Protein AF-0000000078452858 (afdb_homodimer)

pLDDT: mean 80.06, std 26.12, range [21.67, 98.94]

Secondary structure (DSSP, 8-state):
--------------------EEEEEETTTSHHHHHHHHHHHHTS--TTEEEEEE-TTT--TTSHHHHHHHHHHH--SEEEE-------HHHHHH-HHHHHHHHHHHHHHHHHHHHHHT-SEEEEE--GGGS-SS--SSB-GGGTTSS---GGGHHHHHHHHHHHHHHHHHHHHH----EEEEE-SEE-TT----TTTS-HHHHHHHHHHHHHHHT-PEEEES----EE--EEHHHHHHHHHHHHHH---SS-EEE---GGG-EEHHHHHHHHHHHHT--S-EEEETTS-SSS------THHHHHHSTT-----GGGS-----------SS---HHHHHHHHHHHTT--S-----TTS----SB-PBP-HHHHHH-TT--PPPHHHHHHHHHHHHHHTTTTS--/--------------------EEEEEETTTSHHHHHHHHHHHHTS--TTEEEEEE-TTT--TT-HHHHHHHHHHH--SEEEE-------HHHHHH-HHHHHHHHHHHHHHHHHHHHHHT-SEEEEE--GGGS-SS--SSB-GGGTTSS---GGGHHHHHHHHHHHHHHHHHHHHH----EEEEE-SEE-TT----TTTS-HHHHHHHHHHHHHHHT-PEEEES----EE--EEHHHHHHHHHHHHHH---SS-EEE---GGG-EEHHHHHHHHHHHHT--S-EEEETTS-SSS------THHHHHHSTT-----GGGS-----------SS---HHHHHHHHHHHTT--S-----TTS----SB-PBP-HHHHHH-TT--PPPHHHHHHHHHHHHHHTTTTS--

Nearest PDB structures (foldseek):
  4bl5-assembly6_C  TM=9.685E-01  e=5.593E-50  Homo sapiens
  4e5y-assembly2_D  TM=9.759E-01  e=6.721E-48  Homo sapiens
  4b8w-assembly1_B  TM=9.734E-01  e=6.156E-47  Homo sapiens
  4e5y-assembly1_A  TM=9.782E-01  e=2.298E-46  Homo sapiens
  8du0-assembly1_A  TM=9.083E-01  e=8.688E-25  Brucella ovis

Structure (mmCIF, N/CA/C/O backbone):
data_AF-0000000078452858-model_v1
#
loop_
_entity.id
_entity.type
_entity.pdbx_description
1 polymer 'GDP-L-fucose synthase'
#
loop_
_atom_site.group_PDB
_atom_site.id
_atom_site.type_symbol
_atom_site.label_atom_id
_atom_site.label_alt_id
_atom_site.label_comp_id
_atom_site.label_asym_id
_atom_site.label_entity_id
_atom_site.label_seq_id
_atom_site.pdbx_PDB_ins_code
_atom_site.Cartn_x
_atom_site.Cartn_y
_atom_site.Cartn_z
_atom_site.occupancy
_atom_site.B_iso_or_equiv
_atom_site.auth_seq_id
_atom_site.auth_comp_id
_atom_site.auth_asym_id
_atom_site.auth_atom_id
_atom_site.pdbx_PDB_model_num
ATOM 1 N N . MET A 1 1 ? -69.438 19.578 40.031 1 27.38 1 MET A N 1
ATOM 2 C CA . MET A 1 1 ? -68.125 20.203 40.312 1 27.38 1 MET A CA 1
ATOM 3 C C . MET A 1 1 ? -67 19.297 39.906 1 27.38 1 MET A C 1
ATOM 5 O O . MET A 1 1 ? -66.625 18.391 40.656 1 27.38 1 MET A O 1
ATOM 9 N N . GLY A 1 2 ? -67 18.734 38.625 1 32.91 2 GLY A N 1
ATOM 10 C CA . GLY A 1 2 ? -66.062 17.781 37.969 1 32.91 2 GLY A CA 1
ATOM 11 C C . GLY A 1 2 ? -64.688 18.266 37.844 1 32.91 2 GLY A C 1
ATOM 12 O O . GLY A 1 2 ? -64.375 19.344 37.312 1 32.91 2 GLY A O 1
ATOM 13 N N . SER A 1 3 ? -63.812 17.969 38.875 1 32.81 3 SER A N 1
ATOM 14 C CA . SER A 1 3 ? -62.406 18.344 39.031 1 32.81 3 SER A CA 1
ATOM 15 C C . SER A 1 3 ? -61.594 17.953 37.812 1 32.81 3 SER A C 1
ATOM 17 O O . SER A 1 3 ? -61.594 16.797 37.375 1 32.81 3 SER A O 1
ATOM 19 N N . GLU A 1 4 ? -61.469 18.859 36.844 1 31.59 4 GLU A N 1
ATOM 20 C CA . GLU A 1 4 ? -60.594 18.891 35.688 1 31.59 4 GLU A CA 1
ATOM 21 C C . GLU A 1 4 ? -59.125 18.797 36.094 1 31.59 4 GLU A C 1
ATOM 23 O O . GLU A 1 4 ? -58.562 19.734 36.656 1 31.59 4 GLU A O 1
ATOM 28 N N . GLN A 1 5 ? -58.688 17.609 36.656 1 31.11 5 GLN A N 1
ATOM 29 C CA . GLN A 1 5 ? -57.281 17.453 36.906 1 31.11 5 GLN A CA 1
ATOM 30 C C . GLN A 1 5 ? -56.438 17.734 35.688 1 31.11 5 GLN A C 1
ATOM 32 O O . GLN A 1 5 ? -56.688 17.141 34.625 1 31.11 5 GLN A O 1
ATOM 37 N N . SER A 1 6 ? -55.906 18.938 35.562 1 30.22 6 SER A N 1
ATOM 38 C CA . SER A 1 6 ? -54.906 19.328 34.562 1 30.22 6 SER A CA 1
ATOM 39 C C . SER A 1 6 ? -53.75 18.328 34.531 1 30.22 6 SER A C 1
ATOM 41 O O . SER A 1 6 ? -53.156 18.047 35.562 1 30.22 6 SER A O 1
ATOM 43 N N . VAL A 1 7 ? -53.75 17.312 33.656 1 35.62 7 VAL A N 1
ATOM 44 C CA . VAL A 1 7 ? -52.625 16.469 33.312 1 35.62 7 VAL A CA 1
ATOM 45 C C . VAL A 1 7 ? -51.406 17.359 33.062 1 35.62 7 VAL A C 1
ATOM 47 O O . VAL A 1 7 ? -51.375 18.141 32.125 1 35.62 7 VAL A O 1
ATOM 50 N N . GLU A 1 8 ? -50.812 17.938 34.125 1 29.05 8 GLU A N 1
ATOM 51 C CA . GLU A 1 8 ? -49.5 18.562 33.938 1 29.05 8 GLU A CA 1
ATOM 52 C C . GLU A 1 8 ? -48.625 17.719 33.031 1 29.05 8 GLU A C 1
ATOM 54 O O . GLU A 1 8 ? -48.406 16.531 33.281 1 29.05 8 GLU A O 1
ATOM 59 N N . GLU A 1 9 ? -48.656 17.969 31.734 1 33.28 9 GLU A N 1
ATOM 60 C CA . GLU A 1 9 ? -47.688 17.469 30.766 1 33.28 9 GLU A CA 1
ATOM 61 C C . GLU A 1 9 ? -46.281 17.672 31.266 1 33.28 9 GLU A C 1
ATOM 63 O O . GLU A 1 9 ? -45.812 18.797 31.453 1 33.28 9 GLU A O 1
ATOM 68 N N . SER A 1 10 ? -45.812 16.906 32.219 1 34.62 10 SER A N 1
ATOM 69 C CA . SER A 1 10 ? -44.375 16.891 32.5 1 34.62 10 SER A CA 1
ATOM 70 C C . SER A 1 10 ? -43.562 16.844 31.203 1 34.62 10 SER A C 1
ATOM 72 O O . SER A 1 10 ? -43.75 15.938 30.391 1 34.62 10 SER A O 1
ATOM 74 N N . VAL A 1 11 ? -43.281 17.938 30.609 1 32.16 11 VAL A N 1
ATOM 75 C CA . VAL A 1 11 ? -42.25 18.016 29.578 1 32.16 11 VAL A CA 1
ATOM 76 C C . VAL A 1 11 ? -41.031 17.219 30.016 1 32.16 11 VAL A C 1
ATOM 78 O O . VAL A 1 11 ? -40.344 17.578 30.984 1 32.16 11 VAL A O 1
ATOM 81 N N . VAL A 1 12 ? -41.062 15.914 30.016 1 35.16 12 VAL A N 1
ATOM 82 C CA . VAL A 1 12 ? -39.812 15.172 30.031 1 35.16 12 VAL A CA 1
ATOM 83 C C . VAL A 1 12 ? -38.781 15.906 29.188 1 35.16 12 VAL A C 1
ATOM 85 O O . VAL A 1 12 ? -38.938 16.062 27.969 1 35.16 12 VAL A O 1
ATOM 88 N N . GLU A 1 13 ? -38.281 17.031 29.734 1 33.16 13 GLU A N 1
ATOM 89 C CA . GLU A 1 13 ? -37.031 17.484 29.094 1 33.16 13 GLU A CA 1
ATOM 90 C C . GLU A 1 13 ? -36.219 16.312 28.594 1 33.16 13 GLU A C 1
ATOM 92 O O . GLU A 1 13 ? -35.812 15.445 29.375 1 33.16 13 GLU A O 1
ATOM 97 N N . GLU A 1 14 ? -36.594 15.758 27.547 1 36.5 14 GLU A N 1
ATOM 98 C CA . GLU A 1 14 ? -35.625 14.883 26.875 1 36.5 14 GLU A CA 1
ATOM 99 C C . GLU A 1 14 ? -34.219 15.438 26.938 1 36.5 14 GLU A C 1
ATOM 101 O O . GLU A 1 14 ? -33.906 16.453 26.312 1 36.5 14 GLU A O 1
ATOM 106 N N . MET A 1 15 ? -33.625 15.633 28.094 1 37.34 15 MET A N 1
ATOM 107 C CA . MET A 1 15 ? -32.188 15.828 28.125 1 37.34 15 MET A CA 1
ATOM 108 C C . MET A 1 15 ? -31.5 14.977 27.062 1 37.34 15 MET A C 1
ATOM 110 O O . MET A 1 15 ? -31.5 13.75 27.156 1 37.34 15 MET A O 1
ATOM 114 N N . THR A 1 16 ? -31.609 15.25 25.875 1 42.19 16 THR A N 1
ATOM 115 C CA . THR A 1 16 ? -30.781 14.648 24.828 1 42.19 16 THR A CA 1
ATOM 116 C C . THR A 1 16 ? -29.375 14.344 25.359 1 42.19 16 THR A C 1
ATOM 118 O O . THR A 1 16 ? -28.625 15.258 25.688 1 42.19 16 THR A O 1
ATOM 121 N N . SER A 1 17 ? -29.078 13.492 26.297 1 46.72 17 SER A N 1
ATOM 122 C CA . SER A 1 17 ? -27.859 12.977 26.891 1 46.72 17 SER A CA 1
ATOM 123 C C . SER A 1 17 ? -26.703 12.953 25.891 1 46.72 17 SER A C 1
ATOM 125 O O . SER A 1 17 ? -26.75 12.211 24.906 1 46.72 17 SER A O 1
ATOM 127 N N . THR A 1 18 ? -26.078 14.039 25.5 1 63.56 18 THR A N 1
ATOM 128 C CA . THR A 1 18 ? -24.906 14.117 24.625 1 63.56 18 THR A CA 1
ATOM 129 C C . THR A 1 18 ? -23.828 13.141 25.078 1 63.56 18 THR A C 1
ATOM 131 O O . THR A 1 18 ? -23.438 13.148 26.25 1 63.56 18 THR A O 1
ATOM 134 N N . LYS A 1 19 ? -23.562 12.109 24.469 1 77.06 19 LYS A N 1
ATOM 135 C CA . LYS A 1 19 ? -22.594 11.039 24.734 1 77.06 19 LYS A CA 1
ATOM 136 C C . LYS A 1 19 ? -21.203 11.609 24.984 1 77.06 19 LYS A C 1
ATOM 138 O O . LYS A 1 19 ? -20.75 12.484 24.234 1 77.06 19 LYS A O 1
ATOM 143 N N . ASP A 1 20 ? -20.656 11.273 26.141 1 93.38 20 ASP A N 1
ATOM 144 C CA . ASP A 1 20 ? -19.297 11.664 26.469 1 93.38 20 ASP A CA 1
ATOM 145 C C . ASP A 1 20 ? -18.312 11.203 25.391 1 93.38 20 ASP A C 1
ATOM 147 O O . ASP A 1 20 ? -18.453 10.102 24.859 1 93.38 20 ASP A O 1
ATOM 151 N N . MET A 1 21 ? -17.469 12.203 25.078 1 96.88 21 MET A N 1
ATOM 152 C CA . MET A 1 21 ? -16.484 11.914 24.062 1 96.88 21 MET A CA 1
ATOM 153 C C . MET A 1 21 ? -15.062 12.031 24.625 1 96.88 21 MET A C 1
ATOM 155 O O . MET A 1 21 ? -14.742 13.016 25.297 1 96.88 21 MET A O 1
ATOM 159 N N . ILE A 1 22 ? -14.273 10.992 24.516 1 98.62 22 ILE A N 1
ATOM 160 C CA . ILE A 1 22 ? -12.852 11.008 24.828 1 98.62 22 ILE A CA 1
ATOM 161 C C . ILE A 1 22 ? -12.031 10.938 23.547 1 98.62 22 ILE A C 1
ATOM 163 O O . ILE A 1 22 ? -12.07 9.93 22.844 1 98.62 22 ILE A O 1
ATOM 167 N N . VAL A 1 23 ? -11.289 12.016 23.266 1 98.81 23 VAL A N 1
ATOM 168 C CA . VAL A 1 23 ? -10.531 12.109 22.031 1 98.81 23 VAL A CA 1
ATOM 169 C C . VAL A 1 23 ? -9.047 11.914 22.312 1 98.81 23 VAL A C 1
ATOM 171 O O . VAL A 1 23 ? -8.445 12.695 23.047 1 98.81 23 VAL A O 1
ATOM 174 N N . LEU A 1 24 ? -8.492 10.844 21.797 1 98.88 24 LEU A N 1
ATOM 175 C CA . LEU A 1 24 ? -7.051 10.625 21.844 1 98.88 24 LEU A CA 1
ATOM 176 C C . LEU A 1 24 ? -6.371 11.164 20.594 1 98.88 24 LEU A C 1
ATOM 178 O O . LEU A 1 24 ? -6.734 10.797 19.484 1 98.88 24 LEU A O 1
ATOM 182 N N . VAL A 1 25 ? -5.438 12.078 20.766 1 98.94 25 VAL A N 1
ATOM 183 C CA . VAL A 1 25 ? -4.672 12.641 19.656 1 98.94 25 VAL A CA 1
ATOM 184 C C . VAL A 1 25 ? -3.242 12.102 19.688 1 98.94 25 VAL A C 1
ATOM 186 O O . VAL A 1 25 ? -2.434 12.523 20.531 1 98.94 25 VAL A O 1
ATOM 189 N N . THR A 1 26 ? -2.932 11.148 18.766 1 98.88 26 THR A N 1
ATOM 190 C CA . THR A 1 26 ? -1.543 10.727 18.625 1 98.88 26 THR A CA 1
ATOM 191 C C . THR A 1 26 ? -0.743 11.75 17.828 1 98.88 26 THR A C 1
ATOM 193 O O . THR A 1 26 ? -1.286 12.422 16.938 1 98.88 26 THR A O 1
ATOM 196 N N . GLY A 1 27 ? 0.575 11.852 18.156 1 98.12 27 GLY A N 1
ATOM 197 C CA . GLY A 1 27 ? 1.31 12.977 17.594 1 98.12 27 GLY A CA 1
ATOM 198 C C . GLY A 1 27 ? 0.868 14.312 18.156 1 98.12 27 GLY A C 1
ATOM 199 O O . GLY A 1 27 ? 0.977 15.344 17.484 1 98.12 27 GLY A O 1
ATOM 200 N N . GLY A 1 28 ? 0.398 14.305 19.359 1 98.25 28 GLY A N 1
ATOM 201 C CA . GLY A 1 28 ? -0.226 15.469 19.984 1 98.25 28 GLY A CA 1
ATOM 202 C C . GLY A 1 28 ? 0.769 16.547 20.359 1 98.25 28 GLY A C 1
ATOM 203 O O . GLY A 1 28 ? 0.381 17.688 20.656 1 98.25 28 GLY A O 1
ATOM 204 N N . THR A 1 29 ? 2.02 16.266 20.312 1 96.38 29 THR A N 1
ATOM 205 C CA . THR A 1 29 ? 3.041 17.203 20.734 1 96.38 29 THR A CA 1
ATOM 206 C C . THR A 1 29 ? 3.672 17.891 19.516 1 96.38 29 THR A C 1
ATOM 208 O O . THR A 1 29 ? 4.566 18.734 19.672 1 96.38 29 THR A O 1
ATOM 211 N N . GLY A 1 30 ? 3.199 17.516 18.359 1 95.94 30 GLY A N 1
ATOM 212 C CA . GLY A 1 30 ? 3.721 18.109 17.125 1 95.94 30 GLY A CA 1
ATOM 213 C C . GLY A 1 30 ? 2.963 19.359 16.688 1 95.94 30 GLY A C 1
ATOM 214 O O . GLY A 1 30 ? 2.088 19.844 17.422 1 95.94 30 GLY A O 1
ATOM 215 N N . LEU A 1 31 ? 3.307 19.859 15.523 1 96.88 31 LEU A N 1
ATOM 216 C CA . LEU A 1 31 ? 2.768 21.078 14.945 1 96.88 31 LEU A CA 1
ATOM 217 C C . LEU A 1 31 ? 1.242 21.062 14.953 1 96.88 31 LEU A C 1
ATOM 219 O O . LEU A 1 31 ? 0.603 21.938 15.531 1 96.88 31 LEU A O 1
ATOM 223 N N . VAL A 1 32 ? 0.686 20.016 14.352 1 98.19 32 VAL A N 1
ATOM 224 C CA . VAL A 1 32 ? -0.764 19.938 14.203 1 98.19 32 VAL A CA 1
ATOM 225 C C . VAL A 1 32 ? -1.411 19.609 15.539 1 98.19 32 VAL A C 1
ATOM 227 O O . VAL A 1 32 ? -2.475 20.125 15.875 1 98.19 32 VAL A O 1
ATOM 230 N N . GLY A 1 33 ? -0.796 18.734 16.344 1 98.69 33 GLY A N 1
ATOM 231 C CA . GLY A 1 33 ? -1.303 18.406 17.656 1 98.69 33 GLY A CA 1
ATOM 232 C C . GLY A 1 33 ? -1.445 19.609 18.578 1 98.69 33 GLY A C 1
ATOM 233 O O . GLY A 1 33 ? -2.5 19.812 19.172 1 98.69 33 GLY A O 1
ATOM 234 N N . LYS A 1 34 ? -0.448 20.422 18.625 1 98.5 34 LYS A N 1
ATOM 235 C CA . LYS A 1 34 ? -0.465 21.609 19.469 1 98.5 34 LYS A CA 1
ATOM 236 C C . LYS A 1 34 ? -1.488 22.625 18.953 1 98.5 34 LYS A C 1
ATOM 238 O O . LYS A 1 34 ? -2.1 23.344 19.75 1 98.5 34 LYS A O 1
ATOM 243 N N . ALA A 1 35 ? -1.609 22.688 17.641 1 98.62 35 ALA A N 1
ATOM 244 C CA . ALA A 1 35 ? -2.625 23.562 17.078 1 98.62 35 ALA A CA 1
ATOM 245 C C . ALA A 1 35 ? -4.027 23.141 17.5 1 98.62 35 ALA A C 1
ATOM 247 O O . ALA A 1 35 ? -4.855 23.969 17.875 1 98.62 35 ALA A O 1
ATOM 248 N N . ILE A 1 36 ? -4.27 21.797 17.453 1 98.75 36 ILE A N 1
ATOM 249 C CA . ILE A 1 36 ? -5.574 21.281 17.859 1 98.75 36 ILE A CA 1
ATOM 250 C C . ILE A 1 36 ? -5.805 21.562 19.344 1 98.75 36 ILE A C 1
ATOM 252 O O . ILE A 1 36 ? -6.895 21.969 19.734 1 98.75 36 ILE A O 1
ATOM 256 N N . GLU A 1 37 ? -4.797 21.375 20.125 1 98.69 37 GLU A N 1
ATOM 257 C CA . GLU A 1 37 ? -4.895 21.656 21.562 1 98.69 37 GLU A CA 1
ATOM 258 C C . GLU A 1 37 ? -5.316 23.109 21.797 1 98.69 37 GLU A C 1
ATOM 260 O O . GLU A 1 37 ? -6.199 23.359 22.625 1 98.69 37 GLU A O 1
ATOM 265 N N . LYS A 1 38 ? -4.699 24.031 21.094 1 98.12 38 LYS A N 1
ATOM 266 C CA . LYS A 1 38 ? -5.035 25.438 21.234 1 98.12 38 LYS A CA 1
ATOM 267 C C . LYS A 1 38 ? -6.484 25.703 20.844 1 98.12 38 LYS A C 1
ATOM 269 O O . LYS A 1 38 ? -7.219 26.375 21.562 1 98.12 38 LYS A O 1
ATOM 274 N N . ILE A 1 39 ? -6.898 25.156 19.734 1 97.94 39 ILE A N 1
ATOM 275 C CA . ILE A 1 39 ? -8.227 25.438 19.188 1 97.94 39 ILE A CA 1
ATOM 276 C C . ILE A 1 39 ? -9.297 24.844 20.109 1 97.94 39 ILE A C 1
ATOM 278 O O . ILE A 1 39 ? -10.289 25.516 20.406 1 97.94 39 ILE A O 1
ATOM 282 N N . VAL A 1 40 ? -9.133 23.609 20.656 1 98 40 VAL A N 1
ATOM 283 C CA . VAL A 1 40 ? -10.172 22.938 21.438 1 98 40 VAL A CA 1
ATOM 284 C C . VAL A 1 40 ? -10.234 23.562 22.828 1 98 40 VAL A C 1
ATOM 286 O O . VAL A 1 40 ? -11.25 23.438 23.516 1 98 40 VAL A O 1
ATOM 289 N N . THR A 1 41 ? -9.18 24.266 23.25 1 97.19 41 THR A N 1
ATOM 290 C CA . THR A 1 41 ? -9.18 24.859 24.578 1 97.19 41 THR A CA 1
ATOM 291 C C . THR A 1 41 ? -9.672 26.312 24.5 1 97.19 41 THR A C 1
ATOM 293 O O . THR A 1 41 ? -10.195 26.844 25.484 1 97.19 41 THR A O 1
ATOM 296 N N . THR A 1 42 ? -9.602 26.953 23.312 1 96.75 42 THR A N 1
ATOM 297 C CA . THR A 1 42 ? -9.898 28.375 23.25 1 96.75 42 THR A CA 1
ATOM 298 C C . THR A 1 42 ? -11.18 28.625 22.453 1 96.75 42 THR A C 1
ATOM 300 O O . THR A 1 42 ? -11.93 29.562 22.766 1 96.75 42 THR A O 1
ATOM 303 N N . GLU A 1 43 ? -11.383 27.812 21.406 1 94.56 43 GLU A N 1
ATOM 304 C CA . GLU A 1 43 ? -12.469 28.141 20.484 1 94.56 43 GLU A CA 1
ATOM 305 C C . GLU A 1 43 ? -13.531 27.047 20.469 1 94.56 43 GLU A C 1
ATOM 307 O O . GLU A 1 43 ? -14.719 27.328 20.312 1 94.56 43 GLU A O 1
ATOM 312 N N . GLU A 1 44 ? -13.086 25.828 20.641 1 93.69 44 GLU A N 1
ATOM 313 C CA . GLU A 1 44 ? -13.984 24.703 20.391 1 93.69 44 GLU A CA 1
ATOM 314 C C . GLU A 1 44 ? -14.172 23.875 21.656 1 93.69 44 GLU A C 1
ATOM 316 O O . GLU A 1 44 ? -14.328 22.656 21.578 1 93.69 44 GLU A O 1
ATOM 321 N N . LEU A 1 45 ? -14.18 24.5 22.781 1 91.81 45 LEU A N 1
ATOM 322 C CA . LEU A 1 45 ? -14.328 23.797 24.062 1 91.81 45 LEU A CA 1
ATOM 323 C C . LEU A 1 45 ? -15.758 23.312 24.25 1 91.81 45 LEU A C 1
ATOM 325 O O . LEU A 1 45 ? -16.719 24.062 24.016 1 91.81 45 LEU A O 1
ATOM 329 N N . ARG A 1 46 ? -15.828 22.031 24.516 1 94.31 46 ARG A N 1
ATOM 330 C CA . ARG A 1 46 ? -17.109 21.438 24.875 1 94.31 46 ARG A CA 1
ATOM 331 C C . ARG A 1 46 ? -17.016 20.656 26.172 1 94.31 46 ARG A C 1
ATOM 333 O O . ARG A 1 46 ? -16.062 19.906 26.391 1 94.31 46 ARG A O 1
ATOM 340 N N . PRO A 1 47 ? -18.016 20.812 27.062 1 93.81 47 PRO A N 1
ATOM 341 C CA . PRO A 1 47 ? -17.922 20.234 28.406 1 93.81 47 PRO A CA 1
ATOM 342 C C . PRO A 1 47 ? -17.953 18.719 28.406 1 93.81 47 PRO A C 1
ATOM 344 O O . PRO A 1 47 ? -17.422 18.078 29.312 1 93.81 47 PRO A O 1
ATOM 347 N N . ASN A 1 48 ? -18.531 18.109 27.406 1 95.75 48 ASN A N 1
ATOM 348 C CA . ASN A 1 48 ? -18.656 16.656 27.375 1 95.75 48 ASN A CA 1
ATOM 349 C C . ASN A 1 48 ? -17.5 16 26.625 1 95.75 48 ASN A C 1
ATOM 351 O O . ASN A 1 48 ? -17.547 14.812 26.328 1 95.75 48 ASN A O 1
ATOM 355 N N . GLU A 1 49 ? -16.469 16.797 26.344 1 97.62 49 GLU A N 1
ATOM 356 C CA . GLU A 1 49 ? -15.328 16.266 25.609 1 97.62 49 GLU A CA 1
ATOM 357 C C . GLU A 1 49 ? -14.047 16.344 26.422 1 97.62 49 GLU A C 1
ATOM 359 O O . GLU A 1 49 ? -13.773 17.359 27.062 1 97.62 49 GLU A O 1
ATOM 364 N N . LYS A 1 50 ? -13.383 15.25 26.484 1 98.12 50 LYS A N 1
ATOM 365 C CA . LYS A 1 50 ? -12.031 15.18 27.047 1 98.12 50 LYS A CA 1
ATOM 366 C C . LYS A 1 50 ? -11 14.898 25.953 1 98.12 50 LYS A C 1
ATOM 368 O O . LYS A 1 50 ? -11.148 13.938 25.188 1 98.12 50 LYS A O 1
ATOM 373 N N . TRP A 1 51 ? -10.055 15.711 25.891 1 98.69 51 TRP A N 1
ATOM 374 C CA . TRP A 1 51 ? -9.016 15.578 24.875 1 98.69 51 TRP A CA 1
ATOM 375 C C . TRP A 1 51 ? -7.684 15.18 25.5 1 98.69 51 TRP A C 1
ATOM 377 O O . TRP A 1 51 ? -7.238 15.797 26.469 1 98.69 51 TRP A O 1
ATOM 387 N N . ILE A 1 52 ? -7.082 14.148 25 1 98.75 52 ILE A N 1
ATOM 388 C CA . ILE A 1 52 ? -5.812 13.617 25.484 1 98.75 52 ILE A CA 1
ATOM 389 C C . ILE A 1 52 ? -4.766 13.688 24.375 1 98.75 52 ILE A C 1
ATOM 391 O O . ILE A 1 52 ? -4.938 13.086 23.312 1 98.75 52 ILE A O 1
ATOM 395 N N . PHE A 1 53 ? -3.711 14.406 24.625 1 98.81 53 PHE A N 1
ATOM 396 C CA . PHE A 1 53 ? -2.641 14.586 23.656 1 98.81 53 PHE A CA 1
ATOM 397 C C . PHE A 1 53 ? -1.401 13.797 24.047 1 98.81 53 PHE A C 1
ATOM 399 O O . PHE A 1 53 ? -0.854 14 25.141 1 98.81 53 PHE A O 1
ATOM 406 N N . VAL A 1 54 ? -0.941 12.891 23.141 1 98.56 54 VAL A N 1
ATOM 407 C CA . VAL A 1 54 ? 0.195 12.047 23.484 1 98.56 54 VAL A CA 1
ATOM 408 C C . VAL A 1 54 ? 1.273 12.156 22.406 1 98.56 54 VAL A C 1
ATOM 410 O O . VAL A 1 54 ? 0.974 12.453 21.25 1 98.56 54 VAL A O 1
ATOM 413 N N . GLY A 1 55 ? 2.514 11.969 22.828 1 97.56 55 GLY A N 1
ATOM 414 C CA . GLY A 1 55 ? 3.66 11.945 21.938 1 97.56 55 GLY A CA 1
ATOM 415 C C . GLY A 1 55 ? 4.461 10.656 22.016 1 97.56 55 GLY A C 1
ATOM 416 O O . GLY A 1 55 ? 4.031 9.695 22.656 1 97.56 55 GLY A O 1
ATOM 417 N N . SER A 1 56 ? 5.586 10.633 21.344 1 95.62 56 SER A N 1
ATOM 418 C CA . SER A 1 56 ? 6.41 9.438 21.25 1 95.62 56 SER A CA 1
ATOM 419 C C . SER A 1 56 ? 6.98 9.047 22.609 1 95.62 56 SER A C 1
ATOM 421 O O . SER A 1 56 ? 7.281 7.871 22.844 1 95.62 56 SER A O 1
ATOM 423 N N . LYS A 1 57 ? 7.109 9.977 23.516 1 95.31 57 LYS A N 1
ATOM 424 C CA . LYS A 1 57 ? 7.609 9.695 24.859 1 95.31 57 LYS A CA 1
ATOM 425 C C . LYS A 1 57 ? 6.57 8.938 25.688 1 95.31 57 LYS A C 1
ATOM 427 O O . LYS A 1 57 ? 6.922 8.211 26.625 1 95.31 57 LYS A O 1
ATOM 432 N N . ASP A 1 58 ? 5.379 9.109 25.281 1 97.5 58 ASP A N 1
ATOM 433 C CA . ASP A 1 58 ? 4.293 8.461 26.016 1 97.5 58 ASP A CA 1
ATOM 434 C C . ASP A 1 58 ? 4.117 7.016 25.547 1 97.5 58 ASP A C 1
ATOM 436 O O . ASP A 1 58 ? 3.77 6.141 26.344 1 97.5 58 ASP A O 1
ATOM 440 N N . CYS A 1 59 ? 4.328 6.781 24.219 1 97.94 59 CYS A N 1
ATOM 441 C CA . CYS A 1 59 ? 4.086 5.457 23.656 1 97.94 59 CYS A CA 1
ATOM 442 C C . CYS A 1 59 ? 4.758 5.316 22.297 1 97.94 59 CYS A C 1
ATOM 444 O O . CYS A 1 59 ? 4.617 6.191 21.438 1 97.94 59 CYS A O 1
ATOM 446 N N . ASP A 1 60 ? 5.477 4.25 22.172 1 98.19 60 ASP A N 1
ATOM 447 C CA . ASP A 1 60 ? 5.918 3.854 20.844 1 98.19 60 ASP A CA 1
ATOM 448 C C . ASP A 1 60 ? 4.812 3.119 20.094 1 98.19 60 ASP A C 1
ATOM 450 O O . ASP A 1 60 ? 4.582 1.93 20.312 1 98.19 60 ASP A O 1
ATOM 454 N N . LEU A 1 61 ? 4.254 3.768 19.125 1 98.62 61 LEU A N 1
ATOM 455 C CA . LEU A 1 61 ? 3.059 3.264 18.469 1 98.62 61 LEU A CA 1
ATOM 456 C C . LEU A 1 61 ? 3.41 2.146 17.484 1 98.62 61 LEU A C 1
ATOM 458 O O . LEU A 1 61 ? 2.521 1.457 16.984 1 98.62 61 LEU A O 1
ATOM 462 N N . SER A 1 62 ? 4.703 1.931 17.203 1 97.69 62 SER A N 1
ATOM 463 C CA . SER A 1 62 ? 5.094 0.796 16.375 1 97.69 62 SER A CA 1
ATOM 464 C C . SER A 1 62 ? 5.055 -0.507 17.156 1 97.69 62 SER A C 1
ATOM 466 O O . SER A 1 62 ? 5.148 -1.592 16.594 1 97.69 62 SER A O 1
ATOM 468 N N . ASP A 1 63 ? 4.938 -0.367 18.469 1 97.38 63 ASP A N 1
ATOM 469 C CA . ASP A 1 63 ? 4.777 -1.513 19.359 1 97.38 63 ASP A CA 1
ATOM 470 C C . ASP A 1 63 ? 3.303 -1.771 19.656 1 97.38 63 ASP A C 1
ATOM 472 O O . ASP A 1 63 ? 2.662 -0.988 20.375 1 97.38 63 ASP A O 1
ATOM 476 N N . LEU A 1 64 ? 2.826 -2.922 19.25 1 97.38 64 LEU A N 1
ATOM 477 C CA . LEU A 1 64 ? 1.405 -3.236 19.375 1 97.38 64 LEU A CA 1
ATOM 478 C C . LEU A 1 64 ? 0.984 -3.311 20.828 1 97.38 64 LEU A C 1
ATOM 480 O O . LEU A 1 64 ? -0.062 -2.777 21.203 1 97.38 64 LEU A O 1
ATOM 484 N N . ASP A 1 65 ? 1.775 -3.932 21.641 1 97.5 65 ASP A N 1
ATOM 485 C CA . ASP A 1 65 ? 1.434 -4.09 23.047 1 97.5 65 ASP A CA 1
ATOM 486 C C . ASP A 1 65 ? 1.424 -2.742 23.766 1 97.5 65 ASP A C 1
ATOM 488 O O . ASP A 1 65 ? 0.549 -2.479 24.594 1 97.5 65 ASP A O 1
ATOM 492 N N . ALA A 1 66 ? 2.379 -1.912 23.453 1 98.25 66 ALA A N 1
ATOM 493 C CA . ALA A 1 66 ? 2.412 -0.573 24.031 1 98.25 66 ALA A CA 1
ATOM 494 C C . ALA A 1 66 ? 1.192 0.24 23.609 1 98.25 66 ALA A C 1
ATOM 496 O O . ALA A 1 66 ? 0.617 0.976 24.422 1 98.25 66 ALA A O 1
ATOM 497 N N . THR A 1 67 ? 0.808 0.087 22.344 1 98.69 67 THR A N 1
ATOM 498 C CA . THR A 1 67 ? -0.363 0.787 21.828 1 98.69 67 THR A CA 1
ATOM 499 C C . THR A 1 67 ? -1.629 0.326 22.547 1 98.69 67 THR A C 1
ATOM 501 O O . THR A 1 67 ? -2.438 1.15 22.984 1 98.69 67 THR A O 1
ATOM 504 N N . ARG A 1 68 ? -1.771 -0.956 22.781 1 98.62 68 ARG A N 1
ATOM 505 C CA . ARG A 1 68 ? -2.918 -1.522 23.469 1 98.62 68 ARG A CA 1
ATOM 506 C C . ARG A 1 68 ? -3.002 -0.996 24.906 1 98.62 68 ARG A C 1
ATOM 508 O O . ARG A 1 68 ? -4.082 -0.635 25.375 1 98.62 68 ARG A O 1
ATOM 515 N N . LYS A 1 69 ? -1.875 -0.987 25.516 1 98.56 69 LYS A N 1
ATOM 516 C CA . LYS A 1 69 ? -1.831 -0.516 26.891 1 98.56 69 LYS A CA 1
ATOM 517 C C . LYS A 1 69 ? -2.27 0.943 26.984 1 98.56 69 LYS A C 1
ATOM 519 O O . LYS A 1 69 ? -3.043 1.307 27.875 1 98.56 69 LYS A O 1
ATOM 524 N N . MET A 1 70 ? -1.78 1.775 26.109 1 98.56 70 MET A N 1
ATOM 525 C CA . MET A 1 70 ? -2.129 3.193 26.109 1 98.56 70 MET A CA 1
ATOM 526 C C . MET A 1 70 ? -3.623 3.387 25.859 1 98.56 70 MET A C 1
ATOM 528 O O . MET A 1 70 ? -4.27 4.184 26.547 1 98.56 70 MET A O 1
ATOM 532 N N . PHE A 1 71 ? -4.215 2.654 24.922 1 98.75 71 PHE A N 1
ATOM 533 C CA . PHE A 1 71 ? -5.637 2.752 24.609 1 98.75 71 PHE A CA 1
ATOM 534 C C . PHE A 1 71 ? -6.473 2.256 25.781 1 98.75 71 PHE A C 1
ATOM 536 O O . PHE A 1 71 ? -7.551 2.793 26.062 1 98.75 71 PHE A O 1
ATOM 543 N N . ALA A 1 72 ? -6 1.209 26.469 1 98.38 72 ALA A N 1
ATOM 544 C CA . ALA A 1 72 ? -6.703 0.681 27.641 1 98.38 72 ALA A CA 1
ATOM 545 C C . ALA A 1 72 ? -6.719 1.695 28.781 1 98.38 72 ALA A C 1
ATOM 547 O O . ALA A 1 72 ? -7.691 1.773 29.531 1 98.38 72 ALA A O 1
ATOM 548 N N . GLU A 1 73 ? -5.688 2.398 28.875 1 98.19 73 GLU A N 1
ATOM 549 C CA . GLU A 1 73 ? -5.566 3.416 29.922 1 98.19 73 GLU A CA 1
ATOM 550 C C . GLU A 1 73 ? -6.531 4.574 29.672 1 98.19 73 GLU A C 1
ATOM 552 O O . GLU A 1 73 ? -7.18 5.051 30.609 1 98.19 73 GLU A O 1
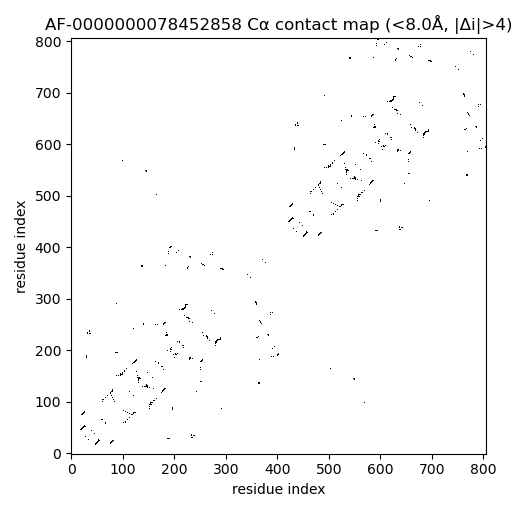ATOM 557 N N . HIS A 1 74 ? -6.691 4.992 28.406 1 98.31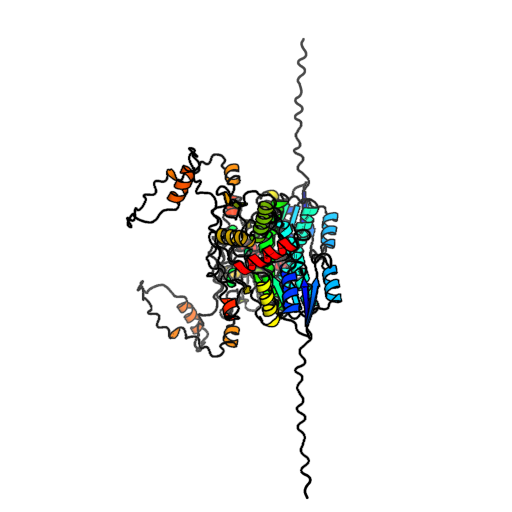 74 HIS A N 1
ATOM 558 C CA . HIS A 1 74 ? -7.418 6.223 28.125 1 98.31 74 HIS A CA 1
ATOM 559 C C . HIS A 1 74 ? -8.836 5.926 27.641 1 98.31 74 HIS A C 1
ATOM 561 O O . HIS A 1 74 ? -9.711 6.789 27.703 1 98.31 74 HIS A O 1
ATOM 567 N N . LYS A 1 75 ? -9.039 4.75 27.031 1 98.31 75 LYS A N 1
ATOM 568 C CA . LYS A 1 75 ? -10.328 4.281 26.547 1 98.31 75 LYS A CA 1
ATOM 569 C C . LYS A 1 75 ? -10.977 5.32 25.625 1 98.31 75 LYS A C 1
ATOM 571 O O . LYS A 1 75 ? -12.133 5.699 25.844 1 98.31 75 LYS A O 1
ATOM 576 N N . PRO A 1 76 ? -10.297 5.734 24.625 1 98.75 76 PRO A N 1
ATOM 577 C CA . PRO A 1 76 ? -10.836 6.766 23.75 1 98.75 76 PRO A CA 1
ATOM 578 C C . PRO A 1 76 ? -12.07 6.297 22.984 1 98.75 76 PRO A C 1
ATOM 580 O O . PRO A 1 76 ? -12.148 5.133 22.578 1 98.75 76 PRO A O 1
ATOM 583 N N . THR A 1 77 ? -13.008 7.242 22.812 1 98.62 77 THR A N 1
ATOM 584 C CA . THR A 1 77 ? -14.141 7.004 21.922 1 98.62 77 THR A CA 1
ATOM 585 C C . THR A 1 77 ? -13.828 7.492 20.516 1 98.62 77 THR A C 1
ATOM 587 O O . THR A 1 77 ? -14.438 7.031 19.547 1 98.62 77 THR A O 1
ATOM 590 N N . HIS A 1 78 ? -12.938 8.477 20.375 1 98.75 78 HIS A N 1
ATOM 591 C CA . HIS A 1 78 ? -12.492 9.078 19.125 1 98.75 78 HIS A CA 1
ATOM 592 C C . HIS A 1 78 ? -10.969 9.211 19.094 1 98.75 78 HIS A C 1
ATOM 594 O O . HIS A 1 78 ? -10.328 9.336 20.141 1 98.75 78 HIS A O 1
ATOM 600 N N . VAL A 1 79 ? -10.414 9.133 17.844 1 98.88 79 VAL A N 1
ATOM 601 C CA . VAL A 1 79 ? -8.969 9.25 17.688 1 98.88 79 VAL A CA 1
ATOM 602 C C . VAL A 1 79 ? -8.648 10.219 16.547 1 98.88 79 VAL A C 1
ATOM 604 O O . VAL A 1 79 ? -9.273 10.164 15.484 1 98.88 79 VAL A O 1
ATOM 607 N N . ILE A 1 80 ? -7.832 11.141 16.781 1 98.94 80 ILE A N 1
ATOM 608 C CA . ILE A 1 80 ? -7.117 11.859 15.734 1 98.94 80 ILE A CA 1
ATOM 609 C C . ILE A 1 80 ? -5.688 11.328 15.633 1 98.94 80 ILE A C 1
ATOM 611 O O . ILE A 1 80 ? -4.906 11.445 16.578 1 98.94 80 ILE A O 1
ATOM 615 N N . HIS A 1 81 ? -5.383 10.719 14.531 1 98.94 81 HIS A N 1
ATOM 616 C CA . HIS A 1 81 ? -4.113 10.023 14.359 1 98.94 81 HIS A CA 1
ATOM 617 C C . HIS A 1 81 ? -3.148 10.844 13.508 1 98.94 81 HIS A C 1
ATOM 619 O O . HIS A 1 81 ? -3.143 10.727 12.281 1 98.94 81 HIS A O 1
ATOM 625 N N . LEU A 1 82 ? -2.207 11.555 14.219 1 98.81 82 LEU A N 1
ATOM 626 C CA . LEU A 1 82 ? -1.258 12.438 13.547 1 98.81 82 LEU A CA 1
ATOM 627 C C . LEU A 1 82 ? 0.143 11.836 13.555 1 98.81 82 LEU A C 1
ATOM 629 O O . LEU A 1 82 ? 1.024 12.289 12.82 1 98.81 82 LEU A O 1
ATOM 633 N N . ALA A 1 83 ? 0.371 10.875 14.43 1 98.62 83 ALA A N 1
ATOM 634 C CA . ALA A 1 83 ? 1.709 10.32 14.617 1 98.62 83 ALA A CA 1
ATOM 635 C C . ALA A 1 83 ? 2.232 9.695 13.328 1 98.62 83 ALA A C 1
ATOM 637 O O . ALA A 1 83 ? 1.5 8.977 12.641 1 98.62 83 ALA A O 1
ATOM 638 N N . ALA A 1 84 ? 3.402 10.008 13.016 1 97.69 84 ALA A N 1
ATOM 639 C CA . ALA A 1 84 ? 4.082 9.461 11.836 1 97.69 84 ALA A CA 1
ATOM 640 C C . ALA A 1 84 ? 5.578 9.75 11.891 1 97.69 84 ALA A C 1
ATOM 642 O O . ALA A 1 84 ? 6.016 10.672 12.578 1 97.69 84 ALA A O 1
ATOM 643 N N . MET A 1 85 ? 6.348 8.898 11.305 1 94.75 85 MET A N 1
ATOM 644 C CA . MET A 1 85 ? 7.68 9.312 10.867 1 94.75 85 MET A CA 1
ATOM 645 C C . MET A 1 85 ? 7.59 10.25 9.664 1 94.75 85 MET A C 1
ATOM 647 O O . MET A 1 85 ? 7.035 9.883 8.633 1 94.75 85 MET A O 1
ATOM 651 N N . VAL A 1 86 ? 8.039 11.477 9.93 1 89.75 86 VAL A N 1
ATOM 652 C CA . VAL A 1 86 ? 7.961 12.508 8.891 1 89.75 86 VAL A CA 1
ATOM 653 C C . VAL A 1 86 ? 9.352 13.102 8.656 1 89.75 86 VAL A C 1
ATOM 655 O O . VAL A 1 86 ? 10.234 12.984 9.5 1 89.75 86 VAL A O 1
ATOM 658 N N . GLY A 1 87 ? 9.562 13.625 7.484 1 82.44 87 GLY A N 1
ATOM 659 C CA . GLY A 1 87 ? 10.812 14.281 7.148 1 82.44 87 GLY A CA 1
ATOM 660 C C . GLY A 1 87 ? 10.781 14.969 5.797 1 82.44 87 GLY A C 1
ATOM 661 O O . GLY A 1 87 ? 9.891 14.727 4.988 1 82.44 87 GLY A O 1
ATOM 662 N N . GLY A 1 88 ? 11.758 15.82 5.645 1 77.44 88 GLY A N 1
ATOM 663 C CA . GLY A 1 88 ? 11.875 16.516 4.371 1 77.44 88 GLY A CA 1
ATOM 664 C C . GLY A 1 88 ? 12.273 15.602 3.229 1 77.44 88 GLY A C 1
ATOM 665 O O . GLY A 1 88 ? 12.344 14.383 3.395 1 77.44 88 GLY A O 1
ATOM 666 N N . LEU A 1 89 ? 12.484 16.125 2.141 1 76.56 89 LEU A N 1
ATOM 667 C CA . LEU A 1 89 ? 12.766 15.43 0.888 1 76.56 89 LEU A CA 1
ATOM 668 C C . LEU A 1 89 ? 13.984 14.523 1.031 1 76.56 89 LEU A C 1
ATOM 670 O O . LEU A 1 89 ? 13.922 13.336 0.708 1 76.56 89 LEU A O 1
ATOM 674 N N . PHE A 1 90 ? 15 14.977 1.617 1 75.25 90 PHE A N 1
ATOM 675 C CA . PHE A 1 90 ? 16.266 14.242 1.671 1 75.25 90 PHE A CA 1
ATOM 676 C C . PHE A 1 90 ? 16.172 13.094 2.67 1 75.25 90 PHE A C 1
ATOM 678 O O . PHE A 1 90 ? 16.766 12.031 2.461 1 75.25 90 PHE A O 1
ATOM 685 N N . HIS A 1 91 ? 15.492 13.383 3.719 1 83.69 91 HIS A N 1
ATOM 686 C CA . HIS A 1 91 ? 15.297 12.32 4.695 1 83.69 91 HIS A CA 1
ATOM 687 C C . HIS A 1 91 ? 14.508 11.156 4.098 1 83.69 91 HIS A C 1
ATOM 689 O O . HIS A 1 91 ? 14.867 9.992 4.293 1 83.69 91 HIS A O 1
ATOM 695 N N . ASN A 1 92 ? 13.516 11.484 3.316 1 85.19 92 ASN A N 1
ATOM 696 C CA . ASN A 1 92 ? 12.734 10.461 2.635 1 85.19 92 ASN A CA 1
ATOM 697 C C . ASN A 1 92 ? 13.562 9.711 1.602 1 85.19 92 ASN A C 1
ATOM 699 O O . ASN A 1 92 ? 13.516 8.477 1.534 1 85.19 92 ASN A O 1
ATOM 703 N N . LEU A 1 93 ? 14.328 10.422 0.895 1 84.25 93 LEU A N 1
ATOM 704 C CA . LEU A 1 93 ? 15.133 9.836 -0.173 1 84.25 93 LEU A CA 1
ATOM 705 C C . LEU A 1 93 ? 16.094 8.797 0.38 1 84.25 93 LEU A C 1
ATOM 707 O O . LEU A 1 93 ? 16.312 7.75 -0.239 1 84.25 93 LEU A O 1
ATOM 711 N N . ARG A 1 94 ? 16.531 9.055 1.554 1 87.25 94 ARG A N 1
ATOM 712 C CA . ARG A 1 94 ? 17.578 8.203 2.119 1 87.25 94 ARG A CA 1
ATOM 713 C C . ARG A 1 94 ? 16.969 7.043 2.906 1 87.25 94 ARG A C 1
ATOM 715 O O . ARG A 1 94 ? 17.641 6.043 3.164 1 87.25 94 ARG A O 1
ATOM 722 N N . HIS A 1 95 ? 15.695 7.188 3.258 1 94.31 95 HIS A N 1
ATOM 723 C CA . HIS A 1 95 ? 15.148 6.223 4.203 1 94.31 95 HIS A CA 1
ATOM 724 C C . HIS A 1 95 ? 13.742 5.789 3.797 1 94.31 95 HIS A C 1
ATOM 726 O O . HIS A 1 95 ? 12.844 5.703 4.641 1 94.31 95 HIS A O 1
ATOM 732 N N . ASN A 1 96 ? 13.516 5.551 2.523 1 96.25 96 ASN A N 1
ATOM 733 C CA . ASN A 1 96 ? 12.195 5.168 2.045 1 96.25 96 ASN A CA 1
ATOM 734 C C . ASN A 1 96 ? 11.695 3.902 2.734 1 96.25 96 ASN A C 1
ATOM 736 O O . ASN A 1 96 ? 10.523 3.816 3.107 1 96.25 96 ASN A O 1
ATOM 740 N N . LEU A 1 97 ? 12.586 2.92 2.889 1 98.31 97 LEU A N 1
ATOM 741 C CA . LEU A 1 97 ? 12.195 1.666 3.521 1 98.31 97 LEU A CA 1
ATOM 742 C C . LEU A 1 97 ? 11.727 1.905 4.953 1 98.31 97 LEU A C 1
ATOM 744 O O . LEU A 1 97 ? 10.664 1.419 5.352 1 98.31 97 LEU A O 1
ATOM 748 N N . GLN A 1 98 ? 12.477 2.654 5.66 1 97.44 98 GLN A N 1
ATOM 749 C CA . GLN A 1 98 ? 12.141 2.945 7.051 1 97.44 98 GLN A CA 1
ATOM 750 C C . GLN A 1 98 ? 10.828 3.721 7.148 1 97.44 98 GLN A C 1
ATOM 752 O O . GLN A 1 98 ? 10 3.439 8.016 1 97.44 98 GLN A O 1
ATOM 757 N N . PHE A 1 99 ? 10.68 4.723 6.23 1 97.44 99 PHE A N 1
ATOM 758 C CA . PHE A 1 99 ? 9.445 5.5 6.211 1 97.44 99 PHE A CA 1
ATOM 759 C C . PHE A 1 99 ? 8.242 4.602 5.961 1 97.44 99 PHE A C 1
ATOM 761 O O . PHE A 1 99 ? 7.191 4.773 6.582 1 97.44 99 PHE A O 1
ATOM 768 N N . PHE A 1 100 ? 8.43 3.635 5.066 1 98.69 100 PHE A N 1
ATOM 769 C CA . PHE A 1 100 ? 7.32 2.74 4.77 1 98.69 100 PHE A CA 1
ATOM 770 C C . PHE A 1 100 ? 7.008 1.847 5.965 1 98.69 100 PHE A C 1
ATOM 772 O O . PHE A 1 100 ? 5.883 1.846 6.469 1 98.69 100 PHE A O 1
ATOM 779 N N . ARG A 1 101 ? 7.91 1.135 6.438 1 98.44 101 ARG A N 1
ATOM 780 C CA . ARG A 1 101 ? 7.68 0.092 7.43 1 98.44 101 ARG A CA 1
ATOM 781 C C . ARG A 1 101 ? 7.238 0.692 8.758 1 98.44 101 ARG A C 1
ATOM 783 O O . ARG A 1 101 ? 6.293 0.204 9.383 1 98.44 101 ARG A O 1
ATOM 790 N N . LYS A 1 102 ? 7.922 1.778 9.219 1 98.25 102 LYS A N 1
ATOM 791 C CA . LYS A 1 102 ? 7.574 2.398 10.492 1 98.25 102 LYS A CA 1
ATOM 792 C C . LYS A 1 102 ? 6.164 2.977 10.453 1 98.25 102 LYS A C 1
ATOM 794 O O . LYS A 1 102 ? 5.371 2.758 11.375 1 98.25 102 LYS A O 1
ATOM 799 N N . ASN A 1 103 ? 5.871 3.705 9.398 1 98.62 103 ASN A N 1
ATOM 800 C CA . ASN A 1 103 ? 4.543 4.305 9.32 1 98.62 103 ASN A CA 1
ATOM 801 C C . ASN A 1 103 ? 3.459 3.246 9.141 1 98.62 103 ASN A C 1
ATOM 803 O O . ASN A 1 103 ? 2.346 3.402 9.641 1 98.62 103 ASN A O 1
ATOM 807 N N . MET A 1 104 ? 3.771 2.135 8.422 1 98.75 104 MET A N 1
ATOM 808 C CA . MET A 1 104 ? 2.803 1.048 8.312 1 98.75 104 MET A CA 1
ATOM 809 C C . MET A 1 104 ? 2.506 0.445 9.68 1 98.75 104 MET A C 1
ATOM 811 O O . MET A 1 104 ? 1.353 0.153 10 1 98.75 104 MET A O 1
ATOM 815 N N . GLU A 1 105 ? 3.537 0.235 10.523 1 98.31 105 GLU A N 1
ATOM 816 C CA . GLU A 1 105 ? 3.35 -0.307 11.859 1 98.31 105 GLU A CA 1
ATOM 817 C C . GLU A 1 105 ? 2.486 0.618 12.719 1 98.31 105 GLU A C 1
ATOM 819 O O . GLU A 1 105 ? 1.53 0.17 13.352 1 98.31 105 GLU A O 1
ATOM 824 N N . ILE A 1 106 ? 2.816 1.895 12.688 1 98.75 106 ILE A N 1
ATOM 825 C CA . ILE A 1 106 ? 2.105 2.895 13.484 1 98.75 106 ILE A CA 1
ATOM 826 C C . ILE A 1 106 ? 0.638 2.936 13.062 1 98.75 106 ILE A C 1
ATOM 828 O O . ILE A 1 106 ? -0.259 2.84 13.898 1 98.75 106 ILE A O 1
ATOM 832 N N . ASN A 1 107 ? 0.412 3.039 11.758 1 98.75 107 ASN A N 1
ATOM 833 C CA . ASN A 1 107 ? -0.938 3.16 11.219 1 98.75 107 ASN A CA 1
ATOM 834 C C . ASN A 1 107 ? -1.77 1.913 11.508 1 98.75 107 ASN A C 1
ATOM 836 O O . ASN A 1 107 ? -2.912 2.014 11.953 1 98.75 107 ASN A O 1
ATOM 840 N N . ASP A 1 108 ? -1.178 0.75 11.242 1 98.69 108 ASP A N 1
ATOM 841 C CA . ASP A 1 108 ? -1.904 -0.501 11.438 1 98.69 108 ASP A CA 1
ATOM 842 C C . ASP A 1 108 ? -2.26 -0.704 12.906 1 98.69 108 ASP A C 1
ATOM 844 O O . ASP A 1 108 ? -3.379 -1.108 13.234 1 98.69 108 ASP A O 1
ATOM 848 N N . ASN A 1 109 ? -1.313 -0.43 13.805 1 98.69 109 ASN A N 1
ATOM 849 C CA . ASN A 1 109 ? -1.546 -0.619 15.234 1 98.69 109 ASN A CA 1
ATOM 850 C C . ASN A 1 109 ? -2.646 0.304 15.75 1 98.69 109 ASN A C 1
ATOM 852 O O . ASN A 1 109 ? -3.549 -0.137 16.469 1 98.69 109 ASN A O 1
ATOM 856 N N . VAL A 1 110 ? -2.617 1.537 15.352 1 98.94 110 VAL A N 1
ATOM 857 C CA . VAL A 1 110 ? -3.584 2.508 15.852 1 98.94 110 VAL A CA 1
ATOM 858 C C . VAL A 1 110 ? -4.984 2.139 15.359 1 98.94 110 VAL A C 1
ATOM 860 O O . VAL A 1 110 ? -5.934 2.111 16.141 1 98.94 110 VAL A O 1
ATOM 863 N N . LEU A 1 111 ? -5.102 1.826 14.109 1 98.88 111 LEU A N 1
ATOM 864 C CA . LEU A 1 111 ? -6.41 1.494 13.562 1 98.88 111 LEU A CA 1
ATOM 865 C C . LEU A 1 111 ? -6.91 0.162 14.117 1 98.88 111 LEU A C 1
ATOM 867 O O . LEU A 1 111 ? -8.094 0.019 14.43 1 98.88 111 LEU A O 1
ATOM 871 N N . ALA A 1 112 ? -5.988 -0.811 14.242 1 98.69 112 ALA A N 1
ATOM 872 C CA . ALA A 1 112 ? -6.375 -2.125 14.75 1 98.69 112 ALA A CA 1
ATOM 873 C C . ALA A 1 112 ? -6.871 -2.031 16.188 1 98.69 112 ALA A C 1
ATOM 875 O O . ALA A 1 112 ? -7.914 -2.594 16.531 1 98.69 112 ALA A O 1
ATOM 876 N N . VAL A 1 113 ? -6.141 -1.326 17.016 1 98.81 113 VAL A N 1
ATOM 877 C CA . VAL A 1 113 ? -6.504 -1.216 18.422 1 98.81 113 VAL A CA 1
ATOM 878 C C . VAL A 1 113 ? -7.762 -0.359 18.562 1 98.81 113 VAL A C 1
ATOM 880 O O . VAL A 1 113 ? -8.602 -0.621 19.422 1 98.81 113 VAL A O 1
ATOM 883 N N . SER A 1 114 ? -7.91 0.703 17.703 1 98.88 114 SER A N 1
ATOM 884 C CA . SER A 1 114 ? -9.156 1.465 17.672 1 98.88 114 SER A CA 1
ATOM 885 C C . SER A 1 114 ? -10.352 0.555 17.422 1 98.88 114 SER A C 1
ATOM 887 O O . SER A 1 114 ? -11.383 0.671 18.094 1 98.88 114 SER A O 1
ATOM 889 N N . ASP A 1 115 ? -10.188 -0.318 16.5 1 98.69 115 ASP A N 1
ATOM 890 C CA . ASP A 1 115 ? -11.258 -1.255 16.172 1 98.69 115 ASP A CA 1
ATOM 891 C C . ASP A 1 115 ? -11.531 -2.205 17.328 1 98.69 115 ASP A C 1
ATOM 893 O O . ASP A 1 115 ? -12.688 -2.467 17.672 1 98.69 115 ASP A O 1
ATOM 897 N N . GLU A 1 116 ? -10.5 -2.707 17.922 1 98.25 116 GLU A N 1
ATOM 898 C CA . GLU A 1 116 ? -10.586 -3.676 19.016 1 98.25 116 GLU A CA 1
ATOM 899 C C . GLU A 1 116 ? -11.414 -3.127 20.172 1 98.25 116 GLU A C 1
ATOM 901 O O . GLU A 1 116 ? -12.195 -3.859 20.781 1 98.25 116 GLU A O 1
ATOM 906 N N . ILE A 1 117 ? -11.328 -1.873 20.469 1 98.06 117 ILE A N 1
ATOM 907 C CA . ILE A 1 117 ? -11.961 -1.356 21.672 1 98.06 117 ILE A CA 1
ATOM 908 C C . ILE A 1 117 ? -13.219 -0.577 21.312 1 98.06 117 ILE A C 1
ATOM 910 O O . ILE A 1 117 ? -13.852 0.037 22.172 1 98.06 117 ILE A O 1
ATOM 914 N N . GLY A 1 118 ? -13.461 -0.486 20.031 1 97.81 118 GLY A N 1
ATOM 915 C CA . GLY A 1 118 ? -14.734 0.07 19.609 1 97.81 118 GLY A CA 1
ATOM 916 C C . GLY A 1 118 ? -14.703 1.578 19.453 1 97.81 118 GLY A C 1
ATOM 917 O O . GLY A 1 118 ? -15.688 2.258 19.734 1 97.81 118 GLY A O 1
ATOM 918 N N . VAL A 1 119 ? -13.586 2.152 19.062 1 98.44 119 VAL A N 1
ATOM 919 C CA . VAL A 1 119 ? -13.516 3.572 18.734 1 98.44 119 VAL A CA 1
ATOM 920 C C . VAL A 1 119 ? -14.547 3.902 17.656 1 98.44 119 VAL A C 1
ATOM 922 O O . VAL A 1 119 ? -14.625 3.217 16.625 1 98.44 119 VAL A O 1
ATOM 925 N N . GLU A 1 120 ? -15.281 4.949 17.906 1 97.62 120 GLU A N 1
ATOM 926 C CA . GLU A 1 120 ? -16.391 5.309 17.016 1 97.62 120 GLU A CA 1
ATOM 927 C C . GLU A 1 120 ? -15.867 5.941 15.734 1 97.62 120 GLU A C 1
ATOM 929 O O . GLU A 1 120 ? -16.406 5.695 14.648 1 97.62 120 GLU A O 1
ATOM 934 N N . LYS A 1 121 ? -14.844 6.777 15.906 1 98.12 121 LYS A N 1
ATOM 935 C CA . LYS A 1 121 ? -14.297 7.492 14.758 1 98.12 121 LYS A CA 1
ATOM 936 C C . LYS A 1 121 ? -12.805 7.734 14.914 1 98.12 121 LYS A C 1
ATOM 938 O O . LYS A 1 121 ? -12.336 8.078 16 1 98.12 121 LYS A O 1
ATOM 943 N N . CYS A 1 122 ? -12.109 7.469 13.82 1 98.81 122 CYS A N 1
ATOM 944 C CA . CYS A 1 122 ? -10.688 7.793 13.727 1 98.81 122 CYS A CA 1
ATOM 945 C C . CYS A 1 122 ? -10.406 8.664 12.508 1 98.81 122 CYS A C 1
ATOM 947 O O . CYS A 1 122 ? -10.797 8.32 11.391 1 98.81 122 CYS A O 1
ATOM 949 N N . VAL A 1 123 ? -9.82 9.828 12.727 1 98.88 123 VAL A N 1
ATOM 950 C CA . VAL A 1 123 ? -9.414 10.719 11.641 1 98.88 123 VAL A CA 1
ATOM 951 C C . VAL A 1 123 ? -7.891 10.719 11.516 1 98.88 123 VAL A C 1
ATOM 953 O O . VAL A 1 123 ? -7.191 11.273 12.375 1 98.88 123 VAL A O 1
ATOM 956 N N . SER A 1 124 ? -7.41 10.109 10.445 1 98.88 124 SER A N 1
ATOM 957 C CA . SER A 1 124 ? -5.977 10.062 10.18 1 98.88 124 SER A CA 1
ATOM 958 C C . SER A 1 124 ? -5.539 11.227 9.297 1 98.88 124 SER A C 1
ATOM 960 O O . SER A 1 124 ? -6.375 11.906 8.695 1 98.88 124 SER A O 1
ATOM 962 N N . CYS A 1 125 ? -4.246 11.453 9.297 1 98.56 125 CYS A N 1
ATOM 963 C CA . CYS A 1 125 ? -3.682 12.562 8.531 1 98.56 125 CYS A CA 1
ATOM 964 C C . CYS A 1 125 ? -2.791 12.055 7.406 1 98.56 125 CYS A C 1
ATOM 966 O O . CYS A 1 125 ? -1.767 11.414 7.66 1 98.56 125 CYS A O 1
ATOM 968 N N . LEU A 1 126 ? -3.186 12.32 6.18 1 98.06 126 LEU A N 1
ATOM 969 C CA . LEU A 1 126 ? -2.379 12.023 5 1 98.06 126 LEU A CA 1
ATOM 970 C C . LEU A 1 126 ? -1.61 13.258 4.543 1 98.06 126 LEU A C 1
ATOM 972 O O . LEU A 1 126 ? -1.191 14.07 5.367 1 98.06 126 LEU A O 1
ATOM 976 N N . SER A 1 127 ? -1.154 13.328 3.32 1 95.31 127 SER A N 1
ATOM 977 C CA . SER A 1 127 ? -0.397 14.422 2.717 1 95.31 127 SER A CA 1
ATOM 978 C C . SER A 1 127 ? -0.621 14.477 1.209 1 95.31 127 SER A C 1
ATOM 980 O O . SER A 1 127 ? -0.958 13.469 0.585 1 95.31 127 SER A O 1
ATOM 982 N N . THR A 1 128 ? -0.417 15.641 0.678 1 92.56 128 THR A N 1
ATOM 983 C CA . THR A 1 128 ? -0.564 15.75 -0.769 1 92.56 128 THR A CA 1
ATOM 984 C C . THR A 1 128 ? 0.549 14.992 -1.485 1 92.56 128 THR A C 1
ATOM 986 O O . THR A 1 128 ? 0.45 14.719 -2.684 1 92.56 128 THR A O 1
ATOM 989 N N . CYS A 1 129 ? 1.598 14.648 -0.848 1 92.31 129 CYS A N 1
ATOM 990 C CA . CYS A 1 129 ? 2.697 13.906 -1.457 1 92.31 129 CYS A CA 1
ATOM 991 C C . CYS A 1 129 ? 2.25 12.516 -1.875 1 92.31 129 CYS A C 1
ATOM 993 O O . CYS A 1 129 ? 2.945 11.836 -2.631 1 92.31 129 CYS A O 1
ATOM 995 N N . ILE A 1 130 ? 1.088 12.078 -1.441 1 96.62 130 ILE A N 1
ATOM 996 C CA . ILE A 1 130 ? 0.64 10.711 -1.689 1 96.62 130 ILE A CA 1
ATOM 997 C C . ILE A 1 130 ? 0.089 10.602 -3.109 1 96.62 130 ILE A C 1
ATOM 999 O O . ILE A 1 130 ? -0.118 9.5 -3.615 1 96.62 130 ILE A O 1
ATOM 1003 N N . PHE A 1 131 ? -0.234 11.727 -3.746 1 96.25 131 PHE A N 1
ATOM 1004 C CA . PHE A 1 131 ? -0.855 11.703 -5.066 1 96.25 131 PHE A CA 1
ATOM 1005 C C . PHE A 1 131 ? 0.146 11.258 -6.125 1 96.25 131 PHE A C 1
ATOM 1007 O O . PHE A 1 131 ? 1.357 11.328 -5.91 1 96.25 131 PHE A O 1
ATOM 1014 N N . PRO A 1 132 ? -0.375 10.812 -7.293 1 96.81 132 PRO A N 1
ATOM 1015 C CA . PRO A 1 132 ? 0.529 10.398 -8.367 1 96.81 132 PRO A CA 1
ATOM 1016 C C . PRO A 1 132 ? 1.472 11.516 -8.812 1 96.81 132 PRO A C 1
ATOM 1018 O O . PRO A 1 132 ? 1.069 12.68 -8.875 1 96.81 132 PRO A O 1
ATOM 1021 N N . ASP A 1 133 ? 2.656 11.07 -9.07 1 93.5 133 ASP A N 1
ATOM 1022 C CA . ASP A 1 133 ? 3.652 12.008 -9.578 1 93.5 133 ASP A CA 1
ATOM 1023 C C . ASP A 1 133 ? 3.248 12.547 -10.945 1 93.5 133 ASP A C 1
ATOM 1025 O O . ASP A 1 133 ? 3.295 13.758 -11.172 1 93.5 133 ASP A O 1
ATOM 1029 N N . LYS A 1 134 ? 2.9 11.664 -11.859 1 91.38 134 LYS A N 1
ATOM 1030 C CA . LYS A 1 134 ? 2.373 12.031 -13.172 1 91.38 134 LYS A CA 1
ATOM 1031 C C . LYS A 1 134 ? 0.847 12.047 -13.164 1 91.38 134 LYS A C 1
ATOM 1033 O O . LYS A 1 134 ? 0.212 10.992 -13.094 1 91.38 134 LYS A O 1
ATOM 1038 N N . THR A 1 135 ? 0.291 13.258 -13.156 1 92.31 135 THR A N 1
ATOM 1039 C CA . THR A 1 135 ? -1.157 13.406 -13.062 1 92.31 135 THR A CA 1
ATOM 1040 C C . THR A 1 135 ? -1.6 14.75 -13.633 1 92.31 135 THR A C 1
ATOM 1042 O O . THR A 1 135 ? -0.765 15.57 -14.031 1 92.31 135 THR A O 1
ATOM 1045 N N . THR A 1 136 ? -2.873 14.938 -13.766 1 89.12 136 THR A N 1
ATOM 1046 C CA . THR A 1 136 ? -3.451 16.219 -14.148 1 89.12 136 THR A CA 1
ATOM 1047 C C . THR A 1 136 ? -3.785 17.047 -12.914 1 89.12 136 THR A C 1
ATOM 1049 O O . THR A 1 136 ? -3.873 16.516 -11.805 1 89.12 136 THR A O 1
ATOM 1052 N N . TYR A 1 137 ? -3.844 18.344 -13.102 1 86.88 137 TYR A N 1
ATOM 1053 C CA . TYR A 1 137 ? -4.176 19.266 -12.016 1 86.88 137 TYR A CA 1
ATOM 1054 C C . TYR A 1 137 ? -5.438 20.062 -12.336 1 86.88 137 TYR A C 1
ATOM 1056 O O . TYR A 1 137 ? -5.715 20.359 -13.5 1 86.88 137 TYR A O 1
ATOM 1064 N N . PRO A 1 138 ? -6.184 20.453 -11.305 1 92.5 138 PRO A N 1
ATOM 1065 C CA . PRO A 1 138 ? -5.914 20.203 -9.891 1 92.5 138 PRO A CA 1
ATOM 1066 C C . PRO A 1 138 ? -6.191 18.766 -9.477 1 92.5 138 PRO A C 1
ATOM 1068 O O . PRO A 1 138 ? -7.078 18.109 -10.039 1 92.5 138 PRO A O 1
ATOM 1071 N N . ILE A 1 139 ? -5.484 18.312 -8.516 1 93.19 139 ILE A N 1
ATOM 1072 C CA . ILE A 1 139 ? -5.754 16.984 -7.969 1 93.19 139 ILE A CA 1
ATOM 1073 C C . ILE A 1 139 ? -6.969 17.047 -7.043 1 93.19 139 ILE A C 1
ATOM 1075 O O . ILE A 1 139 ? -7.234 18.078 -6.426 1 93.19 139 ILE A O 1
ATOM 1079 N N . ASP A 1 140 ? -7.664 15.953 -6.945 1 94.56 140 ASP A N 1
ATOM 1080 C CA . ASP A 1 140 ? -8.773 15.836 -6.004 1 94.56 140 ASP A CA 1
ATOM 1081 C C . ASP A 1 140 ? -8.773 14.477 -5.309 1 94.56 140 ASP A C 1
ATOM 1083 O O . ASP A 1 140 ? -7.902 13.648 -5.574 1 94.56 140 ASP A O 1
ATOM 1087 N N . GLU A 1 141 ? -9.68 14.227 -4.383 1 96.31 141 GLU A N 1
ATOM 1088 C CA . GLU A 1 141 ? -9.664 13.086 -3.469 1 96.31 141 GLU A CA 1
ATOM 1089 C C . GLU A 1 141 ? -9.766 11.766 -4.23 1 96.31 141 GLU A C 1
ATOM 1091 O O . GLU A 1 141 ? -9.297 10.734 -3.754 1 96.31 141 GLU A O 1
ATOM 1096 N N . THR A 1 142 ? -10.289 11.734 -5.477 1 95.25 142 THR A N 1
ATOM 1097 C CA . THR A 1 142 ? -10.531 10.508 -6.223 1 95.25 142 THR A CA 1
ATOM 1098 C C . THR A 1 142 ? -9.25 10.031 -6.902 1 95.25 142 THR A C 1
ATOM 1100 O O . THR A 1 142 ? -9.195 8.914 -7.434 1 95.25 142 THR A O 1
ATOM 1103 N N . MET A 1 143 ? -8.242 10.805 -6.805 1 96.31 143 MET A N 1
ATOM 1104 C CA . MET A 1 143 ? -7.078 10.57 -7.648 1 96.31 143 MET A CA 1
ATOM 1105 C C . MET A 1 143 ? -5.945 9.938 -6.852 1 96.31 143 MET A C 1
ATOM 1107 O O . MET A 1 143 ? -4.867 9.68 -7.391 1 96.31 143 MET A O 1
ATOM 1111 N N . VAL A 1 144 ? -6.102 9.602 -5.59 1 97.31 144 VAL A N 1
ATOM 1112 C CA . VAL A 1 144 ? -5.066 9.164 -4.66 1 97.31 144 VAL A CA 1
ATOM 1113 C C . VAL A 1 144 ? -4.336 7.949 -5.23 1 97.31 144 VAL A C 1
ATOM 1115 O O . VAL A 1 144 ? -3.105 7.879 -5.184 1 97.31 144 VAL A O 1
ATOM 1118 N N . HIS A 1 145 ? -5.012 7.027 -5.859 1 97.75 145 HIS A N 1
ATOM 1119 C CA . HIS A 1 145 ? -4.438 5.738 -6.242 1 97.75 145 HIS A CA 1
ATOM 1120 C C . HIS A 1 145 ? -4.266 5.641 -7.754 1 97.75 145 HIS A C 1
ATOM 1122 O O . HIS A 1 145 ? -4.016 4.555 -8.281 1 97.75 145 HIS A O 1
ATOM 1128 N N . ASN A 1 146 ? -4.348 6.762 -8.484 1 97 146 ASN A N 1
ATOM 1129 C CA . ASN A 1 146 ? -4.434 6.738 -9.938 1 97 146 ASN A CA 1
ATOM 1130 C C . ASN A 1 146 ? -3.051 6.652 -10.586 1 97 146 ASN A C 1
ATOM 1132 O O . ASN A 1 146 ? -2.908 6.848 -11.789 1 97 146 ASN A O 1
ATOM 1136 N N . GLY A 1 147 ? -2.012 6.348 -9.867 1 97.5 147 GLY A N 1
ATOM 1137 C CA . GLY A 1 147 ? -0.644 6.234 -10.352 1 97.5 147 GLY A CA 1
ATOM 1138 C C . GLY A 1 147 ? 0.381 6.195 -9.234 1 97.5 147 GLY A C 1
ATOM 1139 O O . GLY A 1 147 ? 0.04 6.395 -8.062 1 97.5 147 GLY A O 1
ATOM 1140 N N . PRO A 1 148 ? 1.611 5.938 -9.594 1 97.38 148 PRO A N 1
ATOM 1141 C CA . PRO A 1 148 ? 2.645 5.883 -8.555 1 97.38 148 PRO A CA 1
ATOM 1142 C C . PRO A 1 148 ? 3.004 7.266 -8.016 1 97.38 148 PRO A C 1
ATOM 1144 O O . PRO A 1 148 ? 2.973 8.25 -8.75 1 97.38 148 PRO A O 1
ATOM 1147 N N . PRO A 1 149 ? 3.299 7.336 -6.727 1 96.88 149 PRO A N 1
ATOM 1148 C CA . PRO A 1 149 ? 3.824 8.586 -6.184 1 96.88 149 PRO A CA 1
ATOM 1149 C C . PRO A 1 149 ? 5.242 8.891 -6.664 1 96.88 149 PRO A C 1
ATOM 1151 O O . PRO A 1 149 ? 5.84 8.086 -7.383 1 96.88 149 PRO A O 1
ATOM 1154 N N . HIS A 1 150 ? 5.711 10.039 -6.262 1 93.5 150 HIS A N 1
ATOM 1155 C CA . HIS A 1 150 ? 7.07 10.422 -6.633 1 93.5 150 HIS A CA 1
ATOM 1156 C C . HIS A 1 150 ? 8.094 9.469 -6.027 1 93.5 150 HIS A C 1
ATOM 1158 O O . HIS A 1 150 ? 7.949 9.039 -4.883 1 93.5 150 HIS A O 1
ATOM 1164 N N . ASP A 1 151 ? 9.172 9.219 -6.719 1 92 151 ASP A N 1
ATOM 1165 C CA . ASP A 1 151 ? 10.172 8.227 -6.359 1 92 151 ASP A CA 1
ATOM 1166 C C . ASP A 1 151 ? 10.922 8.633 -5.094 1 92 151 ASP A C 1
ATOM 1168 O O . ASP A 1 151 ? 11.383 7.777 -4.332 1 92 151 ASP A O 1
ATOM 1172 N N . SER A 1 152 ? 10.992 9.906 -4.785 1 90.5 152 SER A N 1
ATOM 1173 C CA . SER A 1 152 ? 11.805 10.398 -3.676 1 90.5 152 SER A CA 1
ATOM 1174 C C . SER A 1 152 ? 11.148 10.078 -2.332 1 90.5 152 SER A C 1
ATOM 1176 O O . SER A 1 152 ? 11.828 10.039 -1.303 1 90.5 152 SER A O 1
ATOM 1178 N N . ASN A 1 153 ? 9.836 9.875 -2.354 1 94.81 153 ASN A N 1
ATOM 1179 C CA . ASN A 1 153 ? 9.141 9.656 -1.089 1 94.81 153 ASN A CA 1
ATOM 1180 C C . ASN A 1 153 ? 8.156 8.492 -1.188 1 94.81 153 ASN A C 1
ATOM 1182 O O . ASN A 1 153 ? 7.078 8.539 -0.587 1 94.81 153 ASN A O 1
ATOM 1186 N N . PHE A 1 154 ? 8.484 7.496 -1.95 1 96.69 154 PHE A N 1
ATOM 1187 C CA . PHE A 1 154 ? 7.52 6.441 -2.221 1 96.69 154 PHE A CA 1
ATOM 1188 C C . PHE A 1 154 ? 7.188 5.672 -0.947 1 96.69 154 PHE A C 1
ATOM 1190 O O . PHE A 1 154 ? 6.047 5.246 -0.752 1 96.69 154 PHE A O 1
ATOM 1197 N N . GLY A 1 155 ? 8.172 5.52 -0.008 1 97.88 155 GLY A N 1
ATOM 1198 C CA . GLY A 1 155 ? 7.895 4.82 1.235 1 97.88 155 GLY A CA 1
ATOM 1199 C C . GLY A 1 155 ? 6.836 5.504 2.084 1 97.88 155 GLY A C 1
ATOM 1200 O O . GLY A 1 155 ? 5.848 4.883 2.475 1 97.88 155 GLY A O 1
ATOM 1201 N N . TYR A 1 156 ? 7.039 6.785 2.273 1 97.19 156 TYR A N 1
ATOM 1202 C CA . TYR A 1 156 ? 6.094 7.602 3.027 1 97.19 156 TYR A CA 1
ATOM 1203 C C . TYR A 1 156 ? 4.73 7.633 2.344 1 97.19 156 TYR A C 1
ATOM 1205 O O . TYR A 1 156 ? 3.701 7.426 2.988 1 97.19 156 TYR A O 1
ATOM 1213 N N . SER A 1 157 ? 4.715 7.832 1.062 1 98.06 157 SER A N 1
ATOM 1214 C CA . SER A 1 157 ? 3.49 7.98 0.284 1 98.06 157 SER A CA 1
ATOM 1215 C C . SER A 1 157 ? 2.652 6.707 0.321 1 98.06 157 SER A C 1
ATOM 1217 O O . SER A 1 157 ? 1.456 6.75 0.614 1 98.06 157 SER A O 1
ATOM 1219 N N . TYR A 1 158 ? 3.277 5.605 0.074 1 98.62 158 TYR A N 1
ATOM 1220 C CA . TYR A 1 158 ? 2.521 4.359 0.074 1 98.62 158 TYR A CA 1
ATOM 1221 C C . TYR A 1 158 ? 2.021 4.023 1.475 1 98.62 158 TYR A C 1
ATOM 1223 O O . TYR A 1 158 ? 0.907 3.525 1.64 1 98.62 158 TYR A O 1
ATOM 1231 N N . ALA A 1 159 ? 2.838 4.258 2.482 1 98.69 159 ALA A N 1
ATOM 1232 C CA . ALA A 1 159 ? 2.389 3.988 3.846 1 98.69 159 ALA A CA 1
ATOM 1233 C C . ALA A 1 159 ? 1.126 4.781 4.172 1 98.69 159 ALA A C 1
ATOM 1235 O O . ALA A 1 159 ? 0.18 4.242 4.75 1 98.69 159 ALA A O 1
ATOM 1236 N N . LYS A 1 160 ? 1.107 6.023 3.764 1 98.62 160 LYS A N 1
ATOM 1237 C CA . LYS A 1 160 ? -0.054 6.867 4.031 1 98.62 160 LYS A CA 1
ATOM 1238 C C . LYS A 1 160 ? -1.246 6.453 3.176 1 98.62 160 LYS A C 1
ATOM 1240 O O . LYS A 1 160 ? -2.389 6.477 3.637 1 98.62 160 LYS A O 1
ATOM 1245 N N . ARG A 1 161 ? -0.987 6.047 1.942 1 98.75 161 ARG A N 1
ATOM 1246 C CA . ARG A 1 161 ? -2.057 5.555 1.08 1 98.75 161 ARG A CA 1
ATOM 1247 C C . ARG A 1 161 ? -2.758 4.355 1.71 1 98.75 161 ARG A C 1
ATOM 1249 O O . ARG A 1 161 ? -3.971 4.191 1.562 1 98.75 161 ARG A O 1
ATOM 1256 N N . MET A 1 162 ? -1.983 3.557 2.375 1 98.81 162 MET A N 1
ATOM 1257 C CA . MET A 1 162 ? -2.549 2.324 2.922 1 98.81 162 MET A CA 1
ATOM 1258 C C . MET A 1 162 ? -3.512 2.629 4.066 1 98.81 162 MET A C 1
ATOM 1260 O O . MET A 1 162 ? -4.359 1.803 4.402 1 98.81 162 MET A O 1
ATOM 1264 N N . ILE A 1 163 ? -3.445 3.857 4.656 1 98.81 163 ILE A N 1
ATOM 1265 C CA . ILE A 1 163 ? -4.457 4.258 5.625 1 98.81 163 ILE A CA 1
ATOM 1266 C C . ILE A 1 163 ? -5.832 4.289 4.961 1 98.81 163 ILE A C 1
ATOM 1268 O O . ILE A 1 163 ? -6.816 3.811 5.527 1 98.81 163 ILE A O 1
ATOM 1272 N N . ASP A 1 164 ? -5.863 4.852 3.795 1 98.56 164 ASP A N 1
ATOM 1273 C CA . ASP A 1 164 ? -7.113 4.918 3.043 1 98.56 164 ASP A CA 1
ATOM 1274 C C . ASP A 1 164 ? -7.645 3.518 2.744 1 98.56 164 ASP A C 1
ATOM 1276 O O . ASP A 1 164 ? -8.852 3.268 2.859 1 98.56 164 ASP A O 1
ATOM 1280 N N . VAL A 1 165 ? -6.75 2.604 2.41 1 98.56 165 VAL A N 1
ATOM 1281 C CA . VAL A 1 165 ? -7.109 1.221 2.115 1 98.56 165 VAL A CA 1
ATOM 1282 C C . VAL A 1 165 ? -7.645 0.544 3.375 1 98.56 165 VAL A C 1
ATOM 1284 O O . VAL A 1 165 ? -8.664 -0.141 3.332 1 98.56 165 VAL A O 1
ATOM 1287 N N . LEU A 1 166 ? -6.996 0.772 4.453 1 98.81 166 LEU A N 1
ATOM 1288 C CA . LEU A 1 166 ? -7.418 0.212 5.73 1 98.81 166 LEU A CA 1
ATOM 1289 C C . LEU A 1 166 ? -8.781 0.765 6.145 1 98.81 166 LEU A C 1
ATOM 1291 O O . LEU A 1 166 ? -9.648 0.014 6.598 1 98.81 166 LEU A O 1
ATOM 1295 N N . ASN A 1 167 ? -8.938 2.078 5.957 1 98.69 167 ASN A N 1
ATOM 1296 C CA . ASN A 1 167 ? -10.227 2.682 6.289 1 98.69 167 ASN A CA 1
ATOM 1297 C C . ASN A 1 167 ? -11.367 2.021 5.52 1 98.69 167 ASN A C 1
ATOM 1299 O O . ASN A 1 167 ? -12.414 1.723 6.094 1 98.69 167 ASN A O 1
ATOM 1303 N N . ARG A 1 168 ? -11.148 1.803 4.285 1 97.81 168 ARG A N 1
ATOM 1304 C CA . ARG A 1 168 ? -12.141 1.128 3.457 1 97.81 168 ARG A CA 1
ATOM 1305 C C . ARG A 1 168 ? -12.43 -0.275 3.98 1 97.81 168 ARG A C 1
ATOM 1307 O O . ARG A 1 168 ? -13.586 -0.688 4.059 1 97.81 168 ARG A O 1
ATOM 1314 N N . GLY A 1 169 ? -11.375 -0.987 4.297 1 98.19 169 GLY A N 1
ATOM 1315 C CA . GLY A 1 169 ? -11.539 -2.324 4.848 1 98.19 169 GLY A CA 1
ATOM 1316 C C . GLY A 1 169 ? -12.328 -2.346 6.145 1 98.19 169 GLY A C 1
ATOM 1317 O O . GLY A 1 169 ? -13.234 -3.16 6.309 1 98.19 169 GLY A O 1
ATOM 1318 N N . TYR A 1 170 ? -12 -1.472 7.086 1 98.56 170 TYR A N 1
ATOM 1319 C CA . TYR A 1 170 ? -12.695 -1.415 8.367 1 98.56 170 TYR A CA 1
ATOM 1320 C C . TYR A 1 170 ? -14.156 -1.027 8.18 1 98.56 170 TYR A C 1
ATOM 1322 O O . TYR A 1 170 ? -15.023 -1.489 8.922 1 98.56 170 TYR A O 1
ATOM 1330 N N . ALA A 1 171 ? -14.438 -0.171 7.207 1 97.81 171 ALA A N 1
ATOM 1331 C CA . ALA A 1 171 ? -15.82 0.19 6.91 1 97.81 171 ALA A CA 1
ATOM 1332 C C . ALA A 1 171 ? -16.594 -1.009 6.375 1 97.81 171 ALA A C 1
ATOM 1334 O O . ALA A 1 171 ? -17.703 -1.289 6.828 1 97.81 171 ALA A O 1
ATOM 1335 N N . GLN A 1 172 ? -16 -1.74 5.461 1 96.19 172 GLN A N 1
ATOM 1336 C CA . GLN A 1 172 ? -16.656 -2.854 4.781 1 96.19 172 GLN A CA 1
ATOM 1337 C C . GLN A 1 172 ? -16.906 -4.016 5.742 1 96.19 172 GLN A C 1
ATOM 1339 O O . GLN A 1 172 ? -17.969 -4.625 5.73 1 96.19 172 GLN A O 1
ATOM 1344 N N . GLU A 1 173 ? -15.984 -4.262 6.566 1 96.12 173 GLU A N 1
ATOM 1345 C CA . GLU A 1 173 ? -16.062 -5.492 7.348 1 96.12 173 GLU A CA 1
ATOM 1346 C C . GLU A 1 173 ? -16.641 -5.23 8.734 1 96.12 173 GLU A C 1
ATOM 1348 O O . GLU A 1 173 ? -17.266 -6.105 9.328 1 96.12 173 GLU A O 1
ATOM 1353 N N . HIS A 1 174 ? -16.406 -3.979 9.273 1 96.88 174 HIS A N 1
ATOM 1354 C CA . HIS A 1 174 ? -16.781 -3.754 10.664 1 96.88 174 HIS A CA 1
ATOM 1355 C C . HIS A 1 174 ? -17.719 -2.561 10.797 1 96.88 174 HIS A C 1
ATOM 1357 O O . HIS A 1 174 ? -18.109 -2.193 11.906 1 96.88 174 HIS A O 1
ATOM 1363 N N . GLY A 1 175 ? -18.016 -1.875 9.711 1 96.56 175 GLY A N 1
ATOM 1364 C CA . GLY A 1 175 ? -18.922 -0.739 9.742 1 96.56 175 GLY A CA 1
ATOM 1365 C C . GLY A 1 175 ? -18.312 0.486 10.406 1 96.56 175 GLY A C 1
ATOM 1366 O O . GLY A 1 175 ? -19.047 1.334 10.93 1 96.56 175 GLY A O 1
ATOM 1367 N N . ARG A 1 176 ? -16.969 0.583 10.414 1 96.62 176 ARG A N 1
ATOM 1368 C CA . ARG A 1 176 ? -16.281 1.707 11.047 1 96.62 176 ARG A CA 1
ATOM 1369 C C . ARG A 1 176 ? -16.312 2.943 10.156 1 96.62 176 ARG A C 1
ATOM 1371 O O . ARG A 1 176 ? -16.375 2.828 8.93 1 96.62 176 ARG A O 1
ATOM 1378 N N . LYS A 1 177 ? -16.234 4.125 10.828 1 96.12 177 LYS A N 1
ATOM 1379 C CA . LYS A 1 177 ? -16.25 5.402 10.117 1 96.12 177 LYS A CA 1
ATOM 1380 C C . LYS A 1 177 ? -14.867 6.059 10.156 1 96.12 177 LYS A C 1
ATOM 1382 O O . LYS A 1 177 ? -14.758 7.266 10.367 1 96.12 177 LYS A O 1
ATOM 1387 N N . TYR A 1 178 ? -13.844 5.234 10.062 1 98.69 178 TYR A N 1
ATOM 1388 C CA . TYR A 1 178 ? -12.492 5.77 9.977 1 98.69 178 TYR A CA 1
ATOM 1389 C C . TYR A 1 178 ? -12.281 6.52 8.664 1 98.69 178 TYR A C 1
ATOM 1391 O O . TYR A 1 178 ? -12.773 6.098 7.617 1 98.69 178 TYR A O 1
ATOM 1399 N N . THR A 1 179 ? -11.648 7.688 8.727 1 98.69 179 THR A N 1
ATOM 1400 C CA . THR A 1 179 ? -11.375 8.5 7.543 1 98.69 179 THR A CA 1
ATOM 1401 C C . THR A 1 179 ? -10.023 9.188 7.656 1 98.69 179 THR A C 1
ATOM 1403 O O . THR A 1 179 ? -9.219 8.859 8.531 1 98.69 179 THR A O 1
ATOM 1406 N N . ALA A 1 180 ? -9.727 9.984 6.605 1 98.75 180 ALA A N 1
ATOM 1407 C CA . ALA A 1 180 ? -8.445 10.688 6.605 1 98.75 180 ALA A CA 1
ATOM 1408 C C . ALA A 1 180 ? -8.586 12.07 5.965 1 98.75 180 ALA A C 1
ATOM 1410 O O . ALA A 1 180 ? -9.484 12.297 5.156 1 98.75 180 ALA A O 1
ATOM 1411 N N . VAL A 1 181 ? -7.781 12.938 6.379 1 98.56 181 VAL A N 1
ATOM 1412 C CA . VAL A 1 181 ? -7.715 14.266 5.766 1 98.56 181 VAL A CA 1
ATOM 1413 C C . VAL A 1 181 ? -6.406 14.406 4.996 1 98.56 181 VAL A C 1
ATOM 1415 O O . VAL A 1 181 ? -5.426 13.719 5.285 1 98.56 181 VAL A O 1
ATOM 1418 N N . ILE A 1 182 ? -6.422 15.266 4.023 1 97.94 182 ILE A N 1
ATOM 1419 C CA . ILE A 1 182 ? -5.242 15.539 3.211 1 97.94 182 ILE A CA 1
ATOM 1420 C C . ILE A 1 182 ? -4.941 17.047 3.232 1 97.94 182 ILE A C 1
ATOM 1422 O O . ILE A 1 182 ? -5.488 17.797 2.43 1 97.94 182 ILE A O 1
ATOM 1426 N N . PRO A 1 183 ? -4.094 17.453 4.113 1 96.56 183 PRO A N 1
ATOM 1427 C CA . PRO A 1 183 ? -3.693 18.859 4.117 1 96.56 183 PRO A CA 1
ATOM 1428 C C . PRO A 1 183 ? -2.594 19.156 3.102 1 96.56 183 PRO A C 1
ATOM 1430 O O . PRO A 1 183 ? -1.965 18.25 2.574 1 96.56 183 PRO A O 1
ATOM 1433 N N . CYS A 1 184 ? -2.451 20.438 2.859 1 92.81 184 CYS A N 1
ATOM 1434 C CA . CYS A 1 184 ? -1.404 20.891 1.947 1 92.81 184 CYS A CA 1
ATOM 1435 C C . CYS A 1 184 ? -0.403 21.781 2.664 1 92.81 184 CYS A C 1
ATOM 1437 O O . CYS A 1 184 ? -0.769 22.844 3.176 1 92.81 184 CYS A O 1
ATOM 1439 N N . ASN A 1 185 ? 0.828 21.406 2.699 1 91.5 185 ASN A N 1
ATOM 1440 C CA . ASN A 1 185 ? 1.962 22.203 3.148 1 91.5 185 ASN A CA 1
ATOM 1441 C C . ASN A 1 185 ? 1.639 22.969 4.434 1 91.5 185 ASN A C 1
ATOM 1443 O O . ASN A 1 185 ? 1.63 24.203 4.445 1 91.5 185 ASN A O 1
ATOM 1447 N N . VAL A 1 186 ? 1.514 22.297 5.516 1 95.75 186 VAL A N 1
ATOM 1448 C CA . VAL A 1 186 ? 1.118 22.859 6.801 1 95.75 186 VAL A CA 1
ATOM 1449 C C . VAL A 1 186 ? 2.289 23.625 7.406 1 95.75 186 VAL A C 1
ATOM 1451 O O . VAL A 1 186 ? 3.439 23.188 7.316 1 95.75 186 VAL A O 1
ATOM 1454 N N . PHE A 1 187 ? 1.995 24.828 8 1 95.81 187 PHE A N 1
ATOM 1455 C CA . PHE A 1 187 ? 3.006 25.594 8.727 1 95.81 187 PHE A CA 1
ATOM 1456 C C . PHE A 1 187 ? 2.379 26.344 9.891 1 95.81 187 PHE A C 1
ATOM 1458 O O . PHE A 1 187 ? 1.163 26.547 9.93 1 95.81 187 PHE A O 1
ATOM 1465 N N . GLY A 1 188 ? 3.207 26.703 10.867 1 97.38 188 GLY A N 1
ATOM 1466 C CA . GLY A 1 188 ? 2.707 27.453 12 1 97.38 188 GLY A CA 1
ATOM 1467 C C . GLY A 1 188 ? 3.574 27.328 13.242 1 97.38 188 GLY A C 1
ATOM 1468 O O . GLY A 1 188 ? 4.695 26.812 13.164 1 97.38 188 GLY A O 1
ATOM 1469 N N . PRO A 1 189 ? 3.059 27.812 14.391 1 96.5 189 PRO A N 1
ATOM 1470 C CA . PRO A 1 189 ? 3.746 27.641 15.672 1 96.5 189 PRO A CA 1
ATOM 1471 C C . PRO A 1 189 ? 4.047 26.188 15.984 1 96.5 189 PRO A C 1
ATOM 1473 O O . PRO A 1 189 ? 3.24 25.297 15.672 1 96.5 189 PRO A O 1
ATOM 1476 N N . HIS A 1 190 ? 5.18 25.859 16.547 1 96.12 190 HIS A N 1
ATOM 1477 C CA . HIS A 1 190 ? 5.605 24.531 16.984 1 96.12 190 HIS A CA 1
ATOM 1478 C C . HIS A 1 190 ? 6.062 23.688 15.805 1 96.12 190 HIS A C 1
ATOM 1480 O O . HIS A 1 190 ? 6.223 22.469 15.938 1 96.12 190 HIS A O 1
ATOM 1486 N N . ASP A 1 191 ? 6.281 24.312 14.633 1 96 191 ASP A N 1
ATOM 1487 C CA . ASP A 1 191 ? 6.789 23.594 13.469 1 96 191 ASP A CA 1
ATOM 1488 C C . ASP A 1 191 ? 8.234 23.141 13.688 1 96 191 ASP A C 1
ATOM 1490 O O . ASP A 1 191 ? 8.828 23.438 14.727 1 96 191 ASP A O 1
ATOM 1494 N N . ASN A 1 192 ? 8.695 22.266 12.812 1 93 192 ASN A N 1
ATOM 1495 C CA . ASN A 1 192 ? 10.117 21.922 12.766 1 93 192 ASN A CA 1
ATOM 1496 C C . ASN A 1 192 ? 10.914 22.953 11.977 1 93 192 ASN A C 1
ATOM 1498 O O . ASN A 1 192 ? 10.922 22.922 10.742 1 93 192 ASN A O 1
ATOM 1502 N N . TYR A 1 193 ? 11.703 23.766 12.68 1 93.5 193 TYR A N 1
ATOM 1503 C CA . TYR A 1 193 ? 12.406 24.875 12.055 1 93.5 193 TYR A CA 1
ATOM 1504 C C . TYR A 1 193 ? 13.852 24.484 11.734 1 93.5 193 TYR A C 1
ATOM 1506 O O . TYR A 1 193 ? 14.703 25.359 11.555 1 93.5 193 TYR A O 1
ATOM 1514 N N . ASN A 1 194 ? 14.062 23.141 11.711 1 90.56 194 ASN A N 1
ATOM 1515 C CA . ASN A 1 194 ? 15.383 22.656 11.328 1 90.56 194 ASN A CA 1
ATOM 1516 C C . ASN A 1 194 ? 15.703 23 9.875 1 90.56 194 ASN A C 1
ATOM 1518 O O . ASN A 1 194 ? 14.883 22.781 8.984 1 90.56 194 ASN A O 1
ATOM 1522 N N . LEU A 1 195 ? 16.922 23.484 9.648 1 85.88 195 LEU A N 1
ATOM 1523 C CA . LEU A 1 195 ? 17.312 23.984 8.328 1 85.88 195 LEU A CA 1
ATOM 1524 C C . LEU A 1 195 ? 17.516 22.828 7.355 1 85.88 195 LEU A C 1
ATOM 1526 O O . LEU A 1 195 ? 17.281 22.969 6.152 1 85.88 195 LEU A O 1
ATOM 1530 N N . GLN A 1 196 ? 17.844 21.672 7.848 1 78.38 196 GLN A N 1
ATOM 1531 C CA . GLN A 1 196 ? 18.156 20.531 6.988 1 78.38 196 GLN A CA 1
ATOM 1532 C C . GLN A 1 196 ? 16.922 19.672 6.77 1 78.38 196 GLN A C 1
ATOM 1534 O O . GLN A 1 196 ? 16.672 19.203 5.652 1 78.38 196 GLN A O 1
ATOM 1539 N N . ASP A 1 197 ? 16.094 19.531 7.801 1 80.25 197 ASP A N 1
ATOM 1540 C CA . ASP A 1 197 ? 15.031 18.531 7.75 1 80.25 197 ASP A CA 1
ATOM 1541 C C . ASP A 1 197 ? 13.656 19.188 7.777 1 80.25 197 ASP A C 1
ATOM 1543 O O . ASP A 1 197 ? 12.633 18.516 7.676 1 80.25 197 ASP A O 1
ATOM 1547 N N . GLY A 1 198 ? 13.641 20.516 7.848 1 84.94 198 GLY A N 1
ATOM 1548 C CA . GLY A 1 198 ? 12.367 21.203 7.926 1 84.94 198 GLY A CA 1
ATOM 1549 C C . GLY A 1 198 ? 11.727 21.438 6.57 1 84.94 198 GLY A C 1
ATOM 1550 O O . GLY A 1 198 ? 12.367 21.234 5.535 1 84.94 198 GLY A O 1
ATOM 1551 N N . HIS A 1 199 ? 10.445 21.891 6.602 1 86.94 199 HIS A N 1
ATOM 1552 C CA . HIS A 1 199 ? 9.711 22.25 5.395 1 86.94 199 HIS A CA 1
ATOM 1553 C C . HIS A 1 199 ? 10.039 23.672 4.961 1 86.94 199 HIS A C 1
ATOM 1555 O O . HIS A 1 199 ? 10.711 24.406 5.688 1 86.94 199 HIS A O 1
ATOM 1561 N N . VAL A 1 200 ? 9.555 24.078 3.883 1 84 200 VAL A N 1
ATOM 1562 C CA . VAL A 1 200 ? 9.969 25.281 3.168 1 84 200 VAL A CA 1
ATOM 1563 C C . VAL A 1 200 ? 9.75 26.516 4.051 1 84 200 VAL A C 1
ATOM 1565 O O . VAL A 1 200 ? 10.672 27.297 4.277 1 84 200 VAL A O 1
ATOM 1568 N N . ILE A 1 201 ? 8.562 26.672 4.652 1 92.12 201 ILE A N 1
ATOM 1569 C CA . ILE A 1 201 ? 8.219 27.906 5.363 1 92.12 201 ILE A CA 1
ATOM 1570 C C . ILE A 1 201 ? 9.016 27.984 6.668 1 92.12 201 ILE A C 1
ATOM 1572 O O . ILE A 1 201 ? 9.688 28.984 6.934 1 92.12 201 ILE A O 1
ATOM 1576 N N . PRO A 1 202 ? 8.992 26.906 7.449 1 93.81 202 PRO A N 1
ATOM 1577 C CA . PRO A 1 202 ? 9.789 27 8.672 1 93.81 202 PRO A CA 1
ATOM 1578 C C . PRO A 1 202 ? 11.281 27.156 8.398 1 93.81 202 PRO A C 1
ATOM 1580 O O . PRO A 1 202 ? 11.984 27.844 9.148 1 93.81 202 PRO A O 1
ATOM 1583 N N . ALA A 1 203 ? 11.781 26.562 7.336 1 88.94 203 ALA A N 1
ATOM 1584 C CA . ALA A 1 203 ? 13.188 26.719 6.977 1 88.94 203 ALA A CA 1
ATOM 1585 C C . ALA A 1 203 ? 13.484 28.172 6.594 1 88.94 203 ALA A C 1
ATOM 1587 O O . ALA A 1 203 ? 14.508 28.719 7 1 88.94 203 ALA A O 1
ATOM 1588 N N . LEU A 1 204 ? 12.633 28.766 5.859 1 91.12 204 LEU A N 1
ATOM 1589 C CA . LEU A 1 204 ? 12.812 30.141 5.434 1 91.12 204 LEU A CA 1
ATOM 1590 C C . LEU A 1 204 ? 12.734 31.094 6.625 1 91.12 204 LEU A C 1
ATOM 1592 O O . LEU A 1 204 ? 13.461 32.094 6.688 1 91.12 204 LEU A O 1
ATOM 1596 N N . ILE A 1 205 ? 11.852 30.797 7.52 1 94.56 205 ILE A N 1
ATOM 1597 C CA . ILE A 1 205 ? 11.727 31.609 8.727 1 94.56 205 ILE A CA 1
ATOM 1598 C C . ILE A 1 205 ? 13.023 31.562 9.523 1 94.56 205 ILE A C 1
ATOM 1600 O O . ILE A 1 205 ? 13.555 32.594 9.93 1 94.56 205 ILE A O 1
ATOM 1604 N N . HIS A 1 206 ? 13.523 30.391 9.703 1 95.56 206 HIS A N 1
ATOM 1605 C CA . HIS A 1 206 ? 14.758 30.219 10.469 1 95.56 206 HIS A CA 1
ATOM 1606 C C . HIS A 1 206 ? 15.93 30.891 9.766 1 95.56 206 HIS A C 1
ATOM 1608 O O . HIS A 1 206 ? 16.734 31.562 10.398 1 95.56 206 HIS A O 1
ATOM 1614 N N . LYS A 1 207 ? 16.016 30.719 8.492 1 92.69 207 LYS A N 1
ATOM 1615 C CA . LYS A 1 207 ? 17.078 31.328 7.711 1 92.69 207 LYS A CA 1
ATOM 1616 C C . LYS A 1 207 ? 17.047 32.844 7.836 1 92.69 207 LYS A C 1
ATOM 1618 O O . LYS A 1 207 ? 18.094 33.5 7.961 1 92.69 207 LYS A O 1
ATOM 1623 N N . THR A 1 208 ? 15.914 33.406 7.762 1 94.19 208 THR A N 1
ATOM 1624 C CA . THR A 1 208 ? 15.758 34.844 7.859 1 94.19 208 THR A CA 1
ATOM 1625 C C . THR A 1 208 ? 16.125 35.344 9.258 1 94.19 208 THR A C 1
ATOM 1627 O O . THR A 1 208 ? 16.75 36.375 9.398 1 94.19 208 THR A O 1
ATOM 1630 N N . TYR A 1 209 ? 15.688 34.562 10.258 1 95.75 209 TYR A N 1
ATOM 1631 C CA . TYR A 1 209 ? 16.062 34.906 11.633 1 95.75 209 TYR A CA 1
ATOM 1632 C C . TYR A 1 209 ? 17.578 35 11.773 1 95.75 209 TYR A C 1
ATOM 1634 O O . TYR A 1 209 ? 18.094 35.969 12.336 1 95.75 209 TYR A O 1
ATOM 1642 N N . ILE A 1 210 ? 18.297 34 11.227 1 94.88 210 ILE A N 1
ATOM 1643 C CA . ILE A 1 210 ? 19.75 33.938 11.32 1 94.88 210 ILE A CA 1
ATOM 1644 C C . ILE A 1 210 ? 20.375 35.125 10.562 1 94.88 210 ILE A C 1
ATOM 1646 O O . ILE A 1 210 ? 21.281 35.781 11.062 1 94.88 210 ILE A O 1
ATOM 1650 N N . ALA A 1 211 ? 19.875 35.344 9.391 1 92.75 211 ALA A N 1
ATOM 1651 C CA . ALA A 1 211 ? 20.391 36.438 8.57 1 92.75 211 ALA A CA 1
ATOM 1652 C C . ALA A 1 211 ? 20.234 37.781 9.289 1 92.75 211 ALA A C 1
ATOM 1654 O O . ALA A 1 211 ? 21.141 38.625 9.289 1 92.75 211 ALA A O 1
ATOM 1655 N N . LYS A 1 212 ? 19.062 38 9.852 1 94.31 212 LYS A N 1
ATOM 1656 C CA . LYS A 1 212 ? 18.797 39.25 10.586 1 94.31 212 LYS A CA 1
ATOM 1657 C C . LYS A 1 212 ? 19.703 39.344 11.805 1 94.31 212 LYS A C 1
ATOM 1659 O O . LYS A 1 212 ? 20.281 40.406 12.055 1 94.31 212 LYS A O 1
ATOM 1664 N N . ARG A 1 213 ? 19.766 38.281 12.531 1 93.94 213 ARG A N 1
ATOM 1665 C CA . ARG A 1 213 ? 20.578 38.25 13.742 1 93.94 213 ARG A CA 1
ATOM 1666 C C . ARG A 1 213 ? 22.047 38.531 13.422 1 93.94 213 ARG A C 1
ATOM 1668 O O . ARG A 1 213 ? 22.719 39.281 14.141 1 93.94 213 ARG A O 1
ATOM 1675 N N . ASP A 1 214 ? 22.5 37.969 12.297 1 94.5 214 ASP A N 1
ATOM 1676 C CA . ASP A 1 214 ? 23.922 37.969 11.984 1 94.5 214 ASP A CA 1
ATOM 1677 C C . ASP A 1 214 ? 24.25 39.125 11.016 1 94.5 214 ASP A C 1
ATOM 1679 O O . ASP A 1 214 ? 25.422 39.375 10.727 1 94.5 214 ASP A O 1
ATOM 1683 N N . GLY A 1 215 ? 23.344 39.688 10.578 1 93.38 215 GLY A N 1
ATOM 1684 C CA . GLY A 1 215 ? 23.578 40.75 9.625 1 93.38 215 GLY A CA 1
ATOM 1685 C C . GLY A 1 215 ? 24.094 40.281 8.289 1 93.38 215 GLY A C 1
ATOM 1686 O O . GLY A 1 215 ? 25 40.906 7.707 1 93.38 215 GLY A O 1
ATOM 1687 N N . THR A 1 216 ? 23.656 39.156 7.832 1 92.88 216 THR A N 1
ATOM 1688 C CA . THR A 1 216 ? 24.062 38.594 6.559 1 92.88 216 THR A CA 1
ATOM 1689 C C . THR A 1 216 ? 22.906 38.594 5.562 1 92.88 216 THR A C 1
ATOM 1691 O O . THR A 1 216 ? 21.75 38.781 5.949 1 92.88 216 THR A O 1
ATOM 1694 N N . PRO A 1 217 ? 23.234 38.406 4.305 1 90.75 217 PRO A N 1
ATOM 1695 C CA . PRO A 1 217 ? 22.172 38.375 3.305 1 90.75 217 PRO A CA 1
ATOM 1696 C C . PRO A 1 217 ? 21.297 37.125 3.428 1 90.75 217 PRO A C 1
ATOM 1698 O O . PRO A 1 217 ? 21.766 36.094 3.914 1 90.75 217 PRO A O 1
ATOM 1701 N N . LEU A 1 218 ? 20.047 37.312 3.09 1 91.31 218 LEU A N 1
ATOM 1702 C CA . LEU A 1 218 ? 19.141 36.188 2.996 1 91.31 218 LEU A CA 1
ATOM 1703 C C . LEU A 1 218 ? 19.203 35.531 1.617 1 91.31 218 LEU A C 1
ATOM 1705 O O . LEU A 1 218 ? 18.875 36.156 0.612 1 91.31 218 LEU A O 1
ATOM 1709 N N . GLU A 1 219 ? 19.625 34.312 1.598 1 85.19 219 GLU A N 1
ATOM 1710 C CA . GLU A 1 219 ? 19.734 33.562 0.339 1 85.19 219 GLU A CA 1
ATOM 1711 C C . GLU A 1 219 ? 18.484 32.75 0.073 1 85.19 219 GLU A C 1
ATOM 1713 O O . GLU A 1 219 ? 18.062 31.953 0.925 1 85.19 219 GLU A O 1
ATOM 1718 N N . VAL A 1 220 ? 17.906 33.031 -1.035 1 82.38 220 VAL A N 1
ATOM 1719 C CA . VAL A 1 220 ? 16.734 32.25 -1.449 1 82.38 220 VAL A CA 1
ATOM 1720 C C . VAL A 1 220 ? 17.094 31.406 -2.682 1 82.38 220 VAL A C 1
ATOM 1722 O O . VAL A 1 220 ? 17.625 31.938 -3.658 1 82.38 220 VAL A O 1
ATOM 1725 N N . PHE A 1 221 ? 16.734 30.125 -2.576 1 73.62 221 PHE A N 1
ATOM 1726 C CA . PHE A 1 221 ? 17.094 29.219 -3.654 1 73.62 221 PHE A CA 1
ATOM 1727 C C . PHE A 1 221 ? 16.062 29.25 -4.766 1 73.62 221 PHE A C 1
ATOM 1729 O O . PHE A 1 221 ? 14.859 29.328 -4.492 1 73.62 221 PHE A O 1
ATOM 1736 N N . GLY A 1 222 ? 16.531 29.234 -6.02 1 71.62 222 GLY A N 1
ATOM 1737 C CA . GLY A 1 222 ? 15.68 29.125 -7.195 1 71.62 222 GLY A CA 1
ATOM 1738 C C . GLY A 1 222 ? 15.055 30.438 -7.613 1 71.62 222 GLY A C 1
ATOM 1739 O O . GLY A 1 222 ? 15.484 31.5 -7.168 1 71.62 222 GLY A O 1
ATOM 1740 N N . SER A 1 223 ? 14.109 30.281 -8.617 1 72.06 223 SER A N 1
ATOM 1741 C CA . SER A 1 223 ? 13.445 31.469 -9.148 1 72.06 223 SER A CA 1
ATOM 1742 C C . SER A 1 223 ? 12.375 31.984 -8.188 1 72.06 223 SER A C 1
ATOM 1744 O O . SER A 1 223 ? 12 33.156 -8.242 1 72.06 223 SER A O 1
ATOM 1746 N N . GLY A 1 224 ? 11.922 31.094 -7.43 1 79.19 224 GLY A N 1
ATOM 1747 C CA . GLY A 1 224 ? 10.859 31.438 -6.508 1 79.19 224 GLY A CA 1
ATOM 1748 C C . GLY A 1 224 ? 9.492 31.5 -7.172 1 79.19 224 GLY A C 1
ATOM 1749 O O . GLY A 1 224 ? 8.516 31.906 -6.547 1 79.19 224 GLY A O 1
ATOM 1750 N N . THR A 1 225 ? 9.367 30.984 -8.352 1 79.81 225 THR A N 1
ATOM 1751 C CA . THR A 1 225 ? 8.148 31.188 -9.125 1 79.81 225 THR A CA 1
ATOM 1752 C C . THR A 1 225 ? 7.152 30.062 -8.867 1 79.81 225 THR A C 1
ATOM 1754 O O . THR A 1 225 ? 5.953 30.219 -9.117 1 79.81 225 THR A O 1
ATOM 1757 N N . PRO A 1 226 ? 7.609 28.891 -8.359 1 83.12 226 PRO A N 1
ATOM 1758 C CA . PRO A 1 226 ? 6.625 27.828 -8.125 1 83.12 226 PRO A CA 1
ATOM 1759 C C . PRO A 1 226 ? 5.527 28.25 -7.145 1 83.12 226 PRO A C 1
ATOM 1761 O O . PRO A 1 226 ? 5.801 28.953 -6.172 1 83.12 226 PRO A O 1
ATOM 1764 N N . LEU A 1 227 ? 4.305 27.875 -7.512 1 85.38 227 LEU A N 1
ATOM 1765 C CA . LEU A 1 227 ? 3.141 28.156 -6.68 1 85.38 227 LEU A CA 1
ATOM 1766 C C . LEU A 1 227 ? 2.811 26.984 -5.773 1 85.38 227 LEU A C 1
ATOM 1768 O O . LEU A 1 227 ? 2.91 25.828 -6.191 1 85.38 227 LEU A O 1
ATOM 1772 N N . ARG A 1 228 ? 2.498 27.312 -4.527 1 88.94 228 ARG A N 1
ATOM 1773 C CA . ARG A 1 228 ? 2.086 26.297 -3.566 1 88.94 228 ARG A CA 1
ATOM 1774 C C . ARG A 1 228 ? 0.862 26.75 -2.779 1 88.94 228 ARG A C 1
ATOM 1776 O O . ARG A 1 228 ? 0.597 27.953 -2.676 1 88.94 228 ARG A O 1
ATOM 1783 N N . GLN A 1 229 ? 0.092 25.844 -2.424 1 90.62 229 GLN A N 1
ATOM 1784 C CA . GLN A 1 229 ? -0.939 26.047 -1.413 1 90.62 229 GLN A CA 1
ATOM 1785 C C . GLN A 1 229 ? -0.414 25.734 -0.016 1 90.62 229 GLN A C 1
ATOM 1787 O O . GLN A 1 229 ? 0.11 24.641 0.226 1 90.62 229 GLN A O 1
ATOM 1792 N N . PHE A 1 230 ? -0.49 26.734 0.884 1 92.88 230 PHE A N 1
ATOM 1793 C CA . PHE A 1 230 ? -0.092 26.547 2.275 1 92.88 230 PHE A CA 1
ATOM 1794 C C . PHE A 1 230 ? -1.296 26.672 3.201 1 92.88 230 PHE A C 1
ATOM 1796 O O . PHE A 1 230 ? -2.143 27.547 3.018 1 92.88 230 PHE A O 1
ATOM 1803 N N . ILE A 1 231 ? -1.334 25.766 4.133 1 94.62 231 ILE A N 1
ATOM 1804 C CA . ILE A 1 231 ? -2.4 25.891 5.121 1 94.62 231 ILE A CA 1
ATOM 1805 C C . ILE A 1 231 ? -1.798 26.172 6.496 1 94.62 231 ILE A C 1
ATOM 1807 O O . ILE A 1 231 ? -0.819 25.531 6.891 1 94.62 231 ILE A O 1
ATOM 1811 N N . TYR A 1 232 ? -2.404 27.188 7.168 1 97 232 TYR A N 1
ATOM 1812 C CA . TYR A 1 232 ? -2.025 27.547 8.531 1 97 232 TYR A CA 1
ATOM 1813 C C . TYR A 1 232 ? -2.48 26.484 9.523 1 97 232 TYR A C 1
ATOM 1815 O O . TYR A 1 232 ? -3.621 26.016 9.469 1 97 232 TYR A O 1
ATOM 1823 N N . SER A 1 233 ? -1.583 26.062 10.461 1 98.19 233 SER A N 1
ATOM 1824 C CA . SER A 1 233 ? -1.834 24.953 11.367 1 98.19 233 SER A CA 1
ATOM 1825 C C . SER A 1 233 ? -3.107 25.172 12.172 1 98.19 233 SER A C 1
ATOM 1827 O O . SER A 1 233 ? -3.854 24.234 12.445 1 98.19 233 SER A O 1
ATOM 1829 N N . LEU A 1 234 ? -3.416 26.438 12.602 1 97.75 234 LEU A N 1
ATOM 1830 C CA . LEU A 1 234 ? -4.617 26.703 13.391 1 97.75 234 LEU A CA 1
ATOM 1831 C C . LEU A 1 234 ? -5.871 26.531 12.539 1 97.75 234 LEU A C 1
ATOM 1833 O O . LEU A 1 234 ? -6.914 26.094 13.039 1 97.75 234 LEU A O 1
ATOM 1837 N N . ASP A 1 235 ? -5.809 26.922 11.281 1 97.69 235 ASP A N 1
ATOM 1838 C CA . ASP A 1 235 ? -6.926 26.656 10.375 1 97.69 235 ASP A CA 1
ATOM 1839 C C . ASP A 1 235 ? -7.141 25.156 10.188 1 97.69 235 ASP A C 1
ATOM 1841 O O . ASP A 1 235 ? -8.273 24.672 10.211 1 97.69 235 ASP A O 1
ATOM 1845 N N . LEU A 1 236 ? -6.031 24.438 9.961 1 98.12 236 LEU A N 1
ATOM 1846 C CA . LEU A 1 236 ? -6.121 23 9.828 1 98.12 236 LEU A CA 1
ATOM 1847 C C . LEU A 1 236 ? -6.723 22.359 11.078 1 98.12 236 LEU A C 1
ATOM 1849 O O . LEU A 1 236 ? -7.516 21.422 10.984 1 98.12 236 LEU A O 1
ATOM 1853 N N . ALA A 1 237 ? -6.336 22.859 12.25 1 98.62 237 ALA A N 1
ATOM 1854 C CA . ALA A 1 237 ? -6.859 22.359 13.523 1 98.6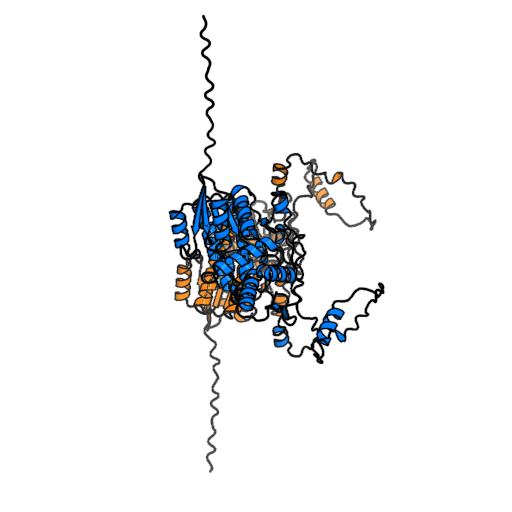2 237 ALA A CA 1
ATOM 1855 C C . ALA A 1 237 ? -8.375 22.516 13.586 1 98.62 237 ALA A C 1
ATOM 1857 O O . ALA A 1 237 ? -9.086 21.594 13.984 1 98.62 237 ALA A O 1
ATOM 1858 N N . ARG A 1 238 ? -8.875 23.734 13.219 1 97.56 238 ARG A N 1
ATOM 1859 C CA . ARG A 1 238 ? -10.312 23.969 13.18 1 97.56 238 ARG A CA 1
ATOM 1860 C C . ARG A 1 238 ? -11.008 22.953 12.273 1 97.56 238 ARG A C 1
ATOM 1862 O O . ARG A 1 238 ? -12.062 22.422 12.617 1 97.56 238 ARG A O 1
ATOM 1869 N N . LEU A 1 239 ? -10.367 22.672 11.164 1 98 239 LEU A N 1
ATOM 1870 C CA . LEU A 1 239 ? -10.945 21.75 10.195 1 98 239 LEU A CA 1
ATOM 1871 C C . LEU A 1 239 ? -10.891 20.312 10.711 1 98 239 LEU A C 1
ATOM 1873 O O . LEU A 1 239 ? -11.797 19.531 10.453 1 98 239 LEU A O 1
ATOM 1877 N N . PHE A 1 240 ? -9.828 19.891 11.43 1 98.44 240 PHE A N 1
ATOM 1878 C CA . PHE A 1 240 ? -9.75 18.562 12.047 1 98.44 240 PHE A CA 1
ATOM 1879 C C . PHE A 1 240 ? -10.906 18.359 13.016 1 98.44 240 PHE A C 1
ATOM 1881 O O . PHE A 1 240 ? -11.531 17.297 13.023 1 98.44 240 PHE A O 1
ATOM 1888 N N . VAL A 1 241 ? -11.141 19.359 13.852 1 98.19 241 VAL A N 1
ATOM 1889 C CA . VAL A 1 241 ? -12.227 19.281 14.82 1 98.19 241 VAL A CA 1
ATOM 1890 C C . VAL A 1 241 ? -13.562 19.109 14.094 1 98.19 241 VAL A C 1
ATOM 1892 O O . VAL A 1 241 ? -14.383 18.281 14.484 1 98.19 241 VAL A O 1
ATOM 1895 N N . TRP A 1 242 ? -13.758 19.844 13.008 1 97.19 242 TRP A N 1
ATOM 1896 C CA . TRP A 1 242 ? -14.992 19.734 12.227 1 97.19 242 TRP A CA 1
ATOM 1897 C C . TRP A 1 242 ? -15.125 18.328 11.625 1 97.19 242 TRP A C 1
ATOM 1899 O O . TRP A 1 242 ? -16.203 17.734 11.672 1 97.19 242 TRP A O 1
ATOM 1909 N N . VAL A 1 243 ? -14.023 17.812 11.055 1 98.31 243 VAL A N 1
ATOM 1910 C CA . VAL A 1 243 ? -14.062 16.484 10.43 1 98.31 243 VAL A CA 1
ATOM 1911 C C . VAL A 1 243 ? -14.414 15.43 11.477 1 98.31 243 VAL A C 1
ATOM 1913 O O . VAL A 1 243 ? -15.234 14.547 11.219 1 98.31 243 VAL A O 1
ATOM 1916 N N . LEU A 1 244 ? -13.789 15.531 12.633 1 98.31 244 LEU A N 1
ATOM 1917 C CA . LEU A 1 244 ? -14.047 14.578 13.703 1 98.31 244 LEU A CA 1
ATOM 1918 C C . LEU A 1 244 ? -15.523 14.57 14.094 1 98.31 244 LEU A C 1
ATOM 1920 O O . LEU A 1 244 ? -16.109 13.508 14.281 1 98.31 244 LEU A O 1
ATOM 1924 N N . ARG A 1 245 ? -16.141 15.727 14.133 1 97.12 245 ARG A N 1
ATOM 1925 C CA . ARG A 1 245 ? -17.469 15.883 14.695 1 97.12 245 ARG A CA 1
ATOM 1926 C C . ARG A 1 245 ? -18.547 15.703 13.633 1 97.12 245 ARG A C 1
ATOM 1928 O O . ARG A 1 245 ? -19.656 15.258 13.93 1 97.12 245 ARG A O 1
ATOM 1935 N N . ASN A 1 246 ? -18.156 16.062 12.32 1 95.19 246 ASN A N 1
ATOM 1936 C CA . ASN A 1 246 ? -19.281 16.266 11.398 1 95.19 246 ASN A CA 1
ATOM 1937 C C . ASN A 1 246 ? -19.109 15.461 10.117 1 95.19 246 ASN A C 1
ATOM 1939 O O . ASN A 1 246 ? -20.078 15.219 9.398 1 95.19 246 ASN A O 1
ATOM 1943 N N . TYR A 1 247 ? -17.906 15.141 9.742 1 95.94 247 TYR A N 1
ATOM 1944 C CA . TYR A 1 247 ? -17.656 14.453 8.477 1 95.94 247 TYR A CA 1
ATOM 1945 C C . TYR A 1 247 ? -17.953 12.961 8.594 1 95.94 247 TYR A C 1
ATOM 1947 O O . TYR A 1 247 ? -17.297 12.258 9.367 1 95.94 247 TYR A O 1
ATOM 1955 N N . GLU A 1 248 ? -18.812 12.383 7.809 1 95.69 248 GLU A N 1
ATOM 1956 C CA . GLU A 1 248 ? -19.297 11.023 8.031 1 95.69 248 GLU A CA 1
ATOM 1957 C C . GLU A 1 248 ? -18.828 10.086 6.922 1 95.69 248 GLU A C 1
ATOM 1959 O O . GLU A 1 248 ? -19.078 8.883 6.969 1 95.69 248 GLU A O 1
ATOM 1964 N N . GLU A 1 249 ? -18.141 10.617 5.906 1 96 249 GLU A N 1
ATOM 1965 C CA . GLU A 1 249 ? -17.672 9.766 4.812 1 96 249 GLU A CA 1
ATOM 1966 C C . GLU A 1 249 ? -16.391 9.023 5.199 1 96 249 GLU A C 1
ATOM 1968 O O . GLU A 1 249 ? -15.656 9.461 6.082 1 96 249 GLU A O 1
ATOM 1973 N N . ILE A 1 250 ? -16.172 7.895 4.523 1 97.31 250 ILE A N 1
ATOM 1974 C CA . ILE A 1 250 ? -14.961 7.094 4.711 1 97.31 250 ILE A CA 1
ATOM 1975 C C . ILE A 1 250 ? -13.844 7.625 3.816 1 97.31 250 ILE A C 1
ATOM 1977 O O . ILE A 1 250 ? -12.664 7.539 4.172 1 97.31 250 ILE A O 1
ATOM 1981 N N . GLU A 1 251 ? -14.266 8.219 2.654 1 96.5 251 GLU A N 1
ATOM 1982 C CA . GLU A 1 251 ? -13.312 8.766 1.689 1 96.5 251 GLU A CA 1
ATOM 1983 C C . GLU A 1 251 ? -12.578 9.977 2.256 1 96.5 251 GLU A C 1
ATOM 1985 O O . GLU A 1 251 ? -13.172 10.781 2.975 1 96.5 251 GLU A O 1
ATOM 1990 N N . PRO A 1 252 ? -11.352 10.102 1.864 1 97.88 252 PRO A N 1
ATOM 1991 C CA . PRO A 1 252 ? -10.578 11.227 2.391 1 97.88 252 PRO A CA 1
ATOM 1992 C C . PRO A 1 252 ? -11.125 12.578 1.92 1 97.88 252 PRO A C 1
ATOM 1994 O O . PRO A 1 252 ? -11.891 12.641 0.959 1 97.88 252 PRO A O 1
ATOM 1997 N N . ILE A 1 253 ? -10.727 13.594 2.615 1 97.44 253 ILE A N 1
ATOM 1998 C CA . ILE A 1 253 ? -11.102 14.961 2.26 1 97.44 253 ILE A CA 1
ATOM 1999 C C . ILE A 1 253 ? -9.867 15.852 2.285 1 97.44 253 ILE A C 1
ATOM 2001 O O . ILE A 1 253 ? -9.086 15.82 3.24 1 97.44 253 ILE A O 1
ATOM 2005 N N . ILE A 1 254 ? -9.672 16.562 1.209 1 96.94 254 ILE A N 1
ATOM 2006 C CA . ILE A 1 254 ? -8.578 17.531 1.116 1 96.94 254 ILE A CA 1
ATOM 2007 C C . ILE A 1 254 ? -8.914 18.766 1.938 1 96.94 254 ILE A C 1
ATOM 2009 O O . ILE A 1 254 ? -9.969 19.375 1.761 1 96.94 254 ILE A O 1
ATOM 2013 N N . LEU A 1 255 ? -8.047 19.078 2.855 1 96.88 255 LEU A N 1
ATOM 2014 C CA . LEU A 1 255 ? -8.133 20.312 3.635 1 96.88 255 LEU A CA 1
ATOM 2015 C C . LEU A 1 255 ? -7.07 21.312 3.189 1 96.88 255 LEU A C 1
ATOM 2017 O O . LEU A 1 255 ? -5.938 21.281 3.68 1 96.88 255 LEU A O 1
ATOM 2021 N N . SER A 1 256 ? -7.445 22.156 2.271 1 94.12 256 SER A N 1
ATOM 2022 C CA . SER A 1 256 ? -6.512 23.109 1.684 1 94.12 256 SER A CA 1
ATOM 2023 C C . SER A 1 256 ? -7.215 24.422 1.323 1 94.12 256 SER A C 1
ATOM 2025 O O . SER A 1 256 ? -8.43 24.453 1.146 1 94.12 256 SER A O 1
ATOM 2027 N N . VAL A 1 257 ? -6.395 25.453 1.278 1 91.31 257 VAL A N 1
ATOM 2028 C CA . VAL A 1 257 ? -6.883 26.688 0.674 1 91.31 257 VAL A CA 1
ATOM 2029 C C . VAL A 1 257 ? -7.18 26.453 -0.807 1 91.31 257 VAL A C 1
ATOM 2031 O O . VAL A 1 257 ? -6.785 25.438 -1.372 1 91.31 257 VAL A O 1
ATOM 2034 N N . GLY A 1 258 ? -7.891 27.359 -1.386 1 87.69 258 GLY A N 1
ATOM 2035 C CA . GLY A 1 258 ? -8.227 27.234 -2.793 1 87.69 258 GLY A CA 1
ATOM 2036 C C . GLY A 1 258 ? -7.105 27.656 -3.721 1 87.69 258 GLY A C 1
ATOM 2037 O O . GLY A 1 258 ? -6.109 28.234 -3.277 1 87.69 258 GLY A O 1
ATOM 2038 N N . GLU A 1 259 ? -7.316 27.344 -4.988 1 86.38 259 GLU A N 1
ATOM 2039 C CA . GLU A 1 259 ? -6.336 27.688 -6.012 1 86.38 259 GLU A CA 1
ATOM 2040 C C . GLU A 1 259 ? -6.09 29.203 -6.047 1 86.38 259 GLU A C 1
ATOM 2042 O O . GLU A 1 259 ? -4.977 29.641 -6.32 1 86.38 259 GLU A O 1
ATOM 2047 N N . GLU A 1 260 ? -7.051 29.938 -5.738 1 85.25 260 GLU A N 1
ATOM 2048 C CA . GLU A 1 260 ? -6.969 31.391 -5.77 1 85.25 260 GLU A CA 1
ATOM 2049 C C . GLU A 1 260 ? -6.043 31.922 -4.676 1 85.25 260 GLU A C 1
ATOM 2051 O O . GLU A 1 260 ? -5.59 33.062 -4.734 1 85.25 260 GLU A O 1
ATOM 2056 N N . ASP A 1 261 ? -5.777 31.078 -3.727 1 87.5 261 ASP A N 1
ATOM 2057 C CA . ASP A 1 261 ? -4.945 31.5 -2.604 1 87.5 261 ASP A CA 1
ATOM 2058 C C . ASP A 1 261 ? -3.545 30.906 -2.697 1 87.5 261 ASP A C 1
ATOM 2060 O O . ASP A 1 261 ? -2.803 30.891 -1.713 1 87.5 261 ASP A O 1
ATOM 2064 N N . GLU A 1 262 ? -3.199 30.391 -3.805 1 89.38 262 GLU A N 1
ATOM 2065 C CA . GLU A 1 262 ? -1.829 29.922 -4.012 1 89.38 262 GLU A CA 1
ATOM 2066 C C . GLU A 1 262 ? -0.836 31.078 -3.889 1 89.38 262 GLU A C 1
ATOM 2068 O O . GLU A 1 262 ? -1.143 32.219 -4.266 1 89.38 262 GLU A O 1
ATOM 2073 N N . VAL A 1 263 ? 0.342 30.766 -3.344 1 88.56 263 VAL A N 1
ATOM 2074 C CA . VAL A 1 263 ? 1.396 31.766 -3.209 1 88.56 263 VAL A CA 1
ATOM 2075 C C . VAL A 1 263 ? 2.699 31.219 -3.797 1 88.56 263 VAL A C 1
ATOM 2077 O O . VAL A 1 263 ? 2.979 30.016 -3.705 1 88.56 263 VAL A O 1
ATOM 2080 N N . SER A 1 264 ? 3.424 32.094 -4.43 1 85.94 264 SER A N 1
ATOM 2081 C CA . SER A 1 264 ? 4.746 31.688 -4.902 1 85.94 264 SER A CA 1
ATOM 2082 C C . SER A 1 264 ? 5.742 31.594 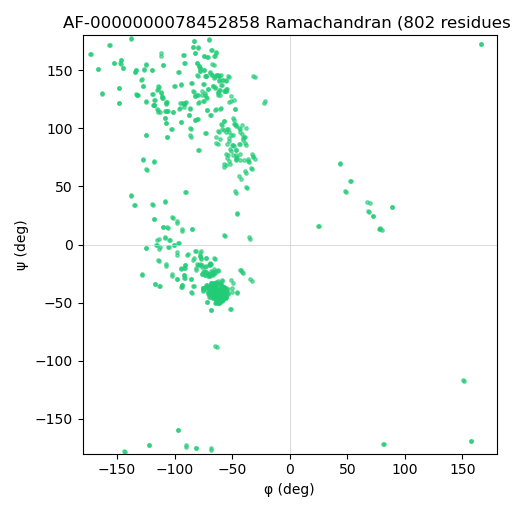-3.752 1 85.94 264 SER A C 1
ATOM 2084 O O . SER A 1 264 ? 5.504 32.125 -2.672 1 85.94 264 SER A O 1
ATOM 2086 N N . ILE A 1 265 ? 6.742 30.953 -4.008 1 87.19 265 ILE A N 1
ATOM 2087 C CA . ILE A 1 265 ? 7.797 30.891 -3 1 87.19 265 ILE A CA 1
ATOM 2088 C C . ILE A 1 265 ? 8.32 32.281 -2.701 1 87.19 265 ILE A C 1
ATOM 2090 O O . ILE A 1 265 ? 8.602 32.625 -1.548 1 87.19 265 ILE A O 1
ATOM 2094 N N . MET A 1 266 ? 8.406 33.094 -3.729 1 87.5 266 MET A N 1
ATOM 2095 C CA . MET A 1 266 ? 8.859 34.469 -3.533 1 87.5 266 MET A CA 1
ATOM 2096 C C . MET A 1 266 ? 7.867 35.25 -2.684 1 87.5 266 MET A C 1
ATOM 2098 O O . MET A 1 266 ? 8.266 36.094 -1.868 1 87.5 266 MET A O 1
ATOM 2102 N N . ASP A 1 267 ? 6.625 35.062 -2.889 1 88.44 267 ASP A N 1
ATOM 2103 C CA . ASP A 1 267 ? 5.617 35.688 -2.037 1 88.44 267 ASP A CA 1
ATOM 2104 C C . ASP A 1 267 ? 5.801 35.25 -0.578 1 88.44 267 ASP A C 1
ATOM 2106 O O . ASP A 1 267 ? 5.621 36.094 0.329 1 88.44 267 ASP A O 1
ATOM 2110 N N . ALA A 1 268 ? 6.113 34 -0.385 1 92.25 268 ALA A N 1
ATOM 2111 C CA . ALA A 1 268 ? 6.371 33.5 0.965 1 92.25 268 ALA A CA 1
ATOM 2112 C C . ALA A 1 268 ? 7.594 34.188 1.574 1 92.25 268 ALA A C 1
ATOM 2114 O O . ALA A 1 268 ? 7.562 34.625 2.732 1 92.25 268 ALA A O 1
ATOM 2115 N N . VAL A 1 269 ? 8.609 34.312 0.761 1 91.69 269 VAL A N 1
ATOM 2116 C CA . VAL A 1 269 ? 9.82 35 1.212 1 91.69 269 VAL A CA 1
ATOM 2117 C C . VAL A 1 269 ? 9.5 36.438 1.586 1 91.69 269 VAL A C 1
ATOM 2119 O O . VAL A 1 269 ? 9.906 36.906 2.65 1 91.69 269 VAL A O 1
ATOM 2122 N N . ASN A 1 270 ? 8.789 37.094 0.767 1 91.12 270 ASN A N 1
ATOM 2123 C CA . ASN A 1 270 ? 8.438 38.469 1.01 1 91.12 270 ASN A CA 1
ATOM 2124 C C . ASN A 1 270 ? 7.617 38.625 2.285 1 91.12 270 ASN A C 1
ATOM 2126 O O . ASN A 1 270 ? 7.82 39.594 3.043 1 91.12 270 ASN A O 1
ATOM 2130 N N . ALA A 1 271 ? 6.695 37.75 2.451 1 92.5 271 ALA A N 1
ATOM 2131 C CA . ALA A 1 271 ? 5.883 37.781 3.666 1 92.5 271 ALA A CA 1
ATOM 2132 C C . ALA A 1 271 ? 6.75 37.594 4.91 1 92.5 271 ALA A C 1
ATOM 2134 O O . ALA A 1 271 ? 6.539 38.281 5.922 1 92.5 271 ALA A O 1
ATOM 2135 N N . ILE A 1 272 ? 7.688 36.75 4.828 1 94.94 272 ILE A N 1
ATOM 2136 C CA . ILE A 1 272 ? 8.562 36.438 5.957 1 94.94 272 ILE A CA 1
ATOM 2137 C C . ILE A 1 272 ? 9.484 37.625 6.211 1 94.94 272 ILE A C 1
ATOM 2139 O O . ILE A 1 272 ? 9.68 38.031 7.359 1 94.94 272 ILE A O 1
ATOM 2143 N N . VAL A 1 273 ? 10.031 38.219 5.164 1 93.12 273 VAL A N 1
ATOM 2144 C CA . VAL A 1 273 ? 10.898 39.406 5.246 1 93.12 273 VAL A CA 1
ATOM 2145 C C . VAL A 1 273 ? 10.148 40.562 5.902 1 93.12 273 VAL A C 1
ATOM 2147 O O . VAL A 1 273 ? 10.688 41.25 6.77 1 93.12 273 VAL A O 1
ATOM 2150 N N . LYS A 1 274 ? 8.938 40.688 5.492 1 92.88 274 LYS A N 1
ATOM 2151 C CA . LYS A 1 274 ? 8.094 41.75 6.059 1 92.88 274 LYS A CA 1
ATOM 2152 C C . LYS A 1 274 ? 7.82 41.469 7.539 1 92.88 274 LYS A C 1
ATOM 2154 O O . LYS A 1 274 ? 7.887 42.406 8.359 1 92.88 274 LYS A O 1
ATOM 2159 N N . ALA A 1 275 ? 7.5 40.25 7.891 1 92.94 275 ALA A N 1
ATOM 2160 C CA . ALA A 1 275 ? 7.191 39.875 9.266 1 92.94 275 ALA A CA 1
ATOM 2161 C C . ALA A 1 275 ? 8.383 40.156 10.188 1 92.94 275 ALA A C 1
ATOM 2163 O O . ALA A 1 275 ? 8.211 40.531 11.344 1 92.94 275 ALA A O 1
ATOM 2164 N N . PHE A 1 276 ? 9.625 40 9.664 1 94.44 276 PHE A N 1
ATOM 2165 C CA . PHE A 1 276 ? 10.844 40.188 10.438 1 94.44 276 PHE A CA 1
ATOM 2166 C C . PHE A 1 276 ? 11.289 41.656 10.383 1 94.44 276 PHE A C 1
ATOM 2168 O O . PHE A 1 276 ? 12.18 42.062 11.133 1 94.44 276 PHE A O 1
ATOM 2175 N N . ASP A 1 277 ? 10.625 42.406 9.562 1 93.06 277 ASP A N 1
ATOM 2176 C CA . ASP A 1 277 ? 11.18 43.719 9.242 1 93.06 277 ASP A CA 1
ATOM 2177 C C . ASP A 1 277 ? 12.656 43.594 8.875 1 93.06 277 ASP A C 1
ATOM 2179 O O . ASP A 1 277 ? 13.492 44.312 9.445 1 93.06 277 ASP A O 1
ATOM 2183 N N . PHE A 1 278 ? 12.922 42.656 8.062 1 92.56 278 PHE A N 1
ATOM 2184 C CA . PHE A 1 278 ? 14.289 42.406 7.609 1 92.56 278 PHE A CA 1
ATOM 2185 C C . PHE A 1 278 ? 14.727 43.469 6.617 1 92.56 278 PHE A C 1
ATOM 2187 O O . PHE A 1 278 ? 14.078 43.656 5.59 1 92.56 278 PHE A O 1
ATOM 2194 N N . LYS A 1 279 ? 15.844 44.031 6.805 1 89.5 279 LYS A N 1
ATOM 2195 C CA . LYS A 1 279 ? 16.328 45.156 5.984 1 89.5 279 LYS A CA 1
ATOM 2196 C C . LYS A 1 279 ? 17.578 44.75 5.199 1 89.5 279 LYS A C 1
ATOM 2198 O O . LYS A 1 279 ? 18.156 45.562 4.48 1 89.5 279 LYS A O 1
ATOM 2203 N N . GLY A 1 280 ? 17.922 43.531 5.32 1 87.88 280 GLY A N 1
ATOM 2204 C CA . GLY A 1 280 ? 19.125 43.094 4.645 1 87.88 280 GLY A CA 1
ATOM 2205 C C . GLY A 1 280 ? 18.906 42.781 3.178 1 87.88 280 GLY A C 1
ATOM 2206 O O . GLY A 1 280 ? 17.797 42.938 2.664 1 87.88 280 GLY A O 1
ATOM 2207 N N . LYS A 1 281 ? 20.016 42.281 2.598 1 89.19 281 LYS A N 1
ATOM 2208 C CA . LYS A 1 281 ? 20 41.969 1.173 1 89.19 281 LYS A CA 1
ATOM 2209 C C . LYS A 1 281 ? 19.391 40.594 0.93 1 89.19 281 LYS A C 1
ATOM 2211 O O . LYS A 1 281 ? 19.672 39.656 1.669 1 89.19 281 LYS A O 1
ATOM 2216 N N . LEU A 1 282 ? 18.453 40.594 -0.021 1 88.06 282 LEU A N 1
ATOM 2217 C CA . LEU A 1 282 ? 17.922 39.344 -0.514 1 88.06 282 LEU A CA 1
ATOM 2218 C C . LEU A 1 282 ? 18.703 38.844 -1.734 1 88.06 282 LEU A C 1
ATOM 2220 O O . LEU A 1 282 ? 18.828 39.594 -2.721 1 88.06 282 LEU A O 1
ATOM 2224 N N . VAL A 1 283 ? 19.328 37.656 -1.625 1 83.56 283 VAL A N 1
ATOM 2225 C CA . VAL A 1 283 ? 20.094 37.094 -2.729 1 83.56 283 VAL A CA 1
ATOM 2226 C C . VAL A 1 283 ? 19.406 35.844 -3.264 1 83.56 283 VAL A C 1
ATOM 2228 O O . VAL A 1 283 ? 19.188 34.875 -2.523 1 83.56 283 VAL A O 1
ATOM 2231 N N . GLN A 1 284 ? 18.953 35.969 -4.477 1 78.5 284 GLN A N 1
ATOM 2232 C CA . GLN A 1 284 ? 18.344 34.781 -5.117 1 78.5 284 GLN A CA 1
ATOM 2233 C C . GLN A 1 284 ? 19.406 33.938 -5.82 1 78.5 284 GLN A C 1
ATOM 2235 O O . GLN A 1 284 ? 20.125 34.438 -6.691 1 78.5 284 GLN A O 1
ATOM 2240 N N . ASP A 1 285 ? 19.641 32.781 -5.289 1 70.12 285 ASP A N 1
ATOM 2241 C CA . ASP A 1 285 ? 20.562 31.859 -5.941 1 70.12 285 ASP A CA 1
ATOM 2242 C C . ASP A 1 285 ? 19.844 31.016 -6.996 1 70.12 285 ASP A C 1
ATOM 2244 O O . ASP A 1 285 ? 19.297 29.953 -6.688 1 70.12 285 ASP A O 1
ATOM 2248 N N . LYS A 1 286 ? 19.812 31.375 -8.141 1 62.53 286 LYS A N 1
ATOM 2249 C CA . LYS A 1 286 ? 19.062 30.766 -9.234 1 62.53 286 LYS A CA 1
ATOM 2250 C C . LYS A 1 2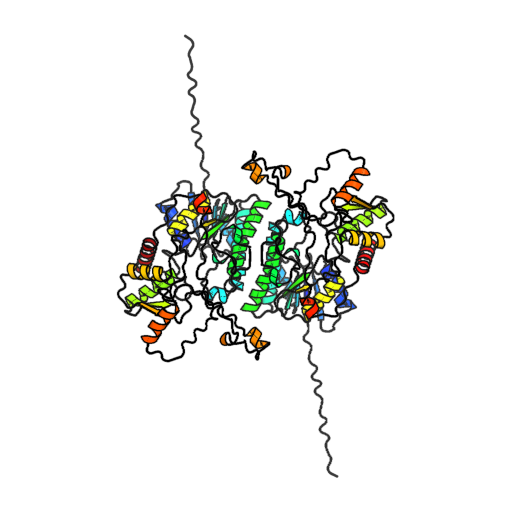86 ? 19.75 29.5 -9.734 1 62.53 286 LYS A C 1
ATOM 2252 O O . LYS A 1 286 ? 19.219 28.797 -10.602 1 62.53 286 LYS A O 1
ATOM 2257 N N . THR A 1 287 ? 20.969 29.297 -9.125 1 54.53 287 THR A N 1
ATOM 2258 C CA . THR A 1 287 ? 21.688 28.094 -9.516 1 54.53 287 THR A CA 1
ATOM 2259 C C . THR A 1 287 ? 21.109 26.859 -8.812 1 54.53 287 THR A C 1
ATOM 2261 O O . THR A 1 287 ? 21.328 25.734 -9.242 1 54.53 287 THR A O 1
ATOM 2264 N N . LYS A 1 288 ? 20.375 27.188 -7.781 1 55 288 LYS A N 1
ATOM 2265 C CA . LYS A 1 288 ? 19.766 26.094 -7.031 1 55 288 LYS A CA 1
ATOM 2266 C C . LYS A 1 288 ? 18.328 25.844 -7.484 1 55 288 LYS A C 1
ATOM 2268 O O . LYS A 1 288 ? 17.688 26.734 -8.023 1 55 288 LYS A O 1
ATOM 2273 N N . ALA A 1 289 ? 17.953 24.547 -7.387 1 49.66 289 ALA A N 1
ATOM 2274 C CA . ALA A 1 289 ? 16.672 24.078 -7.926 1 49.66 289 ALA A CA 1
ATOM 2275 C C . ALA A 1 289 ? 15.508 24.703 -7.176 1 49.66 289 ALA A C 1
ATOM 2277 O O . ALA A 1 289 ? 15.594 24.953 -5.969 1 49.66 289 ALA A O 1
ATOM 2278 N N . ASP A 1 290 ? 14.539 25.609 -7.789 1 44.44 290 ASP A N 1
ATOM 2279 C CA . ASP A 1 290 ? 13.328 26.188 -7.215 1 44.44 290 ASP A CA 1
ATOM 2280 C C . ASP A 1 290 ? 12.656 25.219 -6.25 1 44.44 290 ASP A C 1
ATOM 2282 O O . ASP A 1 290 ? 11.734 25.594 -5.516 1 44.44 290 ASP A O 1
ATOM 2286 N N . GLY A 1 291 ? 13.211 23.938 -5.875 1 44.16 291 GLY A N 1
ATOM 2287 C CA . GLY A 1 291 ? 12.539 22.984 -5.012 1 44.16 291 GLY A CA 1
ATOM 2288 C C . GLY A 1 291 ? 12.93 21.547 -5.297 1 44.16 291 GLY A C 1
ATOM 2289 O O . GLY A 1 291 ? 14.094 21.172 -5.152 1 44.16 291 GLY A O 1
ATOM 2290 N N . GLN A 1 292 ? 11.883 20.688 -5.73 1 37.25 292 GLN A N 1
ATOM 2291 C CA . GLN A 1 292 ? 12.203 19.266 -5.895 1 37.25 292 GLN A CA 1
ATOM 2292 C C . GLN A 1 292 ? 13.492 19.078 -6.688 1 37.25 292 GLN A C 1
ATOM 2294 O O . GLN A 1 292 ? 13.68 19.719 -7.727 1 37.25 292 GLN A O 1
ATOM 2299 N N . PHE A 1 293 ? 14.555 18.75 -5.965 1 33 293 PHE A N 1
ATOM 2300 C CA . PHE A 1 293 ? 15.797 18.359 -6.605 1 33 293 PHE A CA 1
ATOM 2301 C C . PHE A 1 293 ? 15.547 17.875 -8.031 1 33 293 PHE A C 1
ATOM 2303 O O . PHE A 1 293 ? 14.531 17.219 -8.297 1 33 293 PHE A O 1
ATOM 2310 N N . LYS A 1 294 ? 16.125 18.422 -8.898 1 29.31 294 LYS A N 1
ATOM 2311 C CA . LYS A 1 294 ? 16.219 17.812 -10.219 1 29.31 294 LYS A CA 1
ATOM 2312 C C . LYS A 1 294 ? 16.391 16.297 -10.133 1 29.31 294 LYS A C 1
ATOM 2314 O O . LYS A 1 294 ? 17.328 15.812 -9.484 1 29.31 294 LYS A O 1
ATOM 2319 N N . LYS A 1 295 ? 15.352 15.695 -10.047 1 31.39 295 LYS A N 1
ATOM 2320 C CA . LYS A 1 295 ? 15.414 14.25 -10.227 1 31.39 295 LYS A CA 1
ATOM 2321 C C . LYS A 1 295 ? 16.25 13.883 -11.445 1 31.39 295 LYS A C 1
ATOM 2323 O O . LYS A 1 295 ? 15.742 13.867 -12.57 1 31.39 295 LYS A O 1
ATOM 2328 N N . THR A 1 296 ? 17.344 14.484 -11.617 1 29.08 296 THR A N 1
ATOM 2329 C CA . THR A 1 296 ? 18.125 13.977 -12.742 1 29.08 296 THR A CA 1
ATOM 2330 C C . THR A 1 296 ? 18.219 12.461 -12.703 1 29.08 296 THR A C 1
ATOM 2332 O O . THR A 1 296 ? 18.672 11.883 -11.711 1 29.08 296 THR A O 1
ATOM 2335 N N . ALA A 1 297 ? 17.25 11.906 -13.219 1 29.77 297 ALA A N 1
ATOM 2336 C CA . ALA A 1 297 ? 17.484 10.477 -13.445 1 29.77 297 ALA A CA 1
ATOM 2337 C C . ALA A 1 297 ? 18.906 10.211 -13.898 1 29.77 297 ALA A C 1
ATOM 2339 O O . ALA A 1 297 ? 19.422 10.883 -14.797 1 29.77 297 ALA A O 1
ATOM 2340 N N . SER A 1 298 ? 19.703 9.961 -13.078 1 33.91 298 SER A N 1
ATOM 2341 C CA . SER A 1 298 ? 21.031 9.484 -13.469 1 33.91 298 SER A CA 1
ATOM 2342 C C . SER A 1 298 ? 20.938 8.453 -14.586 1 33.91 298 SER A C 1
ATOM 2344 O O . SER A 1 298 ? 20.141 7.512 -14.508 1 33.91 298 SER A O 1
ATOM 2346 N N . ASN A 1 299 ? 21.156 8.898 -15.711 1 31.95 299 ASN A N 1
ATOM 2347 C CA . ASN A 1 299 ? 21.359 7.926 -16.781 1 31.95 299 ASN A CA 1
ATOM 2348 C C . ASN A 1 299 ? 22.5 6.961 -16.469 1 31.95 299 ASN A C 1
ATOM 2350 O O . ASN A 1 299 ? 23.031 6.312 -17.359 1 31.95 299 ASN A O 1
ATOM 2354 N N . ALA A 1 300 ? 22.891 7.125 -15.32 1 36.72 300 ALA A N 1
ATOM 2355 C CA . ALA A 1 300 ? 24.031 6.289 -14.984 1 36.72 300 ALA A CA 1
ATOM 2356 C C . ALA A 1 300 ? 23.75 4.816 -15.266 1 36.72 300 ALA A C 1
ATOM 2358 O O . ALA A 1 300 ? 24.594 4.098 -15.781 1 36.72 300 ALA A O 1
ATOM 2359 N N . LYS A 1 301 ? 22.594 4.457 -15 1 35.53 301 LYS A N 1
ATOM 2360 C CA . LYS A 1 301 ? 22.297 3.068 -15.328 1 35.53 301 LYS A CA 1
ATOM 2361 C C . LYS A 1 301 ? 22.328 2.842 -16.828 1 35.53 301 LYS A C 1
ATOM 2363 O O . LYS A 1 301 ? 22.859 1.837 -17.312 1 35.53 301 LYS A O 1
ATOM 2368 N N . LEU A 1 302 ? 21.719 3.783 -17.516 1 35.34 302 LEU A N 1
ATOM 2369 C CA . LEU A 1 302 ? 21.875 3.697 -18.953 1 35.34 302 LEU A CA 1
ATOM 2370 C C . LEU A 1 302 ? 23.359 3.781 -19.344 1 35.34 302 LEU A C 1
ATOM 2372 O O . LEU A 1 302 ? 23.828 3.004 -20.172 1 35.34 302 LEU A O 1
ATOM 2376 N N . ARG A 1 303 ? 23.953 4.711 -18.672 1 40.09 303 ARG A N 1
ATOM 2377 C CA . ARG A 1 303 ? 25.375 4.848 -19.016 1 40.09 303 ARG A CA 1
ATOM 2378 C C . ARG A 1 303 ? 26.172 3.658 -18.5 1 40.09 303 ARG A C 1
ATOM 2380 O O . ARG A 1 303 ? 27.203 3.305 -19.062 1 40.09 303 ARG A O 1
ATOM 2387 N N . LYS A 1 304 ? 25.734 3.084 -17.516 1 41.88 304 LYS A N 1
ATOM 2388 C CA . LYS A 1 304 ? 26.391 1.864 -17.062 1 41.88 304 LYS A CA 1
ATOM 2389 C C . LYS A 1 304 ? 26.234 0.741 -18.078 1 41.88 304 LYS A C 1
ATOM 2391 O O . LYS A 1 304 ? 27.188 -0.018 -18.328 1 41.88 304 LYS A O 1
ATOM 2396 N N . TYR A 1 305 ? 25.094 0.661 -18.766 1 41.38 305 TYR A N 1
ATOM 2397 C CA . TYR A 1 305 ? 24.891 -0.391 -19.766 1 41.38 305 TYR A CA 1
ATOM 2398 C C . TYR A 1 305 ? 25.266 0.091 -21.156 1 41.38 305 TYR A C 1
ATOM 2400 O O . TYR A 1 305 ? 25.719 -0.699 -22 1 41.38 305 TYR A O 1
ATOM 2408 N N . LEU A 1 306 ? 25.016 1.395 -21.469 1 35.16 306 LEU A N 1
ATOM 2409 C CA . LEU A 1 306 ? 25.453 1.968 -22.734 1 35.16 306 LEU A CA 1
ATOM 2410 C C . LEU A 1 306 ? 26.312 3.205 -22.5 1 35.16 306 LEU A C 1
ATOM 2412 O O . LEU A 1 306 ? 25.828 4.332 -22.625 1 35.16 306 LEU A O 1
ATOM 2416 N N . PRO A 1 307 ? 27.391 2.971 -21.922 1 41.12 307 PRO A N 1
ATOM 2417 C CA . PRO A 1 307 ? 28.297 4.062 -21.516 1 41.12 307 PRO A CA 1
ATOM 2418 C C . PRO A 1 307 ? 28.562 5.039 -22.656 1 41.12 307 PRO A C 1
ATOM 2420 O O . PRO A 1 307 ? 28.797 6.227 -22.422 1 41.12 307 PRO A O 1
ATOM 2423 N N . ASP A 1 308 ? 28.562 4.441 -23.875 1 41.94 308 ASP A N 1
ATOM 2424 C CA . ASP A 1 308 ? 29 5.18 -25.062 1 41.94 308 ASP A CA 1
ATOM 2425 C C . ASP A 1 308 ? 27.797 5.777 -25.812 1 41.94 308 ASP A C 1
ATOM 2427 O O . ASP A 1 308 ? 27.953 6.285 -26.922 1 41.94 308 ASP A O 1
ATOM 2431 N N . PHE A 1 309 ? 26.75 5.57 -25.297 1 37.88 309 PHE A N 1
ATOM 2432 C CA . PHE A 1 309 ? 25.594 6.102 -26.016 1 37.88 309 PHE A CA 1
ATOM 2433 C C . PHE A 1 309 ? 25.578 7.625 -25.953 1 37.88 309 PHE A C 1
ATOM 2435 O O . PHE A 1 309 ? 25.75 8.211 -24.891 1 37.88 309 PHE A O 1
ATOM 2442 N N . LYS A 1 310 ? 25.797 8.273 -27.031 1 37.09 310 LYS A N 1
ATOM 2443 C CA . LYS A 1 310 ? 25.766 9.727 -27.203 1 37.09 310 LYS A CA 1
ATOM 2444 C C . LYS A 1 310 ? 24.359 10.227 -27.484 1 37.09 310 LYS A C 1
ATOM 2446 O O . LYS A 1 310 ? 23.703 9.766 -28.422 1 37.09 310 LYS A O 1
ATOM 2451 N N . PHE A 1 311 ? 23.797 10.688 -26.516 1 32.41 311 PHE A N 1
ATOM 2452 C CA . PHE A 1 311 ? 22.484 11.242 -26.797 1 32.41 311 PHE A CA 1
ATOM 2453 C C . PHE A 1 311 ? 22.562 12.289 -27.906 1 32.41 311 PHE A C 1
ATOM 2455 O O . PHE A 1 311 ? 23.594 12.961 -28.062 1 32.41 311 PHE A O 1
ATOM 2462 N N . THR A 1 312 ? 21.703 12.227 -28.906 1 34.06 312 THR A N 1
ATOM 2463 C CA . THR A 1 312 ? 21.688 13.273 -29.922 1 34.06 312 THR A CA 1
ATOM 2464 C C . THR A 1 312 ? 21.453 14.641 -29.281 1 34.06 312 THR A C 1
ATOM 2466 O O . THR A 1 312 ? 20.516 14.82 -28.516 1 34.06 312 THR A O 1
ATOM 2469 N N . PRO A 1 313 ? 22.438 15.391 -29.219 1 30.33 313 PRO A N 1
ATOM 2470 C CA . PRO A 1 313 ? 22.203 16.75 -28.719 1 30.33 313 PRO A CA 1
ATOM 2471 C C . PRO A 1 313 ? 21 17.422 -29.375 1 30.33 313 PRO A C 1
ATOM 2473 O O . PRO A 1 313 ? 20.672 17.125 -30.531 1 30.33 313 PRO A O 1
ATOM 2476 N N . PHE A 1 314 ? 20.031 17.719 -28.625 1 30.2 314 PHE A N 1
ATOM 2477 C CA . PHE A 1 314 ? 18.859 18.422 -29.125 1 30.2 314 PHE A CA 1
ATOM 2478 C C . PHE A 1 314 ? 19.234 19.391 -30.234 1 30.2 314 PHE A C 1
ATOM 2480 O O . PHE A 1 314 ? 18.438 19.641 -31.141 1 30.2 314 PHE A O 1
ATOM 2487 N N . ASP A 1 315 ? 20.359 19.906 -30.172 1 29.11 315 ASP A N 1
ATOM 2488 C CA . ASP A 1 315 ? 20.625 20.875 -31.234 1 29.11 315 ASP A CA 1
ATOM 2489 C C . ASP A 1 315 ? 20.484 20.234 -32.625 1 29.11 315 ASP A C 1
ATOM 2491 O O . ASP A 1 315 ? 20.25 20.922 -33.594 1 29.11 315 ASP A O 1
ATOM 2495 N N . VAL A 1 316 ? 20.891 19.031 -32.688 1 29.33 316 VAL A N 1
ATOM 2496 C CA . VAL A 1 316 ? 20.984 18.656 -34.094 1 29.33 316 VAL A CA 1
ATOM 2497 C C . VAL A 1 316 ? 19.609 18.266 -34.594 1 29.33 316 VAL A C 1
ATOM 2499 O O . VAL A 1 316 ? 19.453 17.922 -35.781 1 29.33 316 VAL A O 1
ATOM 2502 N N . ALA A 1 317 ? 18.641 17.875 -33.719 1 27.14 317 ALA A N 1
ATOM 2503 C CA . ALA A 1 317 ? 17.422 17.531 -34.438 1 27.14 317 ALA A CA 1
ATOM 2504 C C . ALA A 1 317 ? 16.734 18.766 -34.969 1 27.14 317 ALA A C 1
ATOM 2506 O O . ALA A 1 317 ? 16.516 19.734 -34.25 1 27.14 317 ALA A O 1
ATOM 2507 N N . GLU A 1 318 ? 16.938 19.141 -36.156 1 27.77 318 GLU A N 1
ATOM 2508 C CA . GLU A 1 318 ? 16.328 20.172 -37 1 27.77 318 GLU A CA 1
ATOM 2509 C C . GLU A 1 318 ? 14.82 20.234 -36.75 1 27.77 318 GLU A C 1
ATOM 2511 O O . GLU A 1 318 ? 14.078 19.375 -37.219 1 27.77 318 GLU A O 1
ATOM 2516 N N . ILE A 1 319 ? 14.375 20.297 -35.531 1 26.3 319 ILE A N 1
ATOM 2517 C CA . ILE A 1 319 ? 12.938 20.531 -35.469 1 26.3 319 ILE A CA 1
ATOM 2518 C C . ILE A 1 319 ? 12.609 21.828 -36.219 1 26.3 319 ILE A C 1
ATOM 2520 O O . ILE A 1 319 ? 13.203 22.875 -35.938 1 26.3 319 ILE A O 1
ATOM 2524 N N . GLU A 1 320 ? 12.172 21.734 -37.438 1 26.41 320 GLU A N 1
ATOM 2525 C CA . GLU A 1 320 ? 11.562 22.859 -38.156 1 26.41 320 GLU A CA 1
ATOM 2526 C C . GLU A 1 320 ? 10.617 23.641 -37.219 1 26.41 320 GLU A C 1
ATOM 2528 O O . GLU A 1 320 ? 9.727 23.062 -36.594 1 26.41 320 GLU A O 1
ATOM 2533 N N . PRO A 1 321 ? 11.133 24.672 -36.625 1 25.47 321 PRO A N 1
ATOM 2534 C CA . PRO A 1 321 ? 10.352 25.609 -35.812 1 25.47 321 PRO A CA 1
ATOM 2535 C C . PRO A 1 321 ? 9.047 26.016 -36.5 1 25.47 321 PRO A C 1
ATOM 2537 O O . PRO A 1 321 ? 9.047 26.391 -37.656 1 25.47 321 PRO A O 1
ATOM 2540 N N . ILE A 1 322 ? 8.016 25.156 -36.531 1 25.31 322 ILE A N 1
ATOM 2541 C CA . ILE A 1 322 ? 6.816 25.766 -37.094 1 25.31 322 ILE A CA 1
ATOM 2542 C C . ILE A 1 322 ? 6.586 27.141 -36.469 1 25.31 322 ILE A C 1
ATOM 2544 O O . ILE A 1 322 ? 6.438 27.234 -35.25 1 25.31 322 ILE A O 1
ATOM 2548 N N . ILE A 1 323 ? 7.312 28.125 -37 1 23.45 323 ILE A N 1
ATOM 2549 C CA . ILE A 1 323 ? 7.289 29.562 -36.781 1 23.45 323 ILE A CA 1
ATOM 2550 C C . ILE A 1 323 ? 5.848 30.062 -36.75 1 23.45 323 ILE A C 1
ATOM 2552 O O . ILE A 1 323 ? 5.152 30 -37.781 1 23.45 323 ILE A O 1
ATOM 2556 N N . LEU A 1 324 ? 4.973 29.547 -35.812 1 21.67 324 LEU A N 1
ATOM 2557 C CA . LEU A 1 324 ? 3.756 30.359 -35.781 1 21.67 324 LEU A CA 1
ATOM 2558 C C . LEU A 1 324 ? 4.074 31.812 -35.438 1 21.67 324 LEU A C 1
ATOM 2560 O O . LEU A 1 324 ? 4.824 32.094 -34.5 1 21.67 324 LEU A O 1
ATOM 2564 N N . SER A 1 325 ? 4.152 32.688 -36.344 1 22.95 325 SER A N 1
ATOM 2565 C CA . SER A 1 325 ? 4.371 34.125 -36.469 1 22.95 325 SER A CA 1
ATOM 2566 C C . SER A 1 325 ? 3.537 34.906 -35.469 1 22.95 325 SER A C 1
ATOM 2568 O O . SER A 1 325 ? 3.4 36.125 -35.594 1 22.95 325 SER A O 1
ATOM 2570 N N . VAL A 1 326 ? 3.096 34.375 -34.25 1 25.52 326 VAL A N 1
ATOM 2571 C CA . VAL A 1 326 ? 2.312 35.5 -33.719 1 25.52 326 VAL A CA 1
ATOM 2572 C C . VAL A 1 326 ? 3.234 36.688 -33.406 1 25.52 326 VAL A C 1
ATOM 2574 O O . VAL A 1 326 ? 4.445 36.5 -33.25 1 25.52 326 VAL A O 1
ATOM 2577 N N . GLY A 1 327 ? 2.777 37.875 -33.406 1 25.45 327 GLY A N 1
ATOM 2578 C CA . GLY A 1 327 ? 3.34 39.219 -33.312 1 25.45 327 GLY A CA 1
ATOM 2579 C C . GLY A 1 327 ? 4.316 39.406 -32.188 1 25.45 327 GLY A C 1
ATOM 2580 O O . GLY A 1 327 ? 4.227 38.688 -31.172 1 25.45 327 GLY A O 1
ATOM 2581 N N . GLU A 1 328 ? 5.629 39.875 -32.406 1 26.11 328 GLU A N 1
ATOM 2582 C CA . GLU A 1 328 ? 6.984 40.062 -31.906 1 26.11 328 GLU A CA 1
ATOM 2583 C C . GLU A 1 328 ? 6.973 40.719 -30.531 1 26.11 328 GLU A C 1
ATOM 2585 O O . GLU A 1 328 ? 7.996 40.75 -29.844 1 26.11 328 GLU A O 1
ATOM 2590 N N . GLU A 1 329 ? 6.062 41.656 -30.312 1 26.75 329 GLU A N 1
ATOM 2591 C CA . GLU A 1 329 ? 6.469 42.75 -29.438 1 26.75 329 GLU A CA 1
ATOM 2592 C C . GLU A 1 329 ? 6.781 42.219 -28.031 1 26.75 329 GLU A C 1
ATOM 2594 O O . GLU A 1 329 ? 7.824 42.562 -27.469 1 26.75 329 GLU A O 1
ATOM 2599 N N . ASP A 1 330 ? 5.797 42.156 -27.203 1 26.69 330 ASP A N 1
ATOM 2600 C CA . ASP A 1 330 ? 5.945 42.469 -25.781 1 26.69 330 ASP A CA 1
ATOM 2601 C C . ASP A 1 330 ? 6.465 41.281 -25 1 26.69 330 ASP A C 1
ATOM 2603 O O . ASP A 1 330 ? 6.441 41.25 -23.766 1 26.69 330 ASP A O 1
ATOM 2607 N N . GLU A 1 331 ? 6.484 40.031 -25.672 1 25.55 331 GLU A N 1
ATOM 2608 C CA . GLU A 1 331 ? 6.562 38.969 -24.672 1 25.55 331 GLU A CA 1
ATOM 2609 C C . GLU A 1 331 ? 7.984 38.812 -24.141 1 25.55 331 GLU A C 1
ATOM 2611 O O . GLU A 1 331 ? 8.906 38.531 -24.922 1 25.55 331 GLU A O 1
ATOM 2616 N N . VAL A 1 332 ? 8.367 39.656 -23.188 1 30.03 332 VAL A N 1
ATOM 2617 C CA . VAL A 1 332 ? 9.68 39.562 -22.562 1 30.03 332 VAL A CA 1
ATOM 2618 C C . VAL A 1 332 ? 9.93 38.125 -22.094 1 30.03 332 VAL A C 1
ATOM 2620 O O . VAL A 1 332 ? 9.164 37.594 -21.281 1 30.03 332 VAL A O 1
ATOM 2623 N N . SER A 1 333 ? 10.414 37.344 -22.984 1 29.62 333 SER A N 1
ATOM 2624 C CA . SER A 1 333 ? 10.586 35.906 -22.766 1 29.62 333 SER A CA 1
ATOM 2625 C C . SER A 1 333 ? 11.516 35.656 -21.594 1 29.62 333 SER A C 1
ATOM 2627 O O . SER A 1 333 ? 12.297 36.531 -21.188 1 29.62 333 SER A O 1
ATOM 2629 N N . ILE A 1 334 ? 11.273 34.688 -20.938 1 30.84 334 ILE A N 1
ATOM 2630 C CA . ILE A 1 334 ? 12.055 34.188 -19.828 1 30.84 334 ILE A CA 1
ATOM 2631 C C . ILE A 1 334 ? 13.539 34.25 -20.156 1 30.84 334 ILE A C 1
ATOM 2633 O O . ILE A 1 334 ? 14.359 34.562 -19.281 1 30.84 334 ILE A O 1
ATOM 2637 N N . MET A 1 335 ? 13.852 34.281 -21.375 1 31.98 335 MET A N 1
ATOM 2638 C CA . MET A 1 335 ? 15.227 34.375 -21.844 1 31.98 335 MET A CA 1
ATOM 2639 C C . MET A 1 335 ? 15.781 35.781 -21.609 1 31.98 335 MET A C 1
ATOM 2641 O O . MET A 1 335 ? 16.969 35.938 -21.266 1 31.98 335 MET A O 1
ATOM 2645 N N . ASP A 1 336 ? 14.914 36.656 -21.75 1 37.19 336 ASP A N 1
ATOM 2646 C CA . ASP A 1 336 ? 15.375 38.031 -21.578 1 37.19 336 ASP A CA 1
ATOM 2647 C C . ASP A 1 336 ? 15.781 38.312 -20.141 1 37.19 336 ASP A C 1
ATOM 2649 O O . ASP A 1 336 ? 16.766 39 -19.875 1 37.19 336 ASP A O 1
ATOM 2653 N N . ALA A 1 337 ? 15.031 37.75 -19.25 1 32.03 337 ALA A N 1
ATOM 2654 C CA . ALA A 1 337 ? 15.391 37.969 -17.844 1 32.03 337 ALA A CA 1
ATOM 2655 C C . ALA A 1 337 ? 16.703 37.25 -17.5 1 32.03 337 ALA A C 1
ATOM 2657 O O . ALA A 1 337 ? 17.547 37.812 -16.812 1 32.03 337 ALA A O 1
ATOM 2658 N N . VAL A 1 338 ? 16.953 36.094 -18 1 34.56 338 VAL A N 1
ATOM 2659 C CA . VAL A 1 338 ? 18.234 35.438 -17.828 1 34.56 338 VAL A CA 1
ATOM 2660 C C . VAL A 1 338 ? 19.359 36.312 -18.375 1 34.56 338 VAL A C 1
ATOM 2662 O O . VAL A 1 338 ? 20.391 36.469 -17.734 1 34.56 338 VAL A O 1
ATOM 2665 N N . ASN A 1 339 ? 19.062 36.844 -19.422 1 38.28 339 ASN A N 1
ATOM 2666 C CA . ASN A 1 339 ? 20.094 37.625 -20.078 1 38.28 339 ASN A CA 1
ATOM 2667 C C . ASN A 1 339 ? 20.469 38.844 -19.234 1 38.28 339 ASN A C 1
ATOM 2669 O O . ASN A 1 339 ? 21.641 39.25 -19.188 1 38.28 339 ASN A O 1
ATOM 2673 N N . ALA A 1 340 ? 19.531 39.438 -18.578 1 36.12 340 ALA A N 1
ATOM 2674 C CA . ALA A 1 340 ? 19.844 40.625 -17.781 1 36.12 340 ALA A CA 1
ATOM 2675 C C . ALA A 1 340 ? 20.719 40.25 -16.594 1 36.12 340 ALA A C 1
ATOM 2677 O O . ALA A 1 340 ? 21.641 41 -16.25 1 36.12 340 ALA A O 1
ATOM 2678 N N . ILE A 1 341 ? 20.453 39.125 -16.047 1 31.19 341 ILE A N 1
ATOM 2679 C CA . ILE A 1 341 ? 21.25 38.75 -14.883 1 31.19 341 ILE A CA 1
ATOM 2680 C C . ILE A 1 341 ? 22.672 38.406 -15.328 1 31.19 341 ILE A C 1
ATOM 2682 O O . ILE A 1 341 ? 23.641 38.781 -14.68 1 31.19 341 ILE A O 1
ATOM 2686 N N . VAL A 1 342 ? 22.828 37.719 -16.406 1 33.53 342 VAL A N 1
ATOM 2687 C CA . VAL A 1 342 ? 24.156 37.438 -16.938 1 33.53 342 VAL A CA 1
ATOM 2688 C C . VAL A 1 342 ? 24.938 38.719 -17.109 1 33.53 342 VAL A C 1
ATOM 2690 O O . VAL A 1 342 ? 26.125 38.781 -16.797 1 33.53 342 VAL A O 1
ATOM 2693 N N . LYS A 1 343 ? 24.297 39.719 -17.594 1 38.53 343 LYS A N 1
ATOM 2694 C CA . LYS A 1 343 ? 25 40.969 -17.828 1 38.53 343 LYS A CA 1
ATOM 2695 C C . LYS A 1 343 ? 25.516 41.562 -16.531 1 38.53 343 LYS A C 1
ATOM 2697 O O . LYS A 1 343 ? 26.625 42.094 -16.484 1 38.53 343 LYS A O 1
ATOM 2702 N N . ALA A 1 344 ? 24.703 41.5 -15.547 1 32.53 344 ALA A N 1
ATOM 2703 C CA . ALA A 1 344 ? 25.141 42.188 -14.328 1 32.53 344 ALA A CA 1
ATOM 2704 C C . ALA A 1 344 ? 26.344 41.469 -13.719 1 32.53 344 ALA A C 1
ATOM 2706 O O . ALA A 1 344 ? 27.234 42.125 -13.172 1 32.53 344 ALA A O 1
ATOM 2707 N N . PHE A 1 345 ? 26.25 40.094 -13.648 1 33.84 345 PHE A N 1
ATOM 2708 C CA . PHE A 1 345 ? 27.375 39.469 -12.953 1 33.84 345 PHE A CA 1
ATOM 2709 C C . PHE A 1 345 ? 28.484 39.125 -13.938 1 33.84 345 PHE A C 1
ATOM 2711 O O . PHE A 1 345 ? 29.453 38.438 -13.578 1 33.84 345 PHE A O 1
ATOM 2718 N N . ASP A 1 346 ? 28.906 39.969 -14.883 1 35.69 346 ASP A N 1
ATOM 2719 C CA . ASP A 1 346 ? 29.984 39.875 -15.875 1 35.69 346 ASP A CA 1
ATOM 2720 C C . ASP A 1 346 ? 30.297 38.406 -16.203 1 35.69 346 ASP A C 1
ATOM 2722 O O . ASP A 1 346 ? 31.453 38.062 -16.453 1 35.69 346 ASP A O 1
ATOM 2726 N N . PHE A 1 347 ? 29.391 37.531 -15.836 1 32.16 347 PHE A N 1
ATOM 2727 C CA . PHE A 1 347 ? 29.656 36.125 -16.125 1 32.16 347 PHE A CA 1
ATOM 2728 C C . PHE A 1 347 ? 29.766 35.906 -17.625 1 32.16 347 PHE A C 1
ATOM 2730 O O . PHE A 1 347 ? 28.859 36.25 -18.375 1 32.16 347 PHE A O 1
ATOM 2737 N N . LYS A 1 348 ? 30.922 35.844 -18.297 1 33.56 348 LYS A N 1
ATOM 2738 C CA . LYS A 1 348 ? 31.25 35.594 -19.703 1 33.56 348 LYS A CA 1
ATOM 2739 C C . LYS A 1 348 ? 30.938 34.156 -20.109 1 33.56 348 LYS A C 1
ATOM 2741 O O . LYS A 1 348 ? 31.219 33.75 -21.234 1 33.56 348 LYS A O 1
ATOM 2746 N N . GLY A 1 349 ? 30.875 33.25 -19.172 1 31.7 349 GLY A N 1
ATOM 2747 C CA . GLY A 1 349 ? 30.797 31.859 -19.594 1 31.7 349 GLY A CA 1
ATOM 2748 C C . GLY A 1 349 ? 29.453 31.484 -20.156 1 31.7 349 GLY A C 1
ATOM 2749 O O . GLY A 1 349 ? 28.484 32.25 -20.062 1 31.7 349 GLY A O 1
ATOM 2750 N N . LYS A 1 350 ? 29.422 30.578 -21.188 1 31.25 350 LYS A N 1
ATOM 2751 C CA . LYS A 1 350 ? 28.25 30.109 -21.922 1 31.25 350 LYS A CA 1
ATOM 2752 C C . LYS A 1 350 ? 27.188 29.547 -20.969 1 31.25 350 LYS A C 1
ATOM 2754 O O . LYS A 1 350 ? 27.516 28.781 -20.047 1 31.25 350 LYS A O 1
ATOM 2759 N N . LEU A 1 351 ? 26.25 30.328 -20.703 1 31.16 351 LEU A N 1
ATOM 2760 C CA . LEU A 1 351 ? 25.094 29.891 -19.922 1 31.16 351 LEU A CA 1
ATOM 2761 C C . LEU A 1 351 ? 24.438 28.672 -20.547 1 31.16 351 LEU A C 1
ATOM 2763 O O . LEU A 1 351 ? 23.984 28.734 -21.703 1 31.16 351 LEU A O 1
ATOM 2767 N N . VAL A 1 352 ? 25.156 27.531 -20.5 1 29.48 352 VAL A N 1
ATOM 2768 C CA . VAL A 1 352 ? 24.469 26.375 -21.078 1 29.48 352 VAL A CA 1
ATOM 2769 C C . VAL A 1 352 ? 23.203 26.078 -20.281 1 29.48 352 VAL A C 1
ATOM 2771 O O . VAL A 1 352 ? 23.266 25.859 -19.062 1 29.48 352 VAL A O 1
ATOM 2774 N N . GLN A 1 353 ? 22.188 26.734 -20.672 1 29.73 353 GLN A N 1
ATOM 2775 C CA . GLN A 1 353 ? 20.844 26.422 -20.172 1 29.73 353 GLN A CA 1
ATOM 2776 C C . GLN A 1 353 ? 20.531 24.953 -20.328 1 29.73 353 GLN A C 1
ATOM 2778 O O . GLN A 1 353 ? 20.484 24.438 -21.453 1 29.73 353 GLN A O 1
ATOM 2783 N N . ASP A 1 354 ? 21.188 24.125 -19.562 1 29.2 354 ASP A N 1
ATOM 2784 C CA . ASP A 1 354 ? 20.797 22.734 -19.688 1 29.2 354 ASP A CA 1
ATOM 2785 C C . ASP A 1 354 ? 19.297 22.562 -19.484 1 29.2 354 ASP A C 1
ATOM 2787 O O . ASP A 1 354 ? 18.797 22.688 -18.359 1 29.2 354 ASP A O 1
ATOM 2791 N N . LYS A 1 355 ? 18.594 22.859 -20.359 1 32.88 355 LYS A N 1
ATOM 2792 C CA . LYS A 1 355 ? 17.156 22.688 -20.531 1 32.88 355 LYS A CA 1
ATOM 2793 C C . LYS A 1 355 ? 16.688 21.328 -20.062 1 32.88 355 LYS A C 1
ATOM 2795 O O . LYS A 1 355 ? 15.492 21.031 -20.062 1 32.88 355 LYS A O 1
ATOM 2800 N N . THR A 1 356 ? 17.484 20.484 -20.047 1 30.84 356 THR A N 1
ATOM 2801 C CA . THR A 1 356 ? 17.109 19.125 -19.688 1 30.84 356 THR A CA 1
ATOM 2802 C C . THR A 1 356 ? 16.844 19.016 -18.188 1 30.84 356 THR A C 1
ATOM 2804 O O . THR A 1 356 ? 16.531 17.922 -17.688 1 30.84 356 THR A O 1
ATOM 2807 N N . LYS A 1 357 ? 17.281 19.906 -17.375 1 32.97 357 LYS A N 1
ATOM 2808 C CA . LYS A 1 357 ? 17.141 19.781 -15.93 1 32.97 357 LYS A CA 1
ATOM 2809 C C . LYS A 1 357 ? 15.711 20.094 -15.492 1 32.97 357 LYS A C 1
ATOM 2811 O O . LYS A 1 357 ? 15.047 20.953 -16.078 1 32.97 357 LYS A O 1
ATOM 2816 N N . ALA A 1 358 ? 15.164 19.078 -14.672 1 32 358 ALA A N 1
ATOM 2817 C CA . ALA A 1 358 ? 13.789 18.906 -14.219 1 32 358 ALA A CA 1
ATOM 2818 C C . ALA A 1 358 ? 13.242 20.172 -13.586 1 32 358 ALA A C 1
ATOM 2820 O O . ALA A 1 358 ? 13.812 20.688 -12.617 1 32 358 ALA A O 1
ATOM 2821 N N . ASP A 1 359 ? 12.812 21.125 -14.148 1 33.22 359 ASP A N 1
ATOM 2822 C CA . ASP A 1 359 ? 11.953 22.172 -13.609 1 33.22 359 ASP A CA 1
ATOM 2823 C C . ASP A 1 359 ? 10.922 21.594 -12.648 1 33.22 359 ASP A C 1
ATOM 2825 O O . ASP A 1 359 ? 10.312 20.562 -12.93 1 33.22 359 ASP A O 1
ATOM 2829 N N . GLY A 1 360 ? 11.156 21.703 -11.133 1 42.59 360 GLY A N 1
ATOM 2830 C CA . GLY A 1 360 ? 10.117 21.312 -10.195 1 42.59 360 GLY A CA 1
ATOM 2831 C C . GLY A 1 360 ? 8.719 21.516 -10.734 1 42.59 360 GLY A C 1
ATOM 2832 O O . GLY A 1 360 ? 8.531 22.203 -11.75 1 42.59 360 GLY A O 1
ATOM 2833 N N . GLN A 1 361 ? 7.898 20.625 -10.367 1 50.16 361 GLN A N 1
ATOM 2834 C CA . GLN A 1 361 ? 6.5 20.781 -10.75 1 50.16 361 GLN A CA 1
ATOM 2835 C C . GLN A 1 361 ? 6.016 22.203 -10.477 1 50.16 361 GLN A C 1
ATOM 2837 O O . GLN A 1 361 ? 6.113 22.688 -9.352 1 50.16 361 GLN A O 1
ATOM 2842 N N . PHE A 1 362 ? 5.914 23.047 -11.445 1 54.59 362 PHE A N 1
ATOM 2843 C CA . PHE A 1 362 ? 5.508 24.438 -11.406 1 54.59 362 PHE A CA 1
ATOM 2844 C C . PHE A 1 362 ? 4.262 24.625 -10.547 1 54.59 362 PHE A C 1
ATOM 2846 O O . PHE A 1 362 ? 4.152 25.594 -9.805 1 54.59 362 PHE A O 1
ATOM 2853 N N . LYS A 1 363 ? 3.379 23.703 -10.695 1 66.19 363 LYS A N 1
ATOM 2854 C CA . LYS A 1 363 ? 2.125 23.875 -9.969 1 66.19 363 LYS A CA 1
ATOM 2855 C C . LYS A 1 363 ? 1.543 22.516 -9.57 1 66.19 363 LYS A C 1
ATOM 2857 O O . LYS A 1 363 ? 1.479 21.594 -10.391 1 66.19 363 LYS A O 1
ATOM 2862 N N . LYS A 1 364 ? 1.32 22.25 -8.25 1 79.81 364 LYS A N 1
ATOM 2863 C CA . LYS A 1 364 ? 0.643 21.078 -7.699 1 79.81 364 LYS A CA 1
ATOM 2864 C C . LYS A 1 364 ? -0.619 21.484 -6.941 1 79.81 364 LYS A C 1
ATOM 2866 O O . LYS A 1 364 ? -0.711 21.281 -5.73 1 79.81 364 LYS A O 1
ATOM 2871 N N . THR A 1 365 ? -1.539 21.875 -7.703 1 86.31 365 THR A N 1
ATOM 2872 C CA . THR A 1 365 ? -2.752 22.438 -7.113 1 86.31 365 THR A CA 1
ATOM 2873 C C . THR A 1 365 ? -3.705 21.328 -6.68 1 86.31 365 THR A C 1
ATOM 2875 O O . THR A 1 365 ? -3.945 20.375 -7.434 1 86.31 365 THR A O 1
ATOM 2878 N N . ALA A 1 366 ? -4.117 21.406 -5.453 1 92.12 366 ALA A N 1
ATOM 2879 C CA . ALA A 1 366 ? -5.16 20.531 -4.938 1 92.12 366 ALA A CA 1
ATOM 2880 C C . ALA A 1 366 ? -6.512 21.234 -4.918 1 92.12 366 ALA A C 1
ATOM 2882 O O . ALA A 1 366 ? -6.605 22.406 -4.551 1 92.12 366 ALA A O 1
ATOM 2883 N N . SER A 1 367 ? -7.531 20.531 -5.34 1 92.69 367 SER A N 1
ATOM 2884 C CA . SER A 1 367 ? -8.883 21.078 -5.312 1 92.69 367 SER A CA 1
ATOM 2885 C C . SER A 1 367 ? -9.492 20.984 -3.918 1 92.69 367 SER A C 1
ATOM 2887 O O . SER A 1 367 ? -9.5 19.906 -3.316 1 92.69 367 SER A O 1
ATOM 2889 N N . ASN A 1 368 ? -10 22.062 -3.408 1 92.69 368 ASN A N 1
ATOM 2890 C CA . ASN A 1 368 ? -10.719 22.016 -2.139 1 92.69 368 ASN A CA 1
ATOM 2891 C C . ASN A 1 368 ? -12.227 22.047 -2.35 1 92.69 368 ASN A C 1
ATOM 2893 O O . ASN A 1 368 ? -12.977 22.484 -1.474 1 92.69 368 ASN A O 1
ATOM 2897 N N . ALA A 1 369 ? -12.68 21.641 -3.551 1 91.75 369 ALA A N 1
ATOM 2898 C CA . ALA A 1 369 ? -14.094 21.672 -3.912 1 91.75 369 ALA A CA 1
ATOM 2899 C C . ALA A 1 369 ? -14.93 20.875 -2.924 1 91.75 369 ALA A C 1
ATOM 2901 O O . ALA A 1 369 ? -16.016 21.297 -2.527 1 91.75 369 ALA A O 1
ATOM 2902 N N . LYS A 1 370 ? -14.5 19.734 -2.535 1 93.69 370 LYS A N 1
ATOM 2903 C CA . LYS A 1 370 ? -15.242 18.906 -1.586 1 93.69 370 LYS A CA 1
ATOM 2904 C C . LYS A 1 370 ? -15.375 19.609 -0.237 1 93.69 370 LYS A C 1
ATOM 2906 O O . LYS A 1 370 ? -16.453 19.609 0.36 1 93.69 370 LYS A O 1
ATOM 2911 N N . LEU A 1 371 ? -14.273 20.172 0.249 1 95.31 371 LEU A N 1
ATOM 2912 C CA . LEU A 1 371 ? -14.312 20.938 1.493 1 95.31 371 LEU A CA 1
ATOM 2913 C C . LEU A 1 371 ? -15.336 22.062 1.409 1 95.31 371 LEU A C 1
ATOM 2915 O O . LEU A 1 371 ? -16.141 22.234 2.322 1 95.31 371 LEU A O 1
ATOM 2919 N N . ARG A 1 372 ? -15.336 22.766 0.282 1 92.88 372 ARG A N 1
ATOM 2920 C CA . ARG A 1 372 ? -16.203 23.922 0.112 1 92.88 372 ARG A CA 1
ATOM 2921 C C . ARG A 1 372 ? -17.672 23.5 -0 1 92.88 372 ARG A C 1
ATOM 2923 O O . ARG A 1 372 ? -18.578 24.266 0.331 1 92.88 372 ARG A O 1
ATOM 2930 N N . LYS A 1 373 ? -17.906 22.281 -0.448 1 93.25 373 LYS A N 1
ATOM 2931 C CA . LYS A 1 373 ? -19.266 21.75 -0.447 1 93.25 373 LYS A CA 1
ATOM 2932 C C . LYS A 1 373 ? -19.797 21.625 0.975 1 93.25 373 LYS A C 1
ATOM 2934 O O . LYS A 1 373 ? -20.969 21.906 1.233 1 93.25 373 LYS A O 1
ATOM 2939 N N . TYR A 1 374 ? -18.953 21.234 1.892 1 92.69 374 TYR A N 1
ATOM 2940 C CA . TYR A 1 374 ? -19.359 21.031 3.279 1 92.69 374 TYR A CA 1
ATOM 2941 C C . TYR A 1 374 ? -19.297 22.344 4.055 1 92.69 374 TYR A C 1
ATOM 2943 O O . TYR A 1 374 ? -20.156 22.609 4.906 1 92.69 374 TYR A O 1
ATOM 2951 N N . LEU A 1 375 ? -18.203 23.125 3.764 1 94.25 375 LEU A N 1
ATOM 2952 C CA . LEU A 1 375 ? -17.953 24.359 4.504 1 94.25 375 LEU A CA 1
ATOM 2953 C C . LEU A 1 375 ? -17.75 25.531 3.551 1 94.25 375 LEU A C 1
ATOM 2955 O O . LEU A 1 375 ? -16.656 26.094 3.494 1 94.25 375 LEU A O 1
ATOM 2959 N N . PRO A 1 376 ? -18.812 25.984 2.924 1 90.88 376 PRO A N 1
ATOM 2960 C CA . PRO A 1 376 ? -18.672 27.062 1.939 1 90.88 376 PRO A CA 1
ATOM 2961 C C . PRO A 1 376 ? -18.203 28.375 2.568 1 90.88 376 PRO A C 1
ATOM 2963 O O . PRO A 1 376 ? -17.562 29.188 1.9 1 90.88 376 PRO A O 1
ATOM 2966 N N . ASP A 1 377 ? -18.422 28.578 3.926 1 91.94 377 ASP A N 1
ATOM 2967 C CA . ASP A 1 377 ? -18.156 29.875 4.535 1 91.94 377 ASP A CA 1
ATOM 2968 C C . ASP A 1 377 ? -16.922 29.828 5.418 1 91.94 377 ASP A C 1
ATOM 2970 O O . ASP A 1 377 ? -16.641 30.781 6.164 1 91.94 377 ASP A O 1
ATOM 2974 N N . PHE A 1 378 ? -16.219 28.688 5.395 1 93.31 378 PHE A N 1
ATOM 2975 C CA . PHE A 1 378 ? -15 28.625 6.199 1 93.31 378 PHE A CA 1
ATOM 2976 C C . PHE A 1 378 ? -13.977 29.656 5.73 1 93.31 378 PHE A C 1
ATOM 2978 O O . PHE A 1 378 ? -13.695 29.75 4.535 1 93.31 378 PHE A O 1
ATOM 2985 N N . LYS A 1 379 ? -13.453 30.406 6.617 1 92.31 379 LYS A N 1
ATOM 2986 C CA . LYS A 1 379 ? -12.477 31.438 6.285 1 92.31 379 LYS A CA 1
ATOM 2987 C C . LYS A 1 379 ? -11.078 31.031 6.742 1 92.31 379 LYS A C 1
ATOM 2989 O O . LYS A 1 379 ? -10.844 30.812 7.934 1 92.31 379 LYS A O 1
ATOM 2994 N N . PHE A 1 380 ? -10.234 30.969 5.82 1 93.94 380 PHE A N 1
ATOM 2995 C CA . PHE A 1 380 ? -8.836 30.703 6.141 1 93.94 380 PHE A CA 1
ATOM 2996 C C . PHE A 1 380 ? -8.133 31.969 6.621 1 93.94 380 PHE A C 1
ATOM 2998 O O . PHE A 1 380 ? -8.438 33.062 6.156 1 93.94 380 PHE A O 1
ATOM 3005 N N . THR A 1 381 ? -7.215 31.797 7.551 1 94.12 381 THR A N 1
ATOM 3006 C CA . THR A 1 381 ? -6.359 32.906 7.953 1 94.12 381 THR A CA 1
ATOM 3007 C C . THR A 1 381 ? -5.535 33.406 6.77 1 94.12 381 THR A C 1
ATOM 3009 O O . THR A 1 381 ? -4.914 32.625 6.059 1 94.12 381 THR A O 1
ATOM 3012 N N . PRO A 1 382 ? -5.605 34.75 6.551 1 91.5 382 PRO A N 1
ATOM 3013 C CA . PRO A 1 382 ? -4.762 35.25 5.477 1 91.5 382 PRO A CA 1
ATOM 3014 C C . PRO A 1 382 ? -3.297 34.844 5.625 1 91.5 382 PRO A C 1
ATOM 3016 O O . PRO A 1 382 ? -2.773 34.812 6.742 1 91.5 382 PRO A O 1
ATOM 3019 N N . PHE A 1 383 ? -2.639 34.594 4.477 1 92.75 383 PHE A N 1
ATOM 3020 C CA . PHE A 1 383 ? -1.303 34.031 4.461 1 92.75 383 PHE A CA 1
ATOM 3021 C C . PHE A 1 383 ? -0.319 34.906 5.227 1 92.75 383 PHE A C 1
ATOM 3023 O O . PHE A 1 383 ? 0.468 34.406 6.035 1 92.75 383 PHE A O 1
ATOM 3030 N N . ASP A 1 384 ? -0.388 36.219 5.047 1 91.88 384 ASP A N 1
ATOM 3031 C CA . ASP A 1 384 ? 0.55 37.125 5.684 1 91.88 384 ASP A CA 1
ATOM 3032 C C . ASP A 1 384 ? 0.369 37.156 7.199 1 91.88 384 ASP A C 1
ATOM 3034 O O . ASP A 1 384 ? 1.342 37.281 7.945 1 91.88 384 ASP A O 1
ATOM 3038 N N . VAL A 1 385 ? -0.842 37 7.629 1 94.19 385 VAL A N 1
ATOM 3039 C CA . VAL A 1 385 ? -1.139 36.969 9.055 1 94.19 385 VAL A CA 1
ATOM 3040 C C . VAL A 1 385 ? -0.598 35.688 9.664 1 94.19 385 VAL A C 1
ATOM 3042 O O . VAL A 1 385 ? 0.022 35.688 10.727 1 94.19 385 VAL A O 1
ATOM 3045 N N . ALA A 1 386 ? -0.838 34.562 8.961 1 95.94 386 ALA A N 1
ATOM 3046 C CA . ALA A 1 386 ? -0.352 33.25 9.414 1 95.94 386 ALA A CA 1
ATOM 3047 C C . ALA A 1 386 ? 1.171 33.25 9.516 1 95.94 386 ALA A C 1
ATOM 3049 O O . ALA A 1 386 ? 1.732 32.719 10.477 1 95.94 386 ALA A O 1
ATOM 3050 N N . VAL A 1 387 ? 1.843 33.844 8.508 1 95.88 387 VAL A N 1
ATOM 3051 C CA . VAL A 1 387 ? 3.301 33.906 8.5 1 95.88 387 VAL A CA 1
ATOM 3052 C C . VAL A 1 387 ? 3.785 34.781 9.672 1 95.88 387 VAL A C 1
ATOM 3054 O O . VAL A 1 387 ? 4.703 34.375 10.391 1 95.88 387 VAL A O 1
ATOM 3057 N N . LYS A 1 388 ? 3.152 35.906 9.891 1 95.88 388 LYS A N 1
ATOM 3058 C CA . LYS A 1 388 ? 3.549 36.812 10.984 1 95.88 388 LYS A CA 1
ATOM 3059 C C . LYS A 1 388 ? 3.42 36.094 12.336 1 95.88 388 LYS A C 1
ATOM 3061 O O . LYS A 1 388 ? 4.324 36.188 13.164 1 95.88 388 LYS A O 1
ATOM 3066 N N . GLU A 1 389 ? 2.32 35.406 12.508 1 96 389 GLU A N 1
ATOM 3067 C CA . GLU A 1 389 ? 2.107 34.688 13.758 1 96 389 GLU A CA 1
ATOM 3068 C C . GLU A 1 389 ? 3.156 33.625 13.953 1 96 389 GLU A C 1
ATOM 3070 O O . GLU A 1 389 ? 3.604 33.375 15.078 1 96 389 GLU A O 1
ATOM 3075 N N . SER A 1 390 ? 3.506 32.938 12.875 1 97 390 SER A N 1
ATOM 3076 C CA . SER A 1 390 ? 4.52 31.875 12.938 1 97 390 SER A CA 1
ATOM 3077 C C . SER A 1 390 ? 5.891 32.469 13.266 1 97 390 SER A C 1
ATOM 3079 O O . SER A 1 390 ? 6.629 31.891 14.078 1 97 390 SER A O 1
ATOM 3081 N N . VAL A 1 391 ? 6.234 33.594 12.617 1 96.44 391 VAL A N 1
ATOM 3082 C CA . VAL A 1 391 ? 7.5 34.281 12.859 1 96.44 391 VAL A CA 1
ATOM 3083 C C . VAL A 1 391 ? 7.559 34.75 14.312 1 96.44 391 VAL A C 1
ATOM 3085 O O . VAL A 1 391 ? 8.562 34.531 15 1 96.44 391 VAL A O 1
ATOM 3088 N N . ASP A 1 392 ? 6.453 35.406 14.805 1 97 392 ASP A N 1
ATOM 3089 C CA . ASP A 1 392 ? 6.398 35.875 16.172 1 97 392 ASP A CA 1
ATOM 3090 C C . ASP A 1 392 ? 6.602 34.75 17.172 1 97 392 ASP A C 1
ATOM 3092 O O . ASP A 1 392 ? 7.336 34.906 18.156 1 97 392 ASP A O 1
ATOM 3096 N N . TRP A 1 393 ? 5.949 33.656 16.906 1 97.06 393 TRP A N 1
ATOM 3097 C CA . TRP A 1 393 ? 6.098 32.5 17.781 1 97.06 393 TRP A CA 1
ATOM 3098 C C . TRP A 1 393 ? 7.539 31.984 17.781 1 97.06 393 TRP A C 1
ATOM 3100 O O . TRP A 1 393 ? 8.094 31.688 18.844 1 97.06 393 TRP A O 1
ATOM 3110 N N . PHE A 1 394 ? 8.141 31.859 16.562 1 97.25 394 PHE A N 1
ATOM 3111 C CA . PHE A 1 394 ? 9.5 31.344 16.438 1 97.25 394 PHE A CA 1
ATOM 3112 C C . PHE A 1 394 ? 10.484 32.25 17.188 1 97.25 394 PHE A C 1
ATOM 3114 O O . PHE A 1 394 ? 11.344 31.75 17.922 1 97.25 394 PHE A O 1
ATOM 3121 N N . VAL A 1 395 ? 10.312 33.562 17.078 1 96.5 395 VAL A N 1
ATOM 3122 C CA . VAL A 1 395 ? 11.203 34.5 17.719 1 96.5 395 VAL A CA 1
ATOM 3123 C C . VAL A 1 395 ? 11.055 34.406 19.234 1 96.5 395 VAL A C 1
ATOM 3125 O O . VAL A 1 395 ? 12.055 34.344 19.969 1 96.5 395 VAL A O 1
ATOM 3128 N N . ALA A 1 396 ? 9.82 34.281 19.688 1 96.94 396 ALA A N 1
ATOM 3129 C CA . ALA A 1 396 ? 9.547 34.219 21.109 1 96.94 396 ALA A CA 1
ATOM 3130 C C . ALA A 1 396 ? 10.031 32.906 21.719 1 96.94 396 ALA A C 1
ATOM 3132 O O . ALA A 1 396 ? 10.352 32.844 22.906 1 96.94 396 ALA A O 1
ATOM 3133 N N . ASN A 1 397 ? 10.109 31.844 20.891 1 96.94 397 ASN A N 1
ATOM 3134 C CA . ASN A 1 397 ? 10.438 30.516 21.391 1 96.94 397 ASN A CA 1
ATOM 3135 C C . ASN A 1 397 ? 11.734 29.984 20.781 1 96.94 397 ASN A C 1
ATOM 3137 O O . ASN A 1 397 ? 11.945 28.781 20.703 1 96.94 397 ASN A O 1
ATOM 3141 N N . TYR A 1 398 ? 12.594 30.828 20.297 1 95.31 398 TYR A N 1
ATOM 3142 C CA . TYR A 1 398 ? 13.781 30.438 19.547 1 95.31 398 TYR A CA 1
ATOM 3143 C C . TYR A 1 398 ? 14.633 29.453 20.359 1 95.31 398 TYR A C 1
ATOM 3145 O O . TYR A 1 398 ? 15.164 28.5 19.797 1 95.31 398 TYR A O 1
ATOM 3153 N N . GLU A 1 399 ? 14.766 29.641 21.672 1 94.75 399 GLU A N 1
ATOM 3154 C CA . GLU A 1 399 ? 15.641 28.828 22.516 1 94.75 399 GLU A CA 1
ATOM 3155 C C . GLU A 1 399 ? 15.102 27.406 22.641 1 94.75 399 GLU A C 1
ATOM 3157 O O . GLU A 1 399 ? 15.867 26.453 22.781 1 94.75 399 GLU A O 1
ATOM 3162 N N . THR A 1 400 ? 13.766 27.188 22.516 1 93.81 400 THR A N 1
ATOM 3163 C CA . THR A 1 400 ? 13.156 25.891 22.797 1 93.81 400 THR A CA 1
ATOM 3164 C C . THR A 1 400 ? 12.586 25.281 21.531 1 93.81 400 THR A C 1
ATOM 3166 O O . THR A 1 400 ? 12.273 24.078 21.5 1 93.81 400 THR A O 1
ATOM 3169 N N . ALA A 1 401 ? 12.445 26.062 20.484 1 93.56 401 ALA A N 1
ATOM 3170 C CA . ALA A 1 401 ? 11.867 25.562 19.234 1 93.56 401 ALA A CA 1
ATOM 3171 C C . ALA A 1 401 ? 12.703 24.438 18.656 1 93.56 401 ALA A C 1
ATOM 3173 O O . ALA A 1 401 ? 13.922 24.406 18.812 1 93.56 401 ALA A O 1
ATOM 3174 N N . ARG A 1 402 ? 12.031 23.438 18.109 1 89.06 402 ARG A N 1
ATOM 3175 C CA . ARG A 1 402 ? 12.719 22.406 17.359 1 89.06 402 ARG A CA 1
ATOM 3176 C C . ARG A 1 402 ? 13.461 22.984 16.172 1 89.06 402 ARG A C 1
ATOM 3178 O O . ARG A 1 402 ? 12.844 23.578 15.273 1 89.06 402 ARG A O 1
ATOM 3185 N N . LYS A 1 403 ? 14.852 22.828 16.188 1 86.62 403 LYS A N 1
ATOM 3186 C CA . LYS A 1 403 ? 15.648 23.422 15.133 1 86.62 403 LYS A CA 1
ATOM 3187 C C . LYS A 1 403 ? 16.984 22.703 14.969 1 86.62 403 LYS A C 1
ATOM 3189 O O . LYS A 1 403 ? 17.453 22.047 15.898 1 86.62 403 LYS A O 1
ATOM 3194 N N . MET B 1 1 ? 75 -33.344 -18.984 1 28.09 1 MET B N 1
ATOM 3195 C CA . MET B 1 1 ? 73.75 -34.031 -18.688 1 28.09 1 MET B CA 1
ATOM 3196 C C . MET B 1 1 ? 72.875 -33.219 -17.766 1 28.09 1 MET B C 1
ATOM 3198 O O . MET B 1 1 ? 73.062 -33.219 -16.547 1 28.09 1 MET B O 1
ATOM 3202 N N . GLY B 1 2 ? 72.562 -31.891 -18.094 1 33.19 2 GLY B N 1
ATOM 3203 C CA . GLY B 1 2 ? 71.875 -30.828 -17.422 1 33.19 2 GLY B CA 1
ATOM 3204 C C . GLY B 1 2 ? 70.375 -31.172 -17.188 1 33.19 2 GLY B C 1
ATOM 3205 O O . GLY B 1 2 ? 69.688 -31.5 -18.141 1 33.19 2 GLY B O 1
ATOM 3206 N N . SER B 1 3 ? 70 -31.766 -16 1 33.75 3 SER B N 1
ATOM 3207 C CA . SER B 1 3 ? 68.75 -32.219 -15.539 1 33.75 3 SER B CA 1
ATOM 3208 C C . SER B 1 3 ? 67.688 -31.109 -15.617 1 33.75 3 SER B C 1
ATOM 3210 O O . SER B 1 3 ? 67.875 -30.047 -15.016 1 33.75 3 SER B O 1
ATOM 3212 N N . GLU B 1 4 ? 67 -30.938 -16.766 1 31.97 4 GLU B N 1
ATOM 3213 C CA . GLU B 1 4 ? 65.812 -30.141 -17.047 1 31.97 4 GLU B CA 1
ATOM 3214 C C . GLU B 1 4 ? 64.688 -30.5 -16.094 1 31.97 4 GLU B C 1
ATOM 3216 O O . GLU B 1 4 ? 64.125 -31.594 -16.188 1 31.97 4 GLU B O 1
ATOM 3221 N N . GLN B 1 5 ? 64.75 -30.078 -14.797 1 31.61 5 GLN B N 1
ATOM 3222 C CA . GLN B 1 5 ? 63.594 -30.25 -13.891 1 31.61 5 GLN B CA 1
ATOM 3223 C C . GLN B 1 5 ? 62.344 -29.609 -14.461 1 31.61 5 GLN B C 1
ATOM 3225 O O . GLN B 1 5 ? 62.344 -28.422 -14.805 1 31.61 5 GLN B O 1
ATOM 3230 N N . SER B 1 6 ? 61.469 -30.375 -15.125 1 30.22 6 SER B N 1
ATOM 3231 C CA . SER B 1 6 ? 60.125 -30.016 -15.555 1 30.22 6 SER B CA 1
ATOM 3232 C C . SER B 1 6 ? 59.344 -29.438 -14.398 1 30.22 6 SER B C 1
ATOM 3234 O O . SER B 1 6 ? 59.219 -30.047 -13.344 1 30.22 6 SER B O 1
ATOM 3236 N N . VAL B 1 7 ? 59.281 -28.078 -14.195 1 36.69 7 VAL B N 1
ATOM 3237 C CA . VAL B 1 7 ? 58.344 -27.391 -13.312 1 36.69 7 VAL B CA 1
ATOM 3238 C C . VAL B 1 7 ? 56.938 -27.891 -13.594 1 36.69 7 VAL B C 1
ATOM 3240 O O . VAL B 1 7 ? 56.406 -27.719 -14.695 1 36.69 7 VAL B O 1
ATOM 3243 N N . GLU B 1 8 ? 56.562 -29.109 -13.117 1 29.44 8 GLU B N 1
ATOM 3244 C CA . GLU B 1 8 ? 55.188 -29.516 -13.133 1 29.44 8 GLU B CA 1
ATOM 3245 C C . GLU B 1 8 ? 54.25 -28.359 -12.742 1 29.44 8 GLU B C 1
ATOM 3247 O O . GLU B 1 8 ? 54.406 -27.781 -11.656 1 29.44 8 GLU B O 1
ATOM 3252 N N . GLU B 1 9 ? 53.781 -27.562 -13.688 1 34.38 9 GLU B N 1
ATOM 3253 C CA . GLU B 1 9 ? 52.688 -26.609 -13.5 1 34.38 9 GLU B CA 1
ATOM 3254 C C . GLU B 1 9 ? 51.531 -27.266 -12.789 1 34.38 9 GLU B C 1
ATOM 3256 O O . GLU B 1 9 ? 50.906 -28.219 -13.32 1 34.38 9 GLU B O 1
ATOM 3261 N N . SER B 1 10 ? 51.562 -27.484 -11.484 1 35 10 SER B N 1
ATOM 3262 C CA . SER B 1 10 ? 50.344 -27.828 -10.758 1 35 10 SER B CA 1
ATOM 3263 C C . SER B 1 10 ? 49.156 -26.953 -11.18 1 35 10 SER B C 1
ATOM 3265 O O . SER B 1 10 ? 49.25 -25.719 -11.109 1 35 10 SER B O 1
ATOM 3267 N N . VAL B 1 11 ? 48.438 -27.281 -12.172 1 32.31 11 VAL B N 1
ATOM 3268 C CA . VAL B 1 11 ? 47.125 -26.703 -12.422 1 32.31 11 VAL B CA 1
ATOM 3269 C C . VAL B 1 11 ? 46.344 -26.625 -11.117 1 32.31 11 VAL B C 1
ATOM 3271 O O . VAL B 1 11 ? 46 -27.641 -10.523 1 32.31 11 VAL B O 1
ATOM 3274 N N . VAL B 1 12 ? 46.625 -25.656 -10.258 1 35.66 12 VAL B N 1
ATOM 3275 C CA . VAL B 1 12 ? 45.656 -25.312 -9.234 1 35.66 12 VAL B CA 1
ATOM 3276 C C . VAL B 1 12 ? 44.25 -25.359 -9.828 1 35.66 12 VAL B C 1
ATOM 3278 O O . VAL B 1 12 ? 43.906 -24.578 -10.727 1 35.66 12 VAL B O 1
ATOM 3281 N N . GLU B 1 13 ? 43.75 -26.609 -10.086 1 32.97 13 GLU B N 1
ATOM 3282 C CA . GLU B 1 13 ? 42.312 -26.641 -10.281 1 32.97 13 GLU B CA 1
ATOM 3283 C C . GLU B 1 13 ? 41.625 -25.578 -9.422 1 32.97 13 GLU B C 1
ATOM 3285 O O . GLU B 1 13 ? 41.719 -25.609 -8.195 1 32.97 13 GLU B O 1
ATOM 3290 N N . GLU B 1 14 ? 41.656 -24.422 -9.812 1 36.47 14 GLU B N 1
ATOM 3291 C CA . GLU B 1 14 ? 40.719 -23.484 -9.211 1 36.47 14 GLU B CA 1
ATOM 3292 C C . GLU B 1 14 ? 39.344 -24.125 -8.977 1 36.47 14 GLU B C 1
ATOM 3294 O O . GLU B 1 14 ? 38.625 -24.406 -9.93 1 36.47 14 GLU B O 1
ATOM 3299 N N . MET B 1 15 ? 39.219 -25.125 -8.164 1 37.28 15 MET B N 1
ATOM 3300 C CA . MET B 1 15 ? 37.875 -25.516 -7.691 1 37.28 15 MET B CA 1
ATOM 3301 C C . MET B 1 15 ? 37 -24.281 -7.477 1 37.28 15 MET B C 1
ATOM 3303 O O . MET B 1 15 ? 37.25 -23.469 -6.594 1 37.28 15 MET B O 1
ATOM 3307 N N . THR B 1 16 ? 36.562 -23.625 -8.43 1 42.19 16 THR B N 1
ATOM 3308 C CA . THR B 1 16 ? 35.531 -22.609 -8.312 1 42.19 16 THR B CA 1
ATOM 3309 C C . THR B 1 16 ? 34.531 -23 -7.219 1 42.19 16 THR B C 1
ATOM 3311 O O . THR B 1 16 ? 33.812 -24 -7.344 1 42.19 16 THR B O 1
ATOM 3314 N N . SER B 1 17 ? 34.781 -23.094 -5.941 1 46.66 17 SER B N 1
ATOM 3315 C CA . SER B 1 17 ? 34 -23.359 -4.73 1 46.66 17 SER B CA 1
ATOM 3316 C C . SER B 1 17 ? 32.594 -22.828 -4.855 1 46.66 17 SER B C 1
ATOM 3318 O O . SER B 1 17 ? 32.375 -21.625 -4.945 1 46.66 17 SER B O 1
ATOM 3320 N N . THR B 1 18 ? 31.656 -23.422 -5.578 1 63.19 18 THR B N 1
ATOM 3321 C CA . THR B 1 18 ? 30.25 -23.062 -5.68 1 63.19 18 THR B CA 1
ATOM 3322 C C . THR B 1 18 ? 29.641 -22.875 -4.293 1 63.19 18 THR B C 1
ATOM 3324 O O . THR B 1 18 ? 29.75 -23.766 -3.439 1 63.19 18 THR B O 1
ATOM 3327 N N . LYS B 1 19 ? 29.312 -21.766 -3.834 1 76.88 19 LYS B N 1
ATOM 3328 C CA . LYS B 1 19 ? 28.734 -21.375 -2.547 1 76.88 19 LYS B CA 1
ATOM 3329 C C . LYS B 1 19 ? 27.484 -22.188 -2.234 1 76.88 19 LYS B C 1
ATOM 3331 O O . LYS B 1 19 ? 26.625 -22.375 -3.102 1 76.88 19 LYS B O 1
ATOM 3336 N N . ASP B 1 20 ? 27.516 -22.859 -1.099 1 93.19 20 ASP B N 1
ATOM 3337 C CA . ASP B 1 20 ? 26.359 -23.609 -0.624 1 93.19 20 ASP B CA 1
ATOM 3338 C C . ASP B 1 20 ? 25.125 -22.703 -0.54 1 93.19 20 ASP B C 1
ATOM 3340 O O . ASP B 1 20 ? 25.234 -21.547 -0.139 1 93.19 20 ASP B O 1
ATOM 3344 N N . MET B 1 21 ? 24.078 -23.312 -1.086 1 96.94 21 MET B N 1
ATOM 3345 C CA . MET B 1 21 ? 22.812 -22.578 -1.088 1 96.94 21 MET B CA 1
ATOM 3346 C C . MET B 1 21 ? 21.766 -23.297 -0.265 1 96.94 21 MET B C 1
ATOM 3348 O O . MET B 1 21 ? 21.562 -24.5 -0.418 1 96.94 21 MET B O 1
ATOM 3352 N N . ILE B 1 22 ? 21.188 -22.641 0.714 1 98.62 22 ILE B N 1
ATOM 3353 C CA . ILE B 1 22 ? 20.031 -23.125 1.464 1 98.62 22 ILE B CA 1
ATOM 3354 C C . ILE B 1 22 ? 18.797 -22.328 1.09 1 98.62 22 ILE B C 1
ATOM 3356 O O . ILE B 1 22 ? 18.719 -21.125 1.354 1 98.62 22 ILE B O 1
ATOM 3360 N N . VAL B 1 23 ? 17.812 -23 0.468 1 98.81 23 VAL B N 1
ATOM 3361 C CA . VAL B 1 23 ? 16.625 -22.328 -0.025 1 98.81 23 VAL B CA 1
ATOM 3362 C C . VAL B 1 23 ? 15.438 -22.656 0.875 1 98.81 23 VAL B C 1
ATOM 3364 O O . VAL B 1 23 ? 15.055 -23.812 1.01 1 98.81 23 VAL B O 1
ATOM 3367 N N . LEU B 1 24 ? 14.93 -21.656 1.545 1 98.88 24 LEU B N 1
ATOM 3368 C CA . LEU B 1 24 ? 13.695 -21.781 2.311 1 98.88 24 LEU B CA 1
ATOM 3369 C C . LEU B 1 24 ? 12.484 -21.406 1.463 1 98.88 24 LEU B C 1
ATOM 3371 O O . LEU B 1 24 ? 12.422 -20.297 0.921 1 98.88 24 LEU B O 1
ATOM 3375 N N . VAL B 1 25 ? 11.547 -22.328 1.299 1 98.94 25 VAL B N 1
ATOM 3376 C CA . VAL B 1 25 ? 10.312 -22.078 0.557 1 98.94 25 VAL B CA 1
ATOM 3377 C C . VAL B 1 25 ? 9.141 -21.984 1.526 1 98.94 25 VAL B C 1
ATOM 3379 O O . VAL B 1 25 ? 8.672 -23 2.051 1 98.94 25 VAL B O 1
ATOM 3382 N N . THR B 1 26 ? 8.656 -20.719 1.771 1 98.88 26 THR B N 1
ATOM 3383 C CA . THR B 1 26 ? 7.43 -20.578 2.541 1 98.88 26 THR B CA 1
ATOM 3384 C C . THR B 1 26 ? 6.211 -20.875 1.67 1 98.88 26 THR B C 1
ATOM 3386 O O . THR B 1 26 ? 6.227 -20.609 0.464 1 98.88 26 THR B O 1
ATOM 3389 N N . GLY B 1 27 ? 5.133 -21.406 2.322 1 98.06 27 GLY B N 1
ATOM 3390 C CA . GLY B 1 27 ? 4.051 -21.906 1.498 1 98.06 27 GLY B CA 1
ATOM 3391 C C . GLY B 1 27 ? 4.434 -23.156 0.712 1 98.06 27 GLY B C 1
ATOM 3392 O O . GLY B 1 27 ? 3.879 -23.406 -0.358 1 98.06 27 GLY B O 1
ATOM 3393 N N . GLY B 1 28 ? 5.344 -23.906 1.237 1 98.31 28 GLY B N 1
ATOM 3394 C CA . GLY B 1 28 ? 5.945 -25.031 0.542 1 98.31 28 GLY B CA 1
ATOM 3395 C C . GLY B 1 28 ? 5.012 -26.219 0.411 1 98.31 28 GLY B C 1
ATOM 3396 O O . GLY B 1 28 ? 5.266 -27.141 -0.375 1 98.31 28 GLY B O 1
ATOM 3397 N N . THR B 1 29 ? 3.924 -26.203 1.089 1 96.38 29 THR B N 1
ATOM 3398 C CA . THR B 1 29 ? 3.002 -27.344 1.08 1 96.38 29 THR B CA 1
ATOM 3399 C C . THR B 1 29 ? 1.831 -27.078 0.138 1 96.38 29 THR B C 1
ATOM 3401 O O . THR B 1 29 ? 0.94 -27.906 -0.005 1 96.38 29 THR B O 1
ATOM 3404 N N . GLY B 1 30 ? 1.853 -25.906 -0.482 1 95.94 30 GLY B N 1
ATOM 3405 C CA . GLY B 1 30 ? 0.789 -25.562 -1.406 1 95.94 30 GLY B CA 1
ATOM 3406 C C . GLY B 1 30 ? 1.076 -25.984 -2.836 1 95.94 30 GLY B C 1
ATOM 3407 O O . GLY B 1 30 ? 2.066 -26.656 -3.102 1 95.94 30 GLY B O 1
ATOM 3408 N N . LEU B 1 31 ? 0.218 -25.562 -3.742 1 96.88 31 LEU B N 1
ATOM 3409 C CA . LEU B 1 31 ? 0.254 -25.906 -5.16 1 96.88 31 LEU B CA 1
ATOM 3410 C C . LEU B 1 31 ? 1.629 -25.625 -5.754 1 96.88 31 LEU B C 1
ATOM 3412 O O . LEU B 1 31 ? 2.279 -26.531 -6.285 1 96.88 31 LEU B O 1
ATOM 3416 N N . VAL B 1 32 ? 2.074 -24.391 -5.594 1 98.19 32 VAL B N 1
ATOM 3417 C CA . VAL B 1 32 ? 3.326 -23.969 -6.219 1 98.19 32 VAL B CA 1
ATOM 3418 C C . VAL B 1 32 ? 4.508 -24.562 -5.449 1 98.19 32 VAL B C 1
ATOM 3420 O O . VAL B 1 32 ? 5.5 -24.984 -6.051 1 98.19 32 VAL B O 1
ATOM 3423 N N . GLY B 1 33 ? 4.43 -24.641 -4.125 1 98.69 33 GLY B N 1
ATOM 3424 C CA . GLY B 1 33 ? 5.473 -25.25 -3.314 1 98.69 33 GLY B CA 1
ATOM 3425 C C . GLY B 1 33 ? 5.75 -26.688 -3.68 1 98.69 33 GLY B C 1
ATOM 3426 O O . GLY B 1 33 ? 6.902 -27.078 -3.891 1 98.69 33 GLY B O 1
ATOM 3427 N N . LYS B 1 34 ? 4.73 -27.469 -3.82 1 98.5 34 LYS B N 1
ATOM 3428 C CA . LYS B 1 34 ? 4.867 -28.875 -4.172 1 98.5 34 LYS B CA 1
ATOM 3429 C C . LYS B 1 34 ? 5.402 -29.031 -5.59 1 98.5 34 LYS B C 1
ATOM 3431 O O . LYS B 1 34 ? 6.141 -29.984 -5.879 1 98.5 34 LYS B O 1
ATOM 3436 N N . ALA B 1 35 ? 4.98 -28.141 -6.449 1 98.62 35 ALA B N 1
ATOM 3437 C CA . ALA B 1 35 ? 5.508 -28.172 -7.812 1 98.62 35 ALA B CA 1
ATOM 3438 C C . ALA B 1 35 ? 7.016 -27.922 -7.82 1 98.62 35 ALA B C 1
ATOM 3440 O O . ALA B 1 35 ? 7.762 -28.625 -8.516 1 98.62 35 ALA B O 1
ATOM 3441 N N . ILE B 1 36 ? 7.445 -26.922 -7.016 1 98.75 36 ILE B N 1
ATOM 3442 C CA . ILE B 1 36 ? 8.867 -26.609 -6.938 1 98.75 36 ILE B CA 1
ATOM 3443 C C . ILE B 1 36 ? 9.625 -27.797 -6.352 1 98.75 36 ILE B C 1
ATOM 3445 O O . ILE B 1 36 ? 10.688 -28.188 -6.848 1 98.75 36 ILE B O 1
ATOM 3449 N N . GLU B 1 37 ? 9.062 -28.406 -5.344 1 98.69 37 GLU B N 1
ATOM 3450 C CA . GLU B 1 37 ? 9.68 -29.578 -4.738 1 98.69 37 GLU B CA 1
ATOM 3451 C C . GLU B 1 37 ? 9.898 -30.688 -5.773 1 98.69 37 GLU B C 1
ATOM 3453 O O . GLU B 1 37 ? 10.969 -31.281 -5.832 1 98.69 37 GLU B O 1
ATOM 3458 N N . LYS B 1 38 ? 8.898 -30.938 -6.594 1 98.12 38 LYS B N 1
ATOM 3459 C CA . LYS B 1 38 ? 9.008 -31.953 -7.637 1 98.12 38 LYS B CA 1
ATOM 3460 C C . LYS B 1 38 ? 10.102 -31.594 -8.633 1 98.12 38 LYS B C 1
ATOM 3462 O O . LYS B 1 38 ? 10.938 -32.438 -8.969 1 98.12 38 LYS B O 1
ATOM 3467 N N . ILE B 1 39 ? 10.133 -30.359 -9.062 1 97.94 39 ILE B N 1
ATOM 3468 C CA . ILE B 1 39 ? 11.055 -29.938 -10.109 1 97.94 39 ILE B CA 1
ATOM 3469 C C . ILE B 1 39 ? 12.484 -30 -9.586 1 97.94 39 ILE B C 1
ATOM 3471 O O . ILE B 1 39 ? 13.383 -30.5 -10.266 1 97.94 39 ILE B O 1
ATOM 3475 N N . VAL B 1 40 ? 12.789 -29.547 -8.328 1 98 40 VAL B N 1
ATOM 3476 C CA . VAL B 1 40 ? 14.156 -29.469 -7.82 1 98 40 VAL B CA 1
ATOM 3477 C C . VAL B 1 40 ? 14.656 -30.859 -7.441 1 98 40 VAL B C 1
ATOM 3479 O O . VAL B 1 40 ? 15.867 -31.078 -7.336 1 98 40 VAL B O 1
ATOM 3482 N N . THR B 1 41 ? 13.742 -31.812 -7.281 1 97.25 41 THR B N 1
ATOM 3483 C CA . THR B 1 41 ? 14.164 -33.156 -6.918 1 97.25 41 THR B CA 1
ATOM 3484 C C . THR B 1 41 ? 14.328 -34.031 -8.164 1 97.25 41 THR B C 1
ATOM 3486 O O . THR B 1 41 ? 15.086 -35 -8.156 1 97.25 41 THR B O 1
ATOM 3489 N N . THR B 1 42 ? 13.672 -33.625 -9.305 1 96.75 42 THR B N 1
ATOM 3490 C CA . THR B 1 42 ? 13.664 -34.531 -10.453 1 96.75 42 THR B CA 1
ATOM 3491 C C . THR B 1 42 ? 14.453 -33.938 -11.617 1 96.75 42 THR B C 1
ATOM 3493 O O . THR B 1 42 ? 15.086 -34.656 -12.383 1 96.75 42 THR B O 1
ATOM 3496 N N . GLU B 1 43 ? 14.359 -32.594 -11.75 1 94.69 43 GLU B N 1
ATOM 3497 C CA . GLU B 1 43 ? 14.914 -31.984 -12.953 1 94.69 43 GLU B CA 1
ATOM 3498 C C . GLU B 1 43 ? 16.062 -31.031 -12.609 1 94.69 43 GLU B C 1
ATOM 3500 O O . GLU B 1 43 ? 17.016 -30.906 -13.375 1 94.69 43 GLU B O 1
ATOM 3505 N N . GLU B 1 44 ? 15.93 -30.391 -11.492 1 93.75 44 GLU B N 1
ATOM 3506 C CA . GLU B 1 44 ? 16.828 -29.281 -11.203 1 93.75 44 GLU B CA 1
ATOM 3507 C C . GLU B 1 44 ? 17.656 -29.547 -9.945 1 93.75 44 GLU B C 1
ATOM 3509 O O . GLU B 1 44 ? 17.969 -28.625 -9.195 1 93.75 44 GLU B O 1
ATOM 3514 N N . LEU B 1 45 ? 18 -30.781 -9.719 1 91.88 45 LEU B N 1
ATOM 3515 C CA . LEU B 1 45 ? 18.766 -31.172 -8.547 1 91.88 45 LEU B CA 1
ATOM 3516 C C . LEU B 1 45 ? 20.219 -30.703 -8.664 1 91.88 45 LEU B C 1
ATOM 3518 O O . LEU B 1 45 ? 20.844 -30.906 -9.711 1 91.88 45 LEU B O 1
ATOM 3522 N N . ARG B 1 46 ? 20.625 -30 -7.641 1 94.31 46 ARG B N 1
ATOM 3523 C CA . ARG B 1 46 ? 22.016 -29.609 -7.527 1 94.31 46 ARG B CA 1
ATOM 3524 C C . ARG B 1 46 ? 22.594 -30 -6.168 1 94.31 46 ARG B C 1
ATOM 3526 O O . ARG B 1 46 ? 21.953 -29.797 -5.137 1 94.31 46 ARG B O 1
ATOM 3533 N N . PRO B 1 47 ? 23.828 -30.562 -6.152 1 93.81 47 PRO B N 1
ATOM 3534 C CA . PRO B 1 47 ? 24.391 -31.109 -4.922 1 93.81 47 PRO B CA 1
ATOM 3535 C C . PRO B 1 47 ? 24.672 -30.047 -3.869 1 93.81 47 PRO B C 1
ATOM 3537 O O . PRO B 1 47 ? 24.672 -30.344 -2.67 1 93.81 47 PRO B O 1
ATOM 3540 N N . ASN B 1 48 ? 24.906 -28.828 -4.273 1 95.75 48 ASN B N 1
ATOM 3541 C CA . ASN B 1 48 ? 25.266 -27.781 -3.324 1 95.75 48 ASN B CA 1
ATOM 3542 C C . ASN B 1 48 ? 24.047 -27 -2.852 1 95.75 48 ASN B C 1
ATOM 3544 O O . ASN B 1 48 ? 24.172 -25.953 -2.225 1 95.75 48 ASN B O 1
ATOM 3548 N N . GLU B 1 49 ? 22.859 -27.562 -3.152 1 97.62 49 GLU B N 1
ATOM 3549 C CA . GLU B 1 49 ? 21.625 -26.859 -2.76 1 97.62 49 GLU B CA 1
ATOM 3550 C C . GLU B 1 49 ? 20.797 -27.719 -1.812 1 97.62 49 GLU B C 1
ATOM 3552 O O . GLU B 1 49 ? 20.625 -28.922 -2.033 1 97.62 49 GLU B O 1
ATOM 3557 N N . LYS B 1 50 ? 20.422 -27.125 -0.736 1 98.12 50 LYS B N 1
ATOM 3558 C CA . LYS B 1 50 ? 19.438 -27.703 0.179 1 98.12 50 LYS B CA 1
ATOM 3559 C C . LYS B 1 50 ? 18.125 -26.922 0.147 1 98.12 50 LYS B C 1
ATOM 3561 O O . LYS B 1 50 ? 18.125 -25.703 0.313 1 98.12 50 LYS B O 1
ATOM 3566 N N . TRP B 1 51 ? 17.094 -27.625 -0.084 1 98.69 51 TRP B N 1
ATOM 3567 C CA . TRP B 1 51 ? 15.781 -27 -0.176 1 98.69 51 TRP B CA 1
ATOM 3568 C C . TRP B 1 51 ? 14.906 -27.391 1.005 1 98.69 51 TRP B C 1
ATOM 3570 O O . TRP B 1 51 ? 14.781 -28.578 1.319 1 98.69 51 TRP B O 1
ATOM 3580 N N . ILE B 1 52 ? 14.352 -26.422 1.684 1 98.75 52 ILE B N 1
ATOM 3581 C CA . ILE B 1 52 ? 13.5 -26.625 2.85 1 98.75 52 ILE B CA 1
ATOM 3582 C C . ILE B 1 52 ? 12.102 -26.094 2.568 1 98.75 52 ILE B C 1
ATOM 3584 O O . ILE B 1 52 ? 11.938 -24.891 2.285 1 98.75 52 ILE B O 1
ATOM 3588 N N . PHE B 1 53 ? 11.125 -26.953 2.639 1 98.81 53 PHE B N 1
ATOM 3589 C CA . PHE B 1 53 ? 9.742 -26.578 2.365 1 98.81 53 PHE B CA 1
ATOM 3590 C C . PHE B 1 53 ? 8.93 -26.531 3.654 1 98.81 53 PHE B C 1
ATOM 3592 O O . PHE B 1 53 ? 8.836 -27.531 4.371 1 98.81 53 PHE B O 1
ATOM 3599 N N . VAL B 1 54 ? 8.312 -25.344 3.934 1 98.56 54 VAL B N 1
ATOM 3600 C CA . VAL B 1 54 ? 7.578 -25.203 5.188 1 98.56 54 VAL B CA 1
ATOM 3601 C C . VAL B 1 54 ? 6.156 -24.719 4.906 1 98.56 54 VAL B C 1
ATOM 3603 O O . VAL B 1 54 ? 5.91 -24.047 3.895 1 98.56 54 VAL B O 1
ATOM 3606 N N . GLY B 1 55 ? 5.246 -25.109 5.773 1 97.56 55 GLY B N 1
ATOM 3607 C CA . GLY B 1 55 ? 3.861 -24.656 5.723 1 97.56 55 GLY B CA 1
ATOM 3608 C C . GLY B 1 55 ? 3.404 -23.969 6.996 1 97.56 55 GLY B C 1
ATOM 3609 O O . GLY B 1 55 ? 4.219 -23.688 7.879 1 97.56 55 GLY B O 1
ATOM 3610 N N . SER B 1 56 ? 2.131 -23.672 7.07 1 95.62 56 SER B N 1
ATOM 3611 C CA . SER B 1 56 ? 1.562 -22.922 8.188 1 95.62 56 SER B CA 1
ATOM 3612 C C . SER B 1 56 ? 1.66 -23.703 9.492 1 95.62 56 SER B C 1
ATOM 3614 O O . SER B 1 56 ? 1.69 -23.125 10.57 1 95.62 56 SER B O 1
ATOM 3616 N N . LYS B 1 57 ? 1.736 -25 9.422 1 95.38 57 LYS B N 1
ATOM 3617 C CA . LYS B 1 57 ? 1.87 -25.844 10.609 1 95.38 57 LYS B CA 1
ATOM 3618 C C . LYS B 1 57 ? 3.268 -25.734 11.211 1 95.38 57 LYS B C 1
ATOM 3620 O O . LYS B 1 57 ? 3.453 -25.953 12.406 1 95.38 57 LYS B O 1
ATOM 3625 N N . ASP B 1 58 ? 4.148 -25.359 10.367 1 97.56 58 ASP B N 1
ATOM 3626 C CA . ASP B 1 58 ? 5.531 -25.234 10.82 1 97.56 58 ASP B CA 1
ATOM 3627 C C . ASP B 1 58 ? 5.766 -23.875 11.492 1 97.56 58 ASP B C 1
ATOM 3629 O O . ASP B 1 58 ? 6.551 -23.781 12.438 1 97.56 58 ASP B O 1
ATOM 3633 N N . CYS B 1 59 ? 5.094 -22.812 10.969 1 97.94 59 CYS B N 1
ATOM 3634 C CA . CYS B 1 59 ? 5.32 -21.469 11.469 1 97.94 59 CYS B CA 1
ATOM 3635 C C . CYS B 1 59 ? 4.199 -20.531 11.039 1 97.94 59 CYS B C 1
ATOM 3637 O O . CYS B 1 59 ? 3.824 -20.5 9.859 1 97.94 59 CYS B O 1
ATOM 3639 N N . ASP B 1 60 ? 3.695 -19.844 11.992 1 98.19 60 ASP B N 1
ATOM 3640 C CA . ASP B 1 60 ? 2.836 -18.703 11.664 1 98.19 60 ASP B CA 1
ATOM 3641 C C . ASP B 1 60 ? 3.662 -17.484 11.289 1 98.19 60 ASP B C 1
ATOM 3643 O O . ASP B 1 60 ? 4.18 -16.781 12.164 1 98.19 60 ASP B O 1
ATOM 3647 N N . LEU B 1 61 ? 3.662 -17.141 10.047 1 98.62 61 LEU B N 1
ATOM 3648 C CA . LEU B 1 61 ? 4.559 -16.125 9.531 1 98.62 61 LEU B CA 1
ATOM 3649 C C . LEU B 1 61 ? 4.051 -14.727 9.875 1 98.62 61 LEU B C 1
ATOM 3651 O O . LEU B 1 61 ? 4.766 -13.742 9.695 1 98.62 61 LEU B O 1
ATOM 3655 N N . SER B 1 62 ? 2.805 -14.609 10.383 1 97.69 62 SER B N 1
ATOM 3656 C CA . SER B 1 62 ? 2.324 -13.312 10.844 1 97.69 62 SER B CA 1
ATOM 3657 C C . SER B 1 62 ? 2.908 -12.961 12.211 1 97.69 62 SER B C 1
ATOM 3659 O O . SER B 1 62 ? 2.785 -11.82 12.664 1 97.69 62 SER B O 1
ATOM 3661 N N . ASP B 1 63 ? 3.521 -13.938 12.828 1 97.38 63 ASP B N 1
ATOM 3662 C CA . ASP B 1 63 ? 4.227 -13.75 14.094 1 97.38 63 ASP B CA 1
ATOM 3663 C C . ASP B 1 63 ? 5.719 -13.523 13.867 1 97.38 63 ASP B C 1
ATOM 3665 O O . ASP B 1 63 ? 6.438 -14.445 13.477 1 97.38 63 ASP B O 1
ATOM 3669 N N . LEU B 1 64 ? 6.184 -12.367 14.242 1 97.38 64 LEU B N 1
ATOM 3670 C CA . LEU B 1 64 ? 7.562 -11.977 13.969 1 97.38 64 LEU B CA 1
ATOM 3671 C C . LEU B 1 64 ? 8.539 -12.883 14.711 1 97.38 64 LEU B C 1
ATOM 3673 O O . LEU B 1 64 ? 9.539 -13.328 14.141 1 97.38 64 LEU B O 1
ATOM 3677 N N . ASP B 1 65 ? 8.258 -13.148 15.93 1 97.56 65 ASP B N 1
ATOM 3678 C CA . ASP B 1 65 ? 9.164 -13.969 16.734 1 97.56 65 ASP B CA 1
ATOM 3679 C C . ASP B 1 65 ? 9.219 -15.406 16.203 1 97.56 65 ASP B C 1
ATOM 3681 O O . ASP B 1 65 ? 10.289 -16.016 16.156 1 97.56 65 ASP B O 1
ATOM 3685 N N . ALA B 1 66 ? 8.086 -15.938 15.828 1 98.25 66 ALA B N 1
ATOM 3686 C CA . ALA B 1 66 ? 8.055 -17.266 15.242 1 98.25 66 ALA B CA 1
ATOM 3687 C C . ALA B 1 66 ? 8.836 -17.312 13.93 1 98.25 66 ALA B C 1
ATOM 3689 O O . ALA B 1 66 ? 9.547 -18.297 13.656 1 98.25 66 ALA B O 1
ATOM 3690 N N . THR B 1 67 ? 8.703 -16.25 13.141 1 98.69 67 THR B N 1
ATOM 3691 C CA . THR B 1 67 ? 9.43 -16.172 11.875 1 98.69 67 THR B CA 1
ATOM 3692 C C . THR B 1 67 ? 10.938 -16.125 12.117 1 98.69 67 THR B C 1
ATOM 3694 O O . THR B 1 67 ? 11.688 -16.859 11.469 1 98.69 67 THR B O 1
ATOM 3697 N N . ARG B 1 68 ? 11.375 -15.375 13.094 1 98.62 68 ARG B N 1
ATOM 3698 C CA . ARG B 1 68 ? 12.789 -15.273 13.445 1 98.62 68 ARG B CA 1
ATOM 3699 C C . ARG B 1 68 ? 13.344 -16.625 13.883 1 98.62 68 ARG B C 1
ATOM 3701 O O . ARG B 1 68 ? 14.438 -17.016 13.477 1 98.62 68 ARG B O 1
ATOM 3708 N N . LYS B 1 69 ? 12.57 -17.266 14.688 1 98.56 69 LYS B N 1
ATOM 3709 C CA . LYS B 1 69 ? 13 -18.562 15.188 1 98.56 69 LYS B CA 1
ATOM 3710 C C . LYS B 1 69 ? 13.172 -19.562 14.039 1 98.56 69 LYS B C 1
ATOM 3712 O O . LYS B 1 69 ? 14.156 -20.297 14 1 98.56 69 LYS B O 1
ATOM 3717 N N . MET B 1 70 ? 12.242 -19.625 13.133 1 98.56 70 MET B N 1
ATOM 3718 C CA . MET B 1 70 ? 12.305 -20.531 11.992 1 98.56 70 MET B CA 1
ATOM 3719 C C . MET B 1 70 ? 13.508 -20.219 11.117 1 98.56 70 MET B C 1
ATOM 3721 O O . MET B 1 70 ? 14.219 -21.141 10.695 1 98.56 70 MET B O 1
ATOM 3725 N N . PHE B 1 71 ? 13.789 -18.953 10.844 1 98.75 71 PHE B N 1
ATOM 3726 C CA . PHE B 1 71 ? 14.93 -18.547 10.023 1 98.75 71 PHE B CA 1
ATOM 3727 C C . PHE B 1 71 ? 16.234 -18.875 10.727 1 98.75 71 PHE B C 1
ATOM 3729 O O . PHE B 1 71 ? 17.219 -19.25 10.078 1 98.75 71 PHE B O 1
ATOM 3736 N N . ALA B 1 72 ? 16.266 -18.719 12.062 1 98.38 72 ALA B N 1
ATOM 3737 C CA . ALA B 1 72 ? 17.469 -19.047 12.828 1 98.38 72 ALA B CA 1
ATOM 3738 C C . ALA B 1 72 ? 17.75 -20.547 12.781 1 98.38 72 ALA B C 1
ATOM 3740 O O . ALA B 1 72 ? 18.922 -20.953 12.781 1 98.38 72 ALA B O 1
ATOM 3741 N N . GLU B 1 73 ? 16.75 -21.281 12.75 1 98.19 73 GLU B N 1
ATOM 3742 C CA . GLU B 1 73 ? 16.875 -22.734 12.703 1 98.19 73 GLU B CA 1
ATOM 3743 C C . GLU B 1 73 ? 17.438 -23.203 11.359 1 98.19 73 GLU B C 1
ATOM 3745 O O . GLU B 1 73 ? 18.312 -24.062 11.312 1 98.19 73 GLU B O 1
ATOM 3750 N N . HIS B 1 74 ? 16.984 -22.562 10.25 1 98.31 74 HIS B N 1
ATOM 3751 C CA . HIS B 1 74 ? 17.312 -23.094 8.93 1 98.31 74 HIS B CA 1
ATOM 3752 C C . HIS B 1 74 ? 18.438 -22.297 8.281 1 98.31 74 HIS B C 1
ATOM 3754 O O . HIS B 1 74 ? 19.109 -22.781 7.367 1 98.31 74 HIS B O 1
ATOM 3760 N N . LYS B 1 75 ? 18.609 -21.031 8.672 1 98.38 75 LYS B N 1
ATOM 3761 C CA . LYS B 1 75 ? 19.656 -20.141 8.195 1 98.38 75 LYS B CA 1
ATOM 3762 C C . LYS B 1 75 ? 19.688 -20.094 6.672 1 98.38 75 LYS B C 1
ATOM 3764 O O . LYS B 1 75 ? 20.734 -20.297 6.062 1 98.38 75 LYS B O 1
ATOM 3769 N N . PRO B 1 76 ? 18.594 -19.797 6.074 1 98.75 76 PRO B N 1
ATOM 3770 C CA . PRO B 1 76 ? 18.547 -19.797 4.609 1 98.75 76 PRO B CA 1
ATOM 3771 C C . PRO B 1 76 ? 19.438 -18.719 3.992 1 98.75 76 PRO B C 1
ATOM 3773 O O . PRO B 1 76 ? 19.547 -17.609 4.539 1 98.75 76 PRO B O 1
ATOM 3776 N N . THR B 1 77 ? 20.031 -19.094 2.852 1 98.62 77 THR B N 1
ATOM 3777 C CA . THR B 1 77 ? 20.734 -18.109 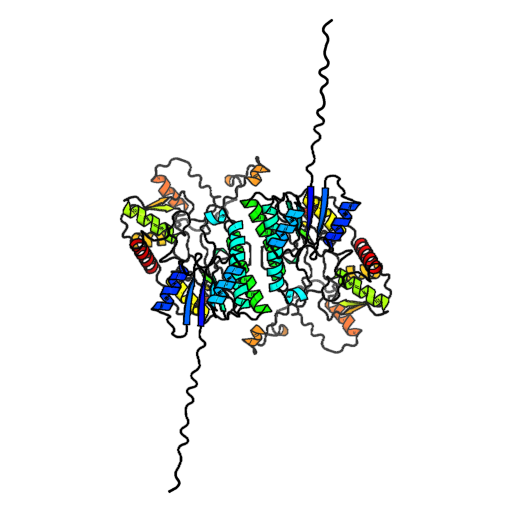2.037 1 98.62 77 THR B CA 1
ATOM 3778 C C . THR B 1 77 ? 19.797 -17.516 0.987 1 98.62 77 THR B C 1
ATOM 3780 O O . THR B 1 77 ? 20.047 -16.406 0.494 1 98.62 77 THR B O 1
ATOM 3783 N N . HIS B 1 78 ? 18.781 -18.25 0.58 1 98.75 78 HIS B N 1
ATOM 3784 C CA . HIS B 1 78 ? 17.766 -17.859 -0.396 1 98.75 78 HIS B CA 1
ATOM 3785 C C . HIS B 1 78 ? 16.359 -18.188 0.103 1 98.75 78 HIS B C 1
ATOM 3787 O O . HIS B 1 78 ? 16.188 -19.125 0.884 1 98.75 78 HIS B O 1
ATOM 3793 N N . VAL B 1 79 ? 15.375 -17.359 -0.358 1 98.94 79 VAL B N 1
ATOM 3794 C CA . VAL B 1 79 ? 13.992 -17.578 0.045 1 98.94 79 VAL B CA 1
ATOM 3795 C C . VAL B 1 79 ? 13.078 -17.516 -1.177 1 98.94 79 VAL B C 1
ATOM 3797 O O . VAL B 1 79 ? 13.227 -16.625 -2.018 1 98.94 79 VAL B O 1
ATOM 3800 N N . ILE B 1 80 ? 12.273 -18.469 -1.352 1 98.94 80 ILE B N 1
ATOM 3801 C CA . ILE B 1 80 ? 11.078 -18.359 -2.184 1 98.94 80 ILE B CA 1
ATOM 3802 C C . ILE B 1 80 ? 9.852 -18.172 -1.299 1 98.94 80 ILE B C 1
ATOM 3804 O O . ILE B 1 80 ? 9.5 -19.047 -0.513 1 98.94 80 ILE B O 1
ATOM 3808 N N . HIS B 1 81 ? 9.25 -17.016 -1.403 1 98.94 81 HIS B N 1
ATOM 3809 C CA . HIS B 1 81 ? 8.164 -16.641 -0.511 1 98.94 81 HIS B CA 1
ATOM 3810 C C . HIS B 1 81 ? 6.809 -16.781 -1.201 1 98.94 81 HIS B C 1
ATOM 3812 O O . HIS B 1 81 ? 6.328 -15.844 -1.836 1 98.94 81 HIS B O 1
ATOM 3818 N N . LEU B 1 82 ? 6.113 -17.938 -0.909 1 98.81 82 LEU B N 1
ATOM 3819 C CA . LEU B 1 82 ? 4.836 -18.234 -1.54 1 98.81 82 LEU B CA 1
ATOM 3820 C C . LEU B 1 82 ? 3.688 -18.078 -0.549 1 98.81 82 LEU B C 1
ATOM 3822 O O . LEU B 1 82 ? 2.52 -18.031 -0.945 1 98.81 82 LEU B O 1
ATOM 3826 N N . ALA B 1 83 ? 4.004 -18.062 0.725 1 98.62 83 ALA B N 1
ATOM 3827 C CA . ALA B 1 83 ? 2.979 -18.062 1.763 1 98.62 83 ALA B CA 1
ATOM 3828 C C . ALA B 1 83 ? 2.104 -16.812 1.655 1 98.62 83 ALA B C 1
ATOM 3830 O O . ALA B 1 83 ? 2.613 -15.703 1.465 1 98.62 83 ALA B O 1
ATOM 3831 N N . ALA B 1 84 ? 0.865 -17.016 1.718 1 97.69 84 ALA B N 1
ATOM 3832 C CA . ALA B 1 84 ? -0.119 -15.93 1.687 1 97.69 84 ALA B CA 1
ATOM 3833 C C . ALA B 1 84 ? -1.496 -16.438 2.113 1 97.69 84 ALA B C 1
ATOM 3835 O O . ALA B 1 84 ? -1.776 -17.625 2.041 1 97.69 84 ALA B O 1
ATOM 3836 N N . MET B 1 85 ? -2.271 -15.57 2.672 1 94.62 85 MET B N 1
ATOM 3837 C CA . MET B 1 85 ? -3.715 -15.789 2.658 1 94.62 85 MET B CA 1
ATOM 3838 C C . MET B 1 85 ? -4.285 -15.578 1.259 1 94.62 85 MET B C 1
ATOM 3840 O O . MET B 1 85 ? -4.133 -14.5 0.679 1 94.62 85 MET B O 1
ATOM 3844 N N . VAL B 1 86 ? -4.809 -16.688 0.727 1 89.69 86 VAL B N 1
ATOM 3845 C CA . VAL B 1 86 ? -5.34 -16.656 -0.633 1 89.69 86 VAL B CA 1
ATOM 3846 C C . VAL B 1 86 ? -6.785 -17.141 -0.635 1 89.69 86 VAL B C 1
ATOM 3848 O O . VAL B 1 86 ? -7.223 -17.812 0.3 1 89.69 86 VAL B O 1
ATOM 3851 N N . GLY B 1 87 ? -7.535 -16.719 -1.608 1 82.44 87 GLY B N 1
ATOM 3852 C CA . GLY B 1 87 ? -8.914 -17.156 -1.766 1 82.44 87 GLY B CA 1
ATOM 3853 C C . GLY B 1 87 ? -9.547 -16.672 -3.055 1 82.44 87 GLY B C 1
ATOM 3854 O O . GLY B 1 87 ? -9.031 -15.773 -3.713 1 82.44 87 GLY B O 1
ATOM 3855 N N . GLY B 1 88 ? -10.633 -17.328 -3.35 1 77.5 88 GLY B N 1
ATOM 3856 C CA . GLY B 1 88 ? -11.375 -16.938 -4.539 1 77.5 88 GLY B CA 1
ATOM 3857 C C . GLY B 1 88 ? -12.031 -15.578 -4.41 1 77.5 88 GLY B C 1
ATOM 3858 O O . GLY B 1 88 ? -11.812 -14.875 -3.426 1 77.5 88 GLY B O 1
ATOM 3859 N N . LEU B 1 89 ? -12.734 -15.203 -5.348 1 76.62 89 LEU B N 1
ATOM 3860 C CA . LEU B 1 89 ? -13.375 -13.898 -5.488 1 76.62 89 LEU B CA 1
ATOM 3861 C C . LEU B 1 89 ? -14.25 -13.586 -4.281 1 76.62 89 LEU B C 1
ATOM 3863 O O . LEU B 1 89 ? -14.109 -12.531 -3.664 1 76.62 89 LEU B O 1
ATOM 3867 N N . PHE B 1 90 ? -15.016 -14.492 -3.832 1 75.19 90 PHE B N 1
ATOM 3868 C CA . PHE B 1 90 ? -15.992 -14.242 -2.779 1 75.19 90 PHE B CA 1
ATOM 3869 C C . PHE B 1 90 ? -15.312 -14.133 -1.421 1 75.19 90 PHE B C 1
ATOM 3871 O O . PHE B 1 90 ? -15.742 -13.367 -0.561 1 75.19 90 PHE B O 1
ATOM 3878 N N . HIS B 1 91 ? -14.328 -14.953 -1.287 1 83.81 91 HIS B N 1
ATOM 3879 C CA . HIS B 1 91 ? -13.57 -14.875 -0.041 1 83.81 91 HIS B CA 1
ATOM 3880 C C . HIS B 1 91 ? -12.898 -13.508 0.105 1 83.81 91 HIS B C 1
ATOM 3882 O O . HIS B 1 91 ? -12.945 -12.906 1.179 1 83.81 91 HIS B O 1
ATOM 3888 N N . ASN B 1 92 ? -12.383 -13.016 -0.981 1 85.25 92 ASN B N 1
ATOM 3889 C CA . ASN B 1 92 ? -11.766 -11.695 -0.98 1 85.25 92 ASN B CA 1
ATOM 3890 C C . ASN B 1 92 ? -12.797 -10.594 -0.727 1 85.25 92 ASN B C 1
ATOM 3892 O O . ASN B 1 92 ? -12.555 -9.695 0.077 1 85.25 92 ASN B O 1
ATOM 3896 N N . LEU B 1 93 ? -13.891 -10.727 -1.326 1 84.56 93 LEU B N 1
ATOM 3897 C CA . LEU B 1 93 ? -14.945 -9.719 -1.222 1 84.56 93 LEU B CA 1
ATOM 3898 C C . LEU B 1 93 ? -15.398 -9.555 0.224 1 84.56 93 LEU B C 1
ATOM 3900 O O . LEU B 1 93 ? -15.648 -8.438 0.68 1 84.56 93 LEU B O 1
ATOM 3904 N N . ARG B 1 94 ? -15.367 -10.641 0.908 1 87.31 94 ARG B N 1
ATOM 3905 C CA . ARG B 1 94 ? -15.922 -10.633 2.258 1 87.31 94 ARG B CA 1
ATOM 3906 C C . ARG B 1 94 ? -14.852 -10.281 3.285 1 87.31 94 ARG B C 1
ATOM 3908 O O . ARG B 1 94 ? -15.172 -9.875 4.406 1 87.31 94 ARG B O 1
ATOM 3915 N N . HIS B 1 95 ? -13.594 -10.406 2.881 1 94.44 95 HIS B N 1
ATOM 3916 C CA . HIS B 1 95 ? -12.555 -10.305 3.895 1 94.44 95 HIS B CA 1
ATOM 3917 C C . HIS B 1 95 ? -11.375 -9.477 3.395 1 94.44 95 HIS B C 1
ATOM 3919 O O . HIS B 1 95 ? -10.219 -9.844 3.592 1 94.44 95 HIS B O 1
ATOM 3925 N N . ASN B 1 96 ? -11.641 -8.375 2.727 1 96.25 96 ASN B N 1
ATOM 3926 C CA . ASN B 1 96 ? -10.578 -7.543 2.178 1 96.25 96 ASN B CA 1
ATOM 3927 C C . ASN B 1 96 ? -9.625 -7.059 3.268 1 96.25 96 ASN B C 1
ATOM 3929 O O . ASN B 1 96 ? -8.406 -7.055 3.076 1 96.25 96 ASN B O 1
ATOM 3933 N N . LEU B 1 97 ? -10.195 -6.645 4.406 1 98.31 97 LEU B N 1
ATOM 3934 C CA . LEU B 1 97 ? -9.367 -6.156 5.5 1 98.31 97 LEU B CA 1
ATOM 3935 C C . LEU B 1 97 ? -8.414 -7.242 5.988 1 98.31 97 LEU B C 1
ATOM 3937 O O . LEU B 1 97 ? -7.215 -7 6.137 1 98.31 97 LEU B O 1
ATOM 3941 N N . GLN B 1 98 ? -8.938 -8.383 6.184 1 97.5 98 GLN B N 1
ATOM 3942 C CA . GLN B 1 98 ? -8.133 -9.5 6.664 1 97.5 98 GLN B CA 1
ATOM 3943 C C . GLN B 1 98 ? -7.051 -9.875 5.652 1 97.5 98 GLN B C 1
ATOM 3945 O O . GLN B 1 98 ? -5.906 -10.141 6.027 1 97.5 98 GLN B O 1
ATOM 3950 N N . PHE B 1 99 ? -7.457 -9.898 4.359 1 97.44 99 PHE B N 1
ATOM 3951 C CA . PHE B 1 99 ? -6.496 -10.195 3.307 1 97.44 99 PHE B CA 1
ATOM 3952 C C . PHE B 1 99 ? -5.352 -9.188 3.309 1 97.44 99 PHE B C 1
ATOM 3954 O O . PHE B 1 99 ? -4.191 -9.562 3.137 1 97.44 99 PHE B O 1
ATOM 3961 N N . PHE B 1 100 ? -5.703 -7.93 3.529 1 98.69 100 PHE B N 1
ATOM 3962 C CA . PHE B 1 100 ? -4.664 -6.906 3.537 1 98.69 100 PHE B CA 1
ATOM 3963 C C . PHE B 1 100 ? -3.748 -7.074 4.742 1 98.69 100 PHE B C 1
ATOM 3965 O O . PHE B 1 100 ? -2.535 -7.23 4.59 1 98.69 100 PHE B O 1
ATOM 3972 N N . ARG B 1 101 ? -4.25 -7.07 5.879 1 98.44 101 ARG B N 1
ATOM 3973 C CA . ARG B 1 101 ? -3.459 -7.004 7.105 1 98.44 101 ARG B CA 1
ATOM 3974 C C . ARG B 1 101 ? -2.635 -8.273 7.293 1 98.44 101 ARG B C 1
ATOM 3976 O O . ARG B 1 101 ? -1.449 -8.203 7.625 1 98.44 101 ARG B O 1
ATOM 3983 N N . LYS B 1 102 ? -3.256 -9.469 7.078 1 98.25 102 LYS B N 1
ATOM 3984 C CA . LYS B 1 102 ? -2.541 -10.734 7.258 1 98.25 102 LYS B CA 1
ATOM 3985 C C . LYS B 1 102 ? -1.39 -10.852 6.262 1 98.25 102 LYS B C 1
ATOM 3987 O O . LYS B 1 102 ? -0.271 -11.203 6.641 1 98.25 102 LYS B O 1
ATOM 3992 N N . ASN B 1 103 ? -1.687 -10.562 5.012 1 98.62 103 ASN B N 1
ATOM 3993 C CA . ASN B 1 103 ? -0.629 -10.695 4.016 1 98.62 103 ASN B CA 1
ATOM 3994 C C . ASN B 1 103 ? 0.462 -9.648 4.219 1 98.62 103 ASN B C 1
ATOM 3996 O O . ASN B 1 103 ? 1.638 -9.914 3.963 1 98.62 103 ASN B O 1
ATOM 4000 N N . MET B 1 104 ? 0.095 -8.43 4.691 1 98.75 104 MET B N 1
ATOM 4001 C CA . MET B 1 104 ? 1.115 -7.43 5 1 98.75 104 MET B CA 1
ATOM 4002 C C . MET B 1 104 ? 2.035 -7.918 6.113 1 98.75 104 MET B C 1
ATOM 4004 O O . MET B 1 104 ? 3.252 -7.73 6.047 1 98.75 104 MET B O 1
ATOM 4008 N N . GLU B 1 105 ? 1.478 -8.547 7.168 1 98.31 105 GLU B N 1
ATOM 4009 C CA . GLU B 1 105 ? 2.277 -9.078 8.266 1 98.31 105 GLU B CA 1
ATOM 4010 C C . GLU B 1 105 ? 3.232 -10.164 7.773 1 98.31 105 GLU B C 1
ATOM 4012 O O . GLU B 1 105 ? 4.426 -10.133 8.086 1 98.31 105 GLU B O 1
ATOM 4017 N N . ILE B 1 106 ? 2.705 -11.086 6.992 1 98.75 106 ILE B N 1
ATOM 4018 C CA . ILE B 1 106 ? 3.484 -12.203 6.473 1 98.75 106 ILE B CA 1
ATOM 4019 C C . ILE B 1 106 ? 4.629 -11.672 5.605 1 98.75 106 ILE B C 1
ATOM 4021 O O . ILE B 1 106 ? 5.789 -12.039 5.812 1 98.75 106 ILE B O 1
ATOM 4025 N N . ASN B 1 107 ? 4.289 -10.797 4.684 1 98.81 107 ASN B N 1
ATOM 4026 C CA . ASN B 1 107 ? 5.266 -10.258 3.74 1 98.81 107 ASN B CA 1
ATOM 4027 C C . ASN B 1 107 ? 6.348 -9.453 4.453 1 98.81 107 ASN B C 1
ATOM 4029 O O . ASN B 1 107 ? 7.539 -9.633 4.188 1 98.81 107 ASN B O 1
ATOM 4033 N N . ASP B 1 108 ? 5.914 -8.57 5.348 1 98.69 108 ASP B N 1
ATOM 4034 C CA . ASP B 1 108 ? 6.867 -7.715 6.051 1 98.69 108 ASP B CA 1
ATOM 4035 C C . ASP B 1 108 ? 7.812 -8.547 6.914 1 98.69 108 ASP B C 1
ATOM 4037 O O . ASP B 1 108 ? 9.016 -8.297 6.938 1 98.69 108 ASP B O 1
ATOM 4041 N N . ASN B 1 109 ? 7.273 -9.531 7.629 1 98.69 109 ASN B N 1
ATOM 4042 C CA . ASN B 1 109 ? 8.094 -10.359 8.508 1 98.69 109 ASN B CA 1
ATOM 4043 C C . ASN B 1 109 ? 9.125 -11.172 7.723 1 98.69 109 ASN B C 1
ATOM 4045 O O . ASN B 1 109 ? 10.297 -11.203 8.094 1 98.69 109 ASN B O 1
ATOM 4049 N N . VAL B 1 110 ? 8.719 -11.742 6.633 1 98.94 110 VAL B N 1
ATOM 4050 C CA . VAL B 1 110 ? 9.617 -12.594 5.855 1 98.94 110 VAL B CA 1
ATOM 4051 C C . VAL B 1 110 ? 10.742 -11.75 5.27 1 98.94 110 VAL B C 1
ATOM 4053 O O . VAL B 1 110 ? 11.914 -12.117 5.371 1 98.94 110 VAL B O 1
ATOM 4056 N N . LEU B 1 111 ? 10.406 -10.641 4.711 1 98.88 111 LEU B N 1
ATOM 4057 C CA . LEU B 1 111 ? 11.422 -9.789 4.094 1 98.88 111 LEU B CA 1
ATOM 4058 C C . LEU B 1 111 ? 12.328 -9.172 5.152 1 98.88 111 LEU B C 1
ATOM 4060 O O . LEU B 1 111 ? 13.539 -9.086 4.965 1 98.88 111 LEU B O 1
ATOM 4064 N N . ALA B 1 112 ? 11.719 -8.75 6.281 1 98.69 112 ALA B N 1
ATOM 4065 C CA . ALA B 1 112 ? 12.508 -8.133 7.348 1 98.69 112 ALA B CA 1
ATOM 4066 C C . ALA B 1 112 ? 13.508 -9.117 7.934 1 98.69 112 ALA B C 1
ATOM 4068 O O . ALA B 1 112 ? 14.688 -8.789 8.109 1 98.69 112 ALA B O 1
ATOM 4069 N N . VAL B 1 113 ? 13.055 -10.312 8.211 1 98.81 113 VAL B N 1
ATOM 4070 C CA . VAL B 1 113 ? 13.93 -11.312 8.812 1 98.81 113 VAL B CA 1
ATOM 4071 C C . VAL B 1 113 ? 14.961 -11.781 7.793 1 98.81 113 VAL B C 1
ATOM 4073 O O . VAL B 1 113 ? 16.109 -12.055 8.141 1 98.81 113 VAL B O 1
ATOM 4076 N N . SER B 1 114 ? 14.57 -11.883 6.48 1 98.88 114 SER B N 1
ATOM 4077 C CA . SER B 1 114 ? 15.539 -12.164 5.426 1 98.88 114 SER B CA 1
ATOM 4078 C C . SER B 1 114 ? 16.672 -11.148 5.43 1 98.88 114 SER B C 1
ATOM 4080 O O . SER B 1 114 ? 17.844 -11.516 5.332 1 98.88 114 SER B O 1
ATOM 4082 N N . ASP B 1 115 ? 16.312 -9.93 5.562 1 98.69 115 ASP B N 1
ATOM 4083 C CA . ASP B 1 115 ? 17.312 -8.867 5.598 1 98.69 115 ASP B CA 1
ATOM 4084 C C . ASP B 1 115 ? 18.188 -8.977 6.844 1 98.69 115 ASP B C 1
ATOM 4086 O O . ASP B 1 115 ? 19.406 -8.836 6.762 1 98.69 115 ASP B O 1
ATOM 4090 N N . GLU B 1 116 ? 17.578 -9.227 7.953 1 98.25 116 GLU B N 1
ATOM 4091 C CA . GLU B 1 116 ? 18.281 -9.305 9.234 1 98.25 116 GLU B CA 1
ATOM 4092 C C . GLU B 1 116 ? 19.391 -10.352 9.203 1 98.25 116 GLU B C 1
ATOM 4094 O O . GLU B 1 116 ? 20.453 -10.141 9.766 1 98.25 116 GLU B O 1
ATOM 4099 N N . ILE B 1 117 ? 19.203 -11.445 8.531 1 98.06 117 ILE B N 1
ATOM 4100 C CA . ILE B 1 117 ? 20.156 -12.539 8.633 1 98.06 117 ILE B CA 1
ATOM 4101 C C . ILE B 1 117 ? 21 -12.602 7.359 1 98.06 117 ILE B C 1
ATOM 4103 O O . ILE B 1 117 ? 21.797 -13.516 7.184 1 98.06 117 ILE B O 1
ATOM 4107 N N . GLY B 1 118 ? 20.703 -11.734 6.449 1 97.81 118 GLY B N 1
ATOM 4108 C CA . GLY B 1 118 ? 21.578 -11.594 5.297 1 97.81 118 GLY B CA 1
ATOM 4109 C C . GLY B 1 118 ? 21.219 -12.531 4.156 1 97.81 118 GLY B C 1
ATOM 4110 O O . GLY B 1 118 ? 22.094 -13.031 3.461 1 97.81 118 GLY B O 1
ATOM 4111 N N . VAL B 1 119 ? 19.953 -12.844 3.973 1 98.5 119 VAL B N 1
ATOM 4112 C CA . VAL B 1 119 ? 19.516 -13.609 2.811 1 98.5 119 VAL B CA 1
ATOM 4113 C C . VAL B 1 119 ? 19.938 -12.898 1.53 1 98.5 119 VAL B C 1
ATOM 4115 O O . VAL B 1 119 ? 19.734 -11.695 1.375 1 98.5 119 VAL B O 1
ATOM 4118 N N . GLU B 1 120 ? 20.516 -13.672 0.652 1 97.62 120 GLU B N 1
ATOM 4119 C CA . GLU B 1 120 ? 21.094 -13.102 -0.565 1 97.62 120 GLU B CA 1
ATOM 4120 C C . GLU B 1 120 ? 20 -12.727 -1.564 1 97.62 120 GLU B C 1
ATOM 4122 O O . GLU B 1 120 ? 20.094 -11.703 -2.246 1 97.62 120 GLU B O 1
ATOM 4127 N N . LYS B 1 121 ? 19 -13.602 -1.63 1 98.12 121 LYS B N 1
ATOM 4128 C CA . LYS B 1 121 ? 17.922 -13.383 -2.594 1 98.12 121 LYS B CA 1
ATOM 4129 C C . LYS B 1 121 ? 16.594 -13.922 -2.068 1 98.12 121 LYS B C 1
ATOM 4131 O O . LYS B 1 121 ? 16.547 -15.008 -1.474 1 98.12 121 LYS B O 1
ATOM 4136 N N . CYS B 1 122 ? 15.586 -13.094 -2.246 1 98.81 122 CYS B N 1
ATOM 4137 C CA . CYS B 1 122 ? 14.211 -13.5 -1.955 1 98.81 122 CYS B CA 1
ATOM 4138 C C . CYS B 1 122 ? 13.312 -13.297 -3.168 1 98.81 122 CYS B C 1
ATOM 4140 O O . CYS B 1 122 ? 13.273 -12.203 -3.74 1 98.81 122 CYS B O 1
ATOM 4142 N N . VAL B 1 123 ? 12.664 -14.352 -3.619 1 98.88 123 VAL B N 1
ATOM 4143 C CA . VAL B 1 123 ? 11.711 -14.273 -4.719 1 98.88 123 VAL B CA 1
ATOM 4144 C C . VAL B 1 123 ? 10.289 -14.453 -4.184 1 98.88 123 VAL B C 1
ATOM 4146 O O . VAL B 1 123 ? 9.906 -15.562 -3.785 1 98.88 123 VAL B O 1
ATOM 4149 N N . SER B 1 124 ? 9.539 -13.367 -4.191 1 98.88 124 SER B N 1
ATOM 4150 C CA . SER B 1 124 ? 8.148 -13.406 -3.74 1 98.88 124 SER B CA 1
ATOM 4151 C C . SER B 1 124 ? 7.195 -13.664 -4.902 1 98.88 124 SER B C 1
ATOM 4153 O O . SER B 1 124 ? 7.59 -13.57 -6.066 1 98.88 124 SER B O 1
ATOM 4155 N N . CYS B 1 125 ? 5.996 -14.047 -4.547 1 98.56 125 CYS B N 1
ATOM 4156 C CA . CYS B 1 125 ? 4.988 -14.375 -5.547 1 98.56 125 CYS B CA 1
ATOM 4157 C C . CYS B 1 125 ? 3.824 -13.398 -5.496 1 98.56 125 CYS B C 1
ATOM 4159 O O . CYS B 1 125 ? 3.119 -13.312 -4.488 1 98.56 125 CYS B O 1
ATOM 4161 N N . LEU B 1 126 ? 3.635 -12.656 -6.562 1 98.06 126 LEU B N 1
ATOM 4162 C CA . LEU B 1 126 ? 2.488 -11.766 -6.727 1 98.06 126 LEU B CA 1
ATOM 4163 C C . LEU B 1 126 ? 1.397 -12.438 -7.555 1 98.06 126 LEU B C 1
ATOM 4165 O O . LEU B 1 126 ? 1.208 -13.648 -7.477 1 98.06 126 LEU B O 1
ATOM 4169 N N . SER B 1 127 ? 0.486 -11.711 -8.148 1 95.31 127 SER B N 1
ATOM 4170 C CA . SER B 1 127 ? -0.626 -12.18 -8.969 1 95.31 127 SER B CA 1
ATOM 4171 C C . SER B 1 127 ? -1.041 -11.117 -9.992 1 95.31 127 SER B C 1
ATOM 4173 O O . SER B 1 127 ? -0.808 -9.93 -9.781 1 95.31 127 SER B O 1
ATOM 4175 N N . THR B 1 128 ? -1.648 -11.586 -11.031 1 92.5 128 THR B N 1
ATOM 4176 C CA . THR B 1 128 ? -2.115 -10.617 -12.023 1 92.5 128 THR B CA 1
ATOM 4177 C C . THR B 1 128 ? -3.271 -9.789 -11.469 1 92.5 128 THR B C 1
ATOM 4179 O O . THR B 1 128 ? -3.615 -8.742 -12.016 1 92.5 128 THR B O 1
ATOM 4182 N N . CYS B 1 129 ? -3.891 -10.188 -10.43 1 92.12 129 CYS B N 1
ATOM 4183 C CA . CYS B 1 129 ? -4.992 -9.453 -9.828 1 92.12 129 CYS B CA 1
ATOM 4184 C C . CYS B 1 129 ? -4.516 -8.117 -9.273 1 92.12 129 CYS B C 1
ATOM 4186 O O . CYS B 1 129 ? -5.328 -7.242 -8.961 1 92.12 129 CYS B O 1
ATOM 4188 N N . ILE B 1 130 ? -3.221 -7.91 -9.18 1 96.62 130 ILE B N 1
ATOM 4189 C CA . ILE B 1 130 ? -2.68 -6.715 -8.539 1 96.62 130 ILE B CA 1
ATOM 4190 C C . ILE B 1 130 ? -2.73 -5.543 -9.516 1 96.62 130 ILE B C 1
ATOM 4192 O O . ILE B 1 130 ? -2.555 -4.391 -9.125 1 96.62 130 ILE B O 1
ATOM 4196 N N . PHE B 1 131 ? -2.898 -5.809 -10.812 1 96.25 131 PHE B N 1
ATOM 4197 C CA . PHE B 1 131 ? -2.861 -4.754 -11.812 1 96.25 131 PHE B CA 1
ATOM 4198 C C . PHE B 1 131 ? -4.105 -3.879 -11.727 1 96.25 131 PHE B C 1
ATOM 4200 O O . PHE B 1 131 ? -5.125 -4.293 -11.164 1 96.25 131 PHE B O 1
ATOM 4207 N N . PRO B 1 132 ? -4.023 -2.664 -12.305 1 96.81 132 PRO B N 1
ATOM 4208 C CA . PRO B 1 132 ? -5.195 -1.785 -12.289 1 96.81 132 PRO B CA 1
ATOM 4209 C C . PRO B 1 132 ? -6.418 -2.416 -12.953 1 96.81 132 PRO B C 1
ATOM 4211 O O . PRO B 1 132 ? -6.285 -3.107 -13.969 1 96.81 132 PRO B O 1
ATOM 4214 N N . ASP B 1 133 ? -7.512 -2.133 -12.328 1 93.44 133 ASP B N 1
ATOM 4215 C CA . ASP B 1 133 ? -8.773 -2.6 -12.891 1 93.44 133 ASP B CA 1
ATOM 4216 C C . ASP B 1 133 ? -9.055 -1.945 -14.242 1 93.44 133 ASP B C 1
ATOM 4218 O O . ASP B 1 133 ? -9.391 -2.629 -15.211 1 93.44 133 ASP B O 1
ATOM 4222 N N . LYS B 1 134 ? -8.953 -0.616 -14.289 1 91.44 134 LYS B N 1
ATOM 4223 C CA . LYS B 1 134 ? -9.07 0.136 -15.539 1 91.44 134 LYS B CA 1
ATOM 4224 C C . LYS B 1 134 ? -7.699 0.391 -16.156 1 91.44 134 LYS B C 1
ATOM 4226 O O . LYS B 1 134 ? -6.906 1.167 -15.617 1 91.44 134 LYS B O 1
ATOM 4231 N N . THR B 1 135 ? -7.406 -0.353 -17.219 1 92.38 135 THR B N 1
ATOM 4232 C CA . THR B 1 135 ? -6.094 -0.262 -17.844 1 92.38 135 THR B CA 1
ATOM 4233 C C . THR B 1 135 ? -6.16 -0.709 -19.297 1 92.38 135 THR B C 1
ATOM 4235 O O . THR B 1 135 ? -7.215 -1.127 -19.781 1 92.38 135 THR B O 1
ATOM 4238 N N . THR B 1 136 ? -5.098 -0.521 -20.016 1 89.19 136 THR B N 1
ATOM 4239 C CA . THR B 1 136 ? -4.957 -1.033 -21.375 1 89.19 136 THR B CA 1
ATOM 4240 C C . THR B 1 136 ? -4.309 -2.414 -21.359 1 89.19 136 THR B C 1
ATOM 4242 O O . THR B 1 136 ? -3.691 -2.811 -20.375 1 89.19 136 THR B O 1
ATOM 4245 N N . TYR B 1 137 ? -4.566 -3.17 -22.422 1 87 137 TYR B N 1
ATOM 4246 C CA . TYR B 1 137 ? -3.998 -4.504 -22.562 1 87 137 TYR B CA 1
ATOM 4247 C C . TYR B 1 137 ? -3.135 -4.602 -23.812 1 87 137 TYR B C 1
ATOM 4249 O O . TYR B 1 137 ? -3.404 -3.936 -24.812 1 87 137 TYR B O 1
ATOM 4257 N N . PRO B 1 138 ? -2.127 -5.465 -23.766 1 92.62 138 PRO B N 1
ATOM 4258 C CA . PRO B 1 138 ? -1.755 -6.336 -22.656 1 92.62 138 PRO B CA 1
ATOM 4259 C C . PRO B 1 138 ? -1.086 -5.578 -21.516 1 92.62 138 PRO B C 1
ATOM 4261 O O . PRO B 1 138 ? -0.397 -4.578 -21.75 1 92.62 138 PRO B O 1
ATOM 4264 N N . ILE B 1 139 ? -1.258 -6.066 -20.344 1 93.31 139 ILE B N 1
ATOM 4265 C CA . ILE B 1 139 ? -0.561 -5.488 -19.203 1 93.31 139 ILE B CA 1
ATOM 4266 C C . ILE B 1 139 ? 0.89 -5.965 -19.188 1 93.31 139 ILE B C 1
ATOM 4268 O O . ILE B 1 139 ? 1.192 -7.066 -19.656 1 93.31 139 ILE B O 1
ATOM 4272 N N . ASP B 1 140 ? 1.753 -5.152 -18.641 1 94.62 140 ASP B N 1
ATOM 4273 C CA . ASP B 1 140 ? 3.148 -5.539 -18.453 1 94.62 140 ASP B CA 1
ATOM 4274 C C . ASP B 1 140 ? 3.662 -5.086 -17.078 1 94.62 140 ASP B C 1
ATOM 4276 O O . ASP B 1 140 ? 2.924 -4.48 -16.312 1 94.62 140 ASP B O 1
ATOM 4280 N N . GLU B 1 141 ? 4.898 -5.406 -16.734 1 96.31 141 GLU B N 1
ATOM 4281 C CA . GLU B 1 141 ? 5.457 -5.266 -15.391 1 96.31 141 GLU B CA 1
ATOM 4282 C C . GLU B 1 141 ? 5.48 -3.803 -14.953 1 96.31 141 GLU B C 1
ATOM 4284 O O . GLU B 1 141 ? 5.441 -3.506 -13.758 1 96.31 141 GLU B O 1
ATOM 4289 N N . THR B 1 142 ? 5.461 -2.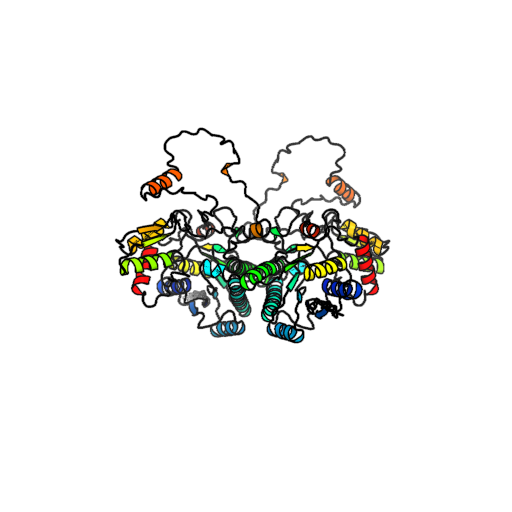809 -15.867 1 95.25 142 THR B N 1
ATOM 4290 C CA . THR B 1 142 ? 5.59 -1.394 -15.547 1 95.25 142 THR B CA 1
ATOM 4291 C C . THR B 1 142 ? 4.25 -0.816 -15.094 1 95.25 142 THR B C 1
ATOM 4293 O O . THR B 1 142 ? 4.188 0.316 -14.609 1 95.25 142 THR B O 1
ATOM 4296 N N . MET B 1 143 ? 3.248 -1.603 -15.172 1 96.38 143 MET B N 1
ATOM 4297 C CA . MET B 1 143 ? 1.9 -1.055 -15.039 1 96.38 143 MET B CA 1
ATOM 4298 C C . MET B 1 143 ? 1.312 -1.38 -13.672 1 96.38 143 MET B C 1
ATOM 4300 O O . MET B 1 143 ? 0.172 -1.018 -13.383 1 96.38 143 MET B O 1
ATOM 4304 N N . VAL B 1 144 ? 2.021 -2.002 -12.758 1 97.31 144 VAL B N 1
ATOM 4305 C CA . VAL B 1 144 ? 1.539 -2.535 -11.484 1 97.31 144 VAL B CA 1
ATOM 4306 C C . VAL B 1 144 ? 0.866 -1.426 -10.68 1 97.31 144 VAL B C 1
ATOM 4308 O O . VAL B 1 144 ? -0.205 -1.631 -10.102 1 97.31 144 VAL B O 1
ATOM 4311 N N . HIS B 1 145 ? 1.39 -0.228 -10.672 1 97.75 145 HIS B N 1
ATOM 4312 C CA . HIS B 1 145 ? 0.947 0.827 -9.766 1 97.75 145 HIS B CA 1
ATOM 4313 C C . HIS B 1 145 ? 0.205 1.925 -10.523 1 97.75 145 HIS B C 1
ATOM 4315 O O . HIS B 1 145 ? -0.041 3.002 -9.977 1 97.75 145 HIS B O 1
ATOM 4321 N N . ASN B 1 146 ? -0.218 1.681 -11.773 1 97 146 ASN B N 1
ATOM 4322 C CA . ASN B 1 146 ? -0.724 2.73 -12.648 1 97 146 ASN B CA 1
ATOM 4323 C C . ASN B 1 146 ? -2.207 2.992 -12.414 1 97 146 ASN B C 1
ATOM 4325 O O . ASN B 1 146 ? -2.855 3.678 -13.211 1 97 146 ASN B O 1
ATOM 4329 N N . GLY B 1 147 ? -2.801 2.518 -11.375 1 97.5 147 GLY B N 1
ATOM 4330 C CA . GLY B 1 147 ? -4.199 2.693 -11.023 1 97.5 147 GLY B CA 1
ATOM 4331 C C . GLY B 1 147 ? -4.664 1.752 -9.93 1 97.5 147 GLY B C 1
ATOM 4332 O O . GLY B 1 147 ? -3.926 0.855 -9.523 1 97.5 147 GLY B O 1
ATOM 4333 N N . PRO B 1 148 ? -5.871 1.975 -9.469 1 97.44 148 PRO B N 1
ATOM 4334 C CA . PRO B 1 148 ? -6.371 1.1 -8.406 1 97.44 148 PRO B CA 1
ATOM 4335 C C . PRO B 1 148 ? -6.723 -0.298 -8.914 1 97.44 148 PRO B C 1
ATOM 4337 O O . PRO B 1 148 ? -7.168 -0.453 -10.047 1 97.44 148 PRO B O 1
ATOM 4340 N N . PRO B 1 149 ? -6.484 -1.304 -8.07 1 96.94 149 PRO B N 1
ATOM 4341 C CA . PRO B 1 149 ? -6.965 -2.645 -8.422 1 96.94 149 PRO B CA 1
ATOM 4342 C C . PRO B 1 149 ? -8.484 -2.764 -8.344 1 96.94 149 PRO B C 1
ATOM 4344 O O . PRO B 1 149 ? -9.164 -1.808 -7.965 1 96.94 149 PRO B O 1
ATOM 4347 N N . HIS B 1 150 ? -8.953 -3.92 -8.719 1 93.44 150 HIS B N 1
ATOM 4348 C CA . HIS B 1 150 ? -10.391 -4.164 -8.664 1 93.44 150 HIS B CA 1
ATOM 4349 C C . HIS B 1 150 ? -10.898 -4.109 -7.227 1 93.44 150 HIS B C 1
ATOM 4351 O O . HIS B 1 150 ? -10.234 -4.594 -6.309 1 93.44 150 HIS B O 1
ATOM 4357 N N . ASP B 1 151 ? -12.094 -3.641 -7.027 1 92.12 151 ASP B N 1
ATOM 4358 C CA . ASP B 1 151 ? -12.672 -3.385 -5.711 1 92.12 151 ASP B CA 1
ATOM 4359 C C . ASP B 1 151 ? -12.906 -4.688 -4.953 1 92.12 151 ASP B C 1
ATOM 4361 O O . ASP B 1 151 ? -12.859 -4.711 -3.721 1 92.12 151 ASP B O 1
ATOM 4365 N N . SER B 1 152 ? -13.062 -5.793 -5.637 1 90.62 152 SER B N 1
ATOM 4366 C CA . SER B 1 152 ? -13.43 -7.055 -5.004 1 90.62 152 SER B CA 1
ATOM 4367 C C . SER B 1 152 ? -12.25 -7.664 -4.258 1 90.62 152 SER B C 1
ATOM 4369 O O . SER B 1 152 ? -12.438 -8.477 -3.352 1 90.62 152 SER B O 1
ATOM 4371 N N . ASN B 1 153 ? -11.047 -7.289 -4.656 1 94.88 153 ASN B N 1
ATOM 4372 C CA . ASN B 1 153 ? -9.875 -7.898 -4.039 1 94.88 153 ASN B CA 1
ATOM 4373 C C . ASN B 1 153 ? -8.82 -6.852 -3.676 1 94.88 153 ASN B C 1
ATOM 4375 O O . ASN B 1 153 ? -7.621 -7.109 -3.785 1 94.88 153 ASN B O 1
ATOM 4379 N N . PHE B 1 154 ? -9.25 -5.68 -3.289 1 96.75 154 PHE B N 1
ATOM 4380 C CA . PHE B 1 154 ? -8.305 -4.59 -3.094 1 96.75 154 PHE B CA 1
ATOM 4381 C C . PHE B 1 154 ? -7.359 -4.895 -1.938 1 96.75 154 PHE B C 1
ATOM 4383 O O . PHE B 1 154 ? -6.184 -4.535 -1.98 1 96.75 154 PHE B O 1
ATOM 4390 N N . GLY B 1 155 ? -7.84 -5.625 -0.886 1 97.94 155 GLY B N 1
ATOM 4391 C CA . GLY B 1 155 ? -6.969 -5.969 0.227 1 97.94 155 GLY B CA 1
ATOM 4392 C C . GLY B 1 155 ? -5.801 -6.848 -0.177 1 97.94 155 GLY B C 1
ATOM 4393 O O . GLY B 1 155 ? -4.645 -6.52 0.095 1 97.94 155 GLY B O 1
ATOM 4394 N N . TYR B 1 156 ? -6.133 -7.902 -0.89 1 97.19 156 TYR B N 1
ATOM 4395 C CA . TYR B 1 156 ? -5.125 -8.828 -1.398 1 97.19 156 TYR B CA 1
ATOM 4396 C C . TYR B 1 156 ? -4.184 -8.133 -2.369 1 97.19 156 TYR B C 1
ATOM 4398 O O . TYR B 1 156 ? -2.961 -8.258 -2.256 1 97.19 156 TYR B O 1
ATOM 4406 N N . SER B 1 157 ? -4.711 -7.363 -3.262 1 98.06 157 SER B N 1
ATOM 4407 C CA . SER B 1 157 ? -3.947 -6.703 -4.316 1 98.06 157 SER B CA 1
ATOM 4408 C C . SER B 1 157 ? -2.953 -5.703 -3.732 1 98.06 157 SER B C 1
ATOM 4410 O O . SER B 1 157 ? -1.768 -5.727 -4.07 1 98.06 157 SER B O 1
ATOM 4412 N N . TYR B 1 158 ? -3.422 -4.871 -2.857 1 98.62 158 TYR B N 1
ATOM 4413 C CA . TYR B 1 158 ? -2.52 -3.879 -2.285 1 98.62 158 TYR B CA 1
ATOM 4414 C C . TYR B 1 158 ? -1.452 -4.543 -1.426 1 98.62 158 TYR B C 1
ATOM 4416 O O . TYR B 1 158 ? -0.295 -4.117 -1.424 1 98.62 158 TYR B O 1
ATOM 4424 N N . ALA B 1 159 ? -1.823 -5.555 -0.672 1 98.69 159 ALA B N 1
ATOM 4425 C CA . ALA B 1 159 ? -0.827 -6.25 0.138 1 98.69 159 ALA B CA 1
ATOM 4426 C C . ALA B 1 159 ? 0.299 -6.805 -0.731 1 98.69 159 ALA B C 1
ATOM 4428 O O . ALA B 1 159 ? 1.477 -6.672 -0.391 1 98.69 159 ALA B O 1
ATOM 4429 N N . LYS B 1 160 ? -0.067 -7.363 -1.843 1 98.62 160 LYS B N 1
ATOM 4430 C CA . LYS B 1 160 ? 0.933 -7.93 -2.744 1 98.62 160 LYS B CA 1
ATOM 4431 C C . LYS B 1 160 ? 1.733 -6.832 -3.436 1 98.62 160 LYS B C 1
ATOM 4433 O O . LYS B 1 160 ? 2.941 -6.973 -3.641 1 98.62 160 LYS B O 1
ATOM 4438 N N . ARG B 1 161 ? 1.08 -5.734 -3.779 1 98.75 161 ARG B N 1
ATOM 4439 C CA . ARG B 1 161 ? 1.781 -4.602 -4.371 1 98.75 161 ARG B CA 1
ATOM 4440 C C . ARG B 1 161 ? 2.875 -4.09 -3.439 1 98.75 161 ARG B C 1
ATOM 4442 O O . ARG B 1 161 ? 3.934 -3.65 -3.898 1 98.75 161 ARG B O 1
ATOM 4449 N N . MET B 1 162 ? 2.594 -4.141 -2.18 1 98.81 162 MET B N 1
ATOM 4450 C CA . MET B 1 162 ? 3.537 -3.57 -1.223 1 98.81 162 MET B CA 1
ATOM 4451 C C . MET B 1 162 ? 4.809 -4.414 -1.146 1 98.81 162 MET B C 1
ATOM 4453 O O . MET B 1 162 ? 5.855 -3.928 -0.712 1 98.81 162 MET B O 1
ATOM 4457 N N . ILE B 1 163 ? 4.766 -5.688 -1.633 1 98.81 163 ILE B N 1
ATOM 4458 C CA . ILE B 1 163 ? 5.992 -6.469 -1.747 1 98.81 163 ILE B CA 1
ATOM 4459 C C . ILE B 1 163 ? 6.957 -5.781 -2.715 1 98.81 163 ILE B C 1
ATOM 4461 O O . ILE B 1 163 ? 8.148 -5.672 -2.438 1 98.81 163 ILE B O 1
ATOM 4465 N N . ASP B 1 164 ? 6.422 -5.348 -3.805 1 98.5 164 ASP B N 1
ATOM 4466 C CA . ASP B 1 164 ? 7.23 -4.641 -4.793 1 98.5 164 ASP B CA 1
ATOM 4467 C C . ASP B 1 164 ? 7.844 -3.373 -4.199 1 98.5 164 ASP B C 1
ATOM 4469 O O . ASP B 1 164 ? 9.016 -3.07 -4.441 1 98.5 164 ASP B O 1
ATOM 4473 N N . VAL B 1 165 ? 7.066 -2.668 -3.398 1 98.56 165 VAL B N 1
ATOM 4474 C CA . VAL B 1 165 ? 7.512 -1.441 -2.744 1 98.56 165 VAL B CA 1
ATOM 4475 C C . VAL B 1 165 ? 8.617 -1.764 -1.741 1 98.56 165 VAL B C 1
ATOM 4477 O O . VAL B 1 165 ? 9.641 -1.078 -1.696 1 98.56 165 VAL B O 1
ATOM 4480 N N . LEU B 1 166 ? 8.422 -2.789 -1.008 1 98.81 166 LEU B N 1
ATOM 4481 C CA . LEU B 1 166 ? 9.414 -3.225 -0.031 1 98.81 166 LEU B CA 1
ATOM 4482 C C . LEU B 1 166 ? 10.703 -3.656 -0.72 1 98.81 166 LEU B C 1
ATOM 4484 O O . LEU B 1 166 ? 11.805 -3.301 -0.277 1 98.81 166 LEU B O 1
ATOM 4488 N N . ASN B 1 167 ? 10.547 -4.402 -1.815 1 98.69 167 ASN B N 1
ATOM 4489 C CA . ASN B 1 167 ? 11.727 -4.824 -2.562 1 98.69 167 ASN B CA 1
ATOM 4490 C C . ASN B 1 167 ? 12.562 -3.631 -3.01 1 98.69 167 ASN B C 1
ATOM 4492 O O . ASN B 1 167 ? 13.789 -3.643 -2.881 1 98.69 167 ASN B O 1
ATOM 4496 N N . ARG B 1 168 ? 11.914 -2.658 -3.492 1 97.81 168 ARG B N 1
ATOM 4497 C CA . ARG B 1 168 ? 12.602 -1.437 -3.908 1 97.81 168 ARG B CA 1
ATOM 4498 C C . ARG B 1 168 ? 13.32 -0.783 -2.732 1 97.81 168 ARG B C 1
ATOM 4500 O O . ARG B 1 168 ? 14.461 -0.348 -2.861 1 97.81 168 ARG B O 1
ATOM 4507 N N . GLY B 1 169 ? 12.617 -0.696 -1.627 1 98.19 169 GLY B N 1
ATOM 4508 C CA . GLY B 1 169 ? 13.219 -0.132 -0.429 1 98.19 169 GLY B CA 1
ATOM 4509 C C . GLY B 1 169 ? 14.453 -0.887 0.033 1 98.19 169 GLY B C 1
ATOM 4510 O O . GLY B 1 169 ? 15.477 -0.279 0.335 1 98.19 169 GLY B O 1
ATOM 4511 N N . TYR B 1 170 ? 14.375 -2.211 0.113 1 98.56 170 TYR B N 1
ATOM 4512 C CA . TYR B 1 170 ? 15.5 -3.027 0.55 1 98.56 170 TYR B CA 1
ATOM 4513 C C . TYR B 1 170 ? 16.672 -2.904 -0.417 1 98.56 170 TYR B C 1
ATOM 4515 O O . TYR B 1 170 ? 17.828 -2.955 -0.006 1 98.56 170 TYR B O 1
ATOM 4523 N N . ALA B 1 171 ? 16.375 -2.756 -1.706 1 97.81 171 ALA B N 1
ATOM 4524 C CA . ALA B 1 171 ? 17.438 -2.553 -2.689 1 97.81 171 ALA B CA 1
ATOM 4525 C C . ALA B 1 171 ? 18.141 -1.212 -2.477 1 97.81 171 ALA B C 1
ATOM 4527 O O . ALA B 1 171 ? 19.375 -1.14 -2.457 1 97.81 171 ALA B O 1
ATOM 4528 N N . GLN B 1 172 ? 17.359 -0.171 -2.27 1 96.12 172 GLN B N 1
ATOM 4529 C CA . GLN B 1 172 ? 17.875 1.188 -2.152 1 96.12 172 GLN B CA 1
ATOM 4530 C C . GLN B 1 172 ? 18.688 1.36 -0.871 1 96.12 172 GLN B C 1
ATOM 4532 O O . GLN B 1 172 ? 19.75 1.98 -0.883 1 96.12 172 GLN B O 1
ATOM 4537 N N . GLU B 1 173 ? 18.25 0.794 0.157 1 96.12 173 GLU B N 1
ATOM 4538 C CA . GLU B 1 173 ? 18.844 1.108 1.451 1 96.12 173 GLU B CA 1
ATOM 4539 C C . GLU B 1 173 ? 19.875 0.053 1.857 1 96.12 173 GLU B C 1
ATOM 4541 O O . GLU B 1 173 ? 20.844 0.357 2.561 1 96.12 173 GLU B O 1
ATOM 4546 N N . HIS B 1 174 ? 19.656 -1.236 1.385 1 96.88 174 HIS B N 1
ATOM 4547 C CA . HIS B 1 174 ? 20.5 -2.301 1.896 1 96.88 174 HIS B CA 1
ATOM 4548 C C . HIS B 1 174 ? 21.188 -3.051 0.758 1 96.88 174 HIS B C 1
ATOM 4550 O O . HIS B 1 174 ? 21.922 -4.012 0.996 1 96.88 174 HIS B O 1
ATOM 4556 N N . GLY B 1 175 ? 20.906 -2.711 -0.472 1 96.56 175 GLY B N 1
ATOM 4557 C CA . GLY B 1 175 ? 21.531 -3.357 -1.615 1 96.56 175 GLY B CA 1
ATOM 4558 C C . GLY B 1 175 ? 21.031 -4.773 -1.843 1 96.56 175 GLY B C 1
ATOM 4559 O O . GLY B 1 175 ? 21.75 -5.598 -2.42 1 96.56 175 GLY B O 1
ATOM 4560 N N . ARG B 1 176 ? 19.812 -5.086 -1.369 1 96.69 176 ARG B N 1
ATOM 4561 C CA . ARG B 1 176 ? 19.25 -6.43 -1.507 1 96.69 176 ARG B CA 1
ATOM 4562 C C . ARG B 1 176 ? 18.703 -6.652 -2.912 1 96.69 176 ARG B C 1
ATOM 4564 O O . ARG B 1 176 ? 18.297 -5.703 -3.584 1 96.69 176 ARG B O 1
ATOM 4571 N N . LYS B 1 177 ? 18.688 -7.949 -3.307 1 96.19 177 LYS B N 1
ATOM 4572 C CA . LYS B 1 177 ? 18.188 -8.336 -4.621 1 96.19 177 LYS B CA 1
ATOM 4573 C C . LYS B 1 177 ? 16.844 -9.055 -4.512 1 96.19 177 LYS B C 1
ATOM 4575 O O . LYS B 1 177 ? 16.609 -10.055 -5.199 1 96.19 177 LYS B O 1
ATOM 4580 N N . TYR B 1 178 ? 16.031 -8.609 -3.586 1 98.69 178 TYR B N 1
ATOM 4581 C CA . TYR B 1 178 ? 14.688 -9.156 -3.471 1 98.69 178 TYR B CA 1
ATOM 4582 C C . TYR B 1 178 ? 13.836 -8.789 -4.684 1 98.69 178 TYR B C 1
ATOM 4584 O O . TYR B 1 178 ? 13.938 -7.672 -5.199 1 98.69 178 TYR B O 1
ATOM 4592 N N . THR B 1 179 ? 13.078 -9.75 -5.203 1 98.69 179 THR B N 1
ATOM 4593 C CA . THR B 1 179 ? 12.219 -9.523 -6.359 1 98.69 179 THR B CA 1
ATOM 4594 C C . THR B 1 179 ? 10.922 -10.32 -6.23 1 98.69 179 THR B C 1
ATOM 4596 O O . THR B 1 179 ? 10.617 -10.852 -5.164 1 98.69 179 THR B O 1
ATOM 4599 N N . ALA B 1 180 ? 10.102 -10.18 -7.297 1 98.75 180 ALA B N 1
ATOM 4600 C CA . ALA B 1 180 ? 8.828 -10.891 -7.281 1 98.75 180 ALA B CA 1
ATOM 4601 C C . ALA B 1 180 ? 8.445 -11.375 -8.68 1 98.75 180 ALA B C 1
ATOM 4603 O O . ALA B 1 180 ? 8.891 -10.805 -9.68 1 98.75 180 ALA B O 1
ATOM 4604 N N . VAL B 1 181 ? 7.734 -12.406 -8.727 1 98.62 181 VAL B N 1
ATOM 4605 C CA . VAL B 1 181 ? 7.195 -12.898 -9.984 1 98.62 181 VAL B CA 1
ATOM 4606 C C . VAL B 1 181 ? 5.68 -12.695 -10.016 1 98.62 181 VAL B C 1
ATOM 4608 O O . VAL B 1 181 ? 5.039 -12.594 -8.969 1 98.62 181 VAL B O 1
ATOM 4611 N N . ILE B 1 182 ? 5.16 -12.602 -11.195 1 97.94 182 ILE B N 1
ATOM 4612 C CA . ILE B 1 182 ? 3.727 -12.43 -11.398 1 97.94 182 ILE B CA 1
ATOM 4613 C C . ILE B 1 182 ? 3.201 -13.531 -12.32 1 97.94 182 ILE B C 1
ATOM 4615 O O . ILE B 1 182 ? 3.236 -13.398 -13.539 1 97.94 182 ILE B O 1
ATOM 4619 N N . PRO B 1 183 ? 2.721 -14.578 -11.75 1 96.56 183 PRO B N 1
ATOM 4620 C CA . PRO B 1 183 ? 2.111 -15.625 -12.57 1 96.56 183 PRO B CA 1
ATOM 4621 C C . PRO B 1 183 ? 0.663 -15.32 -12.945 1 96.56 183 PRO B C 1
ATOM 4623 O O . PRO B 1 183 ? 0.048 -14.422 -12.352 1 96.56 183 PRO B O 1
ATOM 4626 N N . CYS B 1 184 ? 0.21 -16.062 -13.922 1 92.81 184 CYS B N 1
ATOM 4627 C CA . CYS B 1 184 ? -1.177 -15.914 -14.352 1 92.81 184 CYS B CA 1
ATOM 4628 C C . CYS B 1 184 ? -1.949 -17.203 -14.156 1 92.81 184 CYS B C 1
ATOM 4630 O O . CYS B 1 184 ? -1.598 -18.234 -14.727 1 92.81 184 CYS B O 1
ATOM 4632 N N . ASN B 1 185 ? -2.979 -17.188 -13.383 1 91.44 185 ASN B N 1
ATOM 4633 C CA . ASN B 1 185 ? -3.963 -18.25 -13.227 1 91.44 185 ASN B CA 1
ATOM 4634 C C . ASN B 1 185 ? -3.299 -19.625 -13.133 1 91.44 185 ASN B C 1
ATOM 4636 O O . ASN B 1 185 ? -3.51 -20.484 -13.992 1 91.44 185 ASN B O 1
ATOM 4640 N N . VAL B 1 186 ? -2.625 -19.891 -12.078 1 95.75 186 VAL B N 1
ATOM 4641 C CA . VAL B 1 186 ? -1.857 -21.109 -11.875 1 95.75 186 VAL B CA 1
ATOM 4642 C C . VAL B 1 186 ? -2.805 -22.281 -11.586 1 95.75 186 VAL B C 1
ATOM 4644 O O . VAL B 1 186 ? -3.797 -22.109 -10.875 1 95.75 186 VAL B O 1
ATOM 4647 N N . PHE B 1 187 ? -2.516 -23.469 -12.203 1 95.81 187 PHE B N 1
ATOM 4648 C CA . PHE B 1 187 ? -3.268 -24.688 -11.898 1 95.81 187 PHE B CA 1
ATOM 4649 C C . PHE B 1 187 ? -2.373 -25.906 -11.992 1 95.81 187 PHE B C 1
ATOM 4651 O O . PHE B 1 187 ? -1.304 -25.859 -12.602 1 95.81 187 PHE B O 1
ATOM 4658 N N . GLY B 1 188 ? -2.789 -26.984 -11.336 1 97.38 188 GLY B N 1
ATOM 4659 C CA . GLY B 1 188 ? -2.021 -28.219 -11.398 1 97.38 188 GLY B CA 1
ATOM 4660 C C . GLY B 1 188 ? -2.283 -29.156 -10.227 1 97.38 188 GLY B C 1
ATOM 4661 O O . GLY B 1 188 ? -3.225 -28.938 -9.461 1 97.38 188 GLY B O 1
ATOM 4662 N N . PRO B 1 189 ? -1.442 -30.203 -10.102 1 96.5 189 PRO B N 1
ATOM 4663 C CA . PRO B 1 189 ? -1.519 -31.109 -8.945 1 96.5 189 PRO B CA 1
ATOM 4664 C C . PRO B 1 189 ? -1.4 -30.375 -7.617 1 96.5 189 PRO B C 1
ATOM 4666 O O . PRO B 1 189 ? -0.65 -29.406 -7.508 1 96.5 189 PRO B O 1
ATOM 4669 N N . HIS B 1 190 ? -2.137 -30.75 -6.598 1 96.06 190 HIS B N 1
ATOM 4670 C CA . HIS B 1 190 ? -2.104 -30.219 -5.238 1 96.06 190 HIS B CA 1
ATOM 4671 C C . HIS B 1 190 ? -2.836 -28.875 -5.148 1 96.06 190 HIS B C 1
ATOM 4673 O O . HIS B 1 190 ? -2.705 -28.156 -4.156 1 96.06 190 HIS B O 1
ATOM 4679 N N . ASP B 1 191 ? -3.617 -28.531 -6.199 1 96 191 ASP B N 1
ATOM 4680 C CA . ASP B 1 191 ? -4.414 -27.312 -6.176 1 96 191 ASP B CA 1
ATOM 4681 C C . ASP B 1 191 ? -5.539 -27.406 -5.148 1 96 191 ASP B C 1
ATOM 4683 O O . ASP B 1 191 ? -5.715 -28.453 -4.508 1 96 191 ASP B O 1
ATOM 4687 N N . ASN B 1 192 ? -6.156 -26.266 -4.871 1 92.94 192 ASN B N 1
ATOM 4688 C CA . ASN B 1 192 ? -7.387 -26.25 -4.09 1 92.94 192 ASN B CA 1
ATOM 4689 C C . ASN B 1 192 ? -8.609 -26.547 -4.957 1 92.94 192 ASN B C 1
ATOM 4691 O O . ASN B 1 192 ? -9.109 -25.672 -5.656 1 92.94 192 ASN B O 1
ATOM 4695 N N . TYR B 1 193 ? -9.172 -27.75 -4.793 1 93.44 193 TYR B N 1
ATOM 4696 C CA . TYR B 1 193 ? -10.258 -28.188 -5.656 1 93.44 193 TYR B CA 1
ATOM 4697 C C . TYR B 1 193 ? -11.609 -27.969 -4.992 1 93.44 193 TYR B C 1
ATOM 4699 O O . TYR B 1 193 ? -12.602 -28.594 -5.363 1 93.44 193 TYR B O 1
ATOM 4707 N N . ASN B 1 194 ? -11.57 -27.047 -3.973 1 90.56 194 ASN B N 1
ATOM 4708 C CA . ASN B 1 194 ? -12.828 -26.672 -3.332 1 90.56 194 ASN B CA 1
ATOM 4709 C C . ASN B 1 194 ? -13.758 -25.953 -4.301 1 90.56 194 ASN B C 1
ATOM 4711 O O . ASN B 1 194 ? -13.336 -25.016 -4.996 1 90.56 194 ASN B O 1
ATOM 4715 N N . LEU B 1 195 ? -15.023 -26.344 -4.285 1 85.94 195 LEU B N 1
ATOM 4716 C CA . LEU B 1 195 ? -15.984 -25.828 -5.254 1 85.94 195 LEU B CA 1
ATOM 4717 C C . LEU B 1 195 ? -16.359 -24.375 -4.934 1 85.94 195 LEU B C 1
ATOM 4719 O O . LEU B 1 195 ? -16.656 -23.594 -5.836 1 85.94 195 LEU B O 1
ATOM 4723 N N . GLN B 1 196 ? -16.266 -23.984 -3.705 1 78.5 196 GLN B N 1
ATOM 4724 C CA . GLN B 1 196 ? -16.672 -22.656 -3.289 1 78.5 196 GLN B CA 1
ATOM 4725 C C . GLN B 1 196 ? -15.5 -21.688 -3.303 1 78.5 196 GLN B C 1
ATOM 4727 O O . GLN B 1 196 ? -15.641 -20.531 -3.738 1 78.5 196 GLN B O 1
ATOM 4732 N N . ASP B 1 197 ? -14.32 -22.172 -2.934 1 80.31 197 ASP B N 1
ATOM 4733 C CA . ASP B 1 197 ? -13.211 -21.25 -2.686 1 80.31 197 ASP B CA 1
ATOM 4734 C C . ASP B 1 197 ? -12.078 -21.484 -3.686 1 80.31 197 ASP B C 1
ATOM 4736 O O . ASP B 1 197 ? -11.078 -20.75 -3.678 1 80.31 197 ASP B O 1
ATOM 4740 N N . GLY B 1 198 ? -12.266 -22.438 -4.574 1 85.12 198 GLY B N 1
ATOM 4741 C CA . GLY B 1 198 ? -11.211 -22.75 -5.527 1 85.12 198 GLY B CA 1
ATOM 4742 C C . GLY B 1 198 ? -11.227 -21.844 -6.742 1 85.12 198 GLY B C 1
ATOM 4743 O O . GLY B 1 198 ? -12.18 -21.094 -6.953 1 85.12 198 GLY B O 1
ATOM 4744 N N . HIS B 1 199 ? -10.141 -21.953 -7.551 1 87.06 199 HIS B N 1
ATOM 4745 C CA . HIS B 1 199 ? -10.031 -21.219 -8.812 1 87.06 199 HIS B CA 1
ATOM 4746 C C . HIS B 1 199 ? -10.75 -21.953 -9.938 1 87.06 199 HIS B C 1
ATOM 4748 O O . HIS B 1 199 ? -11.203 -23.094 -9.75 1 87.06 199 HIS B O 1
ATOM 4754 N N . VAL B 1 200 ? -10.82 -21.391 -11.047 1 83.88 200 VAL B N 1
ATOM 4755 C CA . VAL B 1 200 ? -11.695 -21.797 -12.148 1 83.88 200 VAL B CA 1
ATOM 4756 C C . VAL B 1 200 ? -11.367 -23.219 -12.578 1 83.88 200 VAL B C 1
ATOM 4758 O O . VAL B 1 200 ? -12.242 -24.078 -12.617 1 83.88 200 VAL B O 1
ATOM 4761 N N . ILE B 1 201 ? -10.086 -23.547 -12.82 1 92.06 201 ILE B N 1
ATOM 4762 C CA . ILE B 1 201 ? -9.719 -24.828 -13.398 1 92.06 201 ILE B CA 1
ATOM 4763 C C . ILE B 1 201 ? -9.922 -25.938 -12.367 1 92.06 201 ILE B C 1
ATOM 4765 O O . ILE B 1 201 ? -10.594 -26.938 -12.641 1 92.06 201 ILE B O 1
ATOM 4769 N N . PRO B 1 202 ? -9.398 -25.75 -11.156 1 93.88 202 PRO B N 1
ATOM 4770 C CA . PRO B 1 202 ? -9.633 -26.828 -10.188 1 93.88 202 PRO B CA 1
ATOM 4771 C C . PRO B 1 202 ? -11.117 -27 -9.852 1 93.88 202 PRO B C 1
ATOM 4773 O O . PRO B 1 202 ? -11.57 -28.125 -9.609 1 93.88 202 PRO B O 1
ATOM 4776 N N . ALA B 1 203 ? -11.883 -25.922 -9.867 1 88.94 203 ALA B N 1
ATOM 4777 C CA . ALA B 1 203 ? -13.32 -26.031 -9.625 1 88.94 203 ALA B CA 1
ATOM 4778 C C . ALA B 1 203 ? -14 -26.812 -10.742 1 88.94 203 ALA B C 1
ATOM 4780 O O . ALA B 1 203 ? -14.852 -27.672 -10.484 1 88.94 203 ALA B O 1
ATOM 4781 N N . LEU B 1 204 ? -13.641 -26.562 -11.945 1 91.12 204 LEU B N 1
ATOM 4782 C CA . LEU B 1 204 ? -14.219 -27.25 -13.094 1 91.12 204 LEU B CA 1
ATOM 4783 C C . LEU B 1 204 ? -13.836 -28.719 -13.094 1 91.12 204 LEU B C 1
ATOM 4785 O O . LEU B 1 204 ? -14.641 -29.578 -13.453 1 91.12 204 LEU B O 1
ATOM 4789 N N . ILE B 1 205 ? -12.633 -29 -12.711 1 94.44 205 ILE B N 1
ATOM 4790 C CA . ILE B 1 205 ? -12.172 -30.375 -12.617 1 94.44 205 ILE B CA 1
ATOM 4791 C C . ILE B 1 205 ? -13.016 -31.125 -11.594 1 94.44 205 ILE B C 1
ATOM 4793 O O . ILE B 1 205 ? -13.523 -32.219 -11.867 1 94.44 205 ILE B O 1
ATOM 4797 N N . HIS B 1 206 ? -13.188 -30.547 -10.461 1 95.62 206 HIS B N 1
ATOM 4798 C CA . HIS B 1 206 ? -13.953 -31.188 -9.398 1 95.62 206 HIS B CA 1
ATOM 4799 C C . HIS B 1 206 ? -15.414 -31.359 -9.805 1 95.62 206 HIS B C 1
ATOM 4801 O O . HIS B 1 206 ? -16 -32.406 -9.586 1 95.62 206 HIS B O 1
ATOM 4807 N N . LYS B 1 207 ? -15.969 -30.359 -10.398 1 92.75 207 LYS B N 1
ATOM 4808 C CA . LYS B 1 207 ? -17.344 -30.422 -10.859 1 92.75 207 LYS B CA 1
ATOM 4809 C C . LYS B 1 207 ? -17.531 -31.547 -11.867 1 92.75 207 LYS B C 1
ATOM 4811 O O . LYS B 1 207 ? -18.531 -32.281 -11.82 1 92.75 207 LYS B O 1
ATOM 4816 N N . THR B 1 208 ? -16.641 -31.672 -12.75 1 94.19 208 THR B N 1
ATOM 4817 C CA . THR B 1 208 ? -16.719 -32.719 -13.773 1 94.19 208 THR B CA 1
ATOM 4818 C C . THR B 1 208 ? -16.594 -34.094 -13.148 1 94.19 208 THR B C 1
ATOM 4820 O O . THR B 1 208 ? -17.281 -35.031 -13.555 1 94.19 208 THR B O 1
ATOM 4823 N N . TYR B 1 209 ? -15.656 -34.188 -12.203 1 95.75 209 TYR B N 1
ATOM 4824 C CA . TYR B 1 209 ? -15.5 -35.469 -11.469 1 95.75 209 TYR B CA 1
ATOM 4825 C C . TYR B 1 209 ? -16.828 -35.875 -10.844 1 95.75 209 TYR B C 1
ATOM 4827 O O . TYR B 1 209 ? -17.234 -37.031 -10.984 1 95.75 209 TYR B O 1
ATOM 4835 N N . ILE B 1 210 ? -17.516 -34.938 -10.188 1 94.88 210 ILE B N 1
ATOM 4836 C CA . ILE B 1 210 ? -18.766 -35.219 -9.5 1 94.88 210 ILE B CA 1
ATOM 4837 C C . ILE B 1 210 ? -19.844 -35.625 -10.523 1 94.88 210 ILE B C 1
ATOM 4839 O O . ILE B 1 210 ? -20.562 -36.594 -10.328 1 94.88 210 ILE B O 1
ATOM 4843 N N . ALA B 1 211 ? -19.906 -34.875 -11.57 1 92.75 211 ALA B N 1
ATOM 4844 C CA . ALA B 1 211 ? -20.891 -35.125 -12.609 1 92.75 211 ALA B CA 1
ATOM 4845 C C . ALA B 1 211 ? -20.703 -36.531 -13.195 1 92.75 211 ALA B C 1
ATOM 4847 O O . ALA B 1 211 ? -21.672 -37.281 -13.414 1 92.75 211 ALA B O 1
ATOM 4848 N N . LYS B 1 212 ? -19.469 -36.875 -13.492 1 94.38 212 LYS B N 1
ATOM 4849 C CA . LYS B 1 212 ? -19.156 -38.188 -14.039 1 94.38 212 LYS B CA 1
ATOM 4850 C C . LYS B 1 212 ? -19.5 -39.281 -13.039 1 94.38 212 LYS B C 1
ATOM 4852 O O . LYS B 1 212 ? -20.109 -40.312 -13.406 1 94.38 212 LYS B O 1
ATOM 4857 N N . ARG B 1 213 ? -19.078 -39.062 -11.82 1 94.06 213 ARG B N 1
ATOM 4858 C CA . ARG B 1 213 ? -19.328 -40.031 -10.758 1 94.06 213 ARG B CA 1
ATOM 4859 C C . ARG B 1 213 ? -20.812 -40.281 -10.547 1 94.06 213 ARG B C 1
ATOM 4861 O O . ARG B 1 213 ? -21.25 -41.406 -10.383 1 94.06 213 ARG B O 1
ATOM 4868 N N . ASP B 1 214 ? -21.562 -39.156 -10.633 1 94.56 214 ASP B N 1
ATOM 4869 C CA . ASP B 1 214 ? -22.969 -39.219 -10.266 1 94.56 214 ASP B CA 1
ATOM 4870 C C . ASP B 1 214 ? -23.859 -39.375 -11.5 1 94.56 214 ASP B C 1
ATOM 4872 O O . ASP B 1 214 ? -25.078 -39.562 -11.383 1 94.56 214 ASP B O 1
ATOM 4876 N N . GLY B 1 215 ? -23.328 -39.312 -12.539 1 93.38 215 GLY B N 1
ATOM 4877 C CA . GLY B 1 215 ? -24.094 -39.406 -13.758 1 93.38 215 GLY B CA 1
ATOM 4878 C C . GLY B 1 215 ? -25.016 -38.25 -14 1 93.38 215 GLY B C 1
ATOM 4879 O O . GLY B 1 215 ? -26.172 -38.406 -14.414 1 93.38 215 GLY B O 1
ATOM 4880 N N . THR B 1 216 ? -24.609 -37.062 -13.656 1 92.88 216 THR B N 1
ATOM 4881 C CA . THR B 1 216 ? -25.375 -35.844 -13.828 1 92.88 216 THR B CA 1
ATOM 4882 C C . THR B 1 216 ? -24.734 -34.938 -14.891 1 92.88 216 THR B C 1
ATOM 4884 O O . THR B 1 216 ? -23.578 -35.156 -15.258 1 92.88 216 THR B O 1
ATOM 4887 N N . PRO B 1 217 ? -25.516 -34 -15.375 1 90.88 217 PRO B N 1
ATOM 4888 C CA . PRO B 1 217 ? -24.938 -33.094 -16.359 1 90.88 217 PRO B CA 1
ATOM 4889 C C . PRO B 1 217 ? -23.891 -32.156 -15.758 1 90.88 217 PRO B C 1
ATOM 4891 O O . PRO B 1 217 ? -23.922 -31.875 -14.562 1 90.88 217 PRO B O 1
ATOM 4894 N N . LEU B 1 218 ? -22.938 -31.828 -16.594 1 91.31 218 LEU B N 1
ATOM 4895 C CA . LEU B 1 218 ? -21.953 -30.828 -16.219 1 91.31 218 LEU B CA 1
ATOM 4896 C C . LEU B 1 218 ? -22.453 -29.422 -16.547 1 91.31 218 LEU B C 1
ATOM 4898 O O . LEU B 1 218 ? -22.672 -29.094 -17.719 1 91.31 218 LEU B O 1
ATOM 4902 N N . GLU B 1 219 ? -22.609 -28.625 -15.539 1 85.25 219 GLU B N 1
ATOM 4903 C CA . GLU B 1 219 ? -23.078 -27.266 -15.719 1 85.25 219 GLU B CA 1
ATOM 4904 C C . GLU B 1 219 ? -21.922 -26.281 -15.797 1 85.25 219 GLU B C 1
ATOM 4906 O O . GLU B 1 219 ? -21.062 -26.266 -14.914 1 85.25 219 GLU B O 1
ATOM 4911 N N . VAL B 1 220 ? -21.891 -25.594 -16.875 1 82.5 220 VAL B N 1
ATOM 4912 C CA . VAL B 1 220 ? -20.875 -24.562 -17.047 1 82.5 220 VAL B CA 1
ATOM 4913 C C . VAL B 1 220 ? -21.531 -23.188 -17.047 1 82.5 220 VAL B C 1
ATOM 4915 O O . VAL B 1 220 ? -22.516 -22.953 -17.766 1 82.5 220 VAL B O 1
ATOM 4918 N N . PHE B 1 221 ? -20.953 -22.312 -16.219 1 73.56 221 PHE B N 1
ATOM 4919 C CA . PHE B 1 221 ? -21.547 -20.984 -16.078 1 73.56 221 PHE B CA 1
ATOM 4920 C C . PHE B 1 221 ? -21.062 -20.047 -17.172 1 73.56 221 PHE B C 1
ATOM 4922 O O . PHE B 1 221 ? -19.891 -20.078 -17.547 1 73.56 221 PHE B O 1
ATOM 4929 N N . GLY B 1 222 ? -21.969 -19.234 -17.719 1 71.81 222 GLY B N 1
ATOM 4930 C CA . GLY B 1 222 ? -21.656 -18.188 -18.672 1 71.81 222 GLY B CA 1
ATOM 4931 C C . GLY B 1 222 ? -21.5 -18.688 -20.094 1 71.81 222 GLY B C 1
ATOM 4932 O O . GLY B 1 222 ? -21.906 -19.812 -20.406 1 71.81 222 GLY B O 1
ATOM 4933 N N . SER B 1 223 ? -21.031 -17.719 -20.938 1 72.06 223 SER B N 1
ATOM 4934 C CA . SER B 1 223 ? -20.844 -18.047 -22.359 1 72.06 223 SER B CA 1
ATOM 4935 C C . SER B 1 223 ? -19.594 -18.875 -22.578 1 72.06 223 SER B C 1
ATOM 4937 O O . SER B 1 223 ? -19.484 -19.594 -23.578 1 72.06 223 SER B O 1
ATOM 4939 N N . GLY B 1 224 ? -18.734 -18.703 -21.688 1 79.25 224 GLY B N 1
ATOM 4940 C CA . GLY B 1 224 ? -17.469 -19.406 -21.828 1 79.25 224 GLY B CA 1
ATOM 4941 C C . GLY B 1 224 ? -16.516 -18.734 -22.797 1 79.25 224 GLY B C 1
ATOM 4942 O O . GLY B 1 224 ? -15.453 -19.281 -23.109 1 79.25 224 GLY B O 1
ATOM 4943 N N . THR B 1 225 ? -16.781 -17.547 -23.188 1 79.94 225 THR B N 1
ATOM 4944 C CA . THR B 1 225 ? -16.031 -16.922 -24.281 1 79.94 225 THR B CA 1
ATOM 4945 C C . THR B 1 225 ? -14.828 -16.156 -23.734 1 79.94 225 THR B C 1
ATOM 4947 O O . THR B 1 225 ? -13.883 -15.867 -24.469 1 79.94 225 THR B O 1
ATOM 4950 N N . PRO B 1 226 ? -14.828 -15.781 -22.422 1 83.12 226 PRO B N 1
ATOM 4951 C CA . PRO B 1 226 ? -13.656 -15.039 -21.922 1 83.12 226 PRO B CA 1
ATOM 4952 C C . PRO B 1 226 ? -12.359 -15.82 -22.094 1 83.12 226 PRO B C 1
ATOM 4954 O O . PRO B 1 226 ? -12.336 -17.047 -21.906 1 83.12 226 PRO B O 1
ATOM 4957 N N . LEU B 1 227 ? -11.336 -15.086 -22.531 1 85.38 227 LEU B N 1
ATOM 4958 C CA . LEU B 1 227 ? -10.008 -15.664 -22.703 1 85.38 227 LEU B CA 1
ATOM 4959 C C . LEU B 1 227 ? -9.141 -15.43 -21.469 1 85.38 227 LEU B C 1
ATOM 4961 O O . LEU B 1 227 ? -9.188 -14.359 -20.875 1 85.38 227 LEU B O 1
ATOM 4965 N N . ARG B 1 228 ? -8.422 -16.484 -21.109 1 88.88 228 ARG B N 1
ATOM 4966 C CA . ARG B 1 228 ? -7.48 -16.391 -19.984 1 88.88 228 ARG B CA 1
ATOM 4967 C C . ARG B 1 228 ? -6.145 -17.031 -20.344 1 88.88 228 ARG B C 1
ATOM 4969 O O . ARG B 1 228 ? -6.078 -17.891 -21.234 1 88.88 228 ARG B O 1
ATOM 4976 N N . GLN B 1 229 ? -5.152 -16.516 -19.797 1 90.62 229 GLN B N 1
ATOM 4977 C CA . GLN B 1 229 ? -3.855 -17.188 -19.766 1 90.62 229 GLN B CA 1
ATOM 4978 C C . GLN B 1 229 ? -3.711 -18.047 -18.516 1 90.62 229 GLN B C 1
ATOM 4980 O O . GLN B 1 229 ? -3.877 -17.547 -17.391 1 90.62 229 GLN B O 1
ATOM 4985 N N . PHE B 1 230 ? -3.469 -19.359 -18.719 1 92.88 230 PHE B N 1
ATOM 4986 C CA . PHE B 1 230 ? -3.236 -20.281 -17.609 1 92.88 230 PHE B CA 1
ATOM 4987 C C . PHE B 1 230 ? -1.805 -20.797 -17.625 1 92.88 230 PHE B C 1
ATOM 4989 O O . PHE B 1 230 ? -1.273 -21.125 -18.688 1 92.88 230 PHE B O 1
ATOM 4996 N N . ILE B 1 231 ? -1.233 -20.812 -16.469 1 94.62 231 ILE B N 1
ATOM 4997 C CA . ILE B 1 231 ? 0.097 -21.406 -16.406 1 94.62 231 ILE B CA 1
ATOM 4998 C C . ILE B 1 231 ? 0.059 -22.672 -15.547 1 94.62 231 ILE B C 1
ATOM 5000 O O . ILE B 1 231 ? -0.545 -22.688 -14.477 1 94.62 231 ILE B O 1
ATOM 5004 N N . TYR B 1 232 ? 0.694 -23.734 -16.094 1 96.94 232 TYR B N 1
ATOM 5005 C CA . TYR B 1 232 ? 0.833 -25.016 -15.406 1 96.94 232 TYR B CA 1
ATOM 5006 C C . TYR B 1 232 ? 1.826 -24.891 -14.25 1 96.94 232 TYR B C 1
ATOM 5008 O O . TYR B 1 232 ? 2.914 -24.328 -14.414 1 96.94 232 TYR B O 1
ATOM 5016 N N . SER B 1 233 ? 1.465 -25.422 -13.055 1 98.19 233 SER B N 1
ATOM 5017 C CA . SER B 1 233 ? 2.25 -25.25 -11.836 1 98.19 233 SER B CA 1
ATOM 5018 C C . SER B 1 233 ? 3.68 -25.75 -12.023 1 98.19 233 SER B C 1
ATOM 5020 O O . SER B 1 233 ? 4.625 -25.156 -11.5 1 98.19 233 SER B O 1
ATOM 5022 N N . LEU B 1 234 ? 3.906 -26.859 -12.781 1 97.81 234 LEU B N 1
ATOM 5023 C CA . LEU B 1 234 ? 5.254 -27.375 -12.984 1 97.81 234 LEU B CA 1
ATOM 5024 C C . LEU B 1 234 ? 6.07 -26.438 -13.867 1 97.81 234 LEU B C 1
ATOM 5026 O O . LEU B 1 234 ? 7.285 -26.312 -13.68 1 97.81 234 LEU B O 1
ATOM 5030 N N . ASP B 1 235 ? 5.441 -25.844 -14.859 1 97.69 235 ASP B N 1
ATOM 5031 C CA . ASP B 1 235 ? 6.133 -24.828 -15.656 1 97.69 235 ASP B CA 1
ATOM 5032 C C . ASP B 1 235 ? 6.516 -23.625 -14.797 1 97.69 235 ASP B C 1
ATOM 5034 O O . ASP B 1 235 ? 7.629 -23.109 -14.906 1 97.69 235 ASP B O 1
ATOM 5038 N N . LEU B 1 236 ? 5.555 -23.172 -13.984 1 98.12 236 LEU B N 1
ATOM 5039 C CA . LEU B 1 236 ? 5.836 -22.062 -13.086 1 98.12 236 LEU B CA 1
ATOM 5040 C C . LEU B 1 236 ? 6.988 -22.391 -12.148 1 98.12 236 LEU B C 1
ATOM 5042 O O . LEU B 1 236 ? 7.832 -21.547 -11.867 1 98.12 236 LEU B O 1
ATOM 5046 N N . ALA B 1 237 ? 7.023 -23.625 -11.648 1 98.62 237 ALA B N 1
ATOM 5047 C CA . ALA B 1 237 ? 8.094 -24.094 -10.758 1 98.62 237 ALA B CA 1
ATOM 5048 C C . ALA B 1 237 ? 9.453 -23.969 -11.438 1 98.62 237 ALA B C 1
ATOM 5050 O O . ALA B 1 237 ? 10.414 -23.484 -10.844 1 98.62 237 ALA B O 1
ATOM 5051 N N . ARG B 1 238 ? 9.539 -24.469 -12.703 1 97.56 238 ARG B N 1
ATOM 5052 C CA . ARG B 1 238 ? 10.781 -24.344 -13.469 1 97.56 238 ARG B CA 1
ATOM 5053 C C . ARG B 1 238 ? 11.219 -22.891 -13.57 1 97.56 238 ARG B C 1
ATOM 5055 O O . ARG B 1 238 ? 12.398 -22.578 -13.414 1 97.56 238 ARG B O 1
ATOM 5062 N N . LEU B 1 239 ? 10.242 -22.031 -13.773 1 98 239 LEU B N 1
ATOM 5063 C CA . LEU B 1 239 ? 10.547 -20.609 -13.93 1 98 239 LEU B CA 1
ATOM 5064 C C . LEU B 1 239 ? 10.953 -20 -12.602 1 98 239 LEU B C 1
ATOM 5066 O O . LEU B 1 239 ? 11.812 -19.109 -12.562 1 98 239 LEU B O 1
ATOM 5070 N N . PHE B 1 240 ? 10.359 -20.391 -11.453 1 98.44 240 PHE B N 1
ATOM 5071 C CA . PHE B 1 240 ? 10.773 -19.922 -10.133 1 98.44 240 PHE B CA 1
ATOM 5072 C C . PHE B 1 240 ? 12.242 -20.25 -9.875 1 98.44 240 PHE B C 1
ATOM 5074 O O . PHE B 1 240 ? 12.992 -19.422 -9.375 1 98.44 240 PHE B O 1
ATOM 5081 N N . VAL B 1 241 ? 12.609 -21.5 -10.188 1 98.19 241 VAL B N 1
ATOM 5082 C CA . VAL B 1 241 ? 13.984 -21.922 -9.992 1 98.19 241 VAL B CA 1
ATOM 5083 C C . VAL B 1 241 ? 14.93 -21.062 -10.836 1 98.19 241 VAL B C 1
ATOM 5085 O O . VAL B 1 241 ? 15.969 -20.609 -10.352 1 98.19 241 VAL B O 1
ATOM 5088 N N . TRP B 1 242 ? 14.539 -20.766 -12.062 1 97.19 242 TRP B N 1
ATOM 5089 C CA . TRP B 1 242 ? 15.352 -19.922 -12.938 1 97.19 242 TRP B CA 1
ATOM 5090 C C . TRP B 1 242 ? 15.484 -18.516 -12.367 1 97.19 242 TRP B C 1
ATOM 5092 O O . TRP B 1 242 ? 16.578 -17.953 -12.352 1 97.19 242 TRP B O 1
ATOM 5102 N N . VAL B 1 243 ? 14.352 -17.953 -11.891 1 98.31 243 VAL B N 1
ATOM 5103 C CA . VAL B 1 243 ? 14.375 -16.594 -11.344 1 98.31 243 VAL B CA 1
ATOM 5104 C C . VAL B 1 243 ? 15.297 -16.531 -10.133 1 98.31 243 VAL B C 1
ATOM 5106 O O . VAL B 1 243 ? 16.094 -15.602 -9.992 1 98.31 243 VAL B O 1
ATOM 5109 N N . LEU B 1 244 ? 15.188 -17.531 -9.273 1 98.31 244 LEU B N 1
ATOM 5110 C CA . LEU B 1 244 ? 16.016 -17.578 -8.07 1 98.31 244 LEU B CA 1
ATOM 5111 C C . LEU B 1 244 ? 17.5 -17.594 -8.43 1 98.31 244 LEU B C 1
ATOM 5113 O O . LEU B 1 244 ? 18.297 -16.891 -7.809 1 98.31 244 LEU B O 1
ATOM 5117 N N . ARG B 1 245 ? 17.859 -18.297 -9.461 1 97.12 245 ARG B N 1
ATOM 5118 C CA . ARG B 1 245 ? 19.25 -18.578 -9.773 1 97.12 245 ARG B CA 1
ATOM 5119 C C . ARG B 1 245 ? 19.828 -17.516 -10.711 1 97.12 245 ARG B C 1
ATOM 5121 O O . ARG B 1 245 ? 21.016 -17.219 -10.664 1 97.12 245 ARG B O 1
ATOM 5128 N N . ASN B 1 246 ? 18.891 -16.906 -11.578 1 95.25 246 ASN B N 1
ATOM 5129 C CA . ASN B 1 246 ? 19.484 -16.203 -12.711 1 95.25 246 ASN B CA 1
ATOM 5130 C C . ASN B 1 246 ? 18.969 -14.781 -12.828 1 95.25 246 ASN B C 1
ATOM 5132 O O . ASN B 1 246 ? 19.594 -13.938 -13.477 1 95.25 246 ASN B O 1
ATOM 5136 N N . TYR B 1 247 ? 17.812 -14.492 -12.352 1 95.94 247 TYR B N 1
ATOM 5137 C CA . TYR B 1 247 ? 17.203 -13.18 -12.516 1 95.94 247 TYR B CA 1
ATOM 5138 C C . TYR B 1 247 ? 17.766 -12.18 -11.516 1 95.94 247 TYR B C 1
ATOM 5140 O O . TYR B 1 247 ? 17.625 -12.352 -10.305 1 95.94 247 TYR B O 1
ATOM 5148 N N . GLU B 1 248 ? 18.344 -11.078 -11.922 1 95.69 248 GLU B N 1
ATOM 5149 C CA . GLU B 1 248 ? 19.094 -10.211 -11.031 1 95.69 248 GLU B CA 1
ATOM 5150 C C . GLU B 1 248 ? 18.406 -8.867 -10.844 1 95.69 248 GLU B C 1
ATOM 5152 O O . GLU B 1 248 ? 18.875 -8.023 -10.07 1 95.69 248 GLU B O 1
ATOM 5157 N N . GLU B 1 249 ? 17.266 -8.641 -11.539 1 96.06 249 GLU B N 1
ATOM 5158 C CA . GLU B 1 249 ? 16.562 -7.371 -11.398 1 96.06 249 GLU B CA 1
ATOM 5159 C C . GLU B 1 249 ? 15.703 -7.355 -10.133 1 96.06 249 GLU B C 1
ATOM 5161 O O . GLU B 1 249 ? 15.32 -8.406 -9.625 1 96.06 249 GLU B O 1
ATOM 5166 N N . ILE B 1 250 ? 15.43 -6.145 -9.648 1 97.38 250 ILE B N 1
ATOM 5167 C CA . ILE B 1 250 ? 14.562 -5.938 -8.492 1 97.38 250 ILE B CA 1
ATOM 5168 C C . ILE B 1 250 ? 13.109 -5.875 -8.945 1 97.38 250 ILE B C 1
ATOM 5170 O O . ILE B 1 250 ? 12.203 -6.273 -8.203 1 97.38 250 ILE B O 1
ATOM 5174 N N . GLU B 1 251 ? 12.906 -5.395 -10.211 1 96.56 251 GLU B N 1
ATOM 5175 C CA . GLU B 1 251 ? 11.57 -5.258 -10.773 1 96.56 251 GLU B CA 1
ATOM 5176 C C . GLU B 1 251 ? 10.922 -6.617 -11 1 96.56 251 GLU B C 1
ATOM 5178 O O . GLU B 1 251 ? 11.594 -7.578 -11.383 1 96.56 251 GLU B O 1
ATOM 5183 N N . PRO B 1 252 ? 9.633 -6.645 -10.82 1 97.88 252 PRO B N 1
ATOM 5184 C CA . PRO B 1 252 ? 8.953 -7.93 -11 1 97.88 252 PRO B CA 1
ATOM 5185 C C . PRO B 1 252 ? 9.016 -8.438 -12.438 1 97.88 252 PRO B C 1
ATOM 5187 O O . PRO B 1 252 ? 9.312 -7.664 -13.359 1 97.88 252 PRO B O 1
ATOM 5190 N N . ILE B 1 253 ? 8.766 -9.695 -12.586 1 97.5 253 ILE B N 1
ATOM 5191 C CA . ILE B 1 253 ? 8.719 -10.32 -13.898 1 97.5 253 ILE B CA 1
ATOM 5192 C C . ILE B 1 253 ? 7.457 -11.18 -14.016 1 97.5 253 ILE B C 1
ATOM 5194 O O . ILE B 1 253 ? 7.145 -11.961 -13.117 1 97.5 253 ILE B O 1
ATOM 5198 N N . ILE B 1 254 ? 6.723 -10.953 -15.07 1 96.88 254 ILE B N 1
ATOM 5199 C CA . ILE B 1 254 ? 5.531 -11.742 -15.359 1 96.88 254 ILE B CA 1
ATOM 5200 C C . ILE B 1 254 ? 5.938 -13.117 -15.883 1 96.88 254 ILE B C 1
ATOM 5202 O O . ILE B 1 254 ? 6.711 -13.219 -16.844 1 96.88 254 ILE B O 1
ATOM 5206 N N . LEU B 1 255 ? 5.473 -14.125 -15.219 1 96.94 255 LEU B N 1
ATOM 5207 C CA . LEU B 1 255 ? 5.641 -15.508 -15.656 1 96.94 255 LEU B CA 1
ATOM 5208 C C . LEU B 1 255 ? 4.328 -16.078 -16.188 1 96.94 255 LEU B C 1
ATOM 5210 O O . LEU B 1 255 ? 3.512 -16.594 -15.43 1 96.94 255 LEU B O 1
ATOM 5214 N N . SER B 1 256 ? 4.16 -15.945 -17.484 1 94.12 256 SER B N 1
ATOM 5215 C CA . SER B 1 256 ? 2.914 -16.359 -18.125 1 94.12 256 SER B CA 1
ATOM 5216 C C . SER B 1 256 ? 3.166 -16.875 -19.531 1 94.12 256 SER B C 1
ATOM 5218 O O . SER B 1 256 ? 4.188 -16.562 -20.141 1 94.12 256 SER B O 1
ATOM 5220 N N . VAL B 1 257 ? 2.219 -17.703 -19.969 1 91.25 257 VAL B N 1
ATOM 5221 C CA . VAL B 1 257 ? 2.195 -18.031 -21.375 1 91.25 257 VAL B CA 1
ATOM 5222 C C . VAL B 1 257 ? 1.908 -16.781 -22.203 1 91.25 257 VAL B C 1
ATOM 5224 O O . VAL B 1 257 ? 1.513 -15.75 -21.656 1 91.25 257 VAL B O 1
ATOM 5227 N N . GLY B 1 258 ? 2.152 -16.891 -23.469 1 87.94 258 GLY B N 1
ATOM 5228 C CA . GLY B 1 258 ? 1.92 -15.758 -24.344 1 87.94 258 GLY B CA 1
ATOM 5229 C C . GLY B 1 258 ? 0.463 -15.586 -24.719 1 87.94 258 GLY B C 1
ATOM 5230 O O . GLY B 1 258 ? -0.358 -16.469 -24.469 1 87.94 258 GLY B O 1
ATOM 5231 N N . GLU B 1 259 ? 0.196 -14.438 -25.328 1 86.56 259 GLU B N 1
ATOM 5232 C CA . GLU B 1 259 ? -1.156 -14.133 -25.781 1 86.56 259 GLU B CA 1
ATOM 5233 C C . GLU B 1 259 ? -1.659 -15.188 -26.766 1 86.56 259 GLU B C 1
ATOM 5235 O O . GLU B 1 259 ? -2.852 -15.5 -26.797 1 86.56 259 GLU B O 1
ATOM 5240 N N . GLU B 1 260 ? -0.797 -15.742 -27.484 1 85.44 260 GLU B N 1
ATOM 5241 C CA . GLU B 1 260 ? -1.142 -16.734 -28.484 1 85.44 260 GLU B CA 1
ATOM 5242 C C . GLU B 1 260 ? -1.626 -18.031 -27.844 1 85.44 260 GLU B C 1
ATOM 5244 O O . GLU B 1 260 ? -2.256 -18.859 -28.5 1 85.44 260 GLU B O 1
ATOM 5249 N N . ASP B 1 261 ? -1.338 -18.172 -26.594 1 87.56 261 ASP B N 1
ATOM 5250 C CA . ASP B 1 261 ? -1.706 -19.406 -25.906 1 87.56 261 ASP B CA 1
ATOM 5251 C C . ASP B 1 261 ? -2.896 -19.172 -24.969 1 87.56 261 ASP B C 1
ATOM 5253 O O . ASP B 1 261 ? -3.168 -19.984 -24.094 1 87.56 261 ASP B O 1
ATOM 5257 N N . GLU B 1 262 ? -3.557 -18.094 -25.125 1 89.44 262 GLU B N 1
ATOM 5258 C CA . GLU B 1 262 ? -4.789 -17.875 -24.375 1 89.44 262 GLU B CA 1
ATOM 5259 C C . GLU B 1 262 ? -5.836 -18.938 -24.703 1 89.44 262 GLU B C 1
ATOM 5261 O O . GLU B 1 262 ? -5.914 -19.406 -25.844 1 89.44 262 GLU B O 1
ATOM 5266 N N . VAL B 1 263 ? -6.621 -19.297 -23.688 1 88.5 263 VAL B N 1
ATOM 5267 C CA . VAL B 1 263 ? -7.691 -20.266 -23.875 1 88.5 263 VAL B CA 1
ATOM 5268 C C . VAL B 1 263 ? -9 -19.719 -23.328 1 88.5 263 VAL B C 1
ATOM 5270 O O . VAL B 1 263 ? -9.008 -19.016 -22.312 1 88.5 263 VAL B O 1
ATOM 5273 N N . SER B 1 264 ? -10.062 -20 -24.016 1 86 264 SER B N 1
ATOM 5274 C CA . SER B 1 264 ? -11.367 -19.625 -23.5 1 86 264 SER B CA 1
ATOM 5275 C C . SER B 1 264 ? -11.789 -20.547 -22.344 1 86 264 SER B C 1
ATOM 5277 O O . SER B 1 264 ? -11.242 -21.641 -22.203 1 86 264 SER B O 1
ATOM 5279 N N . ILE B 1 265 ? -12.68 -20.109 -21.656 1 87.19 265 ILE B N 1
ATOM 5280 C CA . ILE B 1 265 ? -13.211 -20.953 -20.594 1 87.19 265 ILE B CA 1
ATOM 5281 C C . ILE B 1 265 ? -13.805 -22.219 -21.188 1 87.19 265 ILE B C 1
ATOM 5283 O O . ILE B 1 265 ? -13.656 -23.312 -20.625 1 87.19 265 ILE B O 1
ATOM 5287 N N . MET B 1 266 ? -14.438 -22.078 -22.328 1 87.56 266 MET B N 1
ATOM 5288 C CA . MET B 1 266 ? -15.016 -23.234 -22.984 1 87.56 266 MET B CA 1
ATOM 5289 C C . MET B 1 266 ? -13.922 -24.203 -23.438 1 87.56 266 MET B C 1
ATOM 5291 O O . MET B 1 266 ? -14.102 -25.422 -23.391 1 87.56 266 MET B O 1
ATOM 5295 N N . ASP B 1 267 ? -12.852 -23.703 -23.922 1 88.44 267 ASP B N 1
ATOM 5296 C CA . ASP B 1 267 ? -11.719 -24.547 -24.25 1 88.44 267 ASP B CA 1
ATOM 5297 C C . ASP B 1 267 ? -11.227 -25.328 -23.031 1 88.44 267 ASP B C 1
ATOM 5299 O O . ASP B 1 267 ? -10.844 -26.484 -23.141 1 88.44 267 ASP B O 1
ATOM 5303 N N . ALA B 1 268 ? -11.203 -24.656 -21.922 1 92.31 268 ALA B N 1
ATOM 5304 C CA . ALA B 1 268 ? -10.812 -25.297 -20.672 1 92.31 268 ALA B CA 1
ATOM 5305 C C . ALA B 1 268 ? -11.789 -26.406 -20.297 1 92.31 268 ALA B C 1
ATOM 5307 O O . ALA B 1 268 ? -11.375 -27.516 -19.922 1 92.31 268 ALA B O 1
ATOM 5308 N N . VAL B 1 269 ? -13.047 -26.109 -20.469 1 91.69 269 VAL B N 1
ATOM 5309 C CA . VAL B 1 269 ? -14.078 -27.094 -20.188 1 91.69 269 VAL B CA 1
ATOM 5310 C C . VAL B 1 269 ? -13.898 -28.297 -21.094 1 91.69 269 VAL B C 1
ATOM 5312 O O . VAL B 1 269 ? -13.922 -29.453 -20.641 1 91.69 269 VAL B O 1
ATOM 5315 N N . ASN B 1 270 ? -13.695 -28.047 -22.312 1 91.12 270 ASN B N 1
ATOM 5316 C CA . ASN B 1 270 ? -13.539 -29.109 -23.297 1 91.12 270 ASN B CA 1
ATOM 5317 C C . ASN B 1 270 ? -12.32 -29.969 -22.984 1 91.12 270 ASN B C 1
ATOM 5319 O O . ASN B 1 270 ? -12.367 -31.203 -23.125 1 91.12 270 ASN B O 1
ATOM 5323 N N . ALA B 1 271 ? -11.258 -29.312 -22.625 1 92.5 271 ALA B N 1
ATOM 5324 C CA . ALA B 1 271 ? -10.055 -30.062 -22.266 1 92.5 271 ALA B CA 1
ATOM 5325 C C . ALA B 1 271 ? -10.305 -30.953 -21.062 1 92.5 271 ALA B C 1
ATOM 5327 O O . ALA B 1 271 ? -9.828 -32.094 -21.031 1 92.5 271 ALA B O 1
ATOM 5328 N N . ILE B 1 272 ? -11.016 -30.469 -20.125 1 94.94 272 ILE B N 1
ATOM 5329 C CA . ILE B 1 272 ? -11.297 -31.219 -18.906 1 94.94 272 ILE B CA 1
ATOM 5330 C C . ILE B 1 272 ? -12.242 -32.375 -19.219 1 94.94 272 ILE B C 1
ATOM 5332 O O . ILE B 1 272 ? -12.023 -33.5 -18.75 1 94.94 272 ILE B O 1
ATOM 5336 N N . VAL B 1 273 ? -13.266 -32.125 -20.031 1 93.12 273 VAL B N 1
ATOM 5337 C CA . VAL B 1 273 ? -14.219 -33.156 -20.453 1 93.12 273 VAL B CA 1
ATOM 5338 C C . VAL B 1 273 ? -13.484 -34.281 -21.172 1 93.12 273 VAL B C 1
ATOM 5340 O O . VAL B 1 273 ? -13.742 -35.469 -20.922 1 93.12 273 VAL B O 1
ATOM 5343 N N . LYS B 1 274 ? -12.586 -33.875 -22.016 1 92.81 274 LYS B N 1
ATOM 5344 C CA . LYS B 1 274 ? -11.789 -34.844 -22.75 1 92.81 274 LYS B CA 1
ATOM 5345 C C . LYS B 1 274 ? -10.906 -35.656 -21.812 1 92.81 274 LYS B C 1
ATOM 5347 O O . LYS B 1 274 ? -10.797 -36.875 -21.938 1 92.81 274 LYS B O 1
ATOM 5352 N N . ALA B 1 275 ? -10.258 -35.031 -20.859 1 92.94 275 ALA B N 1
ATOM 5353 C CA . ALA B 1 275 ? -9.359 -35.688 -19.922 1 92.94 275 ALA B CA 1
ATOM 5354 C C . ALA B 1 275 ? -10.109 -36.719 -19.078 1 92.94 275 ALA B C 1
ATOM 5356 O O . ALA B 1 275 ? -9.562 -37.75 -18.75 1 92.94 275 ALA B O 1
ATOM 5357 N N . PHE B 1 276 ? -11.406 -36.469 -18.797 1 94.44 276 PHE B N 1
ATOM 5358 C CA . PHE B 1 276 ? -12.227 -37.344 -17.984 1 94.44 276 PHE B CA 1
ATOM 5359 C C . PHE B 1 276 ? -12.906 -38.406 -18.859 1 94.44 276 PHE B C 1
ATOM 5361 O O . PHE B 1 276 ? -13.484 -39.375 -18.344 1 94.44 276 PHE B O 1
ATOM 5368 N N . ASP B 1 277 ? -12.773 -38.219 -20.125 1 93.06 277 ASP B N 1
ATOM 5369 C CA . ASP B 1 277 ? -13.633 -39 -21 1 93.06 277 ASP B CA 1
ATOM 5370 C C . ASP B 1 277 ? -15.094 -38.938 -20.547 1 93.06 277 ASP B C 1
ATOM 5372 O O . ASP B 1 277 ? -15.742 -39.969 -20.375 1 93.06 277 ASP B O 1
ATOM 5376 N N . PHE B 1 278 ? -15.484 -37.75 -20.25 1 92.75 278 PHE B N 1
ATOM 5377 C CA . PHE B 1 278 ? -16.844 -37.5 -19.797 1 92.75 278 PHE B CA 1
ATOM 5378 C C . PHE B 1 278 ? -17.828 -37.594 -20.953 1 92.75 278 PHE B C 1
ATOM 5380 O O . PHE B 1 278 ? -17.688 -36.906 -21.969 1 92.75 278 PHE B O 1
ATOM 5387 N N . LYS B 1 279 ? -18.859 -38.344 -20.812 1 89.75 279 LYS B N 1
ATOM 5388 C CA . LYS B 1 279 ? -19.828 -38.594 -21.875 1 89.75 279 LYS B CA 1
ATOM 5389 C C . LYS B 1 279 ? -21.188 -38 -21.562 1 89.75 279 LYS B C 1
ATOM 5391 O O . LYS B 1 279 ? -22.141 -38.156 -22.328 1 89.75 279 LYS B O 1
ATOM 5396 N N . GLY B 1 280 ? -21.234 -37.312 -20.5 1 88.12 280 GLY B N 1
ATOM 5397 C CA . GLY B 1 280 ? -22.516 -36.75 -20.094 1 88.12 280 GLY B CA 1
ATOM 5398 C C . GLY B 1 280 ? -22.844 -35.469 -20.828 1 88.12 280 GLY B C 1
ATOM 5399 O O . GLY B 1 280 ? -22.078 -35.031 -21.688 1 88.12 280 GLY B O 1
ATOM 5400 N N . LYS B 1 281 ? -23.984 -34.906 -20.375 1 89.44 281 LYS B N 1
ATOM 5401 C CA . LYS B 1 281 ? -24.484 -33.688 -21.016 1 89.44 281 LYS B CA 1
ATOM 5402 C C . LYS B 1 281 ? -23.781 -32.469 -20.422 1 89.44 281 LYS B C 1
ATOM 5404 O O . LYS B 1 281 ? -23.578 -32.375 -19.219 1 89.44 281 LYS B O 1
ATOM 5409 N N . LEU B 1 282 ? -23.328 -31.641 -21.359 1 88.25 282 LEU B N 1
ATOM 5410 C CA . LEU B 1 282 ? -22.828 -30.328 -20.984 1 88.25 282 LEU B CA 1
ATOM 5411 C C . LEU B 1 282 ? -23.938 -29.281 -21.047 1 88.25 282 LEU B C 1
ATOM 5413 O O . LEU B 1 282 ? -24.562 -29.109 -22.094 1 88.25 282 LEU B O 1
ATOM 5417 N N . VAL B 1 283 ? -24.219 -28.625 -19.891 1 83.81 283 VAL B N 1
ATOM 5418 C CA . VAL B 1 283 ? -25.266 -27.594 -19.844 1 83.81 283 VAL B CA 1
ATOM 5419 C C . VAL B 1 283 ? -24.641 -26.234 -19.562 1 83.81 283 VAL B C 1
ATOM 5421 O O . VAL B 1 283 ? -23.969 -26.047 -18.531 1 83.81 283 VAL B O 1
ATOM 5424 N N . GLN B 1 284 ? -24.734 -25.391 -20.531 1 78.75 284 GLN B N 1
ATOM 5425 C CA . GLN B 1 284 ? -24.25 -24.031 -20.328 1 78.75 284 GLN B CA 1
ATOM 5426 C C . GLN B 1 284 ? -25.328 -23.141 -19.734 1 78.75 284 GLN B C 1
ATOM 5428 O O . GLN B 1 284 ? -26.406 -23 -20.297 1 78.75 284 GLN B O 1
ATOM 5433 N N . ASP B 1 285 ? -25.109 -22.75 -18.516 1 70.62 285 ASP B N 1
ATOM 5434 C CA . ASP B 1 285 ? -26.031 -21.812 -17.891 1 70.62 285 ASP B CA 1
ATOM 5435 C C . ASP B 1 285 ? -25.656 -20.375 -18.203 1 70.62 285 ASP B C 1
ATOM 5437 O O . ASP B 1 285 ? -24.859 -19.75 -17.5 1 70.62 285 ASP B O 1
ATOM 5441 N N . LYS B 1 286 ? -26.172 -19.812 -19.125 1 62.59 286 LYS B N 1
ATOM 5442 C CA . LYS B 1 286 ? -25.828 -18.484 -19.656 1 62.59 286 LYS B CA 1
ATOM 5443 C C . LYS B 1 286 ? -26.406 -17.375 -18.781 1 62.59 286 LYS B C 1
ATOM 5445 O O . LYS B 1 286 ? -26.156 -16.203 -19.016 1 62.59 286 LYS B O 1
ATOM 5450 N N . THR B 1 287 ? -27.234 -17.875 -17.797 1 54.97 287 THR B N 1
ATOM 5451 C CA . THR B 1 287 ? -27.828 -16.906 -16.891 1 54.97 287 THR B CA 1
ATOM 5452 C C . THR B 1 287 ? -26.812 -16.453 -15.844 1 54.97 287 THR B C 1
ATOM 5454 O O . THR B 1 287 ? -26.969 -15.398 -15.219 1 54.97 287 THR B O 1
ATOM 5457 N N . LYS B 1 288 ? -25.797 -17.266 -15.766 1 55.25 288 LYS B N 1
ATOM 5458 C CA . LYS B 1 288 ? -24.75 -16.922 -14.805 1 55.25 288 LYS B CA 1
ATOM 5459 C C . LYS B 1 288 ? -23.594 -16.188 -15.469 1 55.25 288 LYS B C 1
ATOM 5461 O O . LYS B 1 288 ? -23.391 -16.312 -16.672 1 55.25 288 LYS B O 1
ATOM 5466 N N . ALA B 1 289 ? -22.984 -15.289 -14.664 1 50.16 289 ALA B N 1
ATOM 5467 C CA . ALA B 1 289 ? -21.969 -14.367 -15.164 1 50.16 289 ALA B CA 1
ATOM 5468 C C . ALA B 1 289 ? -20.734 -15.117 -15.648 1 50.16 289 ALA B C 1
ATOM 5470 O O . ALA B 1 289 ? -20.359 -16.141 -15.07 1 50.16 289 ALA B O 1
ATOM 5471 N N . ASP B 1 290 ? -20.266 -15.117 -17.016 1 44.75 290 ASP B N 1
ATOM 5472 C CA . ASP B 1 290 ? -19.047 -15.695 -17.578 1 44.75 290 ASP B CA 1
ATOM 5473 C C . ASP B 1 290 ? -17.891 -15.57 -16.594 1 44.75 290 ASP B C 1
ATOM 5475 O O . ASP B 1 290 ? -16.812 -16.141 -16.812 1 44.75 290 ASP B O 1
ATOM 5479 N N . GLY B 1 291 ? -18.031 -15.078 -15.25 1 44.75 291 GLY B N 1
ATOM 5480 C CA . GLY B 1 291 ? -16.906 -14.914 -14.328 1 44.75 291 GLY B CA 1
ATOM 5481 C C . GLY B 1 291 ? -17.125 -13.797 -13.328 1 44.75 291 GLY B C 1
ATOM 5482 O O . GLY B 1 291 ? -17.984 -13.883 -12.461 1 44.75 291 GLY B O 1
ATOM 5483 N N . GLN B 1 292 ? -16.203 -12.703 -13.422 1 37.97 292 GLN B N 1
ATOM 5484 C CA . GLN B 1 292 ? -16.297 -11.656 -12.406 1 37.97 292 GLN B CA 1
ATOM 5485 C C . GLN B 1 292 ? -17.734 -11.188 -12.227 1 37.97 292 GLN B C 1
ATOM 5487 O O . GLN B 1 292 ? -18.438 -10.945 -13.211 1 37.97 292 GLN B O 1
ATOM 5492 N N . PHE B 1 293 ? -18.312 -11.656 -11.141 1 33.5 293 PHE B N 1
ATOM 5493 C CA . PHE B 1 293 ? -19.625 -11.133 -10.75 1 33.5 293 PHE B CA 1
ATOM 5494 C C . PHE B 1 293 ? -19.859 -9.758 -11.367 1 33.5 293 PHE B C 1
ATOM 5496 O O . PHE B 1 293 ? -18.938 -8.945 -11.461 1 33.5 293 PHE B O 1
ATOM 5503 N N . LYS B 1 294 ? -20.797 -9.625 -12.055 1 29.55 294 LYS B N 1
ATOM 5504 C CA . LYS B 1 294 ? -21.297 -8.297 -12.391 1 29.55 294 LYS B CA 1
ATOM 5505 C C . LYS B 1 294 ? -21.203 -7.352 -11.188 1 29.55 294 LYS B C 1
ATOM 5507 O O . LYS B 1 294 ? -21.719 -7.648 -10.117 1 29.55 294 LYS B O 1
ATOM 5512 N N . LYS B 1 295 ? -20.125 -6.781 -11.094 1 31.61 295 LYS B N 1
ATOM 5513 C CA . LYS B 1 295 ? -20.031 -5.684 -10.141 1 31.61 295 LYS B CA 1
ATOM 5514 C C . LYS B 1 295 ? -21.203 -4.727 -10.273 1 31.61 295 LYS B C 1
ATOM 5516 O O . LYS B 1 295 ? -21.188 -3.838 -11.125 1 31.61 295 LYS B O 1
ATOM 5521 N N . THR B 1 296 ? -22.359 -5.223 -10.359 1 29.16 296 THR B N 1
ATOM 5522 C CA . THR B 1 296 ? -23.422 -4.234 -10.367 1 29.16 296 THR B CA 1
ATOM 5523 C C . THR B 1 296 ? -23.25 -3.236 -9.219 1 29.16 296 THR B C 1
ATOM 5525 O O . THR B 1 296 ? -23.156 -3.629 -8.055 1 29.16 296 THR B O 1
ATOM 5528 N N . ALA B 1 297 ? -22.5 -2.297 -9.523 1 29.92 297 ALA B N 1
ATOM 5529 C CA . ALA B 1 297 ? -22.562 -1.206 -8.555 1 29.92 297 ALA B CA 1
ATOM 5530 C C . ALA B 1 297 ? -24 -0.978 -8.07 1 29.92 297 ALA B C 1
ATOM 5532 O O . ALA B 1 297 ? -24.922 -0.901 -8.883 1 29.92 297 ALA B O 1
ATOM 5533 N N . SER B 1 298 ? -24.344 -1.534 -7.105 1 33.75 298 SER B N 1
ATOM 5534 C CA . SER B 1 298 ? -25.625 -1.176 -6.492 1 33.75 298 SER B CA 1
ATOM 5535 C C . SER B 1 298 ? -25.812 0.337 -6.441 1 33.75 298 SER B C 1
ATOM 5537 O O . SER B 1 298 ? -24.906 1.063 -6.023 1 33.75 298 SER B O 1
ATOM 5539 N N . ASN B 1 299 ? -26.531 0.797 -7.324 1 31.88 299 ASN B N 1
ATOM 5540 C CA . ASN B 1 299 ? -26.969 2.184 -7.188 1 31.88 299 ASN B CA 1
ATOM 5541 C C . ASN B 1 299 ? -27.719 2.406 -5.883 1 31.88 299 ASN B C 1
ATOM 5543 O O . ASN B 1 299 ? -28.453 3.391 -5.746 1 31.88 299 ASN B O 1
ATOM 5547 N N . ALA B 1 300 ? -27.656 1.423 -5.164 1 36.56 300 ALA B N 1
ATOM 5548 C CA . ALA B 1 300 ? -28.438 1.544 -3.93 1 36.56 300 ALA B CA 1
ATOM 5549 C C . ALA B 1 300 ? -28.031 2.797 -3.154 1 36.56 300 ALA B C 1
ATOM 5551 O O . ALA B 1 300 ? -28.891 3.498 -2.613 1 36.56 300 ALA B O 1
ATOM 5552 N N . LYS B 1 301 ? -26.844 3.07 -3.172 1 35.25 301 LYS B N 1
ATOM 5553 C CA . LYS B 1 301 ? -26.469 4.305 -2.49 1 35.25 301 LYS B CA 1
ATOM 5554 C C . LYS B 1 301 ? -27.047 5.523 -3.201 1 35.25 301 LYS B C 1
ATOM 5556 O O . LYS B 1 301 ? -27.547 6.445 -2.557 1 35.25 301 LYS B O 1
ATOM 5561 N N . LEU B 1 302 ? -26.922 5.48 -4.496 1 35.53 302 LEU B N 1
ATOM 5562 C CA . LEU B 1 302 ? -27.625 6.535 -5.219 1 35.53 302 LEU B CA 1
ATOM 5563 C C . LEU B 1 302 ? -29.125 6.48 -4.941 1 35.53 302 LEU B C 1
ATOM 5565 O O . LEU B 1 302 ? -29.75 7.512 -4.691 1 35.53 302 LEU B O 1
ATOM 5569 N N . ARG B 1 303 ? -29.578 5.266 -4.992 1 40.19 303 ARG B N 1
ATOM 5570 C CA . ARG B 1 303 ? -31.016 5.145 -4.742 1 40.19 303 ARG B CA 1
ATOM 5571 C C . ARG B 1 303 ? -31.344 5.441 -3.283 1 40.19 303 ARG B C 1
ATOM 5573 O O . ARG B 1 303 ? -32.438 5.906 -2.975 1 40.19 303 ARG B O 1
ATOM 5580 N N . LYS B 1 304 ? -30.469 5.227 -2.461 1 41.88 304 LYS B N 1
ATOM 5581 C CA . LYS B 1 304 ? -30.688 5.609 -1.068 1 41.88 304 LYS B CA 1
ATOM 5582 C C . LYS B 1 304 ? -30.766 7.125 -0.921 1 41.88 304 LYS B C 1
ATOM 5584 O O . LYS B 1 304 ? -31.578 7.645 -0.159 1 41.88 304 LYS B O 1
ATOM 5589 N N . TYR B 1 305 ? -29.984 7.883 -1.703 1 41.66 305 TYR B N 1
ATOM 5590 C CA . TYR B 1 305 ? -30.016 9.336 -1.607 1 41.66 305 TYR B CA 1
ATOM 5591 C C . TYR B 1 305 ? -30.984 9.93 -2.621 1 41.66 305 TYR B C 1
ATOM 5593 O O . TYR B 1 305 ? -31.578 10.984 -2.377 1 41.66 305 TYR B O 1
ATOM 5601 N N . LEU B 1 306 ? -31.094 9.312 -3.824 1 35.09 306 LEU B N 1
ATOM 5602 C CA . LEU B 1 306 ? -32.062 9.75 -4.809 1 35.09 306 LEU B CA 1
ATOM 5603 C C . LEU B 1 306 ? -32.969 8.586 -5.223 1 35.09 306 LEU B C 1
ATOM 5605 O O . LEU B 1 306 ? -32.781 7.996 -6.285 1 35.09 306 LEU B O 1
ATOM 5609 N N . PRO B 1 307 ? -33.688 8.141 -4.285 1 40.59 307 PRO B N 1
ATOM 5610 C CA . PRO B 1 307 ? -34.5 6.953 -4.484 1 40.59 307 PRO B CA 1
ATOM 5611 C C . PRO B 1 307 ? -35.375 7.039 -5.742 1 40.59 307 PRO B C 1
ATOM 5613 O O . PRO B 1 307 ? -35.688 6.016 -6.359 1 40.59 307 PRO B O 1
ATOM 5616 N N . ASP B 1 308 ? -35.75 8.305 -6.047 1 41.44 308 ASP B N 1
ATOM 5617 C CA . ASP B 1 308 ? -36.75 8.555 -7.098 1 41.44 308 ASP B CA 1
ATOM 5618 C C . ASP B 1 308 ? -36.062 8.891 -8.422 1 41.44 308 ASP B C 1
ATOM 5620 O O . ASP B 1 308 ? -36.719 9.32 -9.375 1 41.44 308 ASP B O 1
ATOM 5624 N N . PHE B 1 309 ? -34.875 8.875 -8.398 1 37.59 309 PHE B N 1
ATOM 5625 C CA . PHE B 1 309 ? -34.188 9.234 -9.641 1 37.59 309 PHE B CA 1
ATOM 5626 C C . PHE B 1 309 ? -34.406 8.164 -10.703 1 37.59 309 PHE B C 1
ATOM 5628 O O . PHE B 1 309 ? -34.25 6.973 -10.438 1 37.59 309 PHE B O 1
ATOM 5635 N N . LYS B 1 310 ? -35.125 8.438 -11.719 1 35.91 310 LYS B N 1
ATOM 5636 C CA . LYS B 1 310 ? -35.438 7.582 -12.859 1 35.91 310 LYS B CA 1
ATOM 5637 C C . LYS B 1 310 ? -34.344 7.699 -13.93 1 35.91 310 LYS B C 1
ATOM 5639 O O . LYS B 1 310 ? -34.031 8.797 -14.391 1 35.91 310 LYS B O 1
ATOM 5644 N N . PHE B 1 311 ? -33.562 6.797 -13.914 1 32.06 311 PHE B N 1
ATOM 5645 C CA . PHE B 1 311 ? -32.562 6.852 -14.992 1 32.06 311 PHE B CA 1
ATOM 5646 C C . PHE B 1 311 ? -33.25 6.91 -16.359 1 32.06 311 PHE B C 1
ATOM 5648 O O . PHE B 1 311 ? -34.375 6.383 -16.516 1 32.06 311 PHE B O 1
ATOM 5655 N N . THR B 1 312 ? -32.844 7.809 -17.234 1 33.59 312 THR B N 1
ATOM 5656 C CA . THR B 1 312 ? -33.406 7.812 -18.594 1 33.59 312 THR B CA 1
ATOM 5657 C C . THR B 1 312 ? -33.188 6.477 -19.281 1 33.59 312 THR B C 1
ATOM 5659 O O . THR B 1 312 ? -32.031 5.98 -19.312 1 33.59 312 THR B O 1
ATOM 5662 N N . PRO B 1 313 ? -34.156 5.742 -19.406 1 30.08 313 PRO B N 1
ATOM 5663 C CA . PRO B 1 313 ? -33.969 4.504 -20.172 1 30.08 313 PRO B CA 1
ATOM 5664 C C . PRO B 1 313 ? -33.25 4.73 -21.5 1 30.08 313 PRO B C 1
ATOM 5666 O O . PRO B 1 313 ? -33.375 5.805 -22.094 1 30.08 313 PRO B O 1
ATOM 5669 N N . PHE B 1 314 ? -32.125 4.18 -21.672 1 30.05 314 PHE B N 1
ATOM 5670 C CA . PHE B 1 314 ? -31.391 4.289 -22.922 1 30.05 314 PHE B CA 1
ATOM 5671 C C . PHE B 1 314 ? -32.344 4.324 -24.109 1 30.05 314 PHE B C 1
ATOM 5673 O O . PHE B 1 314 ? -32.031 4.934 -25.141 1 30.05 314 PHE B O 1
ATOM 5680 N N . ASP B 1 315 ? -33.438 3.732 -24.016 1 28.81 315 ASP B N 1
ATOM 5681 C CA . ASP B 1 315 ? -34.25 3.764 -25.234 1 28.81 315 ASP B CA 1
ATOM 5682 C C . ASP B 1 315 ? -34.562 5.199 -25.641 1 28.81 315 ASP B C 1
ATOM 5684 O O . ASP B 1 315 ? -34.844 5.469 -26.797 1 28.81 315 ASP B O 1
ATOM 5688 N N . VAL B 1 316 ? -34.781 5.992 -24.672 1 28.78 316 VAL B N 1
ATOM 5689 C CA . VAL B 1 316 ? -35.406 7.207 -25.203 1 28.78 316 VAL B CA 1
ATOM 5690 C C . VAL B 1 316 ? -34.312 8.125 -25.781 1 28.78 316 VAL B C 1
ATOM 5692 O O . VAL B 1 316 ? -34.625 9.211 -26.281 1 28.78 316 VAL B O 1
ATOM 5695 N N . ALA B 1 317 ? -33 7.98 -25.391 1 27.14 317 ALA B N 1
ATOM 5696 C CA . ALA B 1 317 ? -32.188 8.984 -26.062 1 27.14 317 ALA B CA 1
ATOM 5697 C C . ALA B 1 317 ? -32 8.633 -27.547 1 27.14 317 ALA B C 1
ATOM 5699 O O . ALA B 1 317 ? -31.656 7.504 -27.875 1 27.14 317 ALA B O 1
ATOM 5700 N N . GLU B 1 318 ? -32.719 9.117 -28.406 1 27.47 318 GLU B N 1
ATOM 5701 C CA . GLU B 1 318 ? -32.688 9.125 -29.875 1 27.47 318 GLU B CA 1
ATOM 5702 C C . GLU B 1 318 ? -31.25 9.227 -30.375 1 27.47 318 GLU B C 1
ATOM 5704 O O . GLU B 1 318 ? -30.641 10.305 -30.328 1 27.47 318 GLU B O 1
ATOM 5709 N N . ILE B 1 319 ? -30.328 8.445 -29.891 1 26.23 319 ILE B N 1
ATOM 5710 C CA . ILE B 1 319 ? -29.062 8.57 -30.625 1 26.23 319 ILE B CA 1
ATOM 5711 C C . ILE B 1 319 ? -29.297 8.219 -32.094 1 26.23 319 ILE B C 1
ATOM 5713 O O . ILE B 1 319 ? -29.875 7.176 -32.406 1 26.23 319 ILE B O 1
ATOM 5717 N N . GLU B 1 320 ? -29.375 9.188 -32.969 1 26.27 320 GLU B N 1
ATOM 5718 C CA . GLU B 1 320 ? -29.328 9.023 -34.406 1 26.27 320 GLU B CA 1
ATOM 5719 C C . GLU B 1 320 ? -28.234 8.031 -34.812 1 26.27 320 GLU B C 1
ATOM 5721 O O . GLU B 1 320 ? -27.078 8.164 -34.406 1 26.27 320 GLU B O 1
ATOM 5726 N N . PRO B 1 321 ? -28.609 6.789 -35.031 1 24.89 321 PRO B N 1
ATOM 5727 C CA . PRO B 1 321 ? -27.734 5.73 -35.531 1 24.89 321 PRO B CA 1
ATOM 5728 C C . PRO B 1 321 ? -26.906 6.164 -36.719 1 24.89 321 PRO B C 1
ATOM 5730 O O . PRO B 1 321 ? -27.453 6.73 -37.688 1 24.89 321 PRO B O 1
ATOM 5733 N N . ILE B 1 322 ? -25.859 6.988 -36.594 1 25.06 322 ILE B N 1
ATOM 5734 C CA . ILE B 1 322 ? -25.141 7.18 -37.844 1 25.06 322 ILE B CA 1
ATOM 5735 C C . ILE B 1 322 ? -24.891 5.824 -38.531 1 25.06 322 ILE B C 1
ATOM 5737 O O . ILE B 1 322 ? -24.266 4.941 -37.938 1 25.06 322 ILE B O 1
ATOM 5741 N N . ILE B 1 323 ? -25.922 5.352 -39.219 1 22.95 323 ILE B N 1
ATOM 5742 C CA . ILE B 1 323 ? -26.047 4.195 -40.125 1 22.95 323 ILE B CA 1
ATOM 5743 C C . ILE B 1 323 ? -24.844 4.117 -41.031 1 22.95 323 ILE B C 1
ATOM 5745 O O . ILE B 1 323 ? -24.656 4.977 -41.906 1 22.95 323 ILE B O 1
ATOM 5749 N N . LEU B 1 324 ? -23.547 4.047 -40.531 1 21.67 324 LEU B N 1
ATOM 5750 C CA . LEU B 1 324 ? -22.609 3.777 -41.625 1 21.67 324 LEU B CA 1
ATOM 5751 C C . LEU B 1 324 ? -22.938 2.447 -42.312 1 21.67 324 LEU B C 1
ATOM 5753 O O . LEU B 1 324 ? -23.203 1.454 -41.625 1 21.67 324 LEU B O 1
ATOM 5757 N N . SER B 1 325 ? -23.5 2.377 -43.406 1 22.55 325 SER B N 1
ATOM 5758 C CA . SER B 1 325 ? -24 1.436 -44.406 1 22.55 325 SER B CA 1
ATOM 5759 C C . SER B 1 325 ? -22.984 0.337 -44.688 1 22.55 325 SER B C 1
ATOM 5761 O O . SER B 1 325 ? -23.078 -0.376 -45.688 1 22.55 325 SER B O 1
ATOM 5763 N N . VAL B 1 326 ? -22.016 -0.107 -43.75 1 24.7 326 VAL B N 1
ATOM 5764 C CA . VAL B 1 326 ? -21.281 -1.111 -44.5 1 24.7 326 VAL B CA 1
ATOM 5765 C C . VAL B 1 326 ? -22.188 -2.305 -44.781 1 24.7 326 VAL B C 1
ATOM 5767 O O . VAL B 1 326 ? -23.203 -2.506 -44.125 1 24.7 326 VAL B O 1
ATOM 5770 N N . GLY B 1 327 ? -21.969 -3.078 -45.781 1 24.84 327 GLY B N 1
ATOM 5771 C CA . GLY B 1 327 ? -22.656 -4.172 -46.438 1 24.84 327 GLY B CA 1
ATOM 5772 C C . GLY B 1 327 ? -23.109 -5.266 -45.5 1 24.84 327 GLY B C 1
ATOM 5773 O O . GLY B 1 327 ? -22.531 -5.43 -44.406 1 24.84 327 GLY B O 1
ATOM 5774 N N . GLU B 1 328 ? -24.453 -5.75 -45.469 1 25.84 328 GLU B N 1
ATOM 5775 C CA . GLU B 1 328 ? -25.516 -6.48 -44.812 1 25.84 328 GLU B CA 1
ATOM 5776 C C . GLU B 1 328 ? -25.047 -7.871 -44.375 1 25.84 328 GLU B C 1
ATOM 5778 O O . GLU B 1 328 ? -25.672 -8.516 -43.531 1 25.84 328 GLU B O 1
ATOM 5783 N N . GLU B 1 329 ? -24.297 -8.547 -45.188 1 26.5 329 GLU B N 1
ATOM 5784 C CA . GLU B 1 329 ? -24.516 -9.992 -45.25 1 26.5 329 GLU B CA 1
ATOM 5785 C C . GLU B 1 329 ? -24.172 -10.656 -43.906 1 26.5 329 GLU B C 1
ATOM 5787 O O . GLU B 1 329 ? -24.953 -11.445 -43.375 1 26.5 329 GLU B O 1
ATOM 5792 N N . ASP B 1 330 ? -22.938 -11.008 -43.719 1 26.42 330 ASP B N 1
ATOM 5793 C CA . ASP B 1 330 ? -22.562 -12.242 -43.031 1 26.42 330 ASP B CA 1
ATOM 5794 C C . ASP B 1 330 ? -22.547 -12.062 -41.531 1 26.42 330 ASP B C 1
ATOM 5796 O O . ASP B 1 330 ? -22.078 -12.938 -40.812 1 26.42 330 ASP B O 1
ATOM 5800 N N . GLU B 1 331 ? -22.594 -10.766 -41.031 1 25.39 331 GLU B N 1
ATOM 5801 C CA . GLU B 1 331 ? -22.094 -10.742 -39.656 1 25.39 331 GLU B CA 1
ATOM 5802 C C . GLU B 1 331 ? -23.156 -11.219 -38.688 1 25.39 331 GLU B C 1
ATOM 5804 O O . GLU B 1 331 ? -24.234 -10.633 -38.594 1 25.39 331 GLU B O 1
ATOM 5809 N N . VAL B 1 332 ? -23.297 -12.57 -38.562 1 30.12 332 VAL B N 1
ATOM 5810 C CA . VAL B 1 332 ? -24.25 -13.133 -37.625 1 30.12 332 VAL B CA 1
ATOM 5811 C C . VAL B 1 332 ? -24.016 -12.531 -36.219 1 30.12 332 VAL B C 1
ATOM 5813 O O . VAL B 1 332 ? -22.922 -12.641 -35.688 1 30.12 332 VAL B O 1
ATOM 5816 N N . SER B 1 333 ? -24.641 -11.469 -35.969 1 29.97 333 SER B N 1
ATOM 5817 C CA . SER B 1 333 ? -24.453 -10.672 -34.781 1 29.97 333 SER B CA 1
ATOM 5818 C C . SER B 1 333 ? -24.812 -11.469 -33.531 1 29.97 333 SER B C 1
ATOM 5820 O O . SER B 1 333 ? -25.531 -12.461 -33.594 1 29.97 333 SER B O 1
ATOM 5822 N N . ILE B 1 334 ? -24.188 -11.25 -32.562 1 31.14 334 ILE B N 1
ATOM 5823 C CA . ILE B 1 334 ? -24.391 -11.812 -31.234 1 31.14 334 ILE B CA 1
ATOM 5824 C C . ILE B 1 334 ? -25.875 -11.875 -30.922 1 31.14 334 ILE B C 1
ATOM 5826 O O . ILE B 1 334 ? -26.359 -12.844 -30.328 1 31.14 334 ILE B O 1
ATOM 5830 N N . MET B 1 335 ? -26.609 -11.078 -31.531 1 32.28 335 MET B N 1
ATOM 5831 C CA . MET B 1 335 ? -28.062 -11.039 -31.359 1 32.28 335 MET B CA 1
ATOM 5832 C C . MET B 1 335 ? -28.719 -12.25 -32 1 32.28 335 MET B C 1
ATOM 5834 O O . MET B 1 335 ? -29.703 -12.789 -31.469 1 32.28 335 MET B O 1
ATOM 5838 N N . ASP B 1 336 ? -28.125 -12.609 -33.031 1 37.72 336 ASP B N 1
ATOM 5839 C CA . ASP B 1 336 ? -28.719 -13.742 -33.75 1 37.72 336 ASP B CA 1
ATOM 5840 C C . ASP B 1 336 ? -28.578 -15.031 -32.938 1 37.72 336 ASP B C 1
ATOM 5842 O O . ASP B 1 336 ? -29.5 -15.844 -32.906 1 37.72 336 ASP B O 1
ATOM 5846 N N . ALA B 1 337 ? -27.469 -15.141 -32.281 1 32.19 337 ALA B N 1
ATOM 5847 C CA . ALA B 1 337 ? -27.297 -16.344 -31.484 1 32.19 337 ALA B CA 1
ATOM 5848 C C . ALA B 1 337 ? -28.234 -16.328 -30.281 1 32.19 337 ALA B C 1
ATOM 5850 O O . ALA B 1 337 ? -28.844 -17.344 -29.938 1 32.19 337 ALA B O 1
ATOM 5851 N N . VAL B 1 338 ? -28.453 -15.234 -29.672 1 34.91 338 VAL B N 1
ATOM 5852 C CA . VAL B 1 338 ? -29.438 -15.125 -28.594 1 34.91 338 VAL B CA 1
ATOM 5853 C C . VAL B 1 338 ? -30.812 -15.516 -29.109 1 34.91 338 VAL B C 1
ATOM 5855 O O . VAL B 1 338 ? -31.531 -16.266 -28.438 1 34.91 338 VAL B O 1
ATOM 5858 N N . ASN B 1 339 ? -31.016 -15.102 -30.203 1 38.56 339 ASN B N 1
ATOM 5859 C CA . ASN B 1 339 ? -32.344 -15.359 -30.766 1 38.56 339 ASN B CA 1
ATOM 5860 C C . ASN B 1 339 ? -32.562 -16.859 -31 1 38.56 339 ASN B C 1
ATOM 5862 O O . ASN B 1 339 ? -33.688 -17.344 -30.797 1 38.56 339 ASN B O 1
ATOM 5866 N N . ALA B 1 340 ? -31.578 -17.547 -31.391 1 36.38 340 ALA B N 1
ATOM 5867 C CA . ALA B 1 340 ? -31.75 -18.984 -31.641 1 36.38 340 ALA B CA 1
ATOM 5868 C C . ALA B 1 340 ? -32 -19.734 -30.344 1 36.38 340 ALA B C 1
ATOM 5870 O O . ALA B 1 340 ? -32.844 -20.641 -30.297 1 36.38 340 ALA B O 1
ATOM 5871 N N . ILE B 1 341 ? -31.375 -19.328 -29.328 1 31.34 341 ILE B N 1
ATOM 5872 C CA . ILE B 1 341 ? -31.578 -20.016 -28.062 1 31.34 341 ILE B CA 1
ATOM 5873 C C . ILE B 1 341 ? -32.969 -19.719 -27.531 1 31.34 341 ILE B C 1
ATOM 5875 O O . ILE B 1 341 ? -33.656 -20.625 -27.047 1 31.34 341 ILE B O 1
ATOM 5879 N N . VAL B 1 342 ? -33.406 -18.531 -27.641 1 33.56 342 VAL B N 1
ATOM 5880 C CA . VAL B 1 342 ? -34.781 -18.188 -27.25 1 33.56 342 VAL B CA 1
ATOM 5881 C C . VAL B 1 342 ? -35.781 -19.094 -27.953 1 33.56 342 VAL B C 1
ATOM 5883 O O . VAL B 1 342 ? -36.719 -19.562 -27.344 1 33.56 342 VAL B O 1
ATOM 5886 N N . LYS B 1 343 ? -35.531 -19.312 -29.172 1 38.53 343 LYS B N 1
ATOM 5887 C CA . LYS B 1 343 ? -36.469 -20.141 -29.938 1 38.53 343 LYS B CA 1
ATOM 5888 C C . LYS B 1 343 ? -36.531 -21.562 -29.391 1 38.53 343 LYS B C 1
ATOM 5890 O O . LYS B 1 343 ? -37.594 -22.156 -29.312 1 38.53 343 LYS B O 1
ATOM 5895 N N . ALA B 1 344 ? -35.375 -22.078 -29.094 1 32.78 344 ALA B N 1
ATOM 5896 C CA . ALA B 1 344 ? -35.406 -23.484 -28.688 1 32.78 344 ALA B CA 1
ATOM 5897 C C . ALA B 1 344 ? -36.156 -23.656 -27.359 1 32.78 344 ALA B C 1
ATOM 5899 O O . ALA B 1 344 ? -36.844 -24.656 -27.156 1 32.78 344 ALA B O 1
ATOM 5900 N N . PHE B 1 345 ? -35.812 -22.734 -26.375 1 33.88 345 PHE B N 1
ATOM 5901 C CA . PHE B 1 345 ? -36.438 -23.016 -25.094 1 33.88 345 PHE B CA 1
ATOM 5902 C C . PHE B 1 345 ? -37.781 -22.281 -24.984 1 33.88 345 PHE B C 1
ATOM 5904 O O . PHE B 1 345 ? -38.375 -22.25 -23.906 1 33.88 345 PHE B O 1
ATOM 5911 N N . ASP B 1 346 ? -38.656 -22.266 -25.984 1 35.75 346 ASP B N 1
ATOM 5912 C CA . ASP B 1 346 ? -40 -21.688 -26.062 1 35.75 346 ASP B CA 1
ATOM 5913 C C . ASP B 1 346 ? -40.188 -20.547 -25.078 1 35.75 346 ASP B C 1
ATOM 5915 O O . ASP B 1 346 ? -41.25 -20.359 -24.516 1 35.75 346 ASP B O 1
ATOM 5919 N N . PHE B 1 347 ? -39.062 -20.062 -24.578 1 32.62 347 PHE B N 1
ATOM 5920 C CA . PHE B 1 347 ? -39.188 -18.969 -23.625 1 32.62 347 PHE B CA 1
ATOM 5921 C C . PHE B 1 347 ? -39.844 -17.75 -24.266 1 32.62 347 PHE B C 1
ATOM 5923 O O . PHE B 1 347 ? -39.375 -17.266 -25.297 1 32.62 347 PHE B O 1
ATOM 5930 N N . LYS B 1 348 ? -41.125 -17.453 -24.172 1 33.38 348 LYS B N 1
ATOM 5931 C CA . LYS B 1 348 ? -41.938 -16.344 -24.672 1 33.38 348 LYS B CA 1
ATOM 5932 C C . LYS B 1 348 ? -41.562 -15.039 -23.984 1 33.38 348 LYS B C 1
ATOM 5934 O O . LYS B 1 348 ? -42.188 -14.008 -24.234 1 33.38 348 LYS B O 1
ATOM 5939 N N . GLY B 1 349 ? -41 -15.109 -22.812 1 31.86 349 GLY B N 1
ATOM 5940 C CA . GLY B 1 349 ? -40.844 -13.852 -22.094 1 31.86 349 GLY B CA 1
ATOM 5941 C C . GLY B 1 349 ? -39.781 -12.945 -22.656 1 31.86 349 GLY B C 1
ATOM 5942 O O . GLY B 1 349 ? -39 -13.359 -23.531 1 31.86 349 GLY B O 1
ATOM 5943 N N . LYS B 1 350 ? -40 -11.594 -22.609 1 31.44 350 LYS B N 1
ATOM 5944 C CA . LYS B 1 350 ? -39.125 -10.547 -23.141 1 31.44 350 LYS B CA 1
ATOM 5945 C C . LYS B 1 350 ? -37.688 -10.68 -22.609 1 31.44 350 LYS B C 1
ATOM 5947 O O . LYS B 1 350 ? -37.5 -10.875 -21.406 1 31.44 350 LYS B O 1
ATOM 5952 N N . LEU B 1 351 ? -36.875 -11.227 -23.375 1 31.42 351 LEU B N 1
ATOM 5953 C CA . LEU B 1 351 ? -35.469 -11.297 -23.047 1 31.42 351 LEU B CA 1
ATOM 5954 C C . LEU B 1 351 ? -34.875 -9.906 -22.812 1 31.42 351 LEU B C 1
ATOM 5956 O O . LEU B 1 351 ? -34.906 -9.047 -23.703 1 31.42 351 LEU B O 1
ATOM 5960 N N . VAL B 1 352 ? -35.312 -9.297 -21.688 1 29.77 352 VAL B N 1
ATOM 5961 C CA . VAL B 1 352 ? -34.719 -7.984 -21.484 1 29.77 352 VAL B CA 1
ATOM 5962 C C . VAL B 1 352 ? -33.219 -8.141 -21.281 1 29.77 352 VAL B C 1
ATOM 5964 O O . VAL B 1 352 ? -32.75 -8.852 -20.375 1 29.77 352 VAL B O 1
ATOM 5967 N N . GLN B 1 353 ? -32.531 -8.141 -22.359 1 30 353 GLN B N 1
ATOM 5968 C CA . GLN B 1 353 ? -31.078 -8.086 -22.359 1 30 353 GLN B CA 1
ATOM 5969 C C . GLN B 1 353 ? -30.578 -6.902 -21.531 1 30 353 GLN B C 1
ATOM 5971 O O . GLN B 1 353 ? -30.859 -5.75 -21.859 1 30 353 GLN B O 1
ATOM 5976 N N . ASP B 1 354 ? -30.719 -7.008 -20.234 1 29.23 354 ASP B N 1
ATOM 5977 C CA . ASP B 1 354 ? -30.156 -5.887 -19.469 1 29.23 354 ASP B CA 1
ATOM 5978 C C . ASP B 1 354 ? -28.688 -5.672 -19.797 1 29.23 354 ASP B C 1
ATOM 5980 O O . ASP B 1 354 ? -27.844 -6.484 -19.422 1 29.23 354 ASP B O 1
ATOM 5984 N N . LYS B 1 355 ? -28.422 -5.129 -20.781 1 32.97 355 LYS B N 1
ATOM 5985 C CA . LYS B 1 355 ? -27.141 -4.66 -21.328 1 32.97 355 LYS B CA 1
ATOM 5986 C C . LYS B 1 355 ? -26.297 -3.982 -20.25 1 32.97 355 LYS B C 1
ATOM 5988 O O . LYS B 1 355 ? -25.172 -3.578 -20.5 1 32.97 355 LYS B O 1
ATOM 5993 N N . THR B 1 356 ? -26.859 -3.568 -19.328 1 31.03 356 THR B N 1
ATOM 5994 C CA . THR B 1 356 ? -26.141 -2.82 -18.312 1 31.03 356 THR B CA 1
ATOM 5995 C C . THR B 1 356 ? -25.281 -3.756 -17.453 1 31.03 356 THR B C 1
ATOM 5997 O O . THR B 1 356 ? -24.609 -3.312 -16.516 1 31.03 356 THR B O 1
ATOM 6000 N N . LYS B 1 357 ? -25.547 -5.02 -17.422 1 34.31 357 LYS B N 1
ATOM 6001 C CA . LYS B 1 357 ? -24.812 -5.922 -16.531 1 34.31 357 LYS B CA 1
ATOM 6002 C C . LYS B 1 357 ? -23.422 -6.219 -17.094 1 34.31 357 LYS B C 1
ATOM 6004 O O . LYS B 1 357 ? -23.234 -6.289 -18.312 1 34.31 357 LYS B O 1
ATOM 6009 N N . ALA B 1 358 ? -22.438 -6.062 -16.109 1 32.91 358 ALA B N 1
ATOM 6010 C CA . ALA B 1 358 ? -20.984 -6.039 -16.25 1 32.91 358 ALA B CA 1
ATOM 6011 C C . ALA B 1 358 ? -20.5 -7.254 -17.031 1 32.91 358 ALA B C 1
ATOM 6013 O O . ALA B 1 358 ? -20.719 -8.398 -16.625 1 32.91 358 ALA B O 1
ATOM 6014 N N . ASP B 1 359 ? -20.484 -7.387 -18.203 1 33.25 359 ASP B N 1
ATOM 6015 C CA . ASP B 1 359 ? -19.672 -8.336 -18.969 1 33.25 359 ASP B CA 1
ATOM 6016 C C . ASP B 1 359 ? -18.266 -8.422 -18.406 1 33.25 359 ASP B C 1
ATOM 6018 O O . ASP B 1 359 ? -17.656 -7.398 -18.078 1 33.25 359 ASP B O 1
ATOM 6022 N N . GLY B 1 360 ? -17.875 -9.625 -17.547 1 43 360 GLY B N 1
ATOM 6023 C CA . GLY B 1 360 ? -16.484 -9.812 -17.141 1 43 360 GLY B CA 1
ATOM 6024 C C . GLY B 1 360 ? -15.492 -9.297 -18.172 1 43 360 GLY B C 1
ATOM 6025 O O . GLY B 1 360 ? -15.867 -9.008 -19.312 1 43 360 GLY B O 1
ATOM 6026 N N . GLN B 1 361 ? -14.43 -8.789 -17.656 1 50.66 361 GLN B N 1
ATOM 6027 C CA . GLN B 1 361 ? -13.375 -8.367 -18.562 1 50.66 361 GLN B CA 1
ATOM 6028 C C . GLN B 1 361 ? -13.086 -9.445 -19.609 1 50.66 361 GLN B C 1
ATOM 6030 O O . GLN B 1 361 ? -12.797 -10.586 -19.266 1 50.66 361 GLN B O 1
ATOM 6035 N N . PHE B 1 362 ? -13.523 -9.312 -20.797 1 54.59 362 PHE B N 1
ATOM 6036 C CA . PHE B 1 362 ? -13.398 -10.219 -21.938 1 54.59 362 PHE B CA 1
ATOM 6037 C C . PHE B 1 362 ? -11.961 -10.727 -22.062 1 54.59 362 PHE B C 1
ATOM 6039 O O . PHE B 1 362 ? -11.742 -11.898 -22.375 1 54.59 362 PHE B O 1
ATOM 6046 N N . LYS B 1 363 ? -11.062 -9.844 -21.859 1 66.88 363 LYS B N 1
ATOM 6047 C CA . LYS B 1 363 ? -9.672 -10.234 -22.047 1 66.88 363 LYS B CA 1
ATOM 6048 C C . LYS B 1 363 ? -8.75 -9.477 -21.094 1 66.88 363 LYS B C 1
ATOM 6050 O O . LYS B 1 363 ? -8.859 -8.258 -20.953 1 66.88 363 LYS B O 1
ATOM 6055 N N . LYS B 1 364 ? -7.977 -10.188 -20.234 1 80.06 364 LYS B N 1
ATOM 6056 C CA . LYS B 1 364 ? -6.941 -9.641 -19.359 1 80.06 364 LYS B CA 1
ATOM 6057 C C . LYS B 1 364 ? -5.574 -10.227 -19.703 1 80.06 364 LYS B C 1
ATOM 6059 O O . LYS B 1 364 ? -4.973 -10.938 -18.891 1 80.06 364 LYS B O 1
ATOM 6064 N N . THR B 1 365 ? -5.102 -9.797 -20.781 1 86.56 365 THR B N 1
ATOM 6065 C CA . THR B 1 365 ? -3.871 -10.375 -21.328 1 86.56 365 THR B CA 1
ATOM 6066 C C . THR B 1 365 ? -2.648 -9.742 -20.656 1 86.56 365 THR B C 1
ATOM 6068 O O . THR B 1 365 ? -2.568 -8.523 -20.531 1 86.56 365 THR B O 1
ATOM 6071 N N . ALA B 1 366 ? -1.799 -10.586 -20.172 1 92.31 366 ALA B N 1
ATOM 6072 C CA . ALA B 1 366 ? -0.499 -10.156 -19.672 1 92.31 366 ALA B CA 1
ATOM 6073 C C . ALA B 1 366 ? 0.602 -10.414 -20.688 1 92.31 366 ALA B C 1
ATOM 6075 O O . ALA B 1 366 ? 0.625 -11.469 -21.328 1 92.31 366 ALA B O 1
ATOM 6076 N N . SER B 1 367 ? 1.475 -9.461 -20.859 1 92.81 367 SER B N 1
ATOM 6077 C CA . SER B 1 367 ? 2.607 -9.625 -21.766 1 92.81 367 SER B CA 1
ATOM 6078 C C . SER B 1 367 ? 3.729 -10.422 -21.125 1 92.81 367 SER B C 1
ATOM 6080 O O . SER B 1 367 ? 4.164 -10.109 -20.016 1 92.81 367 SER B O 1
ATOM 6082 N N . ASN B 1 368 ? 4.191 -11.438 -21.797 1 92.81 368 ASN B N 1
ATOM 6083 C CA . ASN B 1 368 ? 5.352 -12.164 -21.297 1 92.81 368 ASN B CA 1
ATOM 6084 C C . ASN B 1 368 ? 6.625 -11.773 -22.047 1 92.81 368 ASN B C 1
ATOM 6086 O O . ASN B 1 368 ? 7.562 -12.57 -22.125 1 92.81 368 ASN B O 1
ATOM 6090 N N . ALA B 1 369 ? 6.629 -10.57 -22.641 1 91.88 369 ALA B N 1
ATOM 6091 C CA . ALA B 1 369 ? 7.75 -10.094 -23.453 1 91.88 369 ALA B CA 1
ATOM 6092 C C . ALA B 1 369 ? 9.039 -10.086 -22.641 1 91.88 369 ALA B C 1
ATOM 6094 O O . ALA B 1 369 ? 10.102 -10.469 -23.141 1 91.88 369 ALA B O 1
ATOM 6095 N N . LYS B 1 370 ? 9.008 -9.648 -21.438 1 93.75 370 LYS B N 1
ATOM 6096 C CA . LYS B 1 370 ? 10.203 -9.617 -20.594 1 93.75 370 LYS B CA 1
ATOM 6097 C C . LYS B 1 370 ? 10.734 -11.023 -20.344 1 93.75 370 LYS B C 1
ATOM 6099 O O . LYS B 1 370 ? 11.945 -11.258 -20.422 1 93.75 370 LYS B O 1
ATOM 6104 N N . LEU B 1 371 ? 9.836 -11.945 -20.016 1 95.38 371 LEU B N 1
ATOM 6105 C CA . LEU B 1 371 ? 10.234 -13.336 -19.828 1 95.38 371 LEU B CA 1
ATOM 6106 C C . LEU B 1 371 ? 10.922 -13.875 -21.078 1 95.38 371 LEU B C 1
ATOM 6108 O O . LEU B 1 371 ? 11.984 -14.5 -21 1 95.38 371 LEU B O 1
ATOM 6112 N N . ARG B 1 372 ? 10.352 -13.57 -22.234 1 92.88 372 ARG B N 1
ATOM 6113 C CA . ARG B 1 372 ? 10.867 -14.094 -23.5 1 92.88 372 ARG B CA 1
ATOM 6114 C C . ARG B 1 372 ? 12.211 -13.461 -23.859 1 92.88 372 ARG B C 1
ATOM 6116 O O . ARG B 1 372 ? 13.023 -14.07 -24.562 1 92.88 372 ARG B O 1
ATOM 6123 N N . LYS B 1 373 ? 12.445 -12.273 -23.359 1 93.31 373 LYS B N 1
ATOM 6124 C CA . LYS B 1 373 ? 13.766 -11.672 -23.531 1 93.31 373 LYS B CA 1
ATOM 6125 C C . LYS B 1 373 ? 14.844 -12.484 -22.812 1 93.31 373 LYS B C 1
ATOM 6127 O O . LYS B 1 373 ? 15.945 -12.656 -23.344 1 93.31 373 LYS B O 1
ATOM 6132 N N . TYR B 1 374 ? 14.516 -13.008 -21.672 1 92.56 374 TYR B N 1
ATOM 6133 C CA . TYR B 1 374 ? 15.469 -13.781 -20.875 1 92.56 374 TYR B CA 1
ATOM 6134 C C . TYR B 1 374 ? 15.492 -15.242 -21.328 1 92.56 374 TYR B C 1
ATOM 6136 O O . TYR B 1 374 ? 16.547 -15.867 -21.359 1 92.56 374 TYR B O 1
ATOM 6144 N N . LEU B 1 375 ? 14.242 -15.766 -21.594 1 94.19 375 LEU B N 1
ATOM 6145 C CA . LEU B 1 375 ? 14.102 -17.172 -21.938 1 94.19 375 LEU B CA 1
ATOM 6146 C C . LEU B 1 375 ? 13.32 -17.359 -23.234 1 94.19 375 LEU B C 1
ATOM 6148 O O . LEU B 1 375 ? 12.211 -17.891 -23.219 1 94.19 375 LEU B O 1
ATOM 6152 N N . PRO B 1 376 ? 13.938 -17.047 -24.359 1 91 376 PRO B N 1
ATOM 6153 C CA . PRO B 1 376 ? 13.211 -17.125 -25.625 1 91 376 PRO B CA 1
ATOM 6154 C C . PRO B 1 376 ? 12.82 -18.547 -26 1 91 376 PRO B C 1
ATOM 6156 O O . PRO B 1 376 ? 11.828 -18.75 -26.703 1 91 376 PRO B O 1
ATOM 6159 N N . ASP B 1 377 ? 13.523 -19.609 -25.422 1 92.06 377 ASP B N 1
ATOM 6160 C CA . ASP B 1 377 ? 13.305 -20.984 -25.875 1 92.06 377 ASP B CA 1
ATOM 6161 C C . ASP B 1 377 ? 12.547 -21.797 -24.828 1 92.06 377 ASP B C 1
ATOM 6163 O O . ASP B 1 377 ? 12.43 -23.016 -24.938 1 92.06 377 ASP B O 1
ATOM 6167 N N . PHE B 1 378 ? 12.109 -21.109 -23.75 1 93.38 378 PHE B N 1
ATOM 6168 C CA . PHE B 1 378 ? 11.359 -21.844 -22.75 1 93.38 378 PHE B CA 1
ATOM 6169 C C . PHE B 1 378 ? 10.07 -22.406 -23.344 1 93.38 378 PHE B C 1
ATOM 6171 O O . PHE B 1 378 ? 9.32 -21.703 -24 1 93.38 378 PHE B O 1
ATOM 6178 N N . LYS B 1 379 ? 9.828 -23.641 -23.125 1 92.38 379 LYS B N 1
ATOM 6179 C CA . LYS B 1 379 ? 8.633 -24.297 -23.656 1 92.38 379 LYS B CA 1
ATOM 6180 C C . LYS B 1 379 ? 7.633 -24.578 -22.531 1 92.38 379 LYS B C 1
ATOM 6182 O O . LYS B 1 379 ? 7.945 -25.297 -21.578 1 92.38 379 LYS B O 1
ATOM 6187 N N . PHE B 1 380 ? 6.508 -24.047 -22.703 1 94 380 PHE B N 1
ATOM 6188 C CA . PHE B 1 380 ? 5.43 -24.328 -21.766 1 94 380 PHE B CA 1
ATOM 6189 C C . PHE B 1 380 ? 4.77 -25.672 -22.094 1 94 380 PHE B C 1
ATOM 6191 O O . PHE B 1 380 ? 4.664 -26.047 -23.25 1 94 380 PHE B O 1
ATOM 6198 N N . THR B 1 381 ? 4.332 -26.359 -21.047 1 94.12 381 THR B N 1
ATOM 6199 C CA . THR B 1 381 ? 3.525 -27.562 -21.25 1 94.12 381 THR B CA 1
ATOM 6200 C C . THR B 1 381 ? 2.225 -27.219 -21.969 1 94.12 381 THR B C 1
ATOM 6202 O O . THR B 1 381 ? 1.523 -26.281 -21.594 1 94.12 381 THR B O 1
ATOM 6205 N N . PRO B 1 382 ? 1.972 -27.984 -23.062 1 91.38 382 PRO B N 1
ATOM 6206 C CA . PRO B 1 382 ? 0.688 -27.734 -23.719 1 91.38 382 PRO B CA 1
ATOM 6207 C C . PRO B 1 382 ? -0.496 -27.812 -22.766 1 91.38 382 PRO B C 1
ATOM 6209 O O . PRO B 1 382 ? -0.515 -28.672 -21.875 1 91.38 382 PRO B O 1
ATOM 6212 N N . PHE B 1 383 ? -1.506 -26.953 -22.984 1 93 383 PHE B N 1
ATOM 6213 C CA . PHE B 1 383 ? -2.607 -26.766 -22.062 1 93 383 PHE B CA 1
ATOM 6214 C C . PHE B 1 383 ? -3.342 -28.078 -21.812 1 93 383 PHE B C 1
ATOM 6216 O O . PHE B 1 383 ? -3.633 -28.438 -20.672 1 93 383 PHE B O 1
ATOM 6223 N N . ASP B 1 384 ? -3.582 -28.844 -22.875 1 91.94 384 ASP B N 1
ATOM 6224 C CA . ASP B 1 384 ? -4.336 -30.094 -22.766 1 91.94 384 ASP B CA 1
ATOM 6225 C C . ASP B 1 384 ? -3.568 -31.141 -21.953 1 91.94 384 ASP B C 1
ATOM 6227 O O . ASP B 1 384 ? -4.168 -31.906 -21.219 1 91.94 384 ASP B O 1
ATOM 6231 N N . VAL B 1 385 ? -2.287 -31.125 -22.094 1 94.19 385 VAL B N 1
ATOM 6232 C CA . VAL B 1 385 ? -1.441 -32.062 -21.344 1 94.19 385 VAL B CA 1
ATOM 6233 C C . VAL B 1 385 ? -1.455 -31.688 -19.859 1 94.19 385 VAL B C 1
ATOM 6235 O O . VAL B 1 385 ? -1.591 -32.562 -19 1 94.19 385 VAL B O 1
ATOM 6238 N N . ALA B 1 386 ? -1.317 -30.391 -19.594 1 96 386 ALA B N 1
ATOM 6239 C CA . ALA B 1 386 ? -1.341 -29.891 -18.219 1 96 386 ALA B CA 1
ATOM 6240 C C . ALA B 1 386 ? -2.668 -30.219 -17.531 1 96 386 ALA B C 1
ATOM 6242 O O . ALA B 1 386 ? -2.693 -30.625 -16.375 1 96 386 ALA B O 1
ATOM 6243 N N . VAL B 1 387 ? -3.787 -30.047 -18.266 1 95.94 387 VAL B N 1
ATOM 6244 C CA . VAL B 1 387 ? -5.113 -30.344 -17.75 1 95.94 387 VAL B CA 1
ATOM 6245 C C . VAL B 1 387 ? -5.234 -31.828 -17.453 1 95.94 387 VAL B C 1
ATOM 6247 O O . VAL B 1 387 ? -5.695 -32.219 -16.375 1 95.94 387 VAL B O 1
ATOM 6250 N N . LYS B 1 388 ? -4.777 -32.656 -18.375 1 95.81 388 LYS B N 1
ATOM 6251 C CA . LYS B 1 388 ? -4.855 -34.125 -18.203 1 95.81 388 LYS B CA 1
ATOM 6252 C C . LYS B 1 388 ? -4.074 -34.562 -16.969 1 95.81 388 LYS B C 1
ATOM 6254 O O . LYS B 1 388 ? -4.562 -35.344 -16.172 1 95.81 388 LYS B O 1
ATOM 6259 N N . GLU B 1 389 ? -2.887 -34.031 -16.828 1 96.06 389 GLU B N 1
ATOM 6260 C CA . GLU B 1 389 ? -2.066 -34.375 -15.664 1 96.06 389 GLU B CA 1
ATOM 6261 C C . GLU B 1 389 ? -2.736 -33.938 -14.367 1 96.06 389 GLU B C 1
ATOM 6263 O O . GLU B 1 389 ? -2.65 -34.625 -13.352 1 96.06 389 GLU B O 1
ATOM 6268 N N . SER B 1 390 ? -3.365 -32.781 -14.383 1 97.06 390 SER B N 1
ATOM 6269 C CA . SER B 1 390 ? -4.066 -32.25 -13.203 1 97.06 390 SER B CA 1
ATOM 6270 C C . SER B 1 390 ? -5.266 -33.125 -12.859 1 97.06 390 SER B C 1
ATOM 6272 O O . SER B 1 390 ? -5.5 -33.438 -11.688 1 97.06 390 SER B O 1
ATOM 6274 N N . VAL B 1 391 ? -6.043 -33.531 -13.906 1 96.38 391 VAL B N 1
ATOM 6275 C CA . VAL B 1 391 ? -7.203 -34.375 -13.734 1 96.38 391 VAL B CA 1
ATOM 6276 C C . VAL B 1 391 ? -6.762 -35.75 -13.188 1 96.38 391 VAL B C 1
ATOM 6278 O O . VAL B 1 391 ? -7.348 -36.25 -12.234 1 96.38 391 VAL B O 1
ATOM 6281 N N . ASP B 1 392 ? -5.684 -36.344 -13.797 1 96.94 392 ASP B N 1
ATOM 6282 C CA . ASP B 1 392 ? -5.172 -37.625 -13.352 1 96.94 392 ASP B CA 1
ATOM 6283 C C . ASP B 1 392 ? -4.75 -37.562 -11.883 1 96.94 392 ASP B C 1
ATOM 6285 O O . ASP B 1 392 ? -5.047 -38.5 -11.117 1 96.94 392 ASP B O 1
ATOM 6289 N N . TRP B 1 393 ? -4.066 -36.531 -11.539 1 97.12 393 TRP B N 1
ATOM 6290 C CA . TRP B 1 393 ? -3.641 -36.375 -10.148 1 97.12 393 TRP B CA 1
ATOM 6291 C C . TRP B 1 393 ? -4.844 -36.281 -9.219 1 97.12 393 TRP B C 1
ATOM 6293 O O . TRP B 1 393 ? -4.867 -36.906 -8.164 1 97.12 393 TRP B O 1
ATOM 6303 N N . PHE B 1 394 ? -5.859 -35.438 -9.609 1 97.25 394 PHE B N 1
ATOM 6304 C CA . PHE B 1 394 ? -7.035 -35.219 -8.773 1 97.25 394 PHE B CA 1
ATOM 6305 C C . PHE B 1 394 ? -7.781 -36.531 -8.562 1 97.25 394 PHE B C 1
ATOM 6307 O O . PHE B 1 394 ? -8.172 -36.875 -7.438 1 97.25 394 PHE B O 1
ATOM 6314 N N . VAL B 1 395 ? -7.906 -37.344 -9.625 1 96.44 395 VAL B N 1
ATOM 6315 C CA . VAL B 1 395 ? -8.617 -38.625 -9.547 1 96.44 395 VAL B CA 1
ATOM 6316 C C . VAL B 1 395 ? -7.863 -39.562 -8.641 1 96.44 395 VAL B C 1
ATOM 6318 O O . VAL B 1 395 ? -8.461 -40.219 -7.766 1 96.44 395 VAL B O 1
ATOM 6321 N N . ALA B 1 396 ? -6.555 -39.594 -8.789 1 96.94 396 ALA B N 1
ATOM 6322 C CA . ALA B 1 396 ? -5.723 -40.5 -8.016 1 96.94 396 ALA B CA 1
ATOM 6323 C C . ALA B 1 396 ? -5.684 -40.094 -6.547 1 96.94 396 ALA B C 1
ATOM 6325 O O . ALA B 1 396 ? -5.48 -40.938 -5.668 1 96.94 396 ALA B O 1
ATOM 6326 N N . ASN B 1 397 ? -5.898 -38.812 -6.258 1 96.94 397 ASN B N 1
ATOM 6327 C CA . ASN B 1 397 ? -5.758 -38.281 -4.902 1 96.94 397 ASN B CA 1
ATOM 6328 C C . ASN B 1 397 ? -7.07 -37.719 -4.375 1 96.94 397 ASN B C 1
ATOM 6330 O O . ASN B 1 397 ? -7.074 -36.875 -3.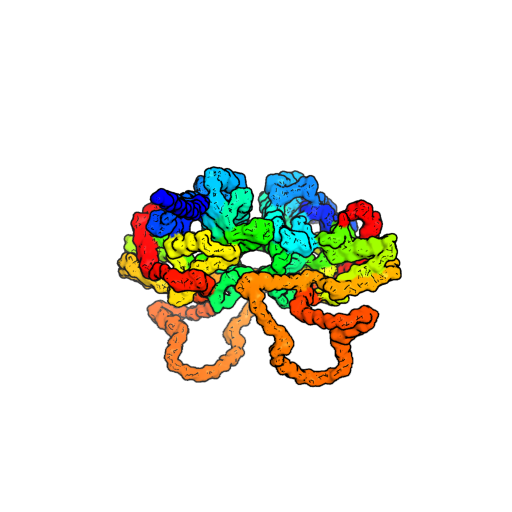484 1 96.94 397 ASN B O 1
ATOM 6334 N N . TYR B 1 398 ? -8.188 -38.125 -4.895 1 95.31 398 TYR B N 1
ATOM 6335 C CA . TYR B 1 398 ? -9.484 -37.562 -4.578 1 95.31 398 TYR B CA 1
ATOM 6336 C C . TYR B 1 398 ? -9.75 -37.594 -3.078 1 95.31 398 TYR B C 1
ATOM 6338 O O . TYR B 1 398 ? -10.281 -36.625 -2.518 1 95.31 398 TYR B O 1
ATOM 6346 N N . GLU B 1 399 ? -9.367 -38.656 -2.377 1 94.75 399 GLU B N 1
ATOM 6347 C CA . GLU B 1 399 ? -9.672 -38.812 -0.958 1 94.75 399 GLU B CA 1
ATOM 6348 C C . GLU B 1 399 ? -8.875 -37.844 -0.103 1 94.75 399 GLU B C 1
ATOM 6350 O O . GLU B 1 399 ? -9.336 -37.406 0.956 1 94.75 399 GLU B O 1
ATOM 6355 N N . THR B 1 400 ? -7.691 -37.375 -0.576 1 93.88 400 THR B N 1
ATOM 6356 C CA . THR B 1 400 ? -6.801 -36.562 0.256 1 93.88 400 THR B CA 1
ATOM 6357 C C . THR B 1 400 ? -6.684 -35.156 -0.29 1 93.88 400 THR B C 1
ATOM 6359 O O . THR B 1 400 ? -6.199 -34.25 0.402 1 93.88 400 THR B O 1
ATOM 6362 N N . ALA B 1 401 ? -7.125 -34.938 -1.5 1 93.69 401 ALA B N 1
ATOM 6363 C CA . ALA B 1 401 ? -7.012 -33.625 -2.123 1 93.69 401 ALA B CA 1
ATOM 6364 C C . ALA B 1 401 ? -7.793 -32.562 -1.335 1 93.69 401 ALA B C 1
ATOM 6366 O O . ALA B 1 401 ? -8.82 -32.875 -0.729 1 93.69 401 ALA B O 1
ATOM 6367 N N . ARG B 1 402 ? -7.227 -31.391 -1.23 1 89.06 402 ARG B N 1
ATOM 6368 C CA . ARG B 1 402 ? -7.957 -30.266 -0.656 1 89.06 402 ARG B CA 1
ATOM 6369 C C . ARG B 1 402 ? -9.211 -29.953 -1.468 1 89.06 402 ARG B C 1
ATOM 6371 O O . ARG B 1 402 ? -9.117 -29.625 -2.652 1 89.06 402 ARG B O 1
ATOM 6378 N N . LYS B 1 403 ? -10.406 -30.125 -0.782 1 86.69 403 LYS B N 1
ATOM 6379 C CA . LYS B 1 403 ? -11.664 -29.922 -1.502 1 86.69 403 LYS B CA 1
ATOM 6380 C C . LYS B 1 403 ? -12.789 -29.547 -0.548 1 86.69 403 LYS B C 1
ATOM 6382 O O . LYS B 1 403 ? -12.719 -29.828 0.65 1 86.69 403 LYS B O 1
#

InterPro domains:
  IPR001509 NAD-dependent epimerase/dehydratase [PF01370] (23-257)
  IPR028614 GDP-L-fucose synthase/GDP-L-colitose synthase [MF_00956] (20-396)
  IPR028614 GDP-L-fucose synthase/GDP-L-colitose synthase [cd05239] (23-317)
  IPR036291 NAD(P)-binding domain superfamily [SSF51735] (15-311)
  IPR036291 NAD(P)-binding domain superfamily [SSF51735] (325-400)

Radius of gyration: 32.42 Å; Cα contacts (8 Å, |Δi|>4): 1328; chains: 2; bounding box: 142×86×87 Å

Organism: Toxocara canis (NCBI:txid6265)

Sequence (806 aa):
MGSEQSVEESVVEEMTSTKDMIVLVTGGTGLVGKAIEKIVTTEELRPNEKWIFVGSKDCDLSDLDATRKMFAEHKPTHVIHLAAMVGGLFHNLRHNLQFFRKNMEINDNVLAVSDEIGVEKCVSCLSTCIFPDKTTYPIDETMVHNGPPHDSNFGYSYAKRMIDVLNRGYAQEHGRKYTAVIPCNVFGPHDNYNLQDGHVIPALIHKTYIAKRDGTPLEVFGSGTPLRQFIYSLDLARLFVWVLRNYEEIEPIILSVGEEDEVSIMDAVNAIVKAFDFKGKLVQDKTKADGQFKKTASNAKLRKYLPDFKFTPFDVAEIEPIILSVGEEDEVSIMDAVNAIVKAFDFKGKLVQDKTKADGQFKKTASNAKLRKYLPDFKFTPFDVAVKESVDWFVANYETARKMGSEQSVEESVVEEMTSTKDMIVLVTGGTGLVGKAIEKIVTTEELRPNEKWIFVGSKDCDLSDLDATRKMFAEHKPTHVIHLAAMVGGLFHNLRHNLQFFRKNMEINDNVLAVSDEIGVEKCVSCLSTCIFPDKTTYPIDETMVHNGPPHDSNFGYSYAKRMIDVLNRGYAQEHGRKYTAVIPCNVFGPHDNYNLQDGHVIPALIHKTYIAKRDGTPLEVFGSGTPLRQFIYSLDLARLFVWVLRNYEEIEPIILSVGEEDEVSIMDAVNAIVKAFDFKGKLVQDKTKADGQFKKTASNAKLRKYLPDFKFTPFDVAEIEPIILSVGEEDEVSIMDAVNAIVKAFDFKGKLVQDKTKADGQFKKTASNAKLRKYLPDFKFTPFDVAVKESVDWFVANYETARK

Foldseek 3Di:
DPPPPDPPPPPPPPPVPPAAFEEEEEVLLALLNVLLVVCCVPPVPDPSYHYHYDYVVQFQLLDLVRLLVVCVVRVGLEYEYEDADDWDLQVQQVPLVVRQNSLLSNLCSNVVSCVVSNRQEYEYEAELQLFDPDDDPDDELVRNVVHQGDPSRRRNNVSRVVSLVVLVVCCVPPVHQYAYEYEWAEDFFLAALDCHIGDLLSNLLNQLVCCQVVVHEREDEAPQQFWGWYAYSNLVSVVSVCCRVPPRHRGYAYDTDAPVQIDTRVRSNVLSCVLVVPDHHYHYHNVGASDDFQPPVPCVVVCVVVVPDDDPDVVVPPPPPPCPPDDPPDPCDPVNVVVVVCVVVVVPDDPPPPVVGDRPPSYHHYHNVVVCVVVVPRDGDRPSVRSSNRSVSCVVCVVPRND/DPPPPDPPPPPPPPPVPDAAFEEEEEVLLALLNVLLVVCCVPPVPDPSYHYHYDYVVQFQLLDLVRLLVVCVVRVGLEYEYEDADDWDLQVQQVPLVVRQNSLLSNLCSNVVSCVVSNRQEYEYEAELQLFDPDDDPDDELVRNVVHQGDPSRRRNNVSRVVSLVVLVVCCVPPVHQYAYEYEWAEDFFLAALDCHIGDLLSNLLVQLVVCQVVVHEREDEAPQQAWGWYAYSNLVSVVVVCCRVPPRHRGYAYDTDAPVQIDTRVRSNVLSCVLVVPDHHYHYHNVGASDDFQPPVPCVVVCVVVVPDDDPDVVVPCPPPPCPPDDPPDDCDPVNVVVVVCVVVVVPDDPPPPVVGDRPPSYHHYHNVVVCVVVVPRDGDRPSVRSSNRSVSCVVCVVPRND

Solvent-accessible surface area (backbone atoms only — not comparable to full-atom values): 44442 Å² total; per-residue (Å²): 138,82,81,76,74,74,76,73,76,72,74,70,72,71,70,77,76,75,72,76,37,30,34,35,26,38,30,18,75,36,32,56,28,46,24,33,54,51,40,41,70,72,74,58,64,51,94,56,52,46,79,44,70,36,36,70,90,74,42,52,44,64,36,56,68,50,40,47,50,55,45,67,73,65,57,41,39,29,35,39,42,57,58,66,79,79,66,23,67,66,56,25,54,70,33,26,41,56,30,20,56,50,30,38,35,29,52,50,36,52,54,49,48,35,56,74,72,57,35,59,33,36,41,32,64,51,46,64,68,34,33,28,57,78,69,74,77,62,36,49,71,87,42,46,49,55,18,49,42,39,82,52,39,40,21,46,22,51,30,47,51,46,50,58,53,48,26,52,23,41,29,73,69,69,69,42,44,27,26,34,36,29,41,32,63,72,44,39,56,71,42,51,31,18,77,84,54,25,52,72,65,42,22,49,49,43,49,44,52,50,16,61,74,68,71,41,62,37,76,39,58,10,79,24,69,44,41,43,51,61,27,44,25,58,53,51,23,56,48,50,55,46,41,73,76,67,56,76,56,52,66,55,43,39,52,48,52,46,73,89,61,45,40,28,47,46,55,52,48,50,41,46,36,58,59,64,66,55,81,65,51,78,41,70,40,64,89,36,58,68,51,58,63,51,69,63,71,66,51,52,63,53,33,69,76,42,64,80,65,70,73,77,55,70,78,69,58,76,67,75,70,78,73,72,74,72,85,81,76,78,74,76,44,74,61,53,58,53,50,54,52,39,58,70,66,70,57,79,68,82,78,71,74,65,74,81,61,51,71,44,77,53,66,76,48,52,47,26,61,69,44,38,71,77,42,72,80,69,78,73,73,54,67,61,58,43,45,32,53,23,50,52,42,44,66,76,34,54,91,75,49,53,96,136,82,83,79,77,75,78,75,76,73,74,72,71,72,70,78,77,75,75,75,38,30,35,34,26,40,30,17,76,37,32,56,27,46,24,32,53,50,41,41,70,74,74,59,64,51,94,57,51,45,78,45,70,35,37,68,91,75,41,52,45,64,36,56,67,50,40,46,51,53,44,67,72,65,58,42,39,30,34,39,44,57,58,63,78,79,65,24,67,66,56,24,54,67,34,25,41,57,31,20,54,52,30,38,36,29,51,51,36,52,54,51,48,35,58,73,74,58,34,59,34,35,40,32,63,51,46,64,68,32,32,29,58,76,70,72,78,61,35,50,72,88,42,47,49,53,17,49,40,40,83,50,39,39,21,46,23,51,31,46,51,46,50,58,53,48,26,51,23,40,27,74,70,68,68,42,46,26,26,33,36,28,41,32,64,72,44,40,55,71,40,53,32,19,77,84,54,24,52,70,66,41,22,51,48,43,49,45,52,50,16,61,74,67,71,40,61,35,76,38,58,11,81,24,69,43,40,42,49,63,27,46,26,57,54,50,23,55,50,50,55,46,41,71,75,67,56,77,56,51,66,56,44,39,50,46,50,47,73,88,62,46,39,29,48,46,54,52,49,51,41,48,37,58,59,65,66,55,82,64,52,79,42,69,39,64,88,37,59,67,51,56,63,48,70,63,72,66,52,52,64,52,33,69,75,42,64,79,64,71,74,78,58,72,78,71,60,77,68,78,71,79,73,74,75,72,85,81,76,77,75,77,44,73,62,52,57,53,49,52,52,41,59,72,65,68,55,80,67,82,78,73,74,67,76,80,60,48,70,41,78,54,65,75,47,52,48,25,62,70,44,38,70,78,43,72,79,68,78,73,73,54,66,61,57,44,45,33,53,24,50,52,42,44,66,76,34,55,92,74,50,53,95